Protein AF-A0A931L504-F1 (afdb_monomer)

Solvent-accessible surface area (backbone atoms only — not comparable to full-atom values): 54925 Å² total; per-residue (Å²): 140,86,89,79,88,79,78,81,53,76,65,60,54,53,54,53,50,55,52,50,53,54,54,55,61,63,67,74,76,75,83,90,84,85,86,86,88,84,85,86,86,87,84,88,88,87,84,88,85,89,87,88,85,85,87,89,85,89,82,91,80,94,78,81,94,75,82,94,68,83,82,71,75,71,80,66,96,73,72,80,75,70,35,74,76,47,7,54,60,45,47,54,55,41,43,51,51,30,17,62,73,72,74,46,74,78,57,79,89,74,66,45,70,68,37,52,52,25,48,36,47,37,48,8,42,22,49,52,48,26,56,48,32,67,78,37,31,66,56,39,52,39,12,38,69,59,46,50,64,63,53,51,52,53,44,49,52,52,51,56,66,54,62,78,52,75,57,59,33,69,61,51,23,67,61,48,32,62,51,50,54,51,50,54,44,27,44,51,37,16,38,68,49,65,74,37,51,54,65,57,41,15,36,53,49,28,55,51,49,34,54,53,52,28,46,50,53,54,27,46,42,49,37,38,39,75,71,67,56,42,78,65,32,98,87,65,40,73,41,59,47,27,23,29,41,21,18,65,42,52,33,31,37,63,30,52,81,91,56,63,38,32,40,34,40,34,31,52,52,86,82,35,65,73,76,50,32,62,47,38,52,55,45,42,29,46,49,24,26,41,51,42,41,23,27,38,29,57,96,93,48,64,66,62,40,45,71,40,31,92,67,47,89,38,65,83,4,43,36,23,38,46,37,47,69,58,51,50,55,46,29,62,35,82,90,33,35,71,52,22,54,41,54,55,36,34,34,74,56,27,60,23,56,67,52,44,49,54,49,52,64,70,37,43,71,45,33,56,70,39,44,70,84,72,57,79,72,84,69,69,89,66,94,81,69,80,44,53,74,48,38,35,53,44,42,46,46,42,31,50,48,47,20,66,63,39,21,82,88,37,69,80,36,28,64,45,32,52,56,51,34,33,49,51,32,26,79,69,67,74,43,58,60,65,58,26,50,52,52,35,53,38,38,53,50,28,44,36,38,27,48,40,37,54,33,30,39,84,60,54,81,41,69,73,44,33,44,28,38,19,45,76,71,73,32,95,43,44,67,63,39,50,51,52,50,52,52,40,33,51,52,33,50,52,50,39,45,42,58,64,37,38,87,56,44,85,39,49,76,56,44,57,63,48,48,60,48,50,60,55,47,63,66,44,66,77,54,68,84,71,63,93,79,68,95,72,80,91,77,81,80,101,62,71,58,30,71,57,39,36,74,46,52,27,88,52,17,58,66,50,34,57,51,53,53,49,56,54,62,74,32,64,87,40,86,74,52,38,66,53,47,66,71,40,47,67,60,50,51,48,47,17,19,42,20,70,33,20,59,53,16,52,51,45,48,52,47,37,66,66,40,89,82,67,54,72,64,58,55,53,56,28,58,69,33,67,68,38,44,51,26,48,24,43,24,31,8,35,23,35,81,32,30,54,64,24,36,75,35,70,75,43,40,46,64,65,52,61,85,71,88,70,84,66,50,50,40,40,69,50,38,47,77,75,64,55,82,68,93,70,85,48,46,65,53,46,20,50,51,51,37,47,52,51,11,49,49,41,46,33,42,40,67,61,61,21,50,40,67,31,45,19,52,32,50,38,49,52,50,47,51,51,53,22,51,40,41,55,48,22,16,63,76,63,74,44,87,53,61,36,36,38,36,49,73,54,49,32,50,39,37,51,40,40,72,42,46,33,37,41,32,21,83,55,74,79,81,41,63,62,29,53,53,44,28,55,49,39,44,61,61,30,36,63,68,53,58,19,55,46,74,35,54,85,78,28,76,81,40,91,86,36,76,77,60,40,32,64,64,60,50,50,50,37,61,73,76,65,56,48,49,64,52,49,40,46,52,37,46,39,42,82,38,50,77,90,48,69,69,56,52,48,50,42,49,51,54,25,42,56,58,94,46,53,72,55,40,38,54,48,44,51,53,50,50,55,52,45,62,74,66,66,60,89,62,86,42,93,61,52,42,87,71,30,16,40,66,48,50,40,48,50,53,37,49,51,40,44,68,39,22,61,86,40,62,65,45,39,79,41,55,76,56,58,28,33,50,52,35,27,78,65,69,76,41,54,66,65,58,31,51,51,53,38,51,46,44,48,39,38,18,8,43,22,25,55,32,16,42,37,65,57,86,51,57,86,88,51,64,76,32,69,52,41,24,44,54,51,7,58,32,59,74,45,92,37,48,80,53,49,50,60,51,40,50,53,44,14,54,53,42,43,53,49,42,41,37,74,61,67,66,43,78,81,78,73,83,72,90,75,134

Nearest PDB structures (foldseek):
  3k7d-assembly3_B  TM=6.331E-01  e=6.465E-12  Escherichia coli
  1v4a-assembly1_A  TM=6.844E-01  e=4.085E-11  Escherichia coli
  3k7d-assembly3_A  TM=6.386E-01  e=8.074E-11  Escherichia coli

pLDDT: mean 77.95, std 19.57, range [22.45, 96.81]

Secondary structure (DSSP, 8-state):
-----PPPPHHHHHHHHHHHHHHHHHHSS-----------------------------------------------TTPPPPSHHHHHHHHHHHHHHHHHHHTS---GGG--HHHHHHHHHHHHH-SHHHHHHHH-HHHHHHHHTT-HHHHHHHHHHHHHHHTT----HHHHHHHHHHHHHHHHHHHHHHHHHTSS-HHHHHHHHHHHHHHHHHHHHHHHHHHHHHTTSSPPPTTS-SSTTEEEEEEHHHHHT---TTSPEEEEEEE-GGGS-THHHHHHHHHHHHHHHHHHHHHH--TTSPPS--EE-TTS--GGGTTTEEEHHHHHHHHTSGGGHHHHHHHHT-EEEEE-HHHHHHHHHHHHHHHHHHSPPPPSGGG--S-S---TTTHHHHHHHHHHHHHHHHTTT-GGGTT--HHHHHHHHHHTTSS-HHHHHHHHHHHHHHHHHHHHHHHH-S-TTSHHHHHHHHHHTT-SSHHHHHHHHHHHHHHHHHHHHHHHTGGGTTTHHHHHHHHHHHHHHHTTTTTTTS-SSS----PPPSPPPHHHHHHTT-S-HHHHHHHHHHHHHHTTT-TTTHHHHHHHHHHHHHHHHTSS-HHHHHHHHHHHHT-TTS-HHHHHHHHTSHHHHHHHHIIIIISHHHHGGGTTSHHHHHHHH--S------SHHHHHHHHPPP---SHHHHHHHHHHHHHHHHHHHHHTSS-HHHHHHHHHHHHHHHHHHHHHHHHHHHT---EEEEEPP-TT---TT--EEEEEEES--TT-HHHHHHHHHHHHHS-STTS---EE-TTSTTGGGS-SEE-HHHHHHIIIII--HHHHHHHHT-EEESS--HHHHHHHHHHHH--TTHHHHHHHHHHHHHHHHHT-PPPSSTT--TTTSHHHHHHHHHHHHHHHTTT-GGGGTS-HHHHHHHHHHTTSS-HHHHHHHHHHHHHHHHHHHHHHHTT---TTTSPPPHHHHHHHHHHHTSSSGGGHHHHHHHHHHHHHHHHHHHTT-----------

Mean predicted aligned error: 19.55 Å

Radius of gyration: 38.87 Å; Cα contacts (8 Å, |Δi|>4): 1400; chains: 1; bounding box: 92×106×124 Å

Foldseek 3Di:
DDDDDDDDDPVVVVVVVVVVVVVVVVVVPDDDDDDDDDDDDDDDDDDDDDDDDDDDDDDDDDDDDDDDDDDPDDDPPCQDFADQVQLVVLLVVLLVLVCVVVVHDSDPPLPDVLLSQLSSLLCRQFRQLSVLCSVPVVLLSCLSVLVLVVLLVVLVVLLVVLLVDADFLQVLLVSQVVSLSSNLSSLLSNCLSVSDFLLRSLLSNLLVVLSSLQSLLQRLLVHCVVVVLDDADPVRHSLVQKFKKWFDCSLASLDQPADATEIAIEGALVVADDPSSVSNVVSQLQSLQRSQCNQCPDVVGDHNHHYDYPQDDSPSSHRNYDYLVVLLVLLLDLVNQVVLLRNLQIDTRHGDRVSVVVSCVVSVVSSLVSHDQDALVVLDPDPPDQDLQCLLSLLVSQLSNCSNHCCNPDVQSRHHHSLSSLCVCCVVVLDPPVLSVLLSVLNSLSSLSNNQLVRRDDDCPPPSSLCSSCVSSVHPDSVVVVCSSVVSSVSSSVSSQCSNCPVNSVCPVVVVVVVVVVVVVVVVVVVVVPPPPDDDDDDDDDWDDLVVLVVLQAPGSPLLRVLVVVVLVVCVVPPVLNVLCVVQVVVLSSLLSLFLASVQLSVLVSLLVVAPPDDSVLVSVQSNDVLLSQLSSCLRRQLVVLQNLLSRPPVSSCLSRPPDPDQDDQALVSLCVVLPQDLDQALQSLLSSLSVQSNSLSSCLSSVVYALLRSLVNLLVNLLSSLQSLLVNLCVVQVHNFKWKKWWADLLGDFQQDETAIAIEGQDPPSCVSSLVSSQVSQVSSDDQRSHHHYDPCLPQPGPVDDRYYHLVNLLCRLVPPDALVSLLRLLQIDIRYDDDVSSLVSSLVSLQDPVPLLVSLVRLVVVLVVCLVVPHDALAPLADSFLGSVLLSSLLSSLSSVCCNVVVCLNVDDSLVSLVVCCVVVVDPPVLSVLSNLRSQLSSLLSSSCRSSSNHDCVVRPGRASSQCSNCSSNVHRGNVVSNVVNVVSSVVSNQVCCCRSVVDPRPDPPPDD

Structure (mmCIF, N/CA/C/O backbone):
data_AF-A0A931L504-F1
#
_entry.id   AF-A0A931L504-F1
#
loop_
_atom_site.group_PDB
_atom_site.id
_atom_site.type_symbol
_atom_site.label_atom_id
_atom_site.label_alt_id
_atom_site.label_comp_id
_atom_site.label_asym_id
_atom_site.label_entity_id
_atom_site.label_seq_id
_atom_site.pdbx_PDB_ins_code
_atom_site.Cartn_x
_atom_site.Cartn_y
_atom_site.Cartn_z
_atom_site.occupancy
_atom_site.B_iso_or_equiv
_atom_site.auth_seq_id
_atom_site.auth_comp_id
_atom_site.auth_asym_id
_atom_site.auth_atom_id
_atom_site.pdbx_PDB_model_num
ATOM 1 N N . MET A 1 1 ? -30.938 6.162 -13.458 1.00 35.00 1 MET A N 1
ATOM 2 C CA . MET A 1 1 ? -31.612 5.215 -14.381 1.00 35.00 1 MET A CA 1
ATOM 3 C C . MET A 1 1 ? -30.585 4.214 -14.886 1.00 35.00 1 MET A C 1
ATOM 5 O O . MET A 1 1 ? -29.506 4.650 -15.255 1.00 35.00 1 MET A O 1
ATOM 9 N N . GLY A 1 2 ? -30.916 2.915 -14.873 1.00 27.56 2 GLY A N 1
ATOM 10 C CA . GLY A 1 2 ? -30.049 1.812 -15.324 1.00 27.56 2 GLY A CA 1
ATOM 11 C C . GLY A 1 2 ? -29.988 0.646 -14.328 1.00 27.56 2 GLY A C 1
ATOM 12 O O . GLY A 1 2 ? -28.968 0.440 -13.686 1.00 27.56 2 GLY A O 1
ATOM 13 N N . ILE A 1 3 ? -31.096 -0.084 -14.161 1.00 29.58 3 ILE A N 1
ATOM 14 C CA . ILE A 1 3 ? -31.207 -1.275 -13.301 1.00 29.58 3 ILE A CA 1
ATOM 15 C C . ILE A 1 3 ? -30.790 -2.506 -14.122 1.00 29.58 3 ILE A C 1
ATOM 17 O O . ILE A 1 3 ? -31.458 -2.831 -15.101 1.00 29.58 3 ILE A O 1
ATOM 21 N N . MET A 1 4 ? -29.738 -3.222 -13.711 1.00 28.88 4 MET A N 1
ATOM 22 C CA . MET A 1 4 ? -29.490 -4.608 -14.132 1.00 28.88 4 MET A CA 1
ATOM 23 C C . MET A 1 4 ? -29.534 -5.534 -12.915 1.00 28.88 4 MET A C 1
ATOM 25 O O . MET A 1 4 ? -28.678 -5.498 -12.038 1.00 28.88 4 MET A O 1
ATOM 29 N N . SER A 1 5 ? -30.564 -6.376 -12.885 1.00 33.50 5 SER A N 1
ATOM 30 C CA . SER A 1 5 ? -30.758 -7.477 -11.945 1.00 33.50 5 SER A CA 1
ATOM 31 C C . SER A 1 5 ? -29.755 -8.609 -12.217 1.00 33.50 5 SER A C 1
ATOM 33 O O . SER A 1 5 ? -29.875 -9.317 -13.221 1.00 33.50 5 SER A O 1
ATOM 35 N N . GLY A 1 6 ? -28.781 -8.804 -11.327 1.00 28.28 6 GLY A N 1
ATOM 36 C CA . GLY A 1 6 ? -27.858 -9.940 -11.369 1.00 28.28 6 GLY A CA 1
ATOM 37 C C . GLY A 1 6 ? -28.521 -11.228 -10.873 1.00 28.28 6 GLY A C 1
ATOM 38 O O . GLY A 1 6 ? -29.011 -11.291 -9.747 1.00 28.28 6 GLY A O 1
ATOM 39 N N . ARG A 1 7 ? -28.542 -12.271 -11.711 1.00 30.97 7 ARG A N 1
ATOM 40 C CA . ARG A 1 7 ? -28.860 -13.643 -11.279 1.00 30.97 7 ARG A CA 1
ATOM 41 C C . ARG A 1 7 ? -27.750 -14.156 -10.343 1.00 30.97 7 ARG A C 1
ATOM 43 O O . ARG A 1 7 ? -26.585 -13.869 -10.613 1.00 30.97 7 ARG A O 1
ATOM 50 N N . PRO A 1 8 ? -28.076 -14.941 -9.299 1.00 35.28 8 PRO A N 1
ATOM 51 C CA . PRO A 1 8 ? -27.077 -15.488 -8.384 1.00 35.28 8 PRO A CA 1
ATOM 52 C C . PRO A 1 8 ? -26.123 -16.448 -9.104 1.00 35.28 8 PRO A C 1
ATOM 54 O O . PRO A 1 8 ? -26.518 -17.179 -10.020 1.00 35.28 8 PRO A O 1
ATOM 57 N N . SER A 1 9 ? -24.859 -16.423 -8.685 1.00 50.28 9 SER A N 1
ATOM 58 C CA . SER A 1 9 ? -23.772 -17.187 -9.292 1.00 50.28 9 SER A CA 1
ATOM 59 C C . SER A 1 9 ? -23.967 -18.700 -9.090 1.00 50.28 9 SER A C 1
ATOM 61 O O . SER A 1 9 ? -24.641 -19.150 -8.160 1.00 50.28 9 SER A O 1
ATOM 63 N N . ARG A 1 10 ? -23.347 -19.527 -9.946 1.00 34.75 10 ARG A N 1
ATOM 64 C CA . ARG A 1 10 ? -23.329 -20.999 -9.789 1.00 34.75 10 ARG A CA 1
ATOM 65 C C . ARG A 1 10 ? -22.794 -21.443 -8.416 1.00 34.75 10 ARG A C 1
ATOM 67 O O . ARG A 1 10 ? -23.206 -22.495 -7.933 1.00 34.75 10 ARG A O 1
ATOM 74 N N . ALA A 1 11 ? -21.937 -20.637 -7.786 1.00 37.28 11 ALA A N 1
ATOM 75 C CA . ALA A 1 11 ? -21.396 -20.895 -6.455 1.00 37.28 11 ALA A CA 1
ATOM 76 C C . ALA A 1 11 ? -22.461 -20.746 -5.352 1.00 37.28 11 ALA A C 1
ATOM 78 O O . ALA A 1 11 ? -22.557 -21.605 -4.477 1.00 37.28 11 ALA A O 1
ATOM 79 N N . ASP A 1 12 ? -23.342 -19.744 -5.446 1.00 45.00 12 ASP A N 1
ATOM 80 C CA . ASP A 1 12 ? -24.413 -19.525 -4.459 1.00 45.00 12 ASP A CA 1
ATOM 81 C C . ASP A 1 12 ? -25.441 -20.659 -4.456 1.00 45.00 12 ASP A C 1
ATOM 83 O O . ASP A 1 12 ? -25.979 -21.039 -3.412 1.00 45.00 12 ASP A O 1
ATOM 87 N N . ARG A 1 13 ? -25.699 -21.246 -5.630 1.00 48.31 13 ARG A N 1
ATOM 88 C CA . ARG A 1 13 ? -26.606 -22.390 -5.765 1.00 48.31 13 ARG A CA 1
ATOM 89 C C . ARG A 1 13 ? -26.013 -23.658 -5.145 1.00 48.31 13 ARG A C 1
ATOM 91 O O . ARG A 1 13 ? -26.722 -24.351 -4.420 1.00 48.31 13 ARG A O 1
ATOM 98 N N . ALA A 1 14 ? -24.714 -23.895 -5.340 1.00 49.50 14 ALA A N 1
ATOM 99 C CA . ALA A 1 14 ? -24.001 -25.025 -4.745 1.00 49.50 14 ALA A CA 1
ATOM 100 C C . ALA A 1 14 ? -23.937 -24.932 -3.208 1.00 49.50 14 ALA A C 1
ATOM 102 O O . ALA A 1 14 ? -24.166 -25.922 -2.515 1.00 49.50 14 ALA A O 1
ATOM 103 N N . ILE A 1 15 ? -23.727 -23.730 -2.655 1.00 50.16 15 ILE A N 1
ATOM 104 C CA . ILE A 1 15 ? -23.719 -23.497 -1.199 1.00 50.16 15 ILE A CA 1
ATOM 105 C C . ILE A 1 15 ? -25.112 -23.735 -0.593 1.00 50.16 15 ILE A C 1
ATOM 107 O O . ILE A 1 15 ? -25.240 -24.314 0.490 1.00 50.16 15 ILE A O 1
ATOM 111 N N . LYS A 1 16 ? -26.177 -23.330 -1.294 1.00 55.34 16 LYS A N 1
ATOM 112 C CA . LYS A 1 16 ? -27.560 -23.521 -0.833 1.00 55.34 16 LYS A CA 1
ATOM 113 C C . LYS A 1 16 ? -27.996 -24.991 -0.892 1.00 55.34 16 LYS A C 1
ATOM 115 O O . LYS A 1 16 ? -28.718 -25.443 -0.002 1.00 55.34 16 LYS A O 1
ATOM 120 N N . GLU A 1 17 ? -27.532 -25.741 -1.891 1.00 54.84 17 GLU A N 1
ATOM 121 C CA . GLU A 1 17 ? -27.757 -27.189 -2.011 1.00 54.84 17 GLU A CA 1
ATOM 122 C C . GLU A 1 17 ? -26.975 -27.978 -0.945 1.00 54.84 17 GLU A C 1
ATOM 124 O O . GLU A 1 17 ? -27.555 -28.844 -0.290 1.00 54.84 17 GLU A O 1
ATOM 129 N N . ALA A 1 18 ? -25.727 -27.595 -0.646 1.00 51.12 18 ALA A N 1
ATOM 130 C CA . ALA A 1 18 ? -24.937 -28.193 0.436 1.00 51.12 18 ALA A CA 1
ATOM 131 C C . ALA A 1 18 ? -25.554 -27.955 1.830 1.00 51.12 18 ALA A C 1
ATOM 133 O O . ALA A 1 18 ? -25.590 -28.861 2.666 1.00 51.12 18 ALA A O 1
ATOM 134 N N . ARG A 1 19 ? -26.113 -26.760 2.080 1.00 58.75 19 ARG A N 1
ATOM 135 C CA . ARG A 1 19 ? -26.828 -26.453 3.335 1.00 58.75 19 ARG A CA 1
ATOM 136 C C . ARG A 1 19 ? -28.132 -27.243 3.479 1.00 58.75 19 ARG A C 1
ATOM 138 O O . ARG A 1 19 ? -28.449 -27.675 4.584 1.00 58.75 19 ARG A O 1
ATOM 145 N N . ARG A 1 20 ? -28.862 -27.484 2.382 1.00 53.62 20 ARG A N 1
ATOM 146 C CA . ARG A 1 20 ? -30.064 -28.341 2.390 1.00 53.62 20 ARG A CA 1
ATOM 147 C C . ARG A 1 20 ? -29.735 -29.808 2.657 1.00 53.62 20 ARG A C 1
ATOM 149 O O . ARG A 1 20 ? -30.456 -30.438 3.421 1.00 53.62 20 ARG A O 1
ATOM 156 N N . ALA A 1 21 ? -28.641 -30.323 2.097 1.00 52.94 21 ALA A N 1
ATOM 157 C CA . ALA A 1 21 ? -28.190 -31.690 2.359 1.00 52.94 21 ALA A CA 1
ATOM 158 C C . ALA A 1 21 ? -27.786 -31.892 3.832 1.00 52.94 21 ALA A C 1
ATOM 160 O O . ALA A 1 21 ? -28.144 -32.898 4.440 1.00 52.94 21 ALA A O 1
ATOM 161 N N . LYS A 1 22 ? -27.123 -30.897 4.441 1.00 50.72 22 LYS A N 1
ATOM 162 C CA . LYS A 1 22 ? -26.737 -30.934 5.862 1.00 50.72 22 LYS A CA 1
ATOM 163 C C . LYS A 1 22 ? -27.942 -30.842 6.811 1.00 50.72 22 LYS A C 1
ATOM 165 O O . LYS A 1 22 ? -27.947 -31.497 7.847 1.00 50.72 22 LYS A O 1
ATOM 170 N N . ALA A 1 23 ? -28.972 -30.076 6.445 1.00 47.06 23 ALA A N 1
ATOM 171 C CA . ALA A 1 23 ? -30.214 -29.981 7.216 1.00 47.06 23 ALA A CA 1
ATOM 172 C C . ALA A 1 23 ? -31.069 -31.260 7.130 1.00 47.06 23 ALA A C 1
ATOM 174 O O . ALA A 1 23 ? -31.691 -31.639 8.117 1.00 47.06 23 ALA A O 1
ATOM 175 N N . ALA A 1 24 ? -31.066 -31.949 5.983 1.00 44.41 24 ALA A N 1
ATOM 176 C CA . ALA A 1 24 ? -31.754 -33.232 5.826 1.00 44.41 24 ALA A CA 1
ATOM 177 C C . ALA A 1 24 ? -31.095 -34.345 6.663 1.00 44.41 24 ALA A C 1
ATOM 179 O O . ALA A 1 24 ? -31.796 -35.104 7.321 1.00 44.41 24 ALA A O 1
ATOM 180 N N . ALA A 1 25 ? -29.759 -34.374 6.725 1.00 41.31 25 ALA A N 1
ATOM 181 C CA . ALA A 1 25 ? -29.017 -35.348 7.530 1.00 41.31 25 ALA A CA 1
ATOM 182 C C . ALA A 1 25 ? -29.184 -35.149 9.052 1.00 41.31 25 ALA A C 1
ATOM 184 O O . ALA A 1 25 ? -29.077 -36.104 9.813 1.00 41.31 25 ALA A O 1
ATOM 185 N N . ALA A 1 26 ? -29.466 -33.923 9.507 1.00 40.84 26 ALA A N 1
ATOM 186 C CA . ALA A 1 26 ? -29.700 -33.629 10.924 1.00 40.84 26 ALA A CA 1
ATOM 187 C C . ALA A 1 26 ? -31.110 -34.026 11.404 1.00 40.84 26 ALA A C 1
ATOM 189 O O . ALA A 1 26 ? -31.307 -34.254 12.594 1.00 40.84 26 ALA A O 1
ATOM 190 N N . ALA A 1 27 ? -32.083 -34.130 10.492 1.00 39.59 27 ALA A N 1
ATOM 191 C CA . ALA A 1 27 ? -33.460 -34.498 10.822 1.00 39.59 27 ALA A CA 1
ATOM 192 C C . ALA A 1 27 ? -33.665 -36.018 10.981 1.00 39.59 27 ALA A C 1
ATOM 194 O O . ALA A 1 27 ? -34.637 -36.438 11.598 1.00 39.59 27 ALA A O 1
ATOM 195 N N . GLU A 1 28 ? -32.749 -36.839 10.459 1.00 38.53 28 GLU A N 1
ATOM 196 C CA . GLU A 1 28 ? -32.862 -38.307 10.455 1.00 38.53 28 GLU A CA 1
ATOM 197 C C . GLU A 1 28 ? -32.259 -38.974 11.712 1.00 38.53 28 GLU A C 1
ATOM 199 O O . GLU A 1 28 ? -32.370 -40.182 11.891 1.00 38.53 28 GLU A O 1
ATOM 204 N N . ALA A 1 29 ? -31.640 -38.195 12.611 1.00 37.88 29 ALA A N 1
ATOM 205 C CA . ALA A 1 29 ? -30.871 -38.703 13.754 1.00 37.88 29 ALA A CA 1
ATOM 206 C C . ALA A 1 29 ? -31.571 -38.589 15.127 1.00 37.88 29 ALA A C 1
ATOM 208 O O . ALA A 1 29 ? -30.924 -38.801 16.152 1.00 37.88 29 ALA A O 1
ATOM 209 N N . ALA A 1 30 ? -32.865 -38.254 15.185 1.00 33.41 30 ALA A N 1
ATOM 210 C CA . ALA A 1 30 ? -33.574 -38.039 16.450 1.00 33.41 30 ALA A CA 1
ATOM 211 C C . ALA A 1 30 ? -34.832 -38.917 16.589 1.00 33.41 30 ALA A C 1
ATOM 213 O O . ALA A 1 30 ? -35.920 -38.524 16.177 1.00 33.41 30 ALA A O 1
ATOM 214 N N . GLU A 1 31 ? -34.692 -40.069 17.254 1.00 30.12 31 GLU A N 1
ATOM 215 C CA . GLU A 1 31 ? -35.792 -40.777 17.932 1.00 30.12 31 GLU A CA 1
ATOM 216 C C . GLU A 1 31 ? -35.450 -40.982 19.427 1.00 30.12 31 GLU A C 1
ATOM 218 O O . GLU A 1 31 ? -34.269 -41.097 19.766 1.00 30.12 31 GLU A O 1
ATOM 223 N N . PRO A 1 32 ? -36.440 -40.988 20.348 1.00 38.59 32 PRO A N 1
ATOM 224 C CA . PRO A 1 32 ? -36.197 -40.766 21.773 1.00 38.59 32 PRO A CA 1
ATOM 225 C C . PRO A 1 32 ? -36.191 -42.063 22.602 1.00 38.59 32 PRO A C 1
ATOM 227 O O . PRO A 1 32 ? -37.009 -42.956 22.390 1.00 38.59 32 PRO A O 1
ATOM 230 N N . ALA A 1 33 ? -35.335 -42.127 23.628 1.00 28.94 33 ALA A N 1
ATOM 231 C CA . ALA A 1 33 ? -35.362 -43.173 24.654 1.00 28.94 33 ALA A CA 1
ATOM 232 C C . ALA A 1 33 ? -35.600 -42.581 26.056 1.00 28.94 33 ALA A C 1
ATOM 234 O O . ALA A 1 33 ? -35.122 -41.500 26.395 1.00 28.94 33 ALA A O 1
ATOM 235 N N . ALA A 1 34 ? -36.399 -43.313 26.830 1.00 28.19 34 ALA A N 1
ATOM 236 C CA . ALA A 1 34 ? -37.131 -42.904 28.021 1.00 28.19 34 ALA A CA 1
ATOM 237 C C . ALA A 1 34 ? -36.306 -42.794 29.322 1.00 28.19 34 ALA A C 1
ATOM 239 O O . ALA A 1 34 ? -35.262 -43.419 29.488 1.00 28.19 34 ALA A O 1
ATOM 240 N N . SER A 1 35 ? -36.855 -42.029 30.272 1.00 29.14 35 SER A N 1
ATOM 241 C CA . SER A 1 35 ? -36.396 -41.845 31.660 1.00 29.14 35 SER A CA 1
ATOM 242 C C . SER A 1 35 ? -36.553 -43.101 32.536 1.00 29.14 35 SER A C 1
ATOM 244 O O . SER A 1 35 ? -37.386 -43.960 32.239 1.00 29.14 35 SER A O 1
ATOM 246 N N . PRO A 1 36 ? -35.874 -43.145 33.700 1.00 32.09 36 PRO A N 1
ATOM 247 C CA . PRO A 1 36 ? -36.653 -43.172 34.946 1.00 32.09 36 PRO A CA 1
ATOM 248 C C . PRO A 1 36 ? -36.090 -42.329 36.113 1.00 32.09 36 PRO A C 1
ATOM 250 O O . PRO A 1 36 ? -34.917 -41.975 36.177 1.00 32.09 36 PRO A O 1
ATOM 253 N N . GLN A 1 37 ? -37.016 -42.020 37.025 1.00 26.77 37 GLN A N 1
ATOM 254 C CA . GLN A 1 37 ? -36.919 -41.269 38.283 1.00 26.77 37 GLN A CA 1
ATOM 255 C C . GLN A 1 37 ? -36.008 -41.929 39.341 1.00 26.77 37 GLN A C 1
ATOM 257 O O . GLN A 1 37 ? -35.968 -43.151 39.385 1.00 26.77 37 GLN A O 1
ATOM 262 N N . GLU A 1 38 ? -35.453 -41.151 40.292 1.00 25.72 38 GLU A N 1
ATOM 263 C CA . GLU A 1 38 ? -35.717 -41.348 41.738 1.00 25.72 38 GLU A CA 1
ATOM 264 C C . GLU A 1 38 ? -35.159 -40.248 42.686 1.00 25.72 38 GLU A C 1
ATOM 266 O O . GLU A 1 38 ? -33.983 -39.911 42.672 1.00 25.72 38 GLU A O 1
ATOM 271 N N . LYS A 1 39 ? -36.082 -39.736 43.521 1.00 25.28 39 LYS A N 1
ATOM 272 C CA . LYS A 1 39 ? -36.047 -39.333 44.952 1.00 25.28 39 LYS A CA 1
ATOM 273 C C . LYS A 1 39 ? -34.869 -38.550 45.584 1.00 25.28 39 LYS A C 1
ATOM 275 O O . LYS A 1 39 ? -33.748 -39.022 45.717 1.00 25.28 39 LYS A O 1
ATOM 280 N N . SER A 1 40 ? -35.247 -37.411 46.181 1.00 26.59 40 SER A N 1
ATOM 281 C CA . SER A 1 40 ? -34.573 -36.671 47.269 1.00 26.59 40 SER A CA 1
ATOM 282 C C . SER A 1 40 ? -34.545 -37.451 48.603 1.00 26.59 40 SER A C 1
ATOM 284 O O . SER A 1 40 ? -35.317 -38.400 48.761 1.00 26.59 40 SER A O 1
ATOM 286 N N . PRO A 1 41 ? -33.756 -37.008 49.609 1.00 33.72 41 PRO A N 1
ATOM 287 C CA . PRO A 1 41 ? -34.363 -36.148 50.637 1.00 33.72 41 PRO A CA 1
ATOM 288 C C . PRO A 1 41 ? -33.462 -35.044 51.238 1.00 33.72 41 PRO A C 1
ATOM 290 O O . PRO A 1 41 ? -32.247 -35.001 51.078 1.00 33.72 41 PRO A O 1
ATOM 293 N N . GLN A 1 42 ? -34.156 -34.143 51.935 1.00 27.22 42 GLN A N 1
ATOM 294 C CA . GLN A 1 42 ? -33.738 -32.947 52.669 1.00 27.22 42 GLN A CA 1
ATOM 295 C C . GLN A 1 42 ? -32.865 -33.230 53.908 1.00 27.22 42 GLN A C 1
ATOM 297 O O . GLN A 1 42 ? -33.059 -34.242 54.574 1.00 27.22 42 GLN A O 1
ATOM 302 N N . SER A 1 43 ? -32.080 -32.234 54.342 1.00 25.70 43 SER A N 1
ATOM 303 C CA . SER A 1 43 ? -31.940 -31.926 55.775 1.00 25.70 43 SER A CA 1
ATOM 304 C C . SER A 1 43 ? -31.551 -30.464 56.025 1.00 25.70 43 SER A C 1
ATOM 306 O O . SER A 1 43 ? -30.544 -29.964 55.532 1.00 25.70 43 SER A O 1
ATOM 308 N N . THR A 1 44 ? -32.386 -29.819 56.829 1.00 26.56 44 THR A N 1
ATOM 309 C CA . THR A 1 44 ? -32.247 -28.546 57.544 1.00 26.56 44 THR A CA 1
ATOM 310 C C . THR A 1 44 ? -31.078 -28.522 58.532 1.00 26.56 44 THR A C 1
ATOM 312 O O . THR A 1 44 ? -30.839 -29.545 59.165 1.00 26.56 44 THR A O 1
ATOM 315 N N . LEU A 1 45 ? -30.488 -27.346 58.798 1.00 26.08 45 LEU A N 1
ATOM 316 C CA . LEU A 1 45 ? -30.237 -26.860 60.169 1.00 26.08 45 LEU A CA 1
ATOM 317 C C . LEU A 1 45 ? -29.779 -25.389 60.195 1.00 26.08 45 LEU A C 1
ATOM 319 O O . LEU A 1 45 ? -28.926 -24.951 59.433 1.00 26.08 45 LEU A O 1
ATOM 323 N N . SER A 1 46 ? -30.417 -24.661 61.106 1.00 25.22 46 SER A N 1
ATOM 324 C CA . SER A 1 46 ? -30.225 -23.268 61.517 1.00 25.22 46 SER A CA 1
ATOM 325 C C . SER A 1 46 ? -29.228 -23.195 62.679 1.00 25.22 46 SER A C 1
ATOM 327 O O . SER A 1 46 ? -29.257 -24.101 63.508 1.00 25.22 46 SER A O 1
ATOM 329 N N . ALA A 1 47 ? -28.475 -22.095 62.821 1.00 27.38 47 ALA A N 1
ATOM 330 C CA . ALA A 1 47 ? -28.270 -21.415 64.113 1.00 27.38 47 ALA A CA 1
ATOM 331 C C . ALA A 1 47 ? -27.489 -20.091 63.977 1.00 27.38 47 ALA A C 1
ATOM 333 O O . ALA A 1 47 ? -26.451 -20.020 63.324 1.00 27.38 47 ALA A O 1
ATOM 334 N N . ASN A 1 48 ? -28.023 -19.075 64.659 1.00 26.47 48 ASN A N 1
ATOM 335 C CA . ASN A 1 48 ? -27.493 -17.735 64.923 1.00 26.47 48 ASN A CA 1
ATOM 336 C C . ASN A 1 48 ? -26.250 -17.742 65.834 1.00 26.47 48 ASN A C 1
ATOM 338 O O . ASN A 1 48 ? -26.116 -18.654 66.648 1.00 26.47 48 ASN A O 1
ATOM 342 N N . ALA A 1 49 ? -25.472 -16.649 65.831 1.00 27.73 49 ALA A N 1
ATOM 343 C CA . ALA A 1 49 ? -25.209 -15.860 67.048 1.00 27.73 49 ALA A CA 1
ATOM 344 C C . ALA A 1 49 ? -24.470 -14.536 66.762 1.00 27.73 49 ALA A C 1
ATOM 346 O O . ALA A 1 49 ? -23.590 -14.453 65.911 1.00 27.73 49 ALA A O 1
ATOM 347 N N . ASP A 1 50 ? -24.893 -13.538 67.536 1.00 26.97 50 ASP A N 1
ATOM 348 C CA . ASP A 1 50 ? -24.542 -12.120 67.618 1.00 26.97 50 ASP A CA 1
ATOM 349 C C . ASP A 1 50 ? -23.078 -11.758 67.934 1.00 26.97 50 ASP A C 1
ATOM 351 O O . ASP A 1 50 ? -22.314 -12.544 68.492 1.00 26.97 50 ASP A O 1
ATOM 355 N N . GLY A 1 51 ? -22.741 -10.481 67.702 1.00 26.64 51 GLY A N 1
ATOM 356 C CA . GLY A 1 51 ? -21.554 -9.833 68.269 1.00 26.64 51 GLY A CA 1
ATOM 357 C C . GLY A 1 51 ? -21.411 -8.354 67.890 1.00 26.64 51 GLY A C 1
ATOM 358 O O . GLY A 1 51 ? -20.723 -8.011 66.937 1.00 26.64 51 GLY A O 1
ATOM 359 N N . SER A 1 52 ? -22.071 -7.479 68.649 1.00 27.84 52 SER A N 1
ATOM 360 C CA . SER A 1 52 ? -22.046 -6.010 68.576 1.00 27.84 52 SER A CA 1
ATOM 361 C C . SER A 1 52 ? -20.706 -5.367 68.973 1.00 27.84 52 SER A C 1
ATOM 363 O O . SER A 1 52 ? -20.062 -5.837 69.908 1.00 27.84 52 SER A O 1
ATOM 365 N N . GLY A 1 53 ? -20.380 -4.198 68.401 1.00 26.52 53 GLY A N 1
ATOM 366 C CA . GLY A 1 53 ? -19.370 -3.289 68.964 1.00 26.52 53 GLY A CA 1
ATOM 367 C C . GLY A 1 53 ? -19.080 -2.037 68.125 1.00 26.52 53 GLY A C 1
ATOM 368 O O . GLY A 1 53 ? -18.206 -2.052 67.268 1.00 26.52 53 GLY A O 1
ATOM 369 N N . THR A 1 54 ? -19.786 -0.936 68.394 1.00 27.61 54 THR A N 1
ATOM 370 C CA . THR A 1 54 ? -19.395 0.442 68.019 1.00 27.61 54 THR A CA 1
ATOM 371 C C . THR A 1 54 ? -18.340 1.000 68.984 1.00 27.61 54 THR A C 1
ATOM 373 O O . THR A 1 54 ? -18.335 0.615 70.155 1.00 27.61 54 THR A O 1
ATOM 376 N N . PRO A 1 55 ? -17.529 1.989 68.558 1.00 31.86 55 PRO A N 1
ATOM 377 C CA . PRO A 1 55 ? -17.786 3.338 69.072 1.00 31.86 55 PRO A CA 1
ATOM 378 C C . PRO A 1 55 ? -17.602 4.478 68.052 1.00 31.86 55 PRO A C 1
ATOM 380 O O . PRO A 1 55 ? -16.923 4.376 67.036 1.00 31.86 55 PRO A O 1
ATOM 383 N N . SER A 1 56 ? -18.256 5.585 68.390 1.00 27.11 56 SER A N 1
ATOM 384 C CA . SER A 1 56 ? -18.321 6.894 67.742 1.00 27.11 56 SER A CA 1
ATOM 385 C C . SER A 1 56 ? -17.051 7.745 67.886 1.00 27.11 56 SER A C 1
ATOM 387 O O . SER A 1 56 ? -16.431 7.746 68.947 1.00 27.11 56 SER A O 1
ATOM 389 N N . GLY A 1 57 ? -16.779 8.598 66.892 1.00 26.02 57 GLY A N 1
ATOM 390 C CA . GLY A 1 57 ? -15.868 9.742 66.999 1.00 26.02 57 GLY A CA 1
ATOM 391 C C . GLY A 1 57 ? -16.104 10.756 65.874 1.00 26.02 57 GLY A C 1
ATOM 392 O O . GLY A 1 57 ? -15.844 10.472 64.711 1.00 26.02 57 GLY A O 1
ATOM 393 N N . THR A 1 58 ? -16.639 11.925 66.221 1.00 26.69 58 THR A N 1
ATOM 394 C CA . THR A 1 58 ? -16.917 13.071 65.341 1.00 26.69 58 THR A CA 1
ATOM 395 C C . THR A 1 58 ? -15.699 13.986 65.198 1.00 26.69 58 THR A C 1
ATOM 397 O O . THR A 1 58 ? -15.145 14.396 66.216 1.00 26.69 58 THR A O 1
ATOM 400 N N . ALA A 1 59 ? -15.365 14.416 63.977 1.00 25.92 59 ALA A N 1
ATOM 401 C CA . A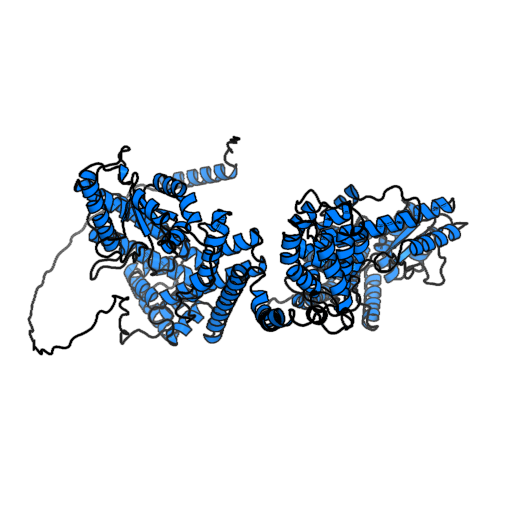LA A 1 59 ? -14.642 15.669 63.737 1.00 25.92 59 ALA A CA 1
ATOM 402 C C . ALA A 1 59 ? -14.958 16.227 62.338 1.00 25.92 59 ALA A C 1
ATOM 404 O O . ALA A 1 59 ? -14.861 15.538 61.326 1.00 25.92 59 ALA A O 1
ATOM 405 N N . SER A 1 60 ? -15.372 17.489 62.325 1.00 27.17 60 SER A N 1
ATOM 406 C CA . SER A 1 60 ? -15.718 18.339 61.188 1.00 27.17 60 SER A CA 1
ATOM 407 C C . SER A 1 60 ? -14.489 18.833 60.417 1.00 27.17 60 SER A C 1
ATOM 409 O O . SER A 1 60 ? -13.526 19.282 61.035 1.00 27.17 60 SER A O 1
ATOM 411 N N . GLY A 1 61 ? -14.573 18.879 59.085 1.00 24.05 61 GLY A N 1
ATOM 412 C CA . GLY A 1 61 ? -13.604 19.565 58.229 1.00 24.05 61 GLY A CA 1
ATOM 413 C C . GLY A 1 61 ? -14.126 19.711 56.800 1.00 24.05 61 GLY A C 1
ATOM 414 O O . GLY A 1 61 ? -14.370 18.728 56.115 1.00 24.05 61 GLY A O 1
ATOM 415 N N . THR A 1 62 ? -14.342 20.954 56.388 1.00 28.53 62 THR A N 1
ATOM 416 C CA . THR A 1 62 ? -14.766 21.441 55.065 1.00 28.53 62 THR A CA 1
ATOM 417 C C . THR A 1 62 ? -13.938 20.881 53.899 1.00 28.53 62 THR A C 1
ATOM 419 O O . THR A 1 62 ? -12.715 20.988 53.927 1.00 28.53 62 THR A O 1
ATOM 422 N N . GLY A 1 63 ? -14.594 20.375 52.845 1.00 23.08 63 GLY A N 1
ATOM 423 C CA . GLY A 1 63 ? -13.958 19.946 51.591 1.00 23.08 63 GLY A CA 1
ATOM 424 C C . GLY A 1 63 ? -14.579 20.628 50.358 1.00 23.08 63 GLY A C 1
ATOM 425 O O . GLY A 1 63 ? -15.800 20.800 50.329 1.00 23.08 63 GLY A O 1
ATOM 426 N N . PRO A 1 64 ? -13.780 21.038 49.351 1.00 25.83 64 PRO A N 1
ATOM 427 C CA . PRO A 1 64 ? -14.283 21.582 48.098 1.00 25.83 64 PRO A CA 1
ATOM 428 C C . PRO A 1 64 ? -14.693 20.463 47.125 1.00 25.83 64 PRO A C 1
ATOM 430 O O . PRO A 1 64 ? -14.192 19.344 47.173 1.00 25.83 64 PRO A O 1
ATOM 433 N N . SER A 1 65 ? -15.626 20.817 46.242 1.00 28.70 65 SER A N 1
ATOM 434 C CA . SER A 1 65 ? -16.107 20.089 45.062 1.00 28.70 65 SER A CA 1
ATOM 435 C C . SER A 1 65 ? -15.026 19.255 44.349 1.00 28.70 65 SER A C 1
ATOM 437 O O . SER A 1 65 ? -14.075 19.824 43.814 1.00 28.70 65 SER A O 1
ATOM 439 N N . VAL A 1 66 ? -15.230 17.934 44.252 1.00 24.44 66 VAL A N 1
ATOM 440 C CA . VAL A 1 66 ? -14.457 17.037 43.378 1.00 24.44 66 VAL A CA 1
ATOM 441 C C . VAL A 1 66 ? -15.405 16.221 42.499 1.00 24.44 66 VAL A C 1
ATOM 443 O O . VAL A 1 66 ? -16.327 15.552 42.963 1.00 24.44 66 VAL A O 1
ATOM 446 N N . THR A 1 67 ? -15.138 16.331 41.205 1.00 23.98 67 THR A N 1
ATOM 447 C CA . THR A 1 67 ? -15.664 15.592 40.064 1.00 23.98 67 THR A CA 1
ATOM 448 C C . THR A 1 67 ? -15.530 14.077 40.247 1.00 23.98 67 THR A C 1
ATOM 450 O O . THR A 1 67 ? -14.471 13.558 40.593 1.00 23.98 67 THR A O 1
ATOM 453 N N . ALA A 1 68 ? -16.619 13.349 39.991 1.00 23.50 68 ALA A N 1
ATOM 454 C CA . ALA A 1 68 ? -16.672 11.891 40.044 1.00 23.50 68 ALA A CA 1
ATOM 455 C C . ALA A 1 68 ? -15.906 11.269 38.860 1.00 23.50 68 ALA A C 1
ATOM 457 O O . ALA A 1 68 ? -16.482 10.917 37.832 1.00 23.50 68 ALA A O 1
ATOM 458 N N . GLY A 1 69 ? -14.586 11.162 39.011 1.00 22.45 69 GLY A N 1
ATOM 459 C CA . GLY A 1 69 ? -13.715 10.317 38.203 1.00 22.45 69 GLY A CA 1
ATOM 460 C C . GLY A 1 69 ? -13.717 8.880 38.723 1.00 22.45 69 GLY A C 1
ATOM 461 O O . GLY A 1 69 ? -13.844 8.639 39.922 1.00 22.45 69 GLY A O 1
ATOM 462 N N . ALA A 1 70 ? -13.606 7.938 37.789 1.00 25.62 70 ALA A N 1
ATOM 463 C CA . ALA A 1 70 ? -13.529 6.497 37.985 1.00 25.62 70 ALA A CA 1
ATOM 464 C C . ALA A 1 70 ? -12.856 6.078 39.303 1.00 25.62 70 ALA A C 1
ATOM 466 O O . ALA A 1 70 ? -11.706 6.423 39.572 1.00 25.62 70 ALA A O 1
ATOM 467 N N . THR A 1 71 ? -13.551 5.262 40.096 1.00 26.38 71 THR A N 1
ATOM 468 C CA . THR A 1 71 ? -12.940 4.545 41.211 1.00 26.38 71 THR A CA 1
ATOM 469 C C . THR A 1 71 ? -11.894 3.579 40.660 1.00 26.38 71 THR A C 1
ATOM 471 O O . THR A 1 71 ? -12.202 2.439 40.305 1.00 26.38 71 THR A O 1
ATOM 474 N N . GLY A 1 72 ? -10.642 4.029 40.615 1.00 24.48 72 GLY A N 1
ATOM 475 C CA . GLY A 1 72 ? -9.519 3.147 40.864 1.00 24.48 72 GLY A CA 1
ATOM 476 C C . GLY A 1 72 ? -9.759 2.508 42.226 1.00 24.48 72 GLY A C 1
ATOM 477 O O . GLY A 1 72 ? -9.820 3.201 43.242 1.00 24.48 72 GLY A O 1
ATOM 478 N N . ARG A 1 73 ? -9.952 1.187 42.254 1.00 26.66 73 ARG A N 1
ATOM 479 C CA . ARG A 1 73 ? -9.694 0.446 43.485 1.00 26.66 73 ARG A CA 1
ATOM 480 C C . ARG A 1 73 ? -8.254 0.771 43.869 1.00 26.66 73 ARG A C 1
ATOM 482 O O . ARG A 1 73 ? -7.344 0.539 43.073 1.00 26.66 73 ARG A O 1
ATOM 489 N N . ALA A 1 74 ? -8.078 1.331 45.062 1.00 25.77 74 ALA A N 1
ATOM 490 C CA . ALA A 1 74 ? -6.809 1.285 45.765 1.00 25.77 74 ALA A CA 1
ATOM 491 C C . ALA A 1 74 ? -6.247 -0.140 45.642 1.00 25.77 74 ALA A C 1
ATOM 493 O O . ALA A 1 74 ? -7.012 -1.103 45.723 1.00 25.77 74 ALA A O 1
ATOM 494 N N . SER A 1 75 ? -4.947 -0.244 45.373 1.00 29.39 75 SER A N 1
ATOM 495 C CA . SER A 1 75 ? -4.187 -1.492 45.292 1.00 29.39 75 SER A CA 1
ATOM 496 C C . SER A 1 75 ? -4.711 -2.537 46.281 1.00 29.39 75 SER A C 1
ATOM 498 O O . SER A 1 75 ? -4.582 -2.350 47.491 1.00 29.39 75 SER A O 1
ATOM 500 N N . ASP A 1 76 ? -5.301 -3.617 45.761 1.00 32.28 76 ASP A N 1
ATOM 501 C CA . ASP A 1 76 ? -5.595 -4.815 46.546 1.00 32.28 76 ASP A CA 1
ATOM 502 C C . ASP A 1 76 ? -4.259 -5.309 47.128 1.00 32.28 76 ASP A C 1
ATOM 504 O O . ASP A 1 76 ? -3.353 -5.627 46.349 1.00 32.28 76 ASP A O 1
ATOM 508 N N . PRO A 1 77 ? -4.078 -5.375 48.458 1.00 33.59 77 PRO A N 1
ATOM 509 C CA . PRO A 1 77 ? -2.779 -5.667 49.064 1.00 33.59 77 PRO A CA 1
ATOM 510 C C . PRO A 1 77 ? -2.345 -7.144 48.943 1.00 33.59 77 PRO A C 1
ATOM 512 O O . PRO A 1 77 ? -1.445 -7.580 49.653 1.00 33.59 77 PRO A O 1
ATOM 515 N N . ALA A 1 78 ? -2.946 -7.923 48.038 1.00 49.78 78 ALA A N 1
ATOM 516 C CA . ALA A 1 78 ? -2.584 -9.316 47.779 1.00 49.78 78 ALA A CA 1
ATOM 517 C C . ALA A 1 78 ? -2.860 -9.743 46.323 1.00 49.78 78 ALA A C 1
ATOM 519 O O . ALA A 1 78 ? -3.308 -10.864 46.074 1.00 49.78 78 ALA A O 1
ATOM 520 N N . ALA A 1 79 ? -2.639 -8.860 45.341 1.00 58.53 79 ALA A N 1
ATOM 521 C CA . ALA A 1 79 ? -2.725 -9.275 43.944 1.00 58.53 79 ALA A CA 1
ATOM 522 C C . ALA A 1 79 ? -1.639 -10.342 43.658 1.00 58.53 79 ALA A C 1
ATOM 524 O O . ALA A 1 79 ? -0.460 -10.094 43.907 1.00 58.53 79 ALA A O 1
ATOM 525 N N . PRO A 1 80 ? -2.008 -11.531 43.160 1.00 65.94 80 PRO A N 1
ATOM 526 C CA . PRO A 1 80 ? -1.066 -12.626 42.946 1.00 65.94 80 PRO A CA 1
ATOM 527 C C . PRO A 1 80 ? -0.007 -12.261 41.890 1.00 65.94 80 PRO A C 1
ATOM 529 O O . PRO A 1 80 ? -0.356 -11.604 40.897 1.00 65.94 80 PRO A O 1
ATOM 532 N N . PRO A 1 81 ? 1.258 -12.687 42.082 1.00 73.12 81 PRO A N 1
ATOM 533 C CA . PRO A 1 81 ? 2.352 -12.284 41.211 1.00 73.12 81 PRO A CA 1
ATOM 534 C C . PRO A 1 81 ? 2.236 -12.921 39.821 1.00 73.12 81 PRO A C 1
ATOM 536 O O . PRO A 1 81 ? 1.846 -14.084 39.667 1.00 73.12 81 PRO A O 1
ATOM 539 N N . LEU A 1 82 ? 2.584 -12.144 38.803 1.00 82.88 82 LEU A N 1
ATOM 540 C CA . LEU A 1 82 ? 2.672 -12.536 37.404 1.00 82.88 82 LEU A CA 1
ATOM 541 C C . LEU A 1 82 ? 4.040 -13.167 37.131 1.00 82.88 82 LEU A C 1
ATOM 543 O O . LEU A 1 82 ? 5.067 -12.741 37.655 1.00 82.88 82 LEU A O 1
ATOM 547 N N . GLY A 1 83 ? 4.063 -14.190 36.283 1.00 77.88 83 GLY A N 1
ATOM 548 C CA . GLY A 1 83 ? 5.296 -14.876 35.917 1.00 77.88 83 GLY A CA 1
ATOM 549 C C . GLY A 1 83 ? 5.112 -16.359 35.635 1.00 77.88 83 GLY A C 1
ATOM 550 O O . GLY A 1 83 ? 4.065 -16.960 35.873 1.00 77.88 83 GLY A O 1
ATOM 551 N N . THR A 1 84 ? 6.166 -16.974 35.107 1.00 74.12 84 THR A N 1
ATOM 552 C CA . THR A 1 84 ? 6.139 -18.367 34.644 1.00 74.12 84 THR A CA 1
ATOM 553 C C . THR A 1 84 ? 5.968 -19.363 35.793 1.00 74.12 84 THR A C 1
ATOM 555 O O . THR A 1 84 ? 5.295 -20.375 35.627 1.00 74.12 84 THR A O 1
ATOM 558 N N . ALA A 1 85 ? 6.535 -19.066 36.967 1.00 74.38 85 ALA A N 1
ATOM 559 C CA . ALA A 1 85 ? 6.445 -19.934 38.142 1.00 74.38 85 ALA A CA 1
ATOM 560 C C . ALA A 1 85 ? 5.017 -19.994 38.712 1.00 74.38 85 ALA A C 1
ATOM 562 O O . ALA A 1 85 ? 4.515 -21.076 39.009 1.00 74.38 85 ALA A O 1
ATOM 563 N N . THR A 1 86 ? 4.326 -18.853 38.798 1.00 78.81 86 THR A N 1
ATOM 564 C CA . THR A 1 86 ? 2.915 -18.799 39.208 1.00 78.81 86 THR A CA 1
ATOM 565 C C . THR A 1 86 ? 1.971 -19.346 38.142 1.00 78.81 86 THR A C 1
ATOM 567 O O . THR A 1 86 ? 0.928 -19.897 38.490 1.00 78.81 86 THR A O 1
ATOM 570 N N . ALA A 1 87 ? 2.327 -19.250 36.857 1.00 86.06 87 ALA A N 1
ATOM 571 C CA . ALA A 1 87 ? 1.515 -19.768 35.755 1.00 86.06 87 ALA A CA 1
ATOM 572 C C . ALA A 1 87 ? 1.246 -21.277 35.867 1.00 86.06 87 ALA A C 1
ATOM 574 O O . ALA A 1 87 ? 0.124 -21.710 35.619 1.00 86.06 87 ALA A O 1
ATOM 575 N N . ILE A 1 88 ? 2.257 -22.067 36.247 1.00 86.06 88 ILE A N 1
ATOM 576 C CA . ILE A 1 88 ? 2.156 -23.533 36.318 1.00 86.06 88 ILE A CA 1
ATOM 577 C C . ILE A 1 88 ? 1.212 -23.956 37.447 1.00 86.06 88 ILE A C 1
ATOM 579 O O . ILE A 1 88 ? 0.266 -24.697 37.195 1.00 86.06 88 ILE A O 1
ATOM 583 N N . ALA A 1 89 ? 1.408 -23.424 38.658 1.00 86.50 89 ALA A N 1
ATOM 584 C CA . ALA A 1 89 ? 0.545 -23.732 39.801 1.00 86.50 89 ALA A CA 1
ATOM 585 C C . ALA A 1 89 ? -0.922 -23.365 39.517 1.00 86.50 89 ALA A C 1
ATOM 587 O O . ALA A 1 89 ? -1.838 -24.153 39.735 1.00 86.50 89 ALA A O 1
ATOM 588 N N . ARG A 1 90 ? -1.146 -22.190 38.922 1.00 89.94 90 ARG A N 1
ATOM 589 C CA . ARG A 1 90 ? -2.486 -21.735 38.530 1.00 89.94 90 ARG A CA 1
ATOM 590 C C . ARG A 1 90 ? -3.108 -22.574 37.428 1.00 89.94 90 ARG A C 1
ATOM 592 O O . ARG A 1 90 ? -4.324 -22.737 37.410 1.00 89.94 90 ARG A O 1
ATOM 599 N N . LEU A 1 91 ? -2.303 -23.082 36.498 1.00 89.81 91 LEU A N 1
ATOM 600 C CA . LEU A 1 91 ? -2.784 -23.993 35.467 1.00 89.81 91 LEU A CA 1
ATOM 601 C C . LEU A 1 91 ? -3.309 -25.283 36.099 1.00 89.81 91 LEU A C 1
ATOM 603 O O . LEU A 1 91 ? -4.377 -25.745 35.711 1.00 89.81 91 LEU A O 1
ATOM 607 N N . GLU A 1 92 ? -2.608 -25.842 37.083 1.00 87.50 92 GLU A N 1
ATOM 608 C CA . GLU A 1 92 ? -3.062 -27.035 37.807 1.00 87.50 92 GLU A CA 1
ATOM 609 C C . GLU A 1 92 ? -4.364 -26.773 38.577 1.00 87.50 92 GLU A C 1
ATOM 611 O O . GLU A 1 92 ? -5.323 -27.536 38.441 1.00 87.50 92 GLU A O 1
ATOM 616 N N . GLU A 1 93 ? -4.450 -25.654 39.301 1.00 89.94 93 GLU A N 1
ATOM 617 C CA . GLU A 1 93 ? -5.677 -25.225 39.988 1.00 89.94 93 GLU A CA 1
ATOM 618 C C . GLU A 1 93 ? -6.853 -25.058 39.015 1.00 89.94 93 GLU A C 1
ATOM 620 O O . GLU A 1 93 ? -7.962 -25.540 39.262 1.00 89.94 93 GLU A O 1
ATOM 625 N N . TRP A 1 94 ? -6.613 -24.410 37.875 1.00 91.00 94 TRP A N 1
ATOM 626 C CA . TRP A 1 94 ? -7.631 -24.200 36.851 1.00 91.00 94 TRP A CA 1
ATOM 627 C C . TRP A 1 94 ? -8.086 -25.523 36.226 1.00 91.00 94 TRP A C 1
ATOM 629 O O . TRP A 1 94 ? -9.279 -25.721 36.000 1.00 91.00 94 TRP A O 1
ATOM 639 N N . ARG A 1 95 ? -7.168 -26.473 36.008 1.00 88.00 95 ARG A N 1
ATOM 640 C CA . ARG A 1 95 ? -7.498 -27.817 35.505 1.00 88.00 95 ARG A CA 1
ATOM 641 C C . ARG A 1 95 ? -8.373 -28.597 36.478 1.00 88.00 95 ARG A C 1
ATOM 643 O O . ARG A 1 95 ? -9.268 -29.311 36.032 1.00 88.00 95 ARG A O 1
ATOM 650 N N . LEU A 1 96 ? -8.153 -28.449 37.784 1.00 87.38 96 LEU A N 1
ATOM 651 C CA . LEU A 1 96 ? -9.022 -29.038 38.805 1.00 87.38 96 LEU A CA 1
ATOM 652 C C . LEU A 1 96 ? -10.419 -28.405 38.783 1.00 87.38 96 LEU A C 1
ATOM 654 O O . LEU A 1 96 ? -11.416 -29.124 38.855 1.00 87.38 96 LEU A O 1
ATOM 658 N N . ALA A 1 97 ? -10.505 -27.081 38.630 1.00 88.50 97 ALA A N 1
ATOM 659 C CA . ALA A 1 97 ? -11.782 -26.383 38.490 1.00 88.50 97 ALA A CA 1
ATOM 660 C C . ALA A 1 97 ? -12.544 -26.828 37.227 1.00 88.50 97 ALA A C 1
ATOM 662 O O . ALA A 1 97 ? -13.739 -27.111 37.301 1.00 88.50 97 ALA A O 1
ATOM 663 N N . LEU A 1 98 ? -11.844 -26.974 36.098 1.00 87.81 98 LEU A N 1
ATOM 664 C CA . LEU A 1 98 ? -12.403 -27.471 34.839 1.00 87.81 98 LEU A CA 1
ATOM 665 C C . LEU A 1 98 ? -12.898 -28.916 34.949 1.00 87.81 98 LEU A C 1
ATOM 667 O O . LEU A 1 98 ? -14.006 -29.223 34.518 1.00 87.81 98 LEU A O 1
ATOM 671 N N . ALA A 1 99 ? -12.092 -29.801 35.538 1.00 85.12 99 ALA A N 1
ATOM 672 C CA . ALA A 1 99 ? -12.462 -31.196 35.771 1.00 85.12 99 ALA A CA 1
ATOM 673 C C . ALA A 1 99 ? -13.738 -31.298 36.621 1.00 85.12 99 ALA A C 1
ATOM 675 O O . ALA A 1 99 ? -14.657 -32.050 36.295 1.00 85.12 99 ALA A O 1
ATOM 676 N N . LYS A 1 100 ? -13.830 -30.468 37.668 1.00 86.88 100 LYS A N 1
ATOM 677 C CA . LYS A 1 100 ? -15.010 -30.373 38.529 1.00 86.88 100 LYS A CA 1
ATOM 678 C C . LYS A 1 100 ? -16.252 -29.884 37.777 1.00 86.88 100 LYS A C 1
ATOM 680 O O . LYS A 1 100 ? -17.325 -30.427 38.010 1.00 86.88 100 LYS A O 1
ATOM 685 N N . GLU A 1 101 ? -16.123 -28.880 36.910 1.00 87.25 101 GLU A N 1
ATOM 686 C CA . GLU A 1 101 ? -17.246 -28.350 36.121 1.00 87.25 101 GLU A CA 1
ATOM 687 C C . GLU A 1 101 ? -17.762 -29.370 35.096 1.00 87.25 101 GLU A C 1
ATOM 689 O O . GLU A 1 101 ? -18.969 -29.526 34.938 1.00 87.25 101 GLU A O 1
ATOM 694 N N . LEU A 1 102 ? -16.858 -30.100 34.437 1.00 83.06 102 LEU A N 1
ATOM 695 C CA . LEU A 1 102 ? -17.211 -31.086 33.411 1.00 83.06 102 LEU A CA 1
ATOM 696 C C . LEU A 1 102 ? -17.619 -32.456 33.978 1.00 83.06 102 LEU A C 1
ATOM 698 O O . LEU A 1 102 ? -18.113 -33.295 33.231 1.00 83.06 102 LEU A O 1
ATOM 702 N N . GLY A 1 103 ? -17.420 -32.700 35.278 1.00 78.19 103 GLY A N 1
ATOM 703 C CA . GLY A 1 103 ? -17.721 -33.990 35.907 1.00 78.19 103 GLY A CA 1
ATOM 704 C C . GLY A 1 103 ? -16.792 -35.128 35.466 1.00 78.19 103 GLY A C 1
ATOM 705 O O . GLY A 1 103 ? -17.169 -36.295 35.536 1.00 78.19 103 GLY A O 1
ATOM 706 N N . GLU A 1 104 ? -15.580 -34.806 35.012 1.00 70.88 104 GLU A N 1
ATOM 707 C CA . GLU A 1 104 ? -14.599 -35.760 34.484 1.00 70.88 104 GLU A CA 1
ATOM 708 C C . GLU A 1 104 ? -13.290 -35.712 35.289 1.00 70.88 104 GLU A C 1
ATOM 710 O O . GLU A 1 104 ? -12.990 -34.727 35.962 1.00 70.88 104 GLU A O 1
ATOM 715 N N . ALA A 1 105 ? -12.465 -36.764 35.214 1.00 61.03 105 ALA A N 1
ATOM 716 C CA . ALA A 1 105 ? -11.111 -36.714 35.768 1.00 61.03 105 ALA A CA 1
ATOM 717 C C . ALA A 1 105 ? -10.262 -35.651 35.030 1.00 61.03 105 ALA A C 1
ATOM 719 O O . ALA A 1 105 ? -10.477 -35.447 33.832 1.00 61.03 105 ALA A O 1
ATOM 720 N N . PRO A 1 106 ? -9.279 -34.995 35.685 1.00 56.47 106 PRO A N 1
ATOM 721 C CA . PRO A 1 106 ? -8.364 -34.052 35.034 1.00 56.47 106 PRO A CA 1
ATOM 722 C C . PRO A 1 106 ? -7.506 -34.793 33.995 1.00 56.47 106 PRO A C 1
ATOM 724 O O . PRO A 1 106 ? -6.426 -35.296 34.288 1.00 56.47 106 PRO A O 1
ATOM 727 N N . ALA A 1 107 ? -8.028 -34.949 32.779 1.00 50.31 107 ALA A N 1
ATOM 728 C CA . ALA A 1 107 ? -7.494 -35.891 31.807 1.00 50.31 107 ALA A CA 1
ATOM 729 C C . ALA A 1 107 ? -6.455 -35.243 30.884 1.00 50.31 107 ALA A C 1
ATOM 731 O O . ALA A 1 107 ? -6.729 -34.263 30.189 1.00 50.31 107 ALA A O 1
ATOM 732 N N . ALA A 1 108 ? -5.288 -35.884 30.804 1.00 48.81 108 ALA A N 1
ATOM 733 C CA . ALA A 1 108 ? -4.184 -35.608 29.884 1.00 48.81 108 ALA A CA 1
ATOM 734 C C . ALA A 1 108 ? -4.562 -35.637 28.380 1.00 48.81 108 ALA A C 1
ATOM 736 O O . ALA A 1 108 ? -3.763 -35.249 27.538 1.00 48.81 108 ALA A O 1
ATOM 737 N N . GLY A 1 109 ? -5.779 -36.063 28.011 1.00 50.50 109 GLY A N 1
ATOM 738 C CA . GLY A 1 109 ? -6.251 -36.106 26.618 1.00 50.50 109 GLY A CA 1
ATOM 739 C C . GLY A 1 109 ? -6.661 -34.753 26.018 1.00 50.50 109 GLY A C 1
ATOM 740 O O . GLY A 1 109 ? -6.919 -34.675 24.820 1.00 50.50 109 GLY A O 1
ATOM 741 N N . ARG A 1 110 ? -6.737 -33.685 26.827 1.00 56.94 110 ARG A N 1
ATOM 742 C CA . ARG A 1 110 ? -7.066 -32.312 26.383 1.00 56.94 110 ARG A CA 1
ATOM 743 C C . ARG A 1 110 ? -5.853 -31.370 26.358 1.00 56.94 110 ARG A C 1
ATOM 745 O O . ARG A 1 110 ? -5.995 -30.197 26.007 1.00 56.94 110 ARG A O 1
ATOM 752 N N . ASP A 1 111 ? -4.678 -31.902 26.681 1.00 66.19 111 ASP A N 1
ATOM 753 C CA . ASP A 1 111 ? -3.398 -31.200 26.763 1.00 66.19 111 ASP A CA 1
ATOM 754 C C . ASP A 1 111 ? -2.742 -31.071 25.390 1.00 66.19 111 ASP A C 1
ATOM 756 O O . ASP A 1 111 ? -1.684 -31.626 25.099 1.00 66.19 111 ASP A O 1
ATOM 760 N N . GLU A 1 112 ? -3.392 -30.329 24.502 1.00 79.12 112 GLU A N 1
ATOM 761 C CA . GLU A 1 112 ? -2.734 -29.912 23.274 1.00 79.12 112 GLU A CA 1
ATOM 762 C C . GLU A 1 112 ? -1.726 -28.794 23.612 1.00 79.12 112 GLU A C 1
ATOM 764 O O . GLU A 1 112 ? -2.122 -27.804 24.244 1.00 79.12 112 GLU A O 1
ATOM 769 N N . PRO A 1 113 ? -0.447 -28.886 23.189 1.00 83.31 113 PRO A N 1
ATOM 770 C CA . PRO A 1 113 ? 0.598 -27.940 23.589 1.00 83.31 113 PRO A CA 1
ATOM 771 C C . PRO A 1 113 ? 0.236 -26.471 23.351 1.00 83.31 113 PRO A C 1
ATOM 773 O O . PRO A 1 113 ? 0.522 -25.614 24.184 1.00 83.31 113 PRO A O 1
ATOM 776 N N . ARG A 1 114 ? -0.464 -26.181 22.245 1.00 82.50 114 ARG A N 1
ATOM 777 C CA . ARG A 1 114 ? -0.951 -24.831 21.922 1.00 82.50 114 ARG A CA 1
ATOM 778 C C . ARG A 1 114 ? -1.957 -24.301 22.947 1.00 82.50 114 ARG A C 1
ATOM 780 O O . ARG A 1 114 ? -1.845 -23.152 23.363 1.00 82.50 114 ARG A O 1
ATOM 787 N N . ARG A 1 115 ? -2.900 -25.137 23.396 1.00 86.19 115 ARG A N 1
ATOM 788 C CA . ARG A 1 115 ? -3.922 -24.760 24.390 1.00 86.19 115 ARG A CA 1
ATOM 789 C C . ARG A 1 115 ? -3.295 -24.522 25.754 1.00 86.19 115 ARG A C 1
ATOM 791 O O . ARG A 1 115 ? -3.607 -23.534 26.410 1.00 86.19 115 ARG A O 1
ATOM 798 N N . MET A 1 116 ? -2.378 -25.400 26.159 1.00 86.69 116 MET A N 1
ATOM 799 C CA . MET A 1 116 ? -1.642 -25.247 27.413 1.00 86.69 116 MET A CA 1
ATOM 800 C C . MET A 1 116 ? -0.806 -23.970 27.411 1.00 86.69 116 MET A C 1
ATOM 802 O O . MET A 1 116 ? -0.837 -23.228 28.386 1.00 86.69 116 MET A O 1
ATOM 806 N N . LEU A 1 117 ? -0.108 -23.675 26.311 1.00 88.88 117 LEU A N 1
ATOM 807 C CA . LEU A 1 117 ? 0.677 -22.451 26.179 1.00 88.88 117 LEU A CA 1
ATOM 808 C C . LEU A 1 117 ? -0.206 -21.198 26.259 1.00 88.88 117 LEU A C 1
ATOM 810 O O . LEU A 1 117 ? 0.131 -20.254 26.974 1.00 88.88 117 LEU A O 1
ATOM 814 N N . ALA A 1 118 ? -1.360 -21.207 25.586 1.00 90.19 118 ALA A N 1
ATOM 815 C CA . ALA A 1 118 ? -2.334 -20.123 25.673 1.00 90.19 118 ALA A CA 1
ATOM 816 C C . ALA A 1 118 ? -2.826 -19.922 27.114 1.00 90.19 118 ALA A C 1
ATOM 818 O O . ALA A 1 118 ? -2.804 -18.802 27.622 1.00 90.19 118 ALA A O 1
ATOM 819 N N . MET A 1 119 ? -3.196 -20.999 27.811 1.00 93.00 119 MET A N 1
ATOM 820 C CA . MET A 1 119 ? -3.656 -20.910 29.198 1.00 93.00 119 MET A CA 1
ATOM 821 C C . MET A 1 119 ? -2.541 -20.519 30.173 1.00 93.00 119 MET A C 1
ATOM 823 O O . MET A 1 119 ? -2.806 -19.766 31.104 1.00 93.00 119 MET A O 1
ATOM 827 N N . LEU A 1 120 ? -1.290 -20.926 29.947 1.00 92.44 120 LEU A N 1
ATOM 828 C CA . LEU A 1 120 ? -0.138 -20.433 30.712 1.00 92.44 120 LEU A CA 1
ATOM 829 C C . LEU A 1 120 ? 0.047 -18.921 30.532 1.00 92.44 120 LEU A C 1
ATOM 831 O O . LEU A 1 120 ? 0.316 -18.215 31.503 1.00 92.44 120 LEU A O 1
ATOM 835 N N . ASN A 1 121 ? -0.138 -18.406 29.313 1.00 93.00 121 ASN A N 1
ATOM 836 C CA . ASN A 1 121 ? -0.123 -16.968 29.054 1.00 93.00 121 ASN A CA 1
ATOM 837 C C . ASN A 1 121 ? -1.279 -16.256 29.766 1.00 93.00 121 ASN A C 1
ATOM 839 O O . ASN A 1 121 ? -1.047 -15.258 30.443 1.00 93.00 121 ASN A O 1
ATOM 843 N N . VAL A 1 122 ? -2.503 -16.783 29.679 1.00 94.00 122 VAL A N 1
ATOM 844 C CA . VAL A 1 122 ? -3.673 -16.214 30.366 1.00 94.00 122 VAL A CA 1
ATOM 845 C C . VAL A 1 122 ? -3.449 -16.203 31.882 1.00 94.00 122 VAL A C 1
ATOM 847 O O . VAL A 1 122 ? -3.466 -15.144 32.500 1.00 94.00 122 VAL A O 1
ATOM 850 N N . LEU A 1 123 ? -3.191 -17.355 32.496 1.00 93.31 123 LEU A N 1
ATOM 851 C CA . LEU A 1 123 ? -3.146 -17.517 33.953 1.00 93.31 123 LEU A CA 1
ATOM 852 C C . LEU A 1 123 ? -1.890 -16.907 34.593 1.00 93.31 123 LEU A C 1
ATOM 854 O O . LEU A 1 123 ? -1.930 -16.461 35.743 1.00 93.31 123 LEU A O 1
ATOM 858 N N . GLY A 1 124 ? -0.778 -16.893 33.855 1.00 90.44 124 GLY A N 1
ATOM 859 C CA . GLY A 1 124 ? 0.514 -16.400 34.323 1.00 90.44 124 GLY A CA 1
ATOM 860 C C . GLY A 1 124 ? 0.764 -14.918 34.078 1.00 90.44 124 GLY A C 1
ATOM 861 O O . GLY A 1 124 ? 1.541 -14.313 34.812 1.00 90.44 124 GLY A O 1
ATOM 862 N N . ARG A 1 125 ? 0.145 -14.330 33.045 1.00 91.81 125 ARG A N 1
ATOM 863 C CA . ARG A 1 125 ? 0.444 -12.956 32.598 1.00 91.81 125 ARG A CA 1
ATOM 864 C C . ARG A 1 125 ? -0.766 -12.027 32.626 1.00 91.81 125 ARG A C 1
ATOM 866 O O . ARG A 1 125 ? -0.594 -10.830 32.436 1.00 91.81 125 ARG A O 1
ATOM 873 N N . THR A 1 126 ? -1.973 -12.531 32.892 1.00 92.94 126 THR A N 1
ATOM 874 C CA . THR A 1 126 ? -3.176 -11.698 33.043 1.00 92.94 126 THR A CA 1
ATOM 875 C C . THR A 1 126 ? -3.775 -11.848 34.439 1.00 92.94 126 THR A C 1
ATOM 877 O O . THR A 1 126 ? -3.749 -12.941 35.003 1.00 92.94 126 THR A O 1
ATOM 880 N N . ARG A 1 127 ? -4.326 -10.773 35.025 1.00 90.06 127 ARG A N 1
ATOM 881 C CA . ARG A 1 127 ? -5.101 -10.886 36.278 1.00 90.06 127 ARG A CA 1
ATOM 882 C C . ARG A 1 127 ? -6.592 -10.974 35.996 1.00 90.06 127 ARG A C 1
ATOM 884 O O . ARG A 1 127 ? -7.246 -11.909 36.445 1.00 90.06 127 ARG A O 1
ATOM 891 N N . ARG A 1 128 ? -7.116 -10.034 35.206 1.00 88.81 128 ARG A N 1
ATOM 892 C CA . ARG A 1 128 ? -8.557 -9.905 34.952 1.00 88.81 128 ARG A CA 1
ATOM 893 C C . ARG A 1 128 ? -9.110 -11.080 34.147 1.00 88.81 128 ARG A C 1
ATOM 895 O O . ARG A 1 128 ? -10.157 -11.634 34.486 1.00 88.81 128 ARG A O 1
ATOM 902 N N . THR A 1 129 ? -8.408 -11.465 33.083 1.00 93.81 129 THR A N 1
ATOM 903 C CA . THR A 1 129 ? -8.829 -12.590 32.238 1.00 93.81 129 THR A CA 1
ATOM 904 C C . THR A 1 129 ? -8.616 -13.921 32.958 1.00 93.81 129 THR A C 1
ATOM 906 O O . THR A 1 129 ? -9.492 -14.776 32.891 1.00 93.81 129 THR A O 1
ATOM 909 N N . ALA A 1 130 ? -7.532 -14.075 33.728 1.00 93.44 130 ALA A N 1
ATOM 910 C CA . ALA A 1 130 ? -7.324 -15.249 34.575 1.00 93.44 130 ALA A CA 1
ATOM 911 C C . ALA A 1 130 ? -8.449 -15.439 35.605 1.00 93.44 130 ALA A C 1
ATOM 913 O O . ALA A 1 130 ? -9.005 -16.528 35.700 1.00 93.44 130 ALA A O 1
ATOM 914 N N . GLU A 1 131 ? -8.842 -14.385 36.326 1.00 92.38 131 GLU A N 1
ATOM 915 C CA . GLU A 1 131 ? -9.969 -14.440 37.269 1.00 92.38 131 GLU A CA 1
ATOM 916 C C . GLU A 1 131 ? -11.267 -14.871 36.566 1.00 92.38 131 GLU A C 1
ATOM 918 O O . GLU A 1 131 ? -11.986 -15.749 37.042 1.00 92.38 131 GLU A O 1
ATOM 923 N N . SER A 1 132 ? -11.525 -14.324 35.376 1.00 91.69 132 SER A N 1
ATOM 924 C CA . SER A 1 132 ? -12.683 -14.707 34.560 1.00 91.69 132 SER A CA 1
ATOM 925 C C . SER A 1 132 ? -12.613 -16.172 34.101 1.00 91.69 132 SER A C 1
ATOM 927 O O . SER A 1 132 ? -13.637 -16.856 34.093 1.00 91.69 132 SER A O 1
ATOM 929 N N . ALA A 1 133 ? -11.418 -16.672 33.772 1.00 94.06 133 ALA A N 1
ATOM 930 C CA . ALA A 1 133 ? -11.183 -18.061 33.388 1.00 94.06 133 ALA A CA 1
ATOM 931 C C . ALA A 1 133 ? -11.396 -19.038 34.555 1.00 94.06 133 ALA A C 1
ATOM 933 O O . ALA A 1 133 ? -11.888 -20.140 34.330 1.00 94.06 133 ALA A O 1
ATOM 934 N N . PHE A 1 134 ? -11.087 -18.638 35.792 1.00 93.25 134 PHE A N 1
ATOM 935 C CA . PHE A 1 134 ? -11.411 -19.422 36.991 1.00 93.25 134 PHE A CA 1
ATOM 936 C C . PHE A 1 134 ? -12.908 -19.443 37.296 1.00 93.25 134 PHE A C 1
ATOM 938 O O . PHE A 1 134 ? -13.421 -20.456 37.763 1.00 93.25 134 PHE A O 1
ATOM 945 N N . GLN A 1 135 ? -13.622 -18.349 37.021 1.00 92.31 135 GLN A N 1
ATOM 946 C CA . GLN A 1 135 ? -15.076 -18.300 37.191 1.00 92.31 135 GLN A CA 1
ATOM 947 C C . GLN A 1 135 ? -15.827 -19.137 36.145 1.00 92.31 135 GLN A C 1
ATOM 949 O O . GLN A 1 135 ? -16.953 -19.553 36.406 1.00 92.31 135 GLN A O 1
ATOM 954 N N . ARG A 1 136 ? -15.249 -19.327 34.949 1.00 92.75 136 ARG A N 1
ATOM 955 C CA . ARG A 1 136 ? -15.868 -20.034 33.809 1.00 92.75 136 ARG A CA 1
ATOM 956 C C . ARG A 1 136 ? -14.848 -20.937 33.089 1.00 92.75 136 ARG A C 1
ATOM 958 O O . ARG A 1 136 ? -14.481 -20.643 31.943 1.00 92.75 136 ARG A O 1
ATOM 965 N N . PRO A 1 137 ? -14.360 -22.007 33.741 1.00 92.31 137 PRO A N 1
ATOM 966 C CA . PRO A 1 137 ? -13.286 -22.823 33.190 1.00 92.31 137 PRO A CA 1
ATOM 967 C C . PRO A 1 137 ? -13.643 -23.480 31.853 1.00 92.31 137 PRO A C 1
ATOM 969 O O . PRO A 1 137 ? -12.818 -23.451 30.938 1.00 92.31 137 PRO A O 1
ATOM 972 N N . ALA A 1 138 ? -14.860 -24.005 31.685 1.00 89.44 138 ALA A N 1
ATOM 973 C CA . ALA A 1 138 ? -15.283 -24.637 30.431 1.00 89.44 138 ALA A CA 1
ATOM 974 C C . ALA A 1 138 ? -15.256 -23.669 29.234 1.00 89.44 138 ALA A C 1
ATOM 976 O O . ALA A 1 138 ? -14.789 -24.030 28.152 1.00 89.44 138 ALA A O 1
ATOM 977 N N . VAL A 1 139 ? -15.678 -22.415 29.438 1.00 91.31 139 VAL A N 1
ATOM 978 C CA . VAL A 1 139 ? -15.645 -21.363 28.406 1.00 91.31 139 VAL A CA 1
ATOM 979 C C . VAL A 1 139 ? -14.205 -21.037 28.016 1.00 91.31 139 VAL A C 1
ATOM 981 O O . VAL A 1 139 ? -13.878 -21.003 26.832 1.00 91.31 139 VAL A O 1
ATOM 984 N N . ALA A 1 140 ? -13.322 -20.839 29.001 1.00 92.50 140 ALA A N 1
ATOM 985 C CA . ALA A 1 140 ? -11.908 -20.579 28.737 1.00 92.50 140 ALA A CA 1
ATOM 986 C C . ALA A 1 140 ? -11.246 -21.746 27.981 1.00 92.50 140 ALA A C 1
ATOM 988 O O . ALA A 1 140 ? -10.485 -21.522 27.041 1.00 92.50 140 ALA A O 1
ATOM 989 N N . ALA A 1 141 ? -11.579 -22.991 28.335 1.00 89.81 141 ALA A N 1
ATOM 990 C CA . ALA A 1 141 ? -11.069 -24.180 27.658 1.00 89.81 141 ALA A CA 1
ATOM 991 C C . ALA A 1 141 ? -11.550 -24.276 26.199 1.00 89.81 141 ALA A C 1
ATOM 993 O O . ALA A 1 141 ? -10.755 -24.583 25.307 1.00 89.81 141 ALA A O 1
ATOM 994 N N . ALA A 1 142 ? -12.830 -23.989 25.939 1.00 89.25 142 ALA A N 1
ATOM 995 C CA . ALA A 1 142 ? -13.393 -23.967 24.590 1.00 89.25 142 ALA A CA 1
ATOM 996 C C . ALA A 1 142 ? -12.755 -22.867 23.725 1.00 89.25 142 ALA A C 1
ATOM 998 O O . ALA A 1 142 ? -12.354 -23.127 22.588 1.00 89.25 142 ALA A O 1
ATOM 999 N N . ALA A 1 143 ? -12.574 -21.669 24.286 1.00 91.88 143 ALA A N 1
ATOM 1000 C CA . ALA A 1 143 ? -11.911 -20.554 23.617 1.00 91.88 143 ALA A CA 1
ATOM 1001 C C . ALA A 1 143 ? -10.443 -20.867 23.279 1.00 91.88 143 ALA A C 1
ATOM 1003 O O . ALA A 1 143 ? -10.002 -20.634 22.154 1.00 91.88 143 ALA A O 1
ATOM 1004 N N . ALA A 1 144 ? -9.700 -21.478 24.211 1.00 91.38 144 ALA A N 1
ATOM 1005 C CA . ALA A 1 144 ? -8.326 -21.922 23.970 1.00 91.38 144 ALA A CA 1
ATOM 1006 C C . ALA A 1 144 ? -8.245 -22.989 22.863 1.00 91.38 144 ALA A C 1
ATOM 1008 O O . ALA A 1 144 ? -7.249 -23.057 22.144 1.00 91.38 144 ALA A O 1
ATOM 1009 N N . ALA A 1 145 ? -9.301 -23.791 22.691 1.00 88.81 145 ALA A N 1
ATOM 1010 C CA . ALA A 1 145 ? -9.439 -24.781 21.625 1.00 88.81 145 ALA A CA 1
ATOM 1011 C C . ALA A 1 145 ? -9.920 -24.202 20.276 1.00 88.81 145 ALA A C 1
ATOM 1013 O O . ALA A 1 145 ? -10.139 -24.971 19.344 1.00 88.81 145 ALA A O 1
ATOM 1014 N N . GLY A 1 146 ? -10.102 -22.882 20.163 1.00 88.56 146 GLY A N 1
ATOM 1015 C CA . GLY A 1 146 ? -10.514 -22.222 18.921 1.00 88.56 146 GLY A CA 1
ATOM 1016 C C . GLY A 1 146 ? -12.020 -22.251 18.646 1.00 88.56 146 GLY A C 1
ATOM 1017 O O . GLY A 1 146 ? -12.442 -21.873 17.557 1.00 88.56 146 GLY A O 1
ATOM 1018 N N . LYS A 1 147 ? -12.858 -22.642 19.616 1.00 89.88 147 LYS A N 1
ATOM 1019 C CA . LYS A 1 147 ? -14.332 -22.696 19.485 1.00 89.88 147 LYS A CA 1
ATOM 1020 C C . LYS A 1 147 ? -14.999 -21.327 19.685 1.00 89.88 147 LYS A C 1
ATOM 1022 O O . LYS A 1 147 ? -15.979 -21.185 20.417 1.00 89.88 147 LYS A O 1
ATOM 1027 N N . VAL A 1 148 ? -14.425 -20.296 19.069 1.00 90.81 148 VAL A N 1
ATOM 1028 C CA . VAL A 1 148 ? -14.869 -18.903 19.232 1.00 90.81 148 VAL A CA 1
ATOM 1029 C C . VAL A 1 148 ? -16.251 -18.702 18.622 1.00 90.81 148 VAL A C 1
ATOM 1031 O O . VAL A 1 148 ? -17.133 -18.163 19.283 1.00 90.81 148 VAL A O 1
ATOM 1034 N N . ASP A 1 149 ? -16.446 -19.183 17.394 1.00 91.62 149 ASP A N 1
ATOM 1035 C CA . ASP A 1 149 ? -17.687 -18.975 16.641 1.00 91.62 149 ASP A CA 1
ATOM 1036 C C . ASP A 1 149 ? -18.876 -19.687 17.297 1.00 91.62 149 ASP A C 1
ATOM 1038 O O . ASP A 1 149 ? -19.925 -19.076 17.455 1.00 91.62 149 ASP A O 1
ATOM 1042 N N . GLU A 1 150 ? -18.677 -20.912 17.804 1.00 91.81 150 GLU A N 1
ATOM 1043 C CA . GLU A 1 150 ? -19.691 -21.641 18.588 1.00 91.81 150 GLU A CA 1
ATOM 1044 C C . GLU A 1 150 ? -20.175 -20.803 19.786 1.00 91.81 150 GLU A C 1
ATOM 1046 O O . GLU A 1 150 ? -21.370 -20.665 20.025 1.00 91.81 150 GLU A O 1
ATOM 1051 N N . THR A 1 151 ? -19.247 -20.162 20.504 1.00 89.00 151 THR A N 1
ATOM 1052 C CA . THR A 1 151 ? -19.593 -19.350 21.680 1.00 89.00 151 THR A CA 1
ATOM 1053 C C . THR A 1 151 ? -20.311 -18.047 21.304 1.00 89.00 151 THR A C 1
ATOM 1055 O O . THR A 1 151 ? -21.141 -17.551 22.073 1.00 89.00 151 THR A O 1
ATOM 1058 N N . LEU A 1 152 ? -19.982 -17.463 20.145 1.00 89.12 152 LEU A N 1
ATOM 1059 C CA . LEU A 1 152 ? -20.666 -16.281 19.615 1.00 89.12 152 LEU A CA 1
ATOM 1060 C C . LEU A 1 152 ? -22.089 -16.628 19.160 1.00 89.12 152 LEU A C 1
ATOM 1062 O O . LEU A 1 152 ? -23.010 -15.867 19.460 1.00 89.12 152 LEU A O 1
ATOM 1066 N N . ASP A 1 153 ? -22.275 -17.782 18.517 1.00 91.44 153 ASP A N 1
ATOM 1067 C CA . ASP A 1 153 ? -23.585 -18.299 18.112 1.00 91.44 153 ASP A CA 1
ATOM 1068 C C . ASP A 1 153 ? -24.470 -18.585 19.337 1.00 91.44 153 ASP A C 1
ATOM 1070 O O . ASP A 1 153 ? -25.615 -18.129 19.394 1.00 91.44 153 ASP A O 1
ATOM 1074 N N . ASP A 1 154 ? -23.924 -19.230 20.372 1.00 91.19 154 ASP A N 1
ATOM 1075 C CA . ASP A 1 154 ? -24.631 -19.467 21.638 1.00 91.19 154 ASP A CA 1
ATOM 1076 C C . ASP A 1 154 ? -25.032 -18.152 22.322 1.00 91.19 154 ASP A C 1
ATOM 1078 O O . ASP A 1 154 ? -26.116 -18.017 22.887 1.00 91.19 154 ASP A O 1
ATOM 1082 N N . ALA A 1 155 ? -24.162 -17.140 22.282 1.00 88.81 155 ALA A N 1
ATOM 1083 C CA . ALA A 1 155 ? -24.490 -15.827 22.822 1.00 88.81 155 ALA A CA 1
ATOM 1084 C C . ALA A 1 155 ? -25.577 -15.101 22.028 1.00 88.81 155 ALA A C 1
ATOM 1086 O O . ALA A 1 155 ? -26.379 -14.384 22.627 1.00 88.81 155 ALA A O 1
ATOM 1087 N N . LEU A 1 156 ? -25.632 -15.291 20.710 1.00 90.06 156 LEU A N 1
ATOM 1088 C CA . LEU A 1 156 ? -26.722 -14.773 19.894 1.00 90.06 156 LEU A CA 1
ATOM 1089 C C . LEU A 1 156 ? -28.046 -15.450 20.262 1.00 90.06 156 LEU A C 1
ATOM 1091 O O . LEU A 1 156 ? -29.033 -14.751 20.482 1.00 90.06 156 LEU A O 1
ATOM 1095 N N . ALA A 1 157 ? -28.048 -16.777 20.409 1.00 93.06 157 ALA A N 1
ATOM 1096 C CA . ALA A 1 157 ? -29.223 -17.529 20.843 1.00 93.06 157 ALA A CA 1
ATOM 1097 C C . ALA A 1 157 ? -29.716 -17.077 22.232 1.00 93.06 157 ALA A C 1
ATOM 1099 O O . ALA A 1 157 ? -30.915 -16.867 22.436 1.00 93.06 157 ALA A O 1
ATOM 1100 N N . ASP A 1 158 ? -28.799 -16.834 23.174 1.00 92.56 158 ASP A N 1
ATOM 1101 C CA . ASP A 1 158 ? -29.144 -16.308 24.497 1.00 92.56 158 ASP A CA 1
ATOM 1102 C C . ASP A 1 158 ? -29.748 -14.893 24.409 1.00 92.56 158 ASP A C 1
ATOM 1104 O O . ASP A 1 158 ? -30.754 -14.613 25.066 1.00 92.56 158 ASP A O 1
ATOM 1108 N N . LEU A 1 159 ? -29.203 -14.005 23.567 1.00 93.06 159 LEU A N 1
ATOM 1109 C CA . LEU A 1 159 ? -29.790 -12.679 23.326 1.00 93.06 159 LEU A CA 1
ATOM 1110 C C . LEU A 1 159 ? -31.190 -12.772 22.701 1.00 93.06 159 LEU A C 1
ATOM 1112 O O . LEU A 1 159 ? -32.082 -12.017 23.090 1.00 93.06 159 LEU A O 1
ATOM 1116 N N . GLU A 1 160 ? -31.405 -13.691 21.759 1.00 91.38 160 GLU A N 1
ATOM 1117 C CA . GLU A 1 160 ? -32.715 -13.940 21.145 1.00 91.38 160 GLU A CA 1
ATOM 1118 C C . GLU A 1 160 ? -33.731 -14.464 22.166 1.00 91.38 160 GLU A C 1
ATOM 1120 O O . GLU A 1 160 ? -34.890 -14.043 22.156 1.00 91.38 160 GLU A O 1
ATOM 1125 N N . SER A 1 161 ? -33.301 -15.304 23.111 1.00 91.19 161 SER A N 1
ATOM 1126 C CA . SER A 1 161 ? -34.161 -15.773 24.204 1.00 91.19 161 SER A CA 1
ATOM 1127 C C . SER A 1 161 ? -34.615 -14.623 25.117 1.00 91.19 161 SER A C 1
ATOM 1129 O O . SER A 1 161 ? -35.775 -14.563 25.535 1.00 91.19 161 SER A O 1
ATOM 1131 N N . LEU A 1 162 ? -33.734 -13.644 25.353 1.00 91.62 162 LEU A N 1
ATOM 1132 C CA . LEU A 1 162 ? -34.051 -12.415 26.082 1.00 91.62 162 LEU A CA 1
ATOM 1133 C C . LEU A 1 162 ? -34.899 -11.449 25.244 1.00 91.62 162 LEU A C 1
ATOM 1135 O O . LEU A 1 162 ? -35.588 -10.588 25.798 1.00 91.62 162 LEU A O 1
ATOM 1139 N N . ALA A 1 163 ? -34.909 -11.590 23.916 1.00 86.31 163 ALA A N 1
ATOM 1140 C CA . ALA A 1 163 ? -35.577 -10.665 23.011 1.00 86.31 163 ALA A CA 1
ATOM 1141 C C . ALA A 1 163 ? -37.091 -10.618 23.166 1.00 86.31 163 ALA A C 1
ATOM 1143 O O . ALA A 1 163 ? -37.671 -9.641 22.708 1.00 86.31 163 ALA A O 1
ATOM 1144 N N . ALA A 1 164 ? -37.745 -11.570 23.834 1.00 83.75 164 ALA A N 1
ATOM 1145 C CA . ALA A 1 164 ? -39.173 -11.499 24.168 1.00 83.75 164 ALA A CA 1
ATOM 1146 C C . ALA A 1 164 ? -39.460 -10.900 25.561 1.00 83.75 164 ALA A C 1
ATOM 1148 O O . ALA A 1 164 ? -40.608 -10.568 25.857 1.00 83.75 164 ALA A O 1
ATOM 1149 N N . GLY A 1 165 ? -38.441 -10.740 26.409 1.00 83.25 165 GLY A N 1
ATOM 1150 C CA . GLY A 1 165 ? -38.609 -10.316 27.796 1.00 83.25 165 GLY A CA 1
ATOM 1151 C C . GLY A 1 165 ? -39.006 -8.845 27.972 1.00 83.25 165 GLY A C 1
ATOM 1152 O O . GLY A 1 165 ? -38.818 -7.994 27.097 1.00 83.25 165 GLY A O 1
ATOM 1153 N N . SER A 1 166 ? -39.574 -8.537 29.136 1.00 79.88 166 SER A N 1
ATOM 1154 C CA . SER A 1 166 ? -39.933 -7.180 29.557 1.00 79.88 166 SER A CA 1
ATOM 1155 C C . SER A 1 166 ? -39.725 -7.029 31.060 1.00 79.88 166 SER A C 1
ATOM 1157 O O . SER A 1 166 ? -39.986 -7.966 31.812 1.00 79.88 166 SER A O 1
ATOM 1159 N N . GLY A 1 167 ? -39.290 -5.856 31.512 1.00 86.12 167 GLY A N 1
ATOM 1160 C CA . GLY A 1 167 ? -38.997 -5.593 32.920 1.00 86.12 167 GLY A CA 1
ATOM 1161 C C . GLY A 1 167 ? -38.275 -4.262 33.118 1.00 86.12 167 GLY A C 1
ATOM 1162 O O . GLY A 1 167 ? -38.185 -3.464 32.182 1.00 86.12 167 GLY A O 1
ATOM 1163 N N . GLY A 1 168 ? -37.780 -4.029 34.334 1.00 89.06 168 GLY A N 1
ATOM 1164 C CA . GLY A 1 168 ? -36.921 -2.887 34.666 1.00 89.06 168 GLY A CA 1
ATOM 1165 C C . GLY A 1 168 ? -35.447 -3.099 34.280 1.00 89.06 168 GLY A C 1
ATOM 1166 O O . GLY A 1 168 ? -35.093 -4.182 33.799 1.00 89.06 168 GLY A O 1
ATOM 1167 N N . PRO A 1 169 ? -34.589 -2.088 34.508 1.00 91.12 169 PRO A N 1
ATOM 1168 C CA . PRO A 1 169 ? -33.172 -2.119 34.138 1.00 91.12 169 PRO A CA 1
ATOM 1169 C C . PRO A 1 169 ? -32.381 -3.253 34.811 1.00 91.12 169 PRO A C 1
ATOM 1171 O O . PRO A 1 169 ? -31.633 -3.947 34.128 1.00 91.12 169 PRO A O 1
ATOM 1174 N N . ASP A 1 170 ? -32.622 -3.532 36.094 1.00 90.88 170 ASP A N 1
ATOM 1175 C CA . ASP A 1 170 ? -31.922 -4.583 36.855 1.00 90.88 170 ASP A CA 1
ATOM 1176 C C . ASP A 1 170 ? -32.149 -5.988 36.269 1.00 90.88 170 ASP A C 1
ATOM 1178 O O . ASP A 1 170 ? -31.253 -6.833 36.229 1.00 90.88 170 ASP A O 1
ATOM 1182 N N . ALA A 1 171 ? -33.370 -6.263 35.793 1.00 91.25 171 ALA A N 1
ATOM 1183 C CA . ALA A 1 171 ? -33.709 -7.548 35.182 1.00 91.25 171 ALA A CA 1
ATOM 1184 C C . ALA A 1 171 ? -32.969 -7.740 33.852 1.00 91.25 171 ALA A C 1
ATOM 1186 O O . ALA A 1 171 ? -32.484 -8.834 33.559 1.00 91.25 171 ALA A O 1
ATOM 1187 N N . LEU A 1 172 ? -32.850 -6.662 33.075 1.00 93.31 172 LEU A N 1
ATOM 1188 C CA . LEU A 1 172 ? -32.096 -6.653 31.829 1.00 93.31 172 LEU A CA 1
ATOM 1189 C C . LEU A 1 172 ? -30.588 -6.797 32.088 1.00 93.31 172 LEU A C 1
ATOM 1191 O O . LEU A 1 172 ? -29.941 -7.601 31.418 1.00 93.31 172 LEU A O 1
ATOM 1195 N N . ASN A 1 173 ? -30.036 -6.096 33.086 1.00 93.88 173 ASN A N 1
ATOM 1196 C CA . ASN A 1 173 ? -28.628 -6.222 33.479 1.00 93.88 173 ASN A CA 1
ATOM 1197 C C . ASN A 1 173 ? -28.285 -7.670 33.869 1.00 93.88 173 ASN A C 1
ATOM 1199 O O . ASN A 1 173 ? -27.335 -8.245 33.334 1.00 93.88 173 ASN A O 1
ATOM 1203 N N . LYS A 1 174 ? -29.117 -8.301 34.710 1.00 91.69 174 LYS A N 1
ATOM 1204 C CA . LYS A 1 174 ? -28.959 -9.708 35.122 1.00 91.69 174 LYS A CA 1
ATOM 1205 C C . LYS A 1 174 ? -28.966 -10.688 33.948 1.00 91.69 174 LYS A C 1
ATOM 1207 O O . LYS A 1 174 ? -28.280 -11.704 34.023 1.00 91.69 174 LYS A O 1
ATOM 1212 N N . GLY A 1 175 ? -29.712 -10.392 32.882 1.00 92.06 175 GLY A N 1
ATOM 1213 C CA . GLY A 1 175 ? -29.714 -11.191 31.653 1.00 92.06 175 GLY A CA 1
ATOM 1214 C C . GLY A 1 175 ? -28.486 -10.947 30.770 1.00 92.06 175 GLY A C 1
ATOM 1215 O O . GLY A 1 175 ? -27.879 -11.895 30.278 1.00 92.06 175 GLY A O 1
ATOM 1216 N N . LEU A 1 176 ? -28.085 -9.686 30.586 1.00 94.19 176 LEU A N 1
ATOM 1217 C CA . LEU A 1 176 ? -26.991 -9.308 29.682 1.00 94.19 176 LEU A CA 1
ATOM 1218 C C . LEU A 1 176 ? -25.597 -9.603 30.246 1.00 94.19 176 LEU A C 1
ATOM 1220 O O . LEU A 1 176 ? -24.695 -9.988 29.497 1.00 94.19 176 LEU A O 1
ATOM 1224 N N . ALA A 1 177 ? -25.390 -9.409 31.548 1.00 93.12 177 ALA A N 1
ATOM 1225 C CA . ALA A 1 177 ? -24.062 -9.468 32.147 1.00 93.12 177 ALA A CA 1
ATOM 1226 C C . ALA A 1 177 ? -23.374 -10.844 32.043 1.00 93.12 177 ALA A C 1
ATOM 1228 O O . ALA A 1 177 ? -22.186 -10.873 31.702 1.00 93.12 177 ALA A O 1
ATOM 1229 N N . PRO A 1 178 ? -24.057 -11.990 32.256 1.00 92.75 178 PRO A N 1
ATOM 1230 C CA . PRO A 1 178 ? -23.446 -13.305 32.060 1.00 92.75 178 PRO A CA 1
ATOM 1231 C C . PRO A 1 178 ? -23.006 -13.545 30.611 1.00 92.75 178 PRO A C 1
ATOM 1233 O O . PRO A 1 178 ? -21.910 -14.062 30.388 1.00 92.75 178 PRO A O 1
ATOM 1236 N N . ILE A 1 179 ? -23.823 -13.118 29.640 1.00 94.44 179 ILE A N 1
ATOM 1237 C CA . ILE A 1 179 ? -23.537 -13.250 28.203 1.00 94.44 179 ILE A CA 1
ATOM 1238 C C . ILE A 1 179 ? -22.312 -12.404 27.843 1.00 94.44 179 ILE A C 1
ATOM 1240 O O . ILE A 1 179 ? -21.367 -12.899 27.226 1.00 94.44 179 ILE A O 1
ATOM 1244 N N . ARG A 1 180 ? -22.273 -11.145 28.302 1.00 92.81 180 ARG A N 1
ATOM 1245 C CA . ARG A 1 180 ? -21.126 -10.252 28.090 1.00 92.81 180 ARG A CA 1
ATOM 1246 C C . ARG A 1 180 ? -19.841 -10.827 28.680 1.00 92.81 180 ARG A C 1
ATOM 1248 O O . ARG A 1 180 ? -18.818 -10.829 28.001 1.00 92.81 180 ARG A O 1
ATOM 1255 N N . ALA A 1 181 ? -19.887 -11.327 29.915 1.00 91.62 181 ALA A N 1
ATOM 1256 C CA . ALA A 1 181 ? -18.723 -11.913 30.575 1.00 91.62 181 ALA A CA 1
ATOM 1257 C C . ALA A 1 181 ? -18.188 -13.143 29.822 1.00 91.62 181 ALA A C 1
ATOM 1259 O O . ALA A 1 181 ? -16.974 -13.310 29.701 1.00 91.62 181 ALA A O 1
ATOM 1260 N N . ARG A 1 182 ? -19.085 -13.981 29.280 1.00 93.38 182 ARG A N 1
ATOM 1261 C CA . ARG A 1 182 ? -18.723 -15.148 28.461 1.00 93.38 182 ARG A CA 1
ATOM 1262 C C . ARG A 1 182 ? -18.014 -14.737 27.169 1.00 93.38 182 ARG A C 1
ATOM 1264 O O . ARG A 1 182 ? -16.963 -15.293 26.855 1.00 93.38 182 ARG A O 1
ATOM 1271 N N . ILE A 1 183 ? -18.548 -13.748 26.452 1.00 93.69 183 ILE A N 1
ATOM 1272 C CA . ILE A 1 183 ? -17.941 -13.239 25.213 1.00 93.69 183 ILE A CA 1
ATOM 1273 C C . ILE A 1 183 ? -16.586 -12.598 25.488 1.00 93.69 183 ILE A C 1
ATOM 1275 O O . ILE A 1 183 ? -15.622 -12.907 24.794 1.00 93.69 183 ILE A O 1
ATOM 1279 N N . ASP A 1 184 ? -16.491 -11.738 26.504 1.00 92.62 184 ASP A N 1
ATOM 1280 C CA . ASP A 1 184 ? -15.235 -11.064 26.837 1.00 92.62 184 ASP A CA 1
ATOM 1281 C C . ASP A 1 184 ? -14.128 -12.074 27.142 1.00 92.62 184 ASP A C 1
ATOM 1283 O O . ASP A 1 184 ? -13.038 -11.954 26.591 1.00 92.62 184 ASP A O 1
ATOM 1287 N N . LEU A 1 185 ? -14.420 -13.097 27.950 1.00 94.69 185 LEU A N 1
ATOM 1288 C CA . LEU A 1 185 ? -13.469 -14.169 28.240 1.00 94.69 185 LEU A CA 1
ATOM 1289 C C . LEU A 1 185 ? -13.069 -14.940 26.976 1.00 94.69 185 LEU A C 1
ATOM 1291 O O . LEU A 1 185 ? -11.888 -15.209 26.770 1.00 94.69 185 LEU A O 1
ATOM 1295 N N . THR A 1 186 ? -14.042 -15.284 26.132 1.00 95.62 186 THR A N 1
ATOM 1296 C CA . THR A 1 186 ? -13.798 -16.058 24.906 1.00 95.62 186 THR A CA 1
ATOM 1297 C C . THR A 1 186 ? -12.876 -15.309 23.958 1.00 95.62 186 THR A C 1
ATOM 1299 O O . THR A 1 186 ? -11.888 -15.868 23.487 1.00 95.62 186 THR A O 1
ATOM 1302 N N . LEU A 1 187 ? -13.170 -14.033 23.711 1.00 95.38 187 LEU A N 1
ATOM 1303 C CA . LEU A 1 187 ? -12.377 -13.200 22.818 1.00 95.38 187 LEU A CA 1
ATOM 1304 C C . LEU A 1 187 ? -10.975 -12.937 23.381 1.00 95.38 187 LEU A C 1
ATOM 1306 O O . LEU A 1 187 ? -10.008 -12.952 22.626 1.00 95.38 187 LEU A O 1
ATOM 1310 N N . ASP A 1 188 ? -10.842 -12.767 24.699 1.00 95.31 188 ASP A N 1
ATOM 1311 C CA . ASP A 1 188 ? -9.540 -12.570 25.344 1.00 95.31 188 ASP A CA 1
ATOM 1312 C C . ASP A 1 188 ? -8.630 -13.785 25.201 1.00 95.31 188 ASP A C 1
ATOM 1314 O O . ASP A 1 188 ? -7.464 -13.666 24.821 1.00 95.31 188 ASP A O 1
ATOM 1318 N N . VAL A 1 189 ? -9.168 -14.967 25.503 1.00 95.25 189 VAL A N 1
ATOM 1319 C CA . VAL A 1 189 ? -8.417 -16.219 25.406 1.00 95.25 189 VAL A CA 1
ATOM 1320 C C . VAL A 1 189 ? -8.092 -16.529 23.945 1.00 95.25 189 VAL A C 1
ATOM 1322 O O . VAL A 1 189 ? -6.972 -16.942 23.657 1.00 95.25 189 VAL A O 1
ATOM 1325 N N . ALA A 1 190 ? -9.022 -16.288 23.018 1.00 94.94 190 ALA A N 1
ATOM 1326 C CA . ALA A 1 190 ? -8.797 -16.482 21.588 1.00 94.94 190 ALA A CA 1
ATOM 1327 C C . ALA A 1 190 ? -7.707 -15.561 21.023 1.00 94.94 190 ALA A C 1
ATOM 1329 O O . ALA A 1 190 ? -6.897 -16.011 20.210 1.00 94.94 190 ALA A O 1
ATOM 1330 N N . GLU A 1 191 ? -7.658 -14.302 21.471 1.00 95.00 191 GLU A N 1
ATOM 1331 C CA . GLU A 1 191 ? -6.619 -13.346 21.079 1.00 95.00 191 GLU A CA 1
ATOM 1332 C C . GLU A 1 191 ? -5.239 -13.778 21.598 1.00 95.00 191 GLU A C 1
ATOM 1334 O O . GLU A 1 191 ? -4.271 -13.807 20.838 1.00 95.00 191 GLU A O 1
ATOM 1339 N N . ILE A 1 192 ? -5.137 -14.189 22.870 1.00 94.25 192 ILE A N 1
ATOM 1340 C CA . ILE A 1 192 ? -3.876 -14.688 23.453 1.00 94.25 192 ILE A CA 1
ATOM 1341 C C . ILE A 1 192 ? -3.435 -16.008 22.803 1.00 94.25 192 ILE A C 1
ATOM 1343 O O . ILE A 1 192 ? -2.239 -16.240 22.623 1.00 94.25 192 ILE A O 1
ATOM 1347 N N . ALA A 1 193 ? -4.383 -16.876 22.450 1.00 91.94 193 ALA A N 1
ATOM 1348 C CA . ALA A 1 193 ? -4.118 -18.146 21.779 1.00 91.94 193 ALA A CA 1
ATOM 1349 C C . ALA A 1 193 ? -3.746 -17.990 20.292 1.00 91.94 193 ALA A C 1
ATOM 1351 O O . ALA A 1 193 ? -3.301 -18.961 19.680 1.00 91.94 193 ALA A O 1
ATOM 1352 N N . GLY A 1 194 ? -3.924 -16.799 19.709 1.00 92.50 194 GLY A N 1
ATOM 1353 C CA . GLY A 1 194 ? -3.654 -16.528 18.295 1.00 92.50 194 GLY A CA 1
ATOM 1354 C C . GLY A 1 194 ? -4.728 -17.040 17.328 1.00 92.50 194 GLY A C 1
ATOM 1355 O O . GLY A 1 194 ? -4.469 -17.118 16.131 1.00 92.50 194 GLY A O 1
ATOM 1356 N N . TRP A 1 195 ? -5.926 -17.385 17.818 1.00 93.69 195 TRP A N 1
ATOM 1357 C CA . TRP A 1 195 ? -7.068 -17.769 16.973 1.00 93.69 195 TRP A CA 1
ATOM 1358 C C . TRP A 1 195 ? -7.748 -16.568 16.313 1.00 93.69 195 TRP A C 1
ATOM 1360 O O . TRP A 1 195 ? -8.365 -16.710 15.261 1.00 93.69 195 TRP A O 1
ATOM 1370 N N . ARG A 1 196 ? -7.659 -15.397 16.950 1.00 93.94 196 ARG A N 1
ATOM 1371 C CA . ARG A 1 196 ? -8.179 -14.116 16.463 1.00 93.94 196 ARG A CA 1
ATOM 1372 C C . ARG A 1 196 ? -7.123 -13.038 16.663 1.00 93.94 196 ARG A C 1
ATOM 1374 O O . ARG A 1 196 ? -6.388 -13.048 17.648 1.00 93.94 196 ARG A O 1
ATOM 1381 N N . THR A 1 197 ? -7.061 -12.087 15.747 1.00 94.50 197 THR A N 1
ATOM 1382 C CA . THR A 1 197 ? -6.285 -10.855 15.914 1.00 94.50 197 THR A CA 1
ATOM 1383 C C . THR A 1 197 ? -7.007 -9.882 16.853 1.00 94.50 197 THR A C 1
ATOM 1385 O O . THR A 1 197 ? -8.226 -9.945 17.016 1.00 94.50 197 THR A O 1
ATOM 1388 N N . ALA A 1 198 ? -6.281 -8.919 17.431 1.00 93.00 198 ALA A N 1
ATOM 1389 C CA . ALA A 1 198 ? -6.892 -7.865 18.252 1.00 93.00 198 ALA A CA 1
ATOM 1390 C C . ALA A 1 198 ? -7.950 -7.050 17.480 1.00 93.00 198 ALA A C 1
ATOM 1392 O O . ALA A 1 198 ? -8.939 -6.598 18.057 1.00 93.00 198 ALA A O 1
ATOM 1393 N N . GLN A 1 199 ? -7.773 -6.905 16.163 1.00 92.00 199 GLN A N 1
ATOM 1394 C CA . GLN A 1 199 ? -8.728 -6.231 15.287 1.00 92.00 199 GLN A CA 1
ATOM 1395 C C . GLN A 1 199 ? -10.022 -7.038 15.117 1.00 92.00 199 GLN A C 1
ATOM 1397 O O . GLN A 1 199 ? -11.107 -6.481 15.273 1.00 92.00 199 GLN A O 1
ATOM 1402 N N . GLU A 1 200 ? -9.934 -8.346 14.857 1.00 93.44 200 GLU A N 1
ATOM 1403 C CA . GLU A 1 200 ? -11.118 -9.217 14.788 1.00 93.44 200 GLU A CA 1
ATOM 1404 C C . GLU A 1 200 ? -11.848 -9.286 16.136 1.00 93.44 200 GLU A C 1
ATOM 1406 O O . GLU A 1 200 ? -13.077 -9.252 16.185 1.00 93.44 200 GLU A O 1
ATOM 1411 N N . THR A 1 201 ? -11.101 -9.321 17.243 1.00 93.88 201 THR A N 1
ATOM 1412 C CA . THR A 1 201 ? -11.663 -9.251 18.598 1.00 93.88 201 THR A CA 1
ATOM 1413 C C . THR A 1 201 ? -12.400 -7.932 18.834 1.00 93.88 201 THR A C 1
ATOM 1415 O O . THR A 1 201 ? -13.510 -7.939 19.368 1.00 93.88 201 THR A O 1
ATOM 1418 N N . SER A 1 202 ? -11.823 -6.797 18.428 1.00 93.12 202 SER A N 1
ATOM 1419 C CA . SER A 1 202 ? -12.476 -5.482 18.494 1.00 93.12 202 SER A CA 1
ATOM 1420 C C . SER A 1 202 ? -13.782 -5.458 17.693 1.00 93.12 202 SER A C 1
ATOM 1422 O O . SER A 1 202 ? -14.816 -5.014 18.192 1.00 93.12 202 SER A O 1
ATOM 1424 N N . GLU A 1 203 ? -13.776 -6.015 16.482 1.00 91.94 203 GLU A N 1
ATOM 1425 C CA . GLU A 1 203 ? -14.970 -6.099 15.639 1.00 91.94 203 GLU A CA 1
ATOM 1426 C C . GLU A 1 203 ? -16.066 -6.965 16.269 1.00 91.94 203 GLU A C 1
ATOM 1428 O O . GLU A 1 203 ? -17.219 -6.535 16.343 1.00 91.94 203 GLU A O 1
ATOM 1433 N N . ALA A 1 204 ? -15.717 -8.141 16.797 1.00 93.00 204 ALA A N 1
ATOM 1434 C CA . ALA A 1 204 ? -16.661 -9.011 17.497 1.00 93.00 204 ALA A CA 1
ATOM 1435 C C . ALA A 1 204 ? -17.241 -8.338 18.757 1.00 93.00 204 ALA A C 1
ATOM 1437 O O . ALA A 1 204 ? -18.438 -8.458 19.039 1.00 93.00 204 ALA A O 1
ATOM 1438 N N . ARG A 1 205 ? -16.423 -7.567 19.491 1.00 92.62 205 ARG A N 1
ATOM 1439 C CA . ARG A 1 205 ? -16.865 -6.765 20.647 1.00 92.62 205 ARG A CA 1
ATOM 1440 C C . ARG A 1 205 ? -17.875 -5.702 20.234 1.00 92.62 205 ARG A C 1
ATOM 1442 O O . ARG A 1 205 ? -18.897 -5.566 20.907 1.00 92.62 205 ARG A O 1
ATOM 1449 N N . THR A 1 206 ? -17.607 -4.964 19.157 1.00 93.69 206 THR A N 1
ATOM 1450 C CA . THR A 1 206 ? -18.544 -3.964 18.631 1.00 93.69 206 THR A CA 1
ATOM 1451 C C . THR A 1 206 ? -19.827 -4.620 18.140 1.00 93.69 206 THR A C 1
ATOM 1453 O O . THR A 1 206 ? -20.906 -4.167 18.506 1.00 93.69 206 THR A O 1
ATOM 1456 N N . TRP A 1 207 ? -19.733 -5.713 17.382 1.00 92.50 207 TRP A N 1
ATOM 1457 C CA . TRP A 1 207 ? -20.898 -6.455 16.901 1.00 92.50 207 TRP A CA 1
ATOM 1458 C C . TRP A 1 207 ? -21.815 -6.886 18.051 1.00 92.50 207 TRP A C 1
ATOM 1460 O O . TRP A 1 207 ? -23.025 -6.659 17.996 1.00 92.50 207 TRP A O 1
ATOM 1470 N N . PHE A 1 208 ? -21.250 -7.439 19.129 1.00 93.38 208 PHE A N 1
ATOM 1471 C CA . PHE A 1 208 ? -22.040 -7.816 20.300 1.00 93.38 208 PHE A CA 1
ATOM 1472 C C . PHE A 1 208 ? -22.626 -6.594 21.018 1.00 93.38 208 PHE A C 1
ATOM 1474 O O . PHE A 1 208 ? -23.783 -6.626 21.435 1.00 93.38 208 PHE A O 1
ATOM 1481 N N . ALA A 1 209 ? -21.863 -5.503 21.146 1.00 94.25 209 ALA A N 1
ATOM 1482 C CA . ALA A 1 209 ? -22.354 -4.256 21.732 1.00 94.25 209 ALA A CA 1
ATOM 1483 C C . ALA A 1 209 ? -23.574 -3.709 20.977 1.00 94.25 209 ALA A C 1
ATOM 1485 O O . ALA A 1 209 ? -24.548 -3.322 21.615 1.00 94.25 209 ALA A O 1
ATOM 1486 N N . GLU A 1 210 ? -23.577 -3.751 19.643 1.00 94.62 210 GLU A N 1
ATOM 1487 C CA . GLU A 1 210 ? -24.738 -3.351 18.839 1.00 94.62 210 GLU A CA 1
ATOM 1488 C C . GLU A 1 210 ? -25.976 -4.196 19.148 1.00 94.62 210 GLU A C 1
ATOM 1490 O O . GLU A 1 210 ? -27.053 -3.647 19.368 1.00 94.62 210 GLU A O 1
ATOM 1495 N N . ARG A 1 211 ? -25.838 -5.529 19.189 1.00 94.88 211 ARG A N 1
ATOM 1496 C CA . ARG A 1 211 ? -26.966 -6.429 19.481 1.00 94.88 211 ARG A CA 1
ATOM 1497 C C . ARG A 1 211 ? -27.486 -6.243 20.906 1.00 94.88 211 ARG A C 1
ATOM 1499 O O . ARG A 1 211 ? -28.696 -6.197 21.108 1.00 94.88 211 ARG A O 1
ATOM 1506 N N . ALA A 1 212 ? -26.589 -6.093 21.881 1.00 94.12 212 ALA A N 1
ATOM 1507 C CA . ALA A 1 212 ? -26.954 -5.866 23.277 1.00 94.12 212 ALA A CA 1
ATOM 1508 C C . ALA A 1 212 ? -27.677 -4.523 23.472 1.00 94.12 212 ALA A C 1
ATOM 1510 O O . ALA A 1 212 ? -28.684 -4.466 24.174 1.00 94.12 212 ALA A O 1
ATOM 1511 N N . VAL A 1 213 ? -27.201 -3.454 22.825 1.00 95.25 213 VAL A N 1
ATOM 1512 C CA . VAL A 1 213 ? -27.821 -2.122 22.882 1.00 95.25 213 VAL A CA 1
ATOM 1513 C C . VAL A 1 213 ? -29.172 -2.100 22.157 1.00 95.25 213 VAL A C 1
ATOM 1515 O O . VAL A 1 213 ? -30.121 -1.506 22.666 1.00 95.25 213 VAL A O 1
ATOM 1518 N N . ASP A 1 214 ? -29.303 -2.787 21.020 1.00 95.50 214 ASP A N 1
ATOM 1519 C CA . ASP A 1 214 ? -30.582 -2.929 20.309 1.00 95.50 214 ASP A CA 1
ATOM 1520 C C . ASP A 1 214 ? -31.622 -3.706 21.122 1.00 95.50 214 ASP A C 1
ATOM 1522 O O . ASP A 1 214 ? -32.771 -3.271 21.254 1.00 95.50 214 ASP A O 1
ATOM 1526 N N . LEU A 1 215 ? -31.205 -4.812 21.743 1.00 95.31 215 LEU A N 1
ATOM 1527 C CA . LEU A 1 215 ? -32.038 -5.562 22.677 1.00 95.31 215 LEU A CA 1
ATOM 1528 C C . LEU A 1 215 ? -32.466 -4.684 23.858 1.00 95.31 215 LEU A C 1
ATOM 1530 O O . LEU A 1 215 ? -33.650 -4.655 24.197 1.00 95.31 215 LEU A O 1
ATOM 1534 N N . ALA A 1 216 ? -31.528 -3.950 24.461 1.00 95.19 216 ALA A N 1
ATOM 1535 C CA . ALA A 1 216 ? -31.799 -3.081 25.600 1.00 95.19 216 ALA A CA 1
ATOM 1536 C C . ALA A 1 216 ? -32.811 -1.979 25.258 1.00 95.19 216 ALA A C 1
ATOM 1538 O O . ALA A 1 216 ? -33.780 -1.778 25.993 1.00 95.19 216 ALA A O 1
ATOM 1539 N N . LEU A 1 217 ? -32.644 -1.320 24.107 1.00 95.25 217 LEU A N 1
ATOM 1540 C CA . LEU A 1 217 ? -33.583 -0.318 23.610 1.00 95.25 217 LEU A CA 1
ATOM 1541 C C . LEU A 1 217 ? -34.992 -0.907 23.469 1.00 95.25 217 LEU A C 1
ATOM 1543 O O . LEU A 1 217 ? -35.952 -0.368 24.019 1.00 95.25 217 LEU A O 1
ATOM 1547 N N . LYS A 1 218 ? -35.125 -2.034 22.762 1.00 94.00 218 LYS A N 1
ATOM 1548 C CA . LYS A 1 218 ? -36.424 -2.679 22.509 1.00 94.00 218 LYS A CA 1
ATOM 1549 C C . LYS A 1 218 ? -37.075 -3.184 23.795 1.00 94.00 218 LYS A C 1
ATOM 1551 O O . LYS A 1 218 ? -38.288 -3.049 23.958 1.00 94.00 218 LYS A O 1
ATOM 1556 N N . TRP A 1 219 ? -36.289 -3.719 24.726 1.00 94.75 219 TRP A N 1
ATOM 1557 C CA . TRP A 1 219 ? -36.758 -4.154 26.040 1.00 94.75 219 TRP A CA 1
ATOM 1558 C C . TRP A 1 219 ? -37.378 -2.996 26.829 1.00 94.75 219 TRP A C 1
ATOM 1560 O O . TRP A 1 219 ? -38.506 -3.107 27.320 1.00 94.75 219 TRP A O 1
ATOM 1570 N N . LEU A 1 220 ? -36.670 -1.869 26.920 1.00 93.44 220 LEU A N 1
ATOM 1571 C CA . LEU A 1 220 ? -37.121 -0.699 27.674 1.00 93.44 220 LEU A CA 1
ATOM 1572 C C . LEU A 1 220 ? -38.285 0.020 26.983 1.00 93.44 220 LEU A C 1
ATOM 1574 O O . LEU A 1 220 ? -39.233 0.423 27.657 1.00 93.44 220 LEU A O 1
ATOM 1578 N N . LEU A 1 221 ? -38.297 0.081 25.646 1.00 91.88 221 LEU A N 1
ATOM 1579 C CA . LEU A 1 221 ? -39.442 0.583 24.881 1.00 91.88 221 LEU A CA 1
ATOM 1580 C C . LEU A 1 221 ? -40.705 -0.247 25.135 1.00 91.88 221 LEU A C 1
ATOM 1582 O O . LEU A 1 221 ? -41.769 0.326 25.358 1.00 91.88 221 LEU A O 1
ATOM 1586 N N . ARG A 1 222 ? -40.615 -1.586 25.175 1.00 91.19 222 ARG A N 1
ATOM 1587 C CA . ARG A 1 222 ? -41.767 -2.427 25.559 1.00 91.19 222 ARG A CA 1
ATOM 1588 C C . ARG A 1 222 ? -42.270 -2.103 26.955 1.00 91.19 222 ARG A C 1
ATOM 1590 O O . ARG A 1 222 ? -43.478 -2.030 27.158 1.00 91.19 222 ARG A O 1
ATOM 1597 N N . SER A 1 223 ? -41.350 -1.911 27.896 1.00 90.06 223 SER A N 1
ATOM 1598 C CA . SER A 1 223 ? -41.669 -1.559 29.279 1.00 90.06 223 SER A CA 1
ATOM 1599 C C . SER A 1 223 ? -42.404 -0.211 29.351 1.00 90.06 223 SER A C 1
ATOM 1601 O O . SER A 1 223 ? -43.443 -0.106 30.000 1.00 90.06 223 SER A O 1
ATOM 1603 N N . ALA A 1 224 ? -41.941 0.797 28.605 1.00 89.00 224 ALA A N 1
ATOM 1604 C CA . ALA A 1 224 ? -42.584 2.109 28.509 1.00 89.00 224 ALA A CA 1
ATOM 1605 C C . ALA A 1 224 ? -43.966 2.057 27.827 1.00 89.00 224 ALA A C 1
ATOM 1607 O O . ALA A 1 224 ? -44.912 2.695 28.295 1.00 89.00 224 ALA A O 1
ATOM 1608 N N . VAL A 1 225 ? -44.114 1.253 26.767 1.00 88.25 225 VAL A N 1
ATOM 1609 C CA . VAL A 1 225 ? -45.403 1.026 26.088 1.00 88.25 225 VAL A CA 1
ATOM 1610 C C . VAL A 1 225 ? -46.395 0.316 27.013 1.00 88.25 225 VAL A C 1
ATOM 1612 O O . VAL A 1 225 ? -47.556 0.709 27.079 1.00 88.25 225 VAL A O 1
ATOM 1615 N N . ALA A 1 226 ? -45.952 -0.692 27.769 1.00 87.00 226 ALA A N 1
ATOM 1616 C CA . ALA A 1 226 ? -46.795 -1.399 28.735 1.00 87.00 226 ALA A CA 1
ATOM 1617 C C . ALA A 1 226 ? -47.268 -0.490 29.882 1.00 87.00 226 ALA A C 1
ATOM 1619 O O . ALA A 1 226 ? -48.381 -0.656 30.375 1.00 87.00 226 ALA A O 1
ATOM 1620 N N . ARG A 1 227 ? -46.454 0.501 30.270 1.00 86.62 227 ARG A N 1
ATOM 1621 C CA . ARG A 1 227 ? -46.823 1.552 31.237 1.00 86.62 227 ARG A CA 1
ATOM 1622 C C . ARG A 1 227 ? -47.748 2.630 30.657 1.00 86.62 227 ARG A C 1
ATOM 1624 O O . ARG A 1 227 ? -48.240 3.460 31.413 1.00 86.62 227 ARG A O 1
ATOM 1631 N N . GLY A 1 228 ? -47.992 2.627 29.345 1.00 84.06 228 GLY A N 1
ATOM 1632 C CA . GLY A 1 228 ? -48.854 3.602 28.669 1.00 84.06 228 GLY A CA 1
ATOM 1633 C C . GLY A 1 228 ? -48.223 4.985 28.485 1.00 84.06 228 GLY A C 1
ATOM 1634 O O . GLY A 1 228 ? -48.934 5.954 28.245 1.00 84.06 228 GLY A O 1
ATOM 1635 N N . GLU A 1 229 ? -46.902 5.099 28.603 1.00 83.50 229 GLU A N 1
ATOM 1636 C CA . GLU A 1 229 ? -46.195 6.384 28.503 1.00 83.50 229 GLU A CA 1
ATOM 1637 C C . GLU A 1 229 ? -45.828 6.758 27.070 1.00 83.50 229 GLU A C 1
ATOM 1639 O O . GLU A 1 229 ? -45.689 7.936 26.746 1.00 83.50 229 GLU A O 1
ATOM 1644 N N . ILE A 1 230 ? -45.659 5.745 26.219 1.00 83.62 230 ILE A N 1
ATOM 1645 C CA . ILE A 1 230 ? -45.328 5.877 24.804 1.00 83.62 230 ILE A CA 1
ATOM 1646 C C . ILE 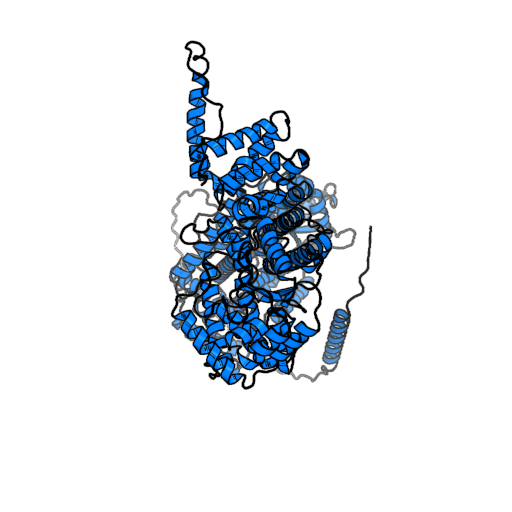A 1 230 ? -46.283 4.969 24.019 1.00 83.62 230 ILE A C 1
ATOM 1648 O O . ILE A 1 230 ? -46.522 3.824 24.401 1.00 83.62 230 ILE A O 1
ATOM 1652 N N . GLY A 1 231 ? -46.849 5.468 22.919 1.00 76.81 231 GLY A N 1
ATOM 1653 C CA . GLY A 1 231 ? -47.684 4.664 22.020 1.00 76.81 231 GLY A CA 1
ATOM 1654 C C . GLY A 1 231 ? -46.865 3.720 21.127 1.00 76.81 231 GLY A C 1
ATOM 1655 O O . GLY A 1 231 ? -45.656 3.885 20.969 1.00 76.81 231 GLY A O 1
ATOM 1656 N N . LYS A 1 232 ? -47.522 2.751 20.477 1.00 76.56 232 LYS A N 1
ATOM 1657 C CA . LYS A 1 232 ? -46.926 2.003 19.349 1.00 76.56 232 LYS A CA 1
ATOM 1658 C C . LYS A 1 232 ? -46.904 2.863 18.083 1.00 76.56 232 LYS A C 1
ATOM 1660 O O . LYS A 1 232 ? -47.628 3.856 18.003 1.00 76.56 232 LYS A O 1
ATOM 1665 N N . GLY A 1 233 ? -45.997 2.563 17.155 1.00 71.06 233 GLY A N 1
ATOM 1666 C CA . GLY A 1 233 ? -45.877 3.291 15.892 1.00 71.06 233 GLY A CA 1
ATOM 1667 C C . GLY A 1 233 ? -47.062 3.017 14.969 1.00 71.06 233 GLY A C 1
ATOM 1668 O O . GLY A 1 233 ? -47.870 2.130 15.256 1.00 71.06 233 GLY A O 1
ATOM 1669 N N . ALA A 1 234 ? -47.182 3.763 13.869 1.00 73.94 234 ALA A N 1
ATOM 1670 C CA . ALA A 1 234 ? -48.278 3.573 12.917 1.00 73.94 234 ALA A CA 1
ATOM 1671 C C . ALA A 1 234 ? -48.246 2.167 12.290 1.00 73.94 234 ALA A C 1
ATOM 1673 O O . ALA A 1 234 ? -49.293 1.577 12.030 1.00 73.94 234 ALA A O 1
ATOM 1674 N N . SER A 1 235 ? -47.050 1.592 12.130 1.00 77.75 235 SER A N 1
ATOM 1675 C CA . SER A 1 235 ? -46.841 0.210 11.678 1.00 77.75 235 SER A CA 1
ATOM 1676 C C . SER A 1 235 ? -47.062 -0.847 12.773 1.00 77.75 235 SER A C 1
ATOM 1678 O O . SER A 1 235 ? -46.954 -2.045 12.515 1.00 77.75 235 SER A O 1
ATOM 1680 N N . GLY A 1 236 ? -47.329 -0.432 14.016 1.00 79.12 236 GLY A N 1
ATOM 1681 C CA . GLY A 1 236 ? -47.430 -1.312 15.182 1.00 79.12 236 GLY A CA 1
ATOM 1682 C C . GLY A 1 236 ? -46.085 -1.694 15.815 1.00 79.12 236 GLY A C 1
ATOM 1683 O O . GLY A 1 236 ? -46.077 -2.321 16.879 1.00 79.12 236 GLY A O 1
ATOM 1684 N N . ARG A 1 237 ? -44.955 -1.290 15.217 1.00 85.44 237 ARG A N 1
ATOM 1685 C CA . ARG A 1 237 ? -43.608 -1.444 15.789 1.00 85.44 237 ARG A CA 1
ATOM 1686 C C . ARG A 1 237 ? -43.406 -0.537 17.007 1.00 85.44 237 ARG A C 1
ATOM 1688 O O . ARG A 1 237 ? -43.944 0.566 17.083 1.00 85.44 237 ARG A O 1
ATOM 1695 N N . ILE A 1 238 ? -42.623 -1.005 17.979 1.00 86.50 238 ILE A N 1
ATOM 1696 C CA . ILE A 1 238 ? -42.317 -0.254 19.214 1.00 86.50 238 ILE A CA 1
ATOM 1697 C C . ILE A 1 238 ? -41.165 0.740 19.033 1.00 86.50 238 ILE A C 1
ATOM 1699 O O . ILE A 1 238 ? -41.115 1.749 19.725 1.00 86.50 238 ILE A O 1
ATOM 1703 N N . ASP A 1 239 ? -40.262 0.445 18.102 1.00 88.25 239 ASP A N 1
ATOM 1704 C CA . ASP A 1 239 ? -39.028 1.172 17.810 1.00 88.25 239 ASP A CA 1
ATOM 1705 C C . ASP A 1 239 ? -39.179 2.164 16.650 1.00 88.25 239 ASP A C 1
ATOM 1707 O O . ASP A 1 239 ? -38.241 2.886 16.355 1.00 88.25 239 ASP A O 1
ATOM 1711 N N . GLU A 1 240 ? -40.349 2.233 16.008 1.00 88.75 240 GLU A N 1
ATOM 1712 C CA . GLU A 1 240 ? -40.611 3.114 14.861 1.00 88.75 240 GLU A CA 1
ATOM 1713 C C . GLU A 1 240 ? -40.280 4.582 15.174 1.00 88.75 240 GLU A C 1
ATOM 1715 O O . GLU A 1 240 ? -40.846 5.178 16.097 1.00 88.75 240 GLU A O 1
ATOM 1720 N N . GLY A 1 241 ? -39.360 5.170 14.407 1.00 87.75 241 GLY A N 1
ATOM 1721 C CA . GLY A 1 241 ? -38.877 6.535 14.632 1.00 87.75 241 GLY A CA 1
ATOM 1722 C C . GLY A 1 241 ? -38.003 6.724 15.882 1.00 87.75 241 GLY A C 1
ATOM 1723 O O . GLY A 1 241 ? -37.793 7.866 16.289 1.00 87.75 241 GLY A O 1
ATOM 1724 N N . VAL A 1 242 ? -37.514 5.643 16.502 1.00 93.38 242 VAL A N 1
ATOM 1725 C CA . VAL A 1 242 ? -36.553 5.662 17.617 1.00 93.38 242 VAL A CA 1
ATOM 1726 C C . VAL A 1 242 ? -35.316 4.863 17.226 1.00 93.38 242 VAL A C 1
ATOM 1728 O O . VAL A 1 242 ? -35.401 3.677 16.913 1.00 93.38 242 VAL A O 1
ATOM 1731 N N . PHE A 1 243 ? -34.147 5.487 17.278 1.00 95.94 243 PHE A N 1
ATOM 1732 C CA . PHE A 1 243 ? -32.883 4.860 16.898 1.00 95.94 243 PHE A CA 1
ATOM 1733 C C . PHE A 1 243 ? -31.746 5.308 17.810 1.00 95.94 243 PHE A C 1
ATOM 1735 O O . PHE A 1 243 ? -31.861 6.294 18.532 1.00 95.94 243 PHE A O 1
ATOM 1742 N N . ILE A 1 244 ? -30.635 4.576 17.794 1.00 96.81 244 ILE A N 1
ATOM 1743 C CA . ILE A 1 244 ? -29.431 4.938 18.544 1.00 96.81 244 ILE A CA 1
ATOM 1744 C C . ILE A 1 244 ? -28.329 5.319 17.570 1.00 96.81 244 ILE A C 1
ATOM 1746 O O . ILE A 1 244 ? -27.911 4.512 16.734 1.00 96.81 244 ILE A O 1
ATOM 1750 N N . LEU A 1 245 ? -27.848 6.549 17.727 1.00 96.06 245 LEU A N 1
ATOM 1751 C CA . LEU A 1 245 ? -26.663 7.067 17.064 1.00 96.06 245 LEU A CA 1
ATOM 1752 C C . LEU A 1 245 ? -25.460 6.811 17.974 1.00 96.06 245 LEU A C 1
ATOM 1754 O O . LEU A 1 245 ? -25.401 7.344 19.081 1.00 96.06 245 LEU A O 1
ATOM 1758 N N . ALA A 1 246 ? -24.527 5.976 17.527 1.00 94.75 246 ALA A N 1
ATOM 1759 C CA . ALA A 1 246 ? -23.252 5.759 18.201 1.00 94.75 246 ALA A CA 1
ATOM 1760 C C . ALA A 1 246 ? -22.195 6.731 17.681 1.00 94.75 246 ALA A C 1
ATOM 1762 O O . ALA A 1 246 ? -22.243 7.104 16.509 1.00 94.75 246 ALA A O 1
ATOM 1763 N N . GLY A 1 247 ? -21.209 7.049 18.519 1.00 91.44 247 GLY A N 1
ATOM 1764 C CA . GLY A 1 247 ? -19.996 7.780 18.148 1.00 91.44 247 GLY A CA 1
ATOM 1765 C C . GLY A 1 247 ? -18.732 7.114 18.690 1.00 91.44 247 GLY A C 1
ATOM 1766 O O . GLY A 1 247 ? -18.777 5.999 19.225 1.00 91.44 247 GLY A O 1
ATOM 1767 N N . GLY A 1 248 ? -17.595 7.787 18.514 1.00 88.12 248 GLY A N 1
ATOM 1768 C CA . GLY A 1 248 ? -16.288 7.310 18.976 1.00 88.12 248 GLY A CA 1
ATOM 1769 C C . GLY A 1 248 ? -15.949 5.890 18.500 1.00 88.12 248 GLY A C 1
ATOM 1770 O O . GLY A 1 248 ? -16.344 5.465 17.411 1.00 88.12 248 GLY A O 1
ATOM 1771 N N . ASP A 1 249 ? -15.260 5.130 19.353 1.00 88.50 249 ASP A N 1
ATOM 1772 C CA . ASP A 1 249 ? -14.818 3.749 19.085 1.00 88.50 249 ASP A CA 1
ATOM 1773 C C . ASP A 1 249 ? -15.967 2.787 18.759 1.00 88.50 249 ASP A C 1
ATOM 1775 O O . ASP A 1 249 ? -15.793 1.796 18.042 1.00 88.50 249 ASP A O 1
ATOM 1779 N N . PHE A 1 250 ? -17.158 3.067 19.294 1.00 91.94 250 PHE A N 1
ATOM 1780 C CA . PHE A 1 250 ? -18.328 2.234 19.061 1.00 91.94 250 PHE A CA 1
ATOM 1781 C C . PHE A 1 250 ? -18.848 2.398 17.626 1.00 91.94 250 PHE A C 1
ATOM 1783 O O . PHE A 1 250 ? -19.180 1.408 16.966 1.00 91.94 250 PHE A O 1
ATOM 1790 N N . ALA A 1 251 ? -18.840 3.626 17.100 1.00 91.12 251 ALA A N 1
ATOM 1791 C CA . ALA A 1 251 ? -19.203 3.884 15.712 1.00 91.12 251 ALA A CA 1
ATOM 1792 C C . ALA A 1 251 ? -18.170 3.319 14.731 1.00 91.12 251 ALA A C 1
ATOM 1794 O O . ALA A 1 251 ? -18.568 2.669 13.756 1.00 91.12 251 ALA A O 1
ATOM 1795 N N . THR A 1 252 ? -16.872 3.507 15.017 1.00 88.88 252 THR A N 1
ATOM 1796 C CA . THR A 1 252 ? -15.774 3.110 14.118 1.00 88.88 252 THR A CA 1
ATOM 1797 C C . THR A 1 252 ? -15.424 1.630 14.163 1.00 88.88 252 THR A C 1
ATOM 1799 O O . THR A 1 252 ? -14.674 1.193 13.308 1.00 88.88 252 THR A O 1
ATOM 1802 N N . ARG A 1 253 ? -15.986 0.842 15.092 1.00 89.69 253 ARG A N 1
ATOM 1803 C CA . ARG A 1 253 ? -15.682 -0.596 15.283 1.00 89.69 253 ARG A CA 1
ATOM 1804 C C . ARG A 1 253 ? -14.271 -0.887 15.816 1.00 89.69 253 ARG A C 1
ATOM 1806 O O . ARG A 1 253 ? -13.778 -2.009 15.698 1.00 89.69 253 ARG A O 1
ATOM 1813 N N . ASP A 1 254 ? -13.665 0.096 16.477 1.00 89.12 254 ASP A N 1
ATOM 1814 C CA . ASP A 1 254 ? -12.349 -0.001 17.124 1.00 89.12 254 ASP A CA 1
ATOM 1815 C C . ASP A 1 254 ? -12.474 -0.084 18.666 1.00 89.12 254 ASP A C 1
ATOM 1817 O O . ASP A 1 254 ? -11.685 0.507 19.416 1.00 89.12 254 ASP A O 1
ATOM 1821 N N . LEU A 1 255 ? -13.517 -0.773 19.155 1.00 89.69 255 LEU A N 1
ATOM 1822 C CA . LEU A 1 255 ? -13.852 -0.883 20.573 1.00 89.69 255 LEU A CA 1
ATOM 1823 C C . LEU A 1 255 ? -12.905 -1.830 21.327 1.00 89.69 255 LEU A C 1
ATOM 1825 O O . LEU A 1 255 ? -13.044 -3.056 21.309 1.00 89.69 255 LEU A O 1
ATOM 1829 N N . VAL A 1 256 ? -12.016 -1.240 22.125 1.00 84.19 256 VAL A N 1
ATOM 1830 C CA . VAL A 1 256 ? -11.252 -1.967 23.147 1.00 84.19 256 VAL A CA 1
ATOM 1831 C C . VAL A 1 256 ? -12.170 -2.277 24.334 1.00 84.19 256 VAL A C 1
ATOM 1833 O O . VAL A 1 256 ? -12.892 -1.407 24.823 1.00 84.19 256 VAL A O 1
ATOM 1836 N N . GLY A 1 257 ? -12.150 -3.519 24.827 1.00 72.94 257 GLY A N 1
ATOM 1837 C CA . GLY A 1 257 ? -12.980 -3.934 25.961 1.00 72.94 257 GLY A CA 1
ATOM 1838 C C . GLY A 1 257 ? -12.889 -2.981 27.163 1.00 72.94 257 GLY A C 1
ATOM 1839 O O . GLY A 1 257 ? -11.827 -2.464 27.492 1.00 72.94 257 GLY A O 1
ATOM 1840 N N . GLY A 1 258 ? -14.002 -2.735 27.852 1.00 73.94 258 GLY A N 1
ATOM 1841 C CA . GLY A 1 258 ? -14.012 -1.900 29.058 1.00 73.94 258 GLY A CA 1
ATOM 1842 C C . GLY A 1 258 ? -13.828 -0.390 28.839 1.00 73.94 258 GLY A C 1
ATOM 1843 O O . GLY A 1 258 ? -13.989 0.346 29.811 1.00 73.94 258 GLY A O 1
ATOM 1844 N N . LYS A 1 259 ? -13.553 0.090 27.613 1.00 82.38 259 LYS A N 1
ATOM 1845 C CA . LYS A 1 259 ? -13.774 1.503 27.267 1.00 82.38 259 LYS A CA 1
ATOM 1846 C C . LYS A 1 259 ? -15.288 1.797 27.231 1.00 82.38 259 LYS A C 1
ATOM 1848 O O . LYS A 1 259 ? -16.077 0.893 26.938 1.00 82.38 259 LYS A O 1
ATOM 1853 N N . PRO A 1 260 ? -15.709 3.028 27.571 1.00 89.50 260 PRO A N 1
ATOM 1854 C CA . PRO A 1 260 ? -17.109 3.420 27.481 1.00 89.50 260 PRO A CA 1
ATOM 1855 C C . PRO A 1 260 ? -17.593 3.396 26.029 1.00 89.50 260 PRO A C 1
ATOM 1857 O O . PRO A 1 260 ? -16.833 3.709 25.115 1.00 89.50 260 PRO A O 1
ATOM 1860 N N . ILE A 1 261 ? -18.863 3.049 25.830 1.00 93.12 261 ILE A N 1
ATOM 1861 C CA . ILE A 1 261 ? -19.552 3.240 24.555 1.00 93.12 261 ILE A CA 1
ATOM 1862 C C . ILE A 1 261 ? -20.174 4.633 24.536 1.00 93.12 261 ILE A C 1
ATOM 1864 O O . ILE A 1 261 ? -20.737 5.090 25.534 1.00 93.12 261 ILE A O 1
ATOM 1868 N N . GLU A 1 262 ? -20.078 5.308 23.399 1.00 92.81 262 GLU A N 1
ATOM 1869 C CA . GLU A 1 262 ? -20.672 6.626 23.198 1.00 92.81 262 GLU A CA 1
ATOM 1870 C C . GLU A 1 262 ? -21.914 6.490 22.332 1.00 92.81 262 GLU A C 1
ATOM 1872 O O . GLU A 1 262 ? -21.831 6.001 21.202 1.00 92.81 262 GLU A O 1
ATOM 1877 N N . ALA A 1 263 ? -23.067 6.897 22.859 1.00 94.69 263 ALA A N 1
ATOM 1878 C CA . ALA A 1 263 ? -24.322 6.793 22.134 1.00 94.69 263 ALA A CA 1
ATOM 1879 C C . ALA A 1 263 ? -25.377 7.791 22.624 1.00 94.69 263 ALA A C 1
ATOM 1881 O O . ALA A 1 263 ? -25.409 8.165 23.797 1.00 94.69 263 ALA A O 1
ATOM 1882 N N . VAL A 1 264 ? -26.275 8.168 21.714 1.00 95.50 264 VAL A N 1
ATOM 1883 C CA . VAL A 1 264 ? -27.471 8.973 21.984 1.00 95.50 264 VAL A CA 1
ATOM 1884 C C . VAL A 1 264 ? -28.686 8.248 21.415 1.00 95.50 264 VAL A C 1
ATOM 1886 O O . VAL A 1 264 ? -28.678 7.818 20.260 1.00 95.50 264 VAL A O 1
ATOM 1889 N N . VAL A 1 265 ? -29.743 8.122 22.217 1.00 95.88 265 VAL A N 1
ATOM 1890 C CA . VAL A 1 265 ? -31.055 7.659 21.752 1.00 95.88 265 VAL A CA 1
ATOM 1891 C C . VAL A 1 265 ? -31.779 8.841 21.117 1.00 95.88 265 VAL A C 1
ATOM 1893 O O . VAL A 1 265 ? -32.057 9.837 21.783 1.00 95.88 265 VAL A O 1
ATOM 1896 N N . VAL A 1 266 ? -32.110 8.735 19.839 1.00 94.88 266 VAL A N 1
ATOM 1897 C CA . VAL A 1 266 ? -32.805 9.778 19.087 1.00 94.88 266 VAL A CA 1
ATOM 1898 C C . VAL A 1 266 ? -34.229 9.330 18.792 1.00 94.88 266 VAL A C 1
ATOM 1900 O O . VAL A 1 266 ? -34.451 8.194 18.370 1.00 94.88 266 VAL A O 1
ATOM 1903 N N . TYR A 1 267 ? -35.200 10.215 19.016 1.00 92.06 267 TYR A N 1
ATOM 1904 C CA . TYR A 1 267 ? -36.611 9.938 18.738 1.00 92.06 267 TYR A CA 1
ATOM 1905 C C . TYR A 1 267 ? -37.281 11.040 17.908 1.00 92.06 267 TYR A C 1
ATOM 1907 O O . TYR A 1 267 ? -37.007 12.233 18.066 1.00 92.06 267 TYR A O 1
ATOM 1915 N N . GLY A 1 268 ? -38.196 10.643 17.022 1.00 87.00 268 GLY A N 1
ATOM 1916 C CA . GLY A 1 268 ? -39.011 11.558 16.223 1.00 87.00 268 GLY A CA 1
ATOM 1917 C C . GLY A 1 268 ? -40.064 12.272 17.072 1.00 87.00 268 GLY A C 1
ATOM 1918 O O . GLY A 1 268 ? -41.125 11.716 17.349 1.00 87.00 268 GLY A O 1
ATOM 1919 N N . GLY A 1 269 ? -39.786 13.514 17.478 1.00 71.19 269 GLY A N 1
ATOM 1920 C CA . GLY A 1 269 ? -40.689 14.316 18.314 1.00 71.19 269 GLY A CA 1
ATOM 1921 C C . GLY A 1 269 ? -42.049 14.605 17.668 1.00 71.19 269 GLY A C 1
ATOM 1922 O O . GLY A 1 269 ? -43.046 14.677 18.376 1.00 71.19 269 GLY A O 1
ATOM 1923 N N . GLU A 1 270 ? -42.117 14.677 16.333 1.00 67.25 270 GLU A N 1
ATOM 1924 C CA . GLU A 1 270 ? -43.359 14.940 15.579 1.00 67.25 270 GLU A CA 1
ATOM 1925 C C . GLU A 1 270 ? -44.431 13.857 15.757 1.00 67.25 270 GLU A C 1
ATOM 1927 O O . GLU A 1 270 ? -45.615 14.086 15.517 1.00 67.25 270 GLU A O 1
ATOM 1932 N N . ARG A 1 271 ? -44.029 12.683 16.252 1.00 67.94 271 ARG A N 1
ATOM 1933 C CA . ARG A 1 271 ? -44.931 11.594 16.627 1.00 67.94 271 ARG A CA 1
ATOM 1934 C C . ARG A 1 271 ? -45.809 11.933 17.840 1.00 67.94 271 ARG A C 1
ATOM 1936 O O . ARG A 1 271 ? -46.796 11.243 18.090 1.00 67.94 271 ARG A O 1
ATOM 1943 N N . PHE A 1 272 ? -45.469 12.983 18.588 1.00 66.69 272 PHE A N 1
ATOM 1944 C CA . PHE A 1 272 ? -46.162 13.399 19.801 1.00 66.69 272 PHE A CA 1
ATOM 1945 C C . PHE A 1 272 ? -46.535 14.888 19.694 1.00 66.69 272 PHE A C 1
ATOM 1947 O O . PHE A 1 272 ? -45.664 15.750 19.658 1.00 66.69 272 PHE A O 1
ATOM 1954 N N . ALA A 1 273 ? -47.833 15.207 19.651 1.00 54.97 273 ALA A N 1
ATOM 1955 C CA . ALA A 1 273 ? -48.341 16.583 19.559 1.00 54.97 273 ALA A CA 1
ATOM 1956 C C . ALA A 1 273 ? -49.077 17.013 20.844 1.00 54.97 273 ALA A C 1
ATOM 1958 O O . ALA A 1 273 ? -49.645 16.182 21.553 1.00 54.97 273 ALA A O 1
ATOM 1959 N N . GLY A 1 274 ? -49.092 18.317 21.145 1.00 62.00 274 GLY A N 1
ATOM 1960 C CA . GLY A 1 274 ? -49.786 18.871 22.320 1.00 62.00 274 GLY A CA 1
ATOM 1961 C C . GLY A 1 274 ? -49.203 18.390 23.659 1.00 62.00 274 GLY A C 1
ATOM 1962 O O . GLY A 1 274 ? -47.992 18.218 23.785 1.00 62.00 274 GLY A O 1
ATOM 1963 N N . ASP A 1 275 ? -50.052 18.141 24.662 1.00 60.03 275 ASP A N 1
ATOM 1964 C CA . ASP A 1 275 ? -49.627 17.676 25.998 1.00 60.03 275 ASP A CA 1
ATOM 1965 C C . ASP A 1 275 ? -48.872 16.331 25.964 1.00 60.03 275 ASP A C 1
ATOM 1967 O O . ASP A 1 275 ? -48.000 16.075 26.803 1.00 60.03 275 ASP A O 1
ATOM 1971 N N . ALA A 1 276 ? -49.130 15.502 24.945 1.00 65.31 276 ALA A N 1
ATOM 1972 C CA . ALA A 1 276 ? -48.438 14.233 24.733 1.00 65.31 276 ALA A CA 1
ATOM 1973 C C . ALA A 1 276 ? -46.946 14.416 24.396 1.00 65.31 276 ALA A C 1
ATOM 1975 O O . ALA A 1 276 ? -46.145 13.544 24.727 1.00 65.31 276 ALA A O 1
ATOM 1976 N N . ALA A 1 277 ? -46.542 15.554 23.814 1.00 67.00 277 ALA A N 1
ATOM 1977 C CA . ALA A 1 277 ? -45.137 15.853 23.519 1.00 67.00 277 ALA A CA 1
ATOM 1978 C C . ALA A 1 277 ? -44.301 15.997 24.802 1.00 67.00 277 ALA A C 1
ATOM 1980 O O . ALA A 1 277 ? -43.207 15.446 24.919 1.00 67.00 277 ALA A O 1
ATOM 1981 N N . ARG A 1 278 ? -44.851 16.686 25.812 1.00 69.81 278 ARG A N 1
ATOM 1982 C CA . ARG A 1 278 ? -44.184 16.891 27.107 1.00 69.81 278 ARG A CA 1
ATOM 1983 C C . ARG A 1 278 ? -44.122 15.605 27.932 1.00 69.81 278 ARG A C 1
ATOM 1985 O O . ARG A 1 278 ? -43.169 15.391 28.682 1.00 69.81 278 ARG A O 1
ATOM 1992 N N . MET A 1 279 ? -45.140 14.754 27.809 1.00 75.25 279 MET A N 1
ATOM 1993 C CA . MET A 1 279 ? -45.143 13.422 28.417 1.00 75.25 279 MET A CA 1
ATOM 1994 C C . MET A 1 279 ? -44.123 12.496 27.745 1.00 75.25 279 MET A C 1
ATOM 1996 O O . MET A 1 279 ? -43.394 11.804 28.454 1.00 75.25 279 MET A O 1
ATOM 2000 N N . ALA A 1 280 ? -44.004 12.546 26.415 1.00 76.38 280 ALA A N 1
ATOM 2001 C CA . ALA A 1 280 ? -43.019 11.775 25.662 1.00 76.38 280 ALA A CA 1
ATOM 2002 C C . ALA A 1 280 ? -41.580 12.167 26.025 1.00 76.38 280 ALA A C 1
ATOM 2004 O O . ALA A 1 280 ? -40.765 11.289 26.288 1.00 76.38 280 ALA A O 1
ATOM 2005 N N . GLU A 1 281 ? -41.269 13.462 26.139 1.00 83.12 281 GLU A N 1
ATOM 2006 C CA . GLU A 1 281 ? -39.932 13.916 26.547 1.00 83.12 281 GLU A CA 1
ATOM 2007 C C . GLU A 1 281 ? -39.534 13.361 27.924 1.00 83.12 281 GLU A C 1
ATOM 2009 O O . GLU A 1 281 ? -38.441 12.823 28.090 1.00 83.12 281 GLU A O 1
ATOM 2014 N N . ARG A 1 282 ? -40.446 13.405 28.905 1.00 86.75 282 ARG A N 1
ATOM 2015 C CA . ARG A 1 282 ? -40.214 12.801 30.229 1.00 86.75 282 ARG A CA 1
ATOM 2016 C C . ARG A 1 282 ? -40.026 11.287 30.152 1.00 86.75 282 ARG A C 1
ATOM 2018 O O . ARG A 1 282 ? -39.176 10.751 30.861 1.00 86.75 282 ARG A O 1
ATOM 2025 N N . ALA A 1 283 ? -40.805 10.609 29.311 1.00 88.50 283 ALA A N 1
ATOM 2026 C CA . ALA A 1 283 ? -40.697 9.168 29.113 1.00 88.50 283 ALA A CA 1
ATOM 2027 C C . ALA A 1 283 ? -39.342 8.783 28.498 1.00 88.50 283 ALA A C 1
ATOM 2029 O O . ALA A 1 283 ? -38.710 7.844 28.978 1.00 88.50 283 ALA A O 1
ATOM 2030 N N . PHE A 1 284 ? -38.854 9.533 27.504 1.00 90.94 284 PHE A N 1
ATOM 2031 C CA . PHE A 1 284 ? -37.551 9.290 26.883 1.00 90.94 284 PHE A CA 1
ATOM 2032 C C . PHE A 1 284 ? -36.381 9.620 27.809 1.00 90.94 284 PHE A C 1
ATOM 2034 O O . PHE A 1 284 ? -35.467 8.810 27.900 1.00 90.94 284 PHE A O 1
ATOM 2041 N N . VAL A 1 285 ? -36.434 10.710 28.584 1.00 90.69 285 VAL A N 1
ATOM 2042 C CA . VAL A 1 285 ? -35.407 10.986 29.609 1.00 90.69 285 VAL A CA 1
ATOM 2043 C C . VAL A 1 285 ? -35.323 9.832 30.611 1.00 90.69 285 VAL A C 1
ATOM 2045 O O . VAL A 1 285 ? -34.228 9.374 30.943 1.00 90.69 285 VAL A O 1
ATOM 2048 N N . ARG A 1 286 ? -36.471 9.299 31.049 1.00 91.56 286 ARG A N 1
ATOM 2049 C CA . ARG A 1 286 ? -36.486 8.135 31.939 1.00 91.56 286 ARG A CA 1
ATOM 2050 C C . ARG A 1 286 ? -35.978 6.869 31.254 1.00 91.56 286 ARG A C 1
ATOM 2052 O O . ARG A 1 286 ? -35.223 6.129 31.869 1.00 91.56 286 ARG A O 1
ATOM 2059 N N . LEU A 1 287 ? -36.326 6.642 29.988 1.00 93.00 287 LEU A N 1
ATOM 2060 C CA . LEU A 1 287 ? -35.774 5.543 29.194 1.00 93.00 287 LEU A CA 1
ATOM 2061 C C . LEU A 1 287 ? -34.249 5.646 29.081 1.00 93.00 287 LEU A C 1
ATOM 2063 O O . LEU A 1 287 ? -33.571 4.631 29.181 1.00 93.00 287 LEU A O 1
ATOM 2067 N N . GLY A 1 288 ? -33.700 6.853 28.925 1.00 93.00 288 GLY A N 1
ATOM 2068 C CA . GLY A 1 288 ? -32.257 7.095 28.942 1.00 93.00 288 GLY A CA 1
ATOM 2069 C C . GLY A 1 288 ? -31.611 6.747 30.281 1.00 93.00 288 GLY A C 1
ATOM 2070 O O . GLY A 1 288 ? -30.543 6.137 30.300 1.00 93.00 288 GLY A O 1
ATOM 2071 N N . ALA A 1 289 ? -32.268 7.086 31.395 1.00 92.06 289 ALA A N 1
ATOM 2072 C CA . ALA A 1 289 ? -31.826 6.692 32.733 1.00 92.06 289 ALA A CA 1
ATOM 2073 C C . ALA A 1 289 ? -31.859 5.164 32.902 1.00 92.06 289 ALA A C 1
ATOM 2075 O O . ALA A 1 289 ? -30.845 4.572 33.251 1.00 92.06 289 ALA A O 1
ATOM 2076 N N . GLU A 1 290 ? -32.977 4.520 32.549 1.00 93.62 290 GLU A N 1
ATOM 2077 C CA . GLU A 1 290 ? -33.136 3.060 32.602 1.00 93.62 290 GLU A CA 1
ATOM 2078 C C . GLU A 1 290 ? -32.111 2.348 31.698 1.00 93.62 290 GLU A C 1
ATOM 2080 O O . GLU A 1 290 ? -31.540 1.333 32.087 1.00 93.62 290 GLU A O 1
ATOM 2085 N N . LEU A 1 291 ? -31.821 2.882 30.507 1.00 93.94 291 LEU A N 1
ATOM 2086 C CA . LEU A 1 291 ? -30.813 2.326 29.600 1.00 93.94 291 LEU A CA 1
ATOM 2087 C C . LEU A 1 291 ? -29.414 2.424 30.202 1.00 93.94 291 LEU A C 1
ATOM 2089 O O . LEU A 1 291 ? -28.660 1.450 30.184 1.00 93.94 291 LEU A O 1
ATOM 2093 N N . ARG A 1 292 ? -29.068 3.589 30.754 1.00 91.25 292 ARG A N 1
ATOM 2094 C CA . ARG A 1 292 ? -27.796 3.792 31.443 1.00 91.25 292 ARG A CA 1
ATOM 2095 C C . ARG A 1 292 ? -27.667 2.851 32.636 1.00 91.25 292 ARG A C 1
ATOM 2097 O O . ARG A 1 292 ? -26.610 2.252 32.783 1.00 91.25 292 ARG A O 1
ATOM 2104 N N . ASP A 1 293 ? -28.707 2.699 33.447 1.00 91.00 293 ASP A N 1
ATOM 2105 C CA . ASP A 1 293 ? -28.691 1.831 34.627 1.00 91.00 293 ASP A CA 1
ATOM 2106 C C . ASP A 1 293 ? -28.557 0.354 34.230 1.00 91.00 293 ASP A C 1
ATOM 2108 O O . ASP A 1 293 ? -27.722 -0.360 34.783 1.00 91.00 293 ASP A O 1
ATOM 2112 N N . ALA A 1 294 ? -29.281 -0.088 33.195 1.00 92.25 294 ALA A N 1
ATOM 2113 C CA . ALA A 1 294 ? -29.188 -1.454 32.683 1.00 92.25 294 ALA A CA 1
ATOM 2114 C C . ALA A 1 294 ? -27.779 -1.800 32.168 1.00 92.25 294 ALA A C 1
ATOM 2116 O O . ALA A 1 294 ? -27.313 -2.927 32.347 1.00 92.25 294 ALA A O 1
ATOM 2117 N N . LEU A 1 295 ? -27.092 -0.847 31.528 1.00 91.88 295 LEU A N 1
ATOM 2118 C CA . LEU A 1 295 ? -25.758 -1.063 30.961 1.00 91.88 295 LEU A CA 1
ATOM 2119 C C . LEU A 1 295 ? -24.630 -0.841 31.980 1.00 91.88 295 LEU A C 1
ATOM 2121 O O . LEU A 1 295 ? -23.710 -1.659 32.049 1.00 91.88 295 LEU A O 1
ATOM 2125 N N . ASN A 1 296 ? -24.698 0.225 32.782 1.00 88.56 296 ASN A N 1
ATOM 2126 C CA . ASN A 1 296 ? -23.685 0.541 33.791 1.00 88.56 296 ASN A CA 1
ATOM 2127 C C . ASN A 1 296 ? -23.728 -0.433 34.979 1.00 88.56 296 ASN A C 1
ATOM 2129 O O . ASN A 1 296 ? -22.688 -0.677 35.592 1.00 88.56 296 ASN A O 1
ATOM 2133 N N . GLY A 1 297 ? -24.909 -0.977 35.286 1.00 82.56 297 GLY A N 1
ATOM 2134 C CA . GLY A 1 297 ? -25.183 -1.733 36.505 1.00 82.56 297 GLY A CA 1
ATOM 2135 C C . GLY A 1 297 ? -25.388 -0.819 37.718 1.00 82.56 297 GLY A C 1
ATOM 2136 O O . GLY A 1 297 ? -24.724 0.212 37.869 1.00 82.56 297 GLY A O 1
ATOM 2137 N N . GLY A 1 298 ? -26.316 -1.196 38.602 1.00 76.50 298 GLY A N 1
ATOM 2138 C CA . GLY A 1 298 ? -26.499 -0.558 39.906 1.00 76.50 298 GLY A CA 1
ATOM 2139 C C . GLY A 1 298 ? -25.356 -0.835 40.900 1.00 76.50 298 GLY A C 1
ATOM 2140 O O . GLY A 1 298 ? -24.345 -1.470 40.594 1.00 76.50 298 GLY A O 1
ATOM 2141 N N . ARG A 1 299 ? -25.505 -0.381 42.156 1.00 71.31 299 ARG A N 1
ATOM 2142 C CA . ARG A 1 299 ? -24.524 -0.688 43.219 1.00 71.31 299 ARG A CA 1
ATOM 2143 C C . ARG A 1 299 ? -24.440 -2.198 43.454 1.00 71.31 299 ARG A C 1
ATOM 2145 O O . ARG A 1 299 ? -25.387 -2.796 43.948 1.00 71.31 299 ARG A O 1
ATOM 2152 N N . GLY A 1 300 ? -23.270 -2.774 43.186 1.00 71.12 300 GLY A N 1
ATOM 2153 C CA . GLY A 1 300 ? -23.010 -4.205 43.372 1.00 71.12 300 GLY A CA 1
ATOM 2154 C C . GLY A 1 300 ? -23.431 -5.079 42.188 1.00 71.12 300 GLY A C 1
ATOM 2155 O O . GLY A 1 300 ? -23.189 -6.283 42.224 1.00 71.12 300 GLY A O 1
ATOM 2156 N N . GLU A 1 301 ? -24.009 -4.493 41.139 1.00 77.94 301 GLU A N 1
ATOM 2157 C CA . GLU A 1 301 ? -24.313 -5.193 39.895 1.00 77.94 301 GLU A CA 1
ATOM 2158 C C . GLU A 1 301 ? -23.129 -5.134 38.915 1.00 77.94 301 GLU A C 1
ATOM 2160 O O . GLU A 1 301 ? -22.294 -4.226 38.985 1.00 77.94 301 GLU A O 1
ATOM 2165 N N . PRO A 1 302 ? -23.013 -6.117 38.008 1.00 81.25 302 PRO A N 1
ATOM 2166 C CA . PRO A 1 302 ? -21.947 -6.143 37.018 1.00 81.25 302 PRO A CA 1
ATOM 2167 C C . PRO A 1 302 ? -22.122 -5.057 35.943 1.00 81.25 302 PRO A C 1
ATOM 2169 O O . PRO A 1 302 ? -23.194 -4.868 35.368 1.00 81.25 302 PRO A O 1
ATOM 2172 N N . LEU A 1 303 ? -21.011 -4.397 35.612 1.00 88.94 303 LEU A N 1
ATOM 2173 C CA . LEU A 1 303 ? -20.913 -3.466 34.489 1.00 88.94 303 LEU A CA 1
ATOM 2174 C C . LEU A 1 303 ? -20.979 -4.228 33.157 1.00 88.94 303 LEU A C 1
ATOM 2176 O O . LEU A 1 303 ? -20.081 -5.022 32.865 1.00 88.94 303 LEU A O 1
ATOM 2180 N N . VAL A 1 304 ? -21.990 -3.947 32.328 1.00 91.56 304 VAL A N 1
ATOM 2181 C CA . VAL A 1 304 ? -22.083 -4.462 30.950 1.00 91.56 304 VAL A CA 1
ATOM 2182 C C . VAL A 1 304 ? -21.321 -3.530 30.005 1.00 91.56 304 VAL A C 1
ATOM 2184 O O . VAL A 1 304 ? -20.346 -3.947 29.380 1.00 91.56 304 VAL A O 1
ATOM 2187 N N . TYR A 1 305 ? -21.713 -2.254 29.956 1.00 92.25 305 TYR A N 1
ATOM 2188 C CA . TYR A 1 305 ? -21.001 -1.183 29.255 1.00 92.25 305 TYR A CA 1
ATOM 2189 C C . TYR A 1 305 ? -21.147 0.132 30.006 1.00 92.25 305 TYR A C 1
ATOM 2191 O O . TYR A 1 305 ? -22.233 0.465 30.465 1.00 92.25 305 TYR A O 1
ATOM 2199 N N . SER A 1 306 ? -20.071 0.919 30.060 1.00 90.44 306 SER A N 1
ATOM 2200 C CA . SER A 1 306 ? -20.179 2.303 30.515 1.00 90.44 306 SER A CA 1
ATOM 2201 C C . SER A 1 306 ? -20.746 3.159 29.383 1.00 90.44 306 SER A C 1
ATOM 2203 O O . SER A 1 306 ? -20.133 3.219 28.321 1.00 90.44 306 SER A O 1
ATOM 2205 N N . LEU A 1 307 ? -21.898 3.799 29.586 1.00 90.94 307 LEU A N 1
ATOM 2206 C CA . LEU A 1 307 ? -22.523 4.668 28.582 1.00 90.94 307 LEU A CA 1
ATOM 2207 C C . LEU A 1 307 ? -22.107 6.136 28.772 1.00 90.94 307 LEU A C 1
ATOM 2209 O O . LEU A 1 307 ? -22.345 6.722 29.832 1.00 90.94 307 LEU A O 1
ATOM 2213 N N . LYS A 1 308 ? -21.529 6.736 27.726 1.00 91.50 308 LYS A N 1
ATOM 2214 C CA . LYS A 1 308 ? -21.221 8.170 27.612 1.00 91.50 308 LYS A CA 1
ATOM 2215 C C . LYS A 1 308 ? -22.065 8.828 26.518 1.00 91.50 308 LYS A C 1
ATOM 2217 O O . LYS A 1 308 ? -22.474 8.176 25.561 1.00 91.50 308 LYS A O 1
ATOM 2222 N N . THR A 1 309 ? -22.289 10.132 26.652 1.00 90.62 309 THR A N 1
ATOM 2223 C CA . THR A 1 309 ? -23.016 10.956 25.675 1.00 90.62 309 THR A CA 1
ATOM 2224 C C . THR A 1 309 ? -22.274 12.276 25.432 1.00 90.62 309 THR A C 1
ATOM 2226 O O . THR A 1 309 ? -21.701 12.819 26.377 1.00 90.62 309 THR A O 1
ATOM 2229 N N . PRO A 1 310 ? -22.285 12.821 24.199 1.00 89.06 310 PRO A N 1
ATOM 2230 C CA . PRO A 1 310 ? -21.741 14.146 23.899 1.00 89.06 310 PRO A CA 1
ATOM 2231 C C . PRO A 1 310 ? -22.646 15.306 24.361 1.00 89.06 310 PRO A C 1
ATOM 2233 O O . PRO A 1 310 ? -22.237 16.461 24.279 1.00 89.06 310 PRO A O 1
ATOM 2236 N N . LEU A 1 311 ? -23.878 15.033 24.813 1.00 87.56 311 LEU A N 1
ATOM 2237 C CA . LEU A 1 311 ? -24.879 16.056 25.160 1.00 87.56 311 LEU A CA 1
ATOM 2238 C C . LEU A 1 311 ? -24.910 16.420 26.658 1.00 87.56 311 LEU A C 1
ATOM 2240 O O . LEU A 1 311 ? -25.724 17.249 27.061 1.00 87.56 311 LEU A O 1
ATOM 2244 N N . GLY A 1 312 ? -24.070 15.803 27.498 1.00 83.81 312 GLY A N 1
ATOM 2245 C CA . GLY A 1 312 ? -24.047 16.058 28.943 1.00 83.81 312 GLY A CA 1
ATOM 2246 C C . GLY A 1 312 ? -23.333 14.974 29.755 1.00 83.81 312 GLY A C 1
ATOM 2247 O O . GLY A 1 312 ? -22.550 14.193 29.223 1.00 83.81 312 GLY A O 1
ATOM 2248 N N . ASP A 1 313 ? -23.615 14.911 31.058 1.00 76.56 313 ASP A N 1
ATOM 2249 C CA . ASP A 1 313 ? -23.017 13.940 31.992 1.00 76.56 313 ASP A CA 1
ATOM 2250 C C . ASP A 1 313 ? -23.749 12.578 32.034 1.00 76.56 313 ASP A C 1
ATOM 2252 O O . ASP A 1 313 ? -23.271 11.603 32.634 1.00 76.56 313 ASP A O 1
ATOM 2256 N N . GLY A 1 314 ? -24.918 12.488 31.391 1.00 77.31 314 GLY A N 1
ATOM 2257 C CA . GLY A 1 314 ? -25.754 11.292 31.384 1.00 77.31 314 GLY A CA 1
ATOM 2258 C C . GLY A 1 314 ? -26.457 11.012 32.715 1.00 77.31 314 GLY A C 1
ATOM 2259 O O . GLY A 1 314 ? -27.078 9.956 32.851 1.00 77.31 314 GLY A O 1
ATOM 2260 N N . VAL A 1 315 ? -26.329 11.878 33.727 1.00 77.12 315 VAL A N 1
ATOM 2261 C CA . VAL A 1 315 ? -26.877 11.642 35.069 1.00 77.12 315 VAL A CA 1
ATOM 2262 C C . VAL A 1 315 ? -28.399 11.775 35.021 1.00 77.12 315 VAL A C 1
ATOM 2264 O O . VAL A 1 315 ? -28.947 12.686 34.403 1.00 77.12 315 VAL A O 1
ATOM 2267 N N . ASN A 1 316 ? -29.109 10.829 35.645 1.00 77.31 316 ASN A N 1
ATOM 2268 C CA . ASN A 1 316 ? -30.576 10.731 35.595 1.00 77.31 316 ASN A CA 1
ATOM 2269 C C . ASN A 1 316 ? -31.157 10.706 34.161 1.00 77.31 316 ASN A C 1
ATOM 2271 O O . ASN A 1 316 ? -32.291 11.131 33.948 1.00 77.31 316 ASN A O 1
ATOM 2275 N N . GLY A 1 317 ? -30.380 10.241 33.174 1.00 76.38 317 GLY A N 1
ATOM 2276 C CA . GLY A 1 317 ? -30.798 10.154 31.771 1.00 76.38 317 GLY A CA 1
ATOM 2277 C C . GLY A 1 317 ? -30.676 11.453 30.968 1.00 76.38 317 GLY A C 1
ATOM 2278 O O . GLY A 1 317 ? -30.950 11.442 29.766 1.00 76.38 317 GLY A O 1
ATOM 2279 N N . GLN A 1 318 ? -30.234 12.563 31.573 1.00 78.12 318 GLN A N 1
ATOM 2280 C CA . GLN A 1 318 ? -30.036 13.823 30.846 1.00 78.12 318 GLN A CA 1
ATOM 2281 C C . GLN A 1 318 ? -28.942 13.684 29.781 1.00 78.12 318 GLN A C 1
ATOM 2283 O O . GLN A 1 318 ? -27.862 13.166 30.047 1.00 78.12 318 GLN A O 1
ATOM 2288 N N . GLY A 1 319 ? -29.230 14.118 28.553 1.00 83.38 319 GLY A N 1
ATOM 2289 C CA . GLY A 1 319 ? -28.311 14.009 27.417 1.00 83.38 319 GLY A CA 1
ATOM 2290 C C . GLY A 1 319 ? -28.172 12.597 26.832 1.00 83.38 319 GLY A C 1
ATOM 2291 O O . GLY A 1 319 ? -27.564 12.445 25.778 1.00 83.38 319 GLY A O 1
ATOM 2292 N N . VAL A 1 320 ? -28.737 11.552 27.450 1.00 90.38 320 VAL A N 1
ATOM 2293 C CA . VAL A 1 320 ? -28.742 10.192 26.869 1.00 90.38 320 VAL A CA 1
ATOM 2294 C C . VAL A 1 320 ? -29.751 10.092 25.727 1.00 90.38 320 VAL A C 1
ATOM 2296 O O . VAL A 1 320 ? -29.533 9.355 24.768 1.00 90.38 320 VAL A O 1
ATOM 2299 N N . THR A 1 321 ? -30.848 10.843 25.823 1.00 92.81 321 THR A N 1
ATOM 2300 C CA . THR A 1 321 ? -31.904 10.876 24.810 1.00 92.81 321 THR A CA 1
ATOM 2301 C C . THR A 1 321 ? -32.120 12.283 24.284 1.00 92.81 321 THR A C 1
ATOM 2303 O O . THR A 1 321 ? -32.129 13.222 25.078 1.00 92.81 321 THR A O 1
ATOM 2306 N N . GLU A 1 322 ? -32.394 12.423 22.991 1.00 92.50 322 GLU A N 1
ATOM 2307 C CA . GLU A 1 322 ? -32.715 13.711 22.380 1.00 92.50 322 GLU A CA 1
ATOM 2308 C C . GLU A 1 322 ? -33.737 13.565 21.243 1.00 92.50 322 GLU A C 1
ATOM 2310 O O . GLU A 1 322 ? -33.825 12.522 20.596 1.00 92.50 322 GLU A O 1
ATOM 2315 N N . SER A 1 323 ? -34.537 14.603 20.989 1.00 91.69 323 SER A N 1
ATOM 2316 C CA . SER A 1 323 ? -35.438 14.589 19.824 1.00 91.69 323 SER A CA 1
ATOM 2317 C C . SER A 1 323 ? -34.668 14.876 18.531 1.00 91.69 323 SER A C 1
ATOM 2319 O O . SER A 1 323 ? -33.778 15.729 18.525 1.00 91.69 323 SER A O 1
ATOM 2321 N N . ALA A 1 324 ? -35.042 14.233 17.420 1.00 91.62 324 ALA A N 1
ATOM 2322 C CA . ALA A 1 324 ? -34.406 14.444 16.114 1.00 91.62 324 ALA A CA 1
ATOM 2323 C C . ALA A 1 324 ? -34.387 15.933 15.712 1.00 91.62 324 ALA A C 1
ATOM 2325 O O . ALA A 1 324 ? -33.340 16.472 15.362 1.00 91.62 324 ALA A O 1
ATOM 2326 N N . ALA A 1 325 ? -35.512 16.634 15.887 1.00 88.56 325 ALA A N 1
ATOM 2327 C CA . ALA A 1 325 ? -35.627 18.061 15.583 1.00 88.56 325 ALA A CA 1
ATOM 2328 C C . ALA A 1 325 ? -34.697 18.940 16.443 1.00 88.56 325 ALA A C 1
ATOM 2330 O O . ALA A 1 325 ? -34.070 19.875 15.938 1.00 88.56 325 ALA A O 1
ATOM 2331 N N . ARG A 1 326 ? -34.573 18.654 17.750 1.00 90.06 326 ARG A N 1
ATOM 2332 C CA . ARG A 1 326 ? -33.667 19.411 18.631 1.00 90.06 326 ARG A CA 1
ATOM 2333 C C . ARG A 1 326 ? -32.209 19.120 18.295 1.00 90.06 326 ARG A C 1
ATOM 2335 O O . ARG A 1 326 ? -31.415 20.055 18.253 1.00 90.06 326 ARG A O 1
ATOM 2342 N N . LEU A 1 327 ? -31.875 17.864 18.005 1.00 91.12 327 LEU A N 1
ATOM 2343 C CA . LEU A 1 327 ? -30.524 17.468 17.626 1.00 91.12 327 LEU A CA 1
ATOM 2344 C C . LEU A 1 327 ? -30.095 18.115 16.299 1.00 91.12 327 LEU A C 1
ATOM 2346 O O . LEU A 1 327 ? -29.004 18.675 16.234 1.00 91.12 327 LEU A O 1
ATOM 2350 N N . ALA A 1 328 ? -30.969 18.149 15.287 1.00 90.31 328 ALA A N 1
ATOM 2351 C CA . ALA A 1 328 ? -30.724 18.860 14.026 1.00 90.31 328 ALA A CA 1
ATOM 2352 C C . ALA A 1 328 ? -30.459 20.361 14.249 1.00 90.31 328 ALA A C 1
ATOM 2354 O O . ALA A 1 328 ? -29.516 20.930 13.696 1.00 90.31 328 ALA A O 1
ATOM 2355 N N . LYS A 1 329 ? -31.238 21.003 15.131 1.00 89.75 329 LYS A N 1
ATOM 2356 C CA . LYS A 1 329 ? -31.032 22.411 15.503 1.00 89.75 329 LYS A CA 1
ATOM 2357 C C . LYS A 1 329 ? -29.705 22.638 16.235 1.00 89.75 329 LYS A C 1
ATOM 2359 O O . LYS A 1 329 ? -29.046 23.652 16.005 1.00 89.75 329 LYS A O 1
ATOM 2364 N N . LEU A 1 330 ? -29.312 21.712 17.112 1.00 89.81 330 LEU A N 1
ATOM 2365 C CA . LEU A 1 330 ? -28.020 21.769 17.796 1.00 89.81 330 LEU A CA 1
ATOM 2366 C C . LEU A 1 330 ? -26.868 21.640 16.799 1.00 89.81 330 LEU A C 1
ATOM 2368 O O . LEU A 1 330 ? -25.924 22.409 16.901 1.00 89.81 330 LEU A O 1
ATOM 2372 N N . VAL A 1 331 ? -26.947 20.750 15.808 1.00 86.69 331 VAL A N 1
ATOM 2373 C CA . VAL A 1 331 ? -25.907 20.607 14.769 1.00 86.69 331 VAL A CA 1
ATOM 2374 C C . VAL A 1 331 ? -25.712 21.898 13.973 1.00 86.69 331 VAL A C 1
ATOM 2376 O O . VAL A 1 331 ? -24.582 22.272 13.685 1.00 86.69 331 VAL A O 1
ATOM 2379 N N . ALA A 1 332 ? -26.795 22.618 13.676 1.00 79.69 332 ALA A N 1
ATOM 2380 C CA . ALA A 1 332 ? -26.736 23.880 12.940 1.00 79.69 332 ALA A CA 1
ATOM 2381 C C . ALA A 1 332 ? -26.190 25.074 13.758 1.00 79.69 332 ALA A C 1
ATOM 2383 O O . ALA A 1 332 ? -26.039 26.172 13.220 1.00 79.69 332 ALA A O 1
ATOM 2384 N N . THR A 1 333 ? -25.928 24.905 15.060 1.00 84.88 333 THR A N 1
ATOM 2385 C CA . THR A 1 333 ? -25.460 25.988 15.938 1.00 84.88 333 THR A CA 1
ATOM 2386 C C . THR A 1 333 ? -23.920 26.076 15.916 1.00 84.88 333 THR A C 1
ATOM 2388 O O . THR A 1 333 ? -23.252 25.080 16.163 1.00 84.88 333 THR A O 1
ATOM 2391 N N . PRO A 1 334 ? -23.296 27.250 15.695 1.00 67.75 334 PRO A N 1
ATOM 2392 C CA . PRO A 1 334 ? -21.828 27.352 15.617 1.00 67.75 334 PRO A CA 1
ATOM 2393 C C . PRO A 1 334 ? -21.063 26.965 16.897 1.00 67.75 334 PRO A C 1
ATOM 2395 O O . PRO A 1 334 ? -19.886 26.640 16.839 1.00 67.75 334 PRO A O 1
ATOM 2398 N N . GLN A 1 335 ? -21.707 27.016 18.068 1.00 73.19 335 GLN A N 1
ATOM 2399 C CA . GLN A 1 335 ? -21.085 26.732 19.374 1.00 73.19 335 GLN A CA 1
ATOM 2400 C C . GLN A 1 335 ? -20.960 25.227 19.681 1.00 73.19 335 GLN A C 1
ATOM 2402 O O . GLN A 1 335 ? -20.337 24.845 20.669 1.00 73.19 335 GLN A O 1
ATOM 2407 N N . THR A 1 336 ? -21.547 24.362 18.855 1.00 79.44 336 THR A N 1
ATOM 2408 C CA . THR A 1 336 ? -21.649 22.905 19.058 1.00 79.44 336 THR A CA 1
ATOM 2409 C C . THR A 1 336 ? -20.798 22.130 18.050 1.00 79.44 336 THR A C 1
ATOM 2411 O O . THR A 1 336 ? -21.107 20.996 17.692 1.00 79.44 336 THR A O 1
ATOM 2414 N N . THR A 1 337 ? -19.665 22.701 17.633 1.00 80.38 337 THR A N 1
ATOM 2415 C CA . THR A 1 337 ? -18.722 22.079 16.690 1.00 80.38 337 THR A CA 1
ATOM 2416 C C . THR A 1 337 ? -18.251 20.690 17.130 1.00 80.38 337 THR A C 1
ATOM 2418 O O . THR A 1 337 ? -18.211 19.778 16.308 1.00 80.38 337 THR A O 1
ATOM 2421 N N . LYS A 1 338 ? -17.963 20.481 18.426 1.00 83.38 338 LYS A N 1
ATOM 2422 C CA . LYS A 1 338 ? -17.571 19.157 18.955 1.00 83.38 338 LYS A CA 1
ATOM 2423 C C . LYS A 1 338 ? -18.684 18.110 18.781 1.00 83.38 338 LYS A C 1
ATOM 2425 O O . LYS A 1 338 ? -18.401 16.957 18.470 1.00 83.38 338 LYS A O 1
ATOM 2430 N N . LEU A 1 339 ? -19.951 18.511 18.930 1.00 88.12 339 LEU A N 1
ATOM 2431 C CA . LEU A 1 339 ? -21.102 17.635 18.690 1.00 88.12 339 LEU A CA 1
ATOM 2432 C C . LEU A 1 339 ? -21.247 17.315 17.196 1.00 88.12 339 LEU A C 1
ATOM 2434 O O . LEU A 1 339 ? -21.477 16.162 16.848 1.00 88.12 339 LEU A O 1
ATOM 2438 N N . ALA A 1 340 ? -21.072 18.303 16.314 1.00 87.88 340 ALA A N 1
ATOM 2439 C CA . ALA A 1 340 ? -21.092 18.083 14.868 1.00 87.88 340 ALA A CA 1
ATOM 2440 C C . ALA A 1 340 ? -19.979 17.113 14.426 1.00 87.88 340 ALA A C 1
ATOM 2442 O O . ALA A 1 340 ? -20.252 16.149 13.719 1.00 87.88 340 ALA A O 1
ATOM 2443 N N . GLN A 1 341 ? -18.747 17.290 14.914 1.00 86.56 341 GLN A N 1
ATOM 2444 C CA . GLN A 1 341 ? -17.633 16.361 14.673 1.00 86.56 341 GLN A CA 1
ATOM 2445 C C . GLN A 1 341 ? -17.943 14.938 15.164 1.00 86.56 341 GLN A C 1
ATOM 2447 O O . GLN A 1 341 ? -17.690 13.959 14.459 1.00 86.56 341 GLN A O 1
ATOM 2452 N N . TRP A 1 342 ? -18.553 14.816 16.346 1.00 89.25 342 TRP A N 1
ATOM 2453 C CA . TRP A 1 342 ? -18.982 13.528 16.887 1.00 89.25 342 TRP A CA 1
ATOM 2454 C C . TRP A 1 342 ? -20.037 12.847 15.999 1.00 89.25 342 TRP A C 1
ATOM 2456 O O . TRP A 1 342 ? -19.890 11.670 15.670 1.00 89.25 342 TRP A O 1
ATOM 2466 N N . ILE A 1 343 ? -21.060 13.588 15.551 1.00 90.50 343 ILE A N 1
ATOM 2467 C CA . ILE A 1 343 ? -22.127 13.077 14.670 1.00 90.50 343 ILE A CA 1
ATOM 2468 C C . ILE A 1 343 ? -21.583 12.720 13.280 1.00 90.50 343 ILE A C 1
ATOM 2470 O O . ILE A 1 343 ? -22.015 11.727 12.700 1.00 90.50 343 ILE A O 1
ATOM 2474 N N . ALA A 1 344 ? -20.605 13.464 12.761 1.00 87.50 344 ALA A N 1
ATOM 2475 C CA . ALA A 1 344 ? -19.981 13.197 11.464 1.00 87.50 344 ALA A CA 1
ATOM 2476 C C . ALA A 1 344 ? -19.231 11.861 11.399 1.00 87.50 344 ALA A C 1
ATOM 2478 O O . ALA A 1 344 ? -19.137 11.268 10.327 1.00 87.50 344 ALA A O 1
ATOM 2479 N N . GLY A 1 345 ? -18.721 11.374 12.535 1.00 86.25 345 GLY A N 1
ATOM 2480 C CA . GLY A 1 345 ? -18.205 10.009 12.681 1.00 86.25 345 GLY A CA 1
ATOM 2481 C C . GLY A 1 345 ? -19.226 8.995 13.176 1.00 86.25 345 GLY A C 1
ATOM 2482 O O . GLY A 1 345 ? -18.851 7.857 13.461 1.00 86.25 345 GLY A O 1
ATOM 2483 N N . GLY A 1 346 ? -20.481 9.407 13.324 1.00 90.12 346 GLY A N 1
ATOM 2484 C CA . GLY A 1 346 ? -21.523 8.617 13.943 1.00 90.12 346 GLY A CA 1
ATOM 2485 C C . GLY A 1 346 ? -22.125 7.567 13.016 1.00 90.12 346 GLY A C 1
ATOM 2486 O O . GLY A 1 346 ? -22.098 7.674 11.790 1.00 90.12 346 GLY A O 1
ATOM 2487 N N . ARG A 1 347 ? -22.699 6.524 13.620 1.00 92.38 347 ARG A N 1
ATOM 2488 C CA . ARG A 1 347 ? -23.381 5.441 12.901 1.00 92.38 347 ARG A CA 1
ATOM 2489 C C . ARG A 1 347 ? -24.634 4.997 13.637 1.00 92.38 347 ARG A C 1
ATOM 2491 O O . ARG A 1 347 ? -24.640 4.899 14.862 1.00 92.38 347 ARG A O 1
ATOM 2498 N N . ILE A 1 348 ? -25.681 4.674 12.883 1.00 95.06 348 ILE A N 1
ATOM 2499 C CA . ILE A 1 348 ? -26.891 4.071 13.445 1.00 95.06 348 ILE A CA 1
ATOM 2500 C C . ILE A 1 348 ? -26.600 2.609 13.794 1.00 95.06 348 ILE A C 1
ATOM 2502 O O . ILE A 1 348 ? -26.211 1.826 12.924 1.00 95.06 348 ILE A O 1
ATOM 2506 N N . VAL A 1 349 ? -26.750 2.252 15.070 1.00 94.31 349 VAL A N 1
ATOM 2507 C CA . VAL A 1 349 ? -26.368 0.924 15.597 1.00 94.31 349 VAL A CA 1
ATOM 2508 C C . VAL A 1 349 ? -27.544 0.090 16.103 1.00 94.31 349 VAL A C 1
ATOM 2510 O O . VAL A 1 349 ? -27.422 -1.131 16.187 1.00 94.31 349 VAL A O 1
ATOM 2513 N N . ALA A 1 350 ? -28.670 0.726 16.435 1.00 95.25 350 ALA A N 1
ATOM 2514 C CA . ALA A 1 350 ? -29.839 0.072 17.020 1.00 95.25 350 ALA A CA 1
ATOM 2515 C C . ALA A 1 350 ? -31.138 0.848 16.743 1.00 95.25 350 ALA A C 1
ATOM 2517 O O . ALA A 1 350 ? -31.101 2.050 16.464 1.00 95.25 350 ALA A O 1
ATOM 2518 N N . GLY A 1 351 ? -32.280 0.164 16.869 1.00 94.19 351 GLY A N 1
ATOM 2519 C CA . GLY A 1 351 ? -33.620 0.716 16.646 1.00 94.19 351 GLY A CA 1
ATOM 2520 C C . GLY A 1 351 ? -34.014 0.817 15.170 1.00 94.19 351 GLY A C 1
ATOM 2521 O O . GLY A 1 351 ? -33.659 -0.034 14.351 1.00 94.19 351 GLY A O 1
ATOM 2522 N N . ASP A 1 352 ? -34.779 1.851 14.822 1.00 94.19 352 ASP A N 1
ATOM 2523 C CA . ASP A 1 352 ? -35.269 2.083 13.465 1.00 94.19 352 ASP A CA 1
ATOM 2524 C C . ASP A 1 352 ? -34.193 2.685 12.553 1.00 94.19 352 ASP A C 1
ATOM 2526 O O . ASP A 1 352 ? -34.068 3.900 12.385 1.00 94.19 352 ASP A O 1
ATOM 2530 N N . VAL A 1 353 ? -33.405 1.794 11.949 1.00 92.69 353 VAL A N 1
ATOM 2531 C CA . VAL A 1 353 ? -32.290 2.145 11.059 1.00 92.69 353 VAL A CA 1
ATOM 2532 C C . VAL A 1 353 ? -32.737 3.006 9.875 1.00 92.69 353 VAL A C 1
ATOM 2534 O O . VAL A 1 353 ? -31.982 3.877 9.451 1.00 92.69 353 VAL A O 1
ATOM 2537 N N . ALA A 1 354 ? -33.956 2.804 9.362 1.00 91.81 354 ALA A N 1
ATOM 2538 C CA . ALA A 1 354 ? -34.477 3.587 8.243 1.00 91.81 354 ALA A CA 1
ATOM 2539 C C . ALA A 1 354 ? -34.699 5.052 8.648 1.00 91.81 354 ALA A C 1
ATOM 2541 O O . ALA A 1 354 ? -34.203 5.952 7.974 1.00 91.81 354 ALA A O 1
ATOM 2542 N N . ALA A 1 355 ? -35.359 5.284 9.787 1.00 91.19 355 ALA A N 1
ATOM 2543 C CA . ALA A 1 355 ? -35.555 6.629 10.327 1.00 91.19 355 ALA A CA 1
ATOM 2544 C C . ALA A 1 355 ? -34.220 7.317 10.662 1.00 91.19 355 ALA A C 1
ATOM 2546 O O . ALA A 1 355 ? -34.045 8.499 10.374 1.00 91.19 355 ALA A O 1
ATOM 2547 N N . GLY A 1 356 ? -33.260 6.570 11.218 1.00 93.38 356 GLY A N 1
ATOM 2548 C CA . GLY A 1 356 ? -31.918 7.086 11.493 1.00 93.38 356 GLY A CA 1
ATOM 2549 C C . GLY A 1 356 ? -31.141 7.469 10.231 1.00 93.38 356 GLY A C 1
ATOM 2550 O O . GLY A 1 356 ? -30.466 8.495 10.220 1.00 93.38 356 GLY A O 1
ATOM 2551 N N . GLY A 1 357 ? -31.259 6.680 9.159 1.00 92.31 357 GLY A N 1
ATOM 2552 C CA . GLY A 1 357 ? -30.665 6.992 7.857 1.00 92.31 357 GLY A CA 1
ATOM 2553 C C . GLY A 1 357 ? -31.232 8.280 7.262 1.00 92.31 357 GLY A C 1
ATOM 2554 O O . GLY A 1 357 ? -30.465 9.175 6.918 1.00 92.31 357 GLY A O 1
ATOM 2555 N N . SER A 1 358 ? -32.562 8.416 7.237 1.00 92.62 358 SER A N 1
ATOM 2556 C CA . SER A 1 358 ? -33.221 9.641 6.764 1.00 92.62 358 SER A CA 1
ATOM 2557 C C . SER A 1 358 ? -32.838 10.871 7.590 1.00 92.62 358 SER A C 1
ATOM 2559 O O . SER A 1 358 ? -32.620 11.935 7.021 1.00 92.62 358 SER A O 1
ATOM 2561 N N . PHE A 1 359 ? -32.691 10.731 8.911 1.00 94.00 359 PHE A N 1
ATOM 2562 C CA . PHE A 1 359 ? -32.214 11.817 9.769 1.00 94.00 359 PHE A CA 1
ATOM 2563 C C . PHE A 1 359 ? -30.790 12.268 9.408 1.00 94.00 359 PHE A C 1
ATOM 2565 O O . PHE A 1 359 ? -30.539 13.466 9.317 1.00 94.00 359 PHE A O 1
ATOM 2572 N N . LEU A 1 360 ? -29.856 11.334 9.185 1.00 91.62 360 LEU A N 1
ATOM 2573 C CA . LEU A 1 360 ? -28.482 11.678 8.795 1.00 91.62 360 LEU A CA 1
ATOM 2574 C C . LEU A 1 360 ? -28.426 12.358 7.420 1.00 91.62 360 LEU A C 1
ATOM 2576 O O . LEU A 1 360 ? -27.655 13.299 7.249 1.00 91.62 360 LEU A O 1
ATOM 2580 N N . GLU A 1 361 ? -29.255 11.922 6.468 1.00 91.06 361 GLU A N 1
ATOM 2581 C CA . GLU A 1 361 ? -29.396 12.570 5.156 1.00 91.06 361 GLU A CA 1
ATOM 2582 C C . GLU A 1 361 ? -29.956 13.996 5.274 1.00 91.06 361 GLU A C 1
ATOM 2584 O O . GLU A 1 361 ? -29.465 14.904 4.605 1.00 91.06 361 GLU A O 1
ATOM 2589 N N . GLU A 1 362 ? -30.943 14.211 6.150 1.00 91.50 362 GLU A N 1
ATOM 2590 C CA . GLU A 1 362 ? -31.547 15.525 6.404 1.00 91.50 362 GLU A CA 1
ATOM 2591 C C . GLU A 1 362 ? -30.523 16.532 6.947 1.00 91.50 362 GLU A C 1
ATOM 2593 O O . GLU A 1 362 ? -30.484 17.683 6.506 1.00 91.50 362 GLU A O 1
ATOM 2598 N N . ILE A 1 363 ? -29.670 16.106 7.884 1.00 91.19 363 ILE A N 1
ATOM 2599 C CA . ILE A 1 363 ? -28.698 16.999 8.525 1.00 91.19 363 ILE A CA 1
ATOM 2600 C C . ILE A 1 363 ? -27.364 17.106 7.776 1.00 91.19 363 ILE A C 1
ATOM 2602 O O . ILE A 1 363 ? -26.575 17.969 8.149 1.00 91.19 363 ILE A O 1
ATOM 2606 N N . ASP A 1 364 ? -27.092 16.295 6.742 1.00 88.75 364 ASP A N 1
ATOM 2607 C CA . ASP A 1 364 ? -25.766 16.169 6.097 1.00 88.75 364 ASP A CA 1
ATOM 2608 C C . ASP A 1 364 ? -25.176 17.531 5.695 1.00 88.75 364 ASP A C 1
ATOM 2610 O O . ASP A 1 364 ? -24.061 17.880 6.084 1.00 88.75 364 ASP A O 1
ATOM 2614 N N . GLY A 1 365 ? -25.955 18.360 4.994 1.00 85.44 365 GLY A N 1
ATOM 2615 C CA . GLY A 1 365 ? -25.497 19.681 4.558 1.00 85.44 365 GLY A CA 1
ATOM 2616 C C . GLY A 1 365 ? -25.168 20.622 5.723 1.00 85.44 365 GLY A C 1
ATOM 2617 O O . GLY A 1 365 ? -24.140 21.295 5.707 1.00 85.44 365 GLY A O 1
ATOM 2618 N N . ALA A 1 366 ? -26.012 20.665 6.758 1.00 86.19 366 ALA A N 1
ATOM 2619 C CA . ALA A 1 366 ? -25.769 21.493 7.942 1.00 86.19 366 ALA A CA 1
ATOM 2620 C C . ALA A 1 366 ? -24.596 20.962 8.783 1.00 86.19 366 ALA A C 1
ATOM 2622 O O . ALA A 1 366 ? -23.803 21.747 9.298 1.00 86.19 366 ALA A O 1
ATOM 2623 N N . LEU A 1 367 ? -24.467 19.638 8.874 1.00 88.00 367 LEU A N 1
ATOM 2624 C CA . LEU A 1 367 ? -23.438 18.922 9.617 1.00 88.00 367 LEU A CA 1
ATOM 2625 C C . LEU A 1 367 ? -22.040 19.245 9.093 1.00 88.00 367 LEU A C 1
ATOM 2627 O O . LEU A 1 367 ? -21.191 19.685 9.864 1.00 88.00 367 LEU A O 1
ATOM 2631 N N . TRP A 1 368 ? -21.805 19.079 7.790 1.00 86.00 368 TRP A N 1
ATOM 2632 C CA . TRP A 1 368 ? -20.483 19.328 7.209 1.00 86.00 368 TRP A CA 1
ATOM 2633 C C . TRP A 1 368 ? -20.135 20.817 7.143 1.00 86.00 368 TRP A C 1
ATOM 2635 O O . TRP A 1 368 ? -18.965 21.164 7.261 1.00 86.00 368 TRP A O 1
ATOM 2645 N N . ASN A 1 369 ? -21.129 21.705 7.037 1.00 83.50 369 ASN A N 1
ATOM 2646 C CA . ASN A 1 369 ? -20.907 23.154 7.109 1.00 83.50 369 ASN A CA 1
ATOM 2647 C C . ASN A 1 369 ? -20.555 23.640 8.527 1.00 83.50 369 ASN A C 1
ATOM 2649 O O . ASN A 1 369 ? -19.905 24.674 8.673 1.00 83.50 369 ASN A O 1
ATOM 2653 N N . ALA A 1 370 ? -20.986 22.925 9.570 1.00 82.25 370 ALA A N 1
ATOM 2654 C CA . ALA A 1 370 ? -20.696 23.269 10.963 1.00 82.25 370 ALA A CA 1
ATOM 2655 C C . ALA A 1 370 ? -19.284 22.848 11.418 1.00 82.25 370 ALA A C 1
ATOM 2657 O O . ALA A 1 370 ? -18.826 23.286 12.478 1.00 82.25 370 ALA A O 1
ATOM 2658 N N . ILE A 1 371 ? -18.594 22.000 10.646 1.00 80.62 371 ILE A N 1
ATOM 2659 C CA . ILE A 1 371 ? -17.265 21.476 10.978 1.00 80.62 371 ILE A CA 1
ATOM 2660 C C . ILE A 1 371 ? -16.199 22.364 10.316 1.00 80.62 371 ILE A C 1
ATOM 2662 O O . ILE A 1 371 ? -16.106 22.392 9.088 1.00 80.62 371 ILE A O 1
ATOM 2666 N N . PRO A 1 372 ? -15.377 23.097 11.091 1.00 74.19 372 PRO A N 1
ATOM 2667 C CA . PRO A 1 372 ? -14.282 23.881 10.540 1.00 74.19 372 PRO A CA 1
ATOM 2668 C C . PRO A 1 372 ? -13.182 22.965 9.995 1.00 74.19 372 PRO A C 1
ATOM 2670 O O . PRO A 1 372 ? -13.087 21.789 10.357 1.00 74.19 372 PRO A O 1
ATOM 2673 N N . ALA A 1 373 ? -12.309 23.525 9.153 1.00 65.94 373 ALA A N 1
ATOM 2674 C CA . ALA A 1 373 ? -11.110 22.823 8.713 1.00 65.94 373 ALA A CA 1
ATOM 2675 C C . ALA A 1 373 ? -10.276 22.398 9.944 1.00 65.94 373 ALA A C 1
ATOM 2677 O O . ALA A 1 373 ? -9.989 23.250 10.789 1.00 65.94 373 ALA A O 1
ATOM 2678 N N . PRO A 1 374 ? -9.904 21.111 10.074 1.00 66.62 374 PRO A N 1
ATOM 2679 C CA . PRO A 1 374 ? -9.259 20.609 11.285 1.00 66.62 374 PRO A CA 1
ATOM 2680 C C . PRO A 1 374 ? -7.859 21.214 11.478 1.00 66.62 374 PRO A C 1
ATOM 2682 O O . PRO A 1 374 ? -7.050 21.191 10.548 1.00 66.62 374 PRO A O 1
ATOM 2685 N N . THR A 1 375 ? -7.550 21.708 12.684 1.00 58.09 375 THR A N 1
ATOM 2686 C CA . THR A 1 375 ? -6.183 22.095 13.084 1.00 58.09 375 THR A CA 1
ATOM 2687 C C . THR A 1 375 ? -5.511 20.991 13.913 1.00 58.09 375 THR A C 1
ATOM 2689 O O . THR A 1 375 ? -6.188 20.130 14.471 1.00 58.09 375 THR A O 1
ATOM 2692 N N . ILE A 1 376 ? -4.170 20.976 13.976 1.00 55.88 376 ILE A N 1
ATOM 2693 C CA . ILE A 1 376 ? -3.406 19.957 14.731 1.00 55.88 376 ILE A CA 1
ATOM 2694 C C . ILE A 1 376 ? -3.779 19.988 16.227 1.00 55.88 376 ILE A C 1
ATOM 2696 O O . ILE A 1 376 ? -3.915 18.933 16.848 1.00 55.88 376 ILE A O 1
ATOM 2700 N N . ASP A 1 377 ? -4.019 21.183 16.776 1.00 48.19 377 ASP A N 1
ATOM 2701 C CA . ASP A 1 377 ? -4.310 21.405 18.201 1.00 48.19 377 ASP A CA 1
ATOM 2702 C C . ASP A 1 377 ? -5.710 20.922 18.621 1.00 48.19 377 ASP A C 1
ATOM 2704 O O . ASP A 1 377 ? -5.899 20.476 19.752 1.00 48.19 377 ASP A O 1
ATOM 2708 N N . ASP A 1 378 ? -6.680 20.896 17.697 1.00 47.16 378 ASP A N 1
ATOM 2709 C CA . ASP A 1 378 ? -8.054 20.436 17.973 1.00 47.16 378 ASP A CA 1
ATOM 2710 C C . ASP A 1 378 ? -8.139 18.933 18.320 1.00 47.16 378 ASP A C 1
ATOM 2712 O O . ASP A 1 378 ? -9.204 18.428 18.680 1.00 47.16 378 ASP A O 1
ATOM 2716 N N . SER A 1 379 ? -7.023 18.199 18.212 1.00 47.94 379 SER A N 1
ATOM 2717 C CA . SER A 1 379 ? -6.930 16.755 18.459 1.00 47.94 379 SER A CA 1
ATOM 2718 C C . SER A 1 379 ? -6.192 16.368 19.754 1.00 47.94 379 SER A C 1
ATOM 2720 O O . SER A 1 379 ? -6.024 15.176 20.027 1.00 47.94 379 SER A O 1
ATOM 2722 N N . ALA A 1 380 ? -5.771 17.341 20.572 1.00 42.88 380 ALA A N 1
ATOM 2723 C CA . ALA A 1 380 ? -4.915 17.120 21.739 1.00 42.88 380 ALA A CA 1
ATOM 2724 C C . ALA A 1 380 ? -5.658 17.236 23.090 1.00 42.88 380 ALA A C 1
ATOM 2726 O O . ALA A 1 380 ? -5.542 18.223 23.805 1.00 42.88 380 ALA A O 1
ATOM 2727 N N . GLU A 1 381 ? -6.354 16.169 23.491 1.00 44.69 381 GLU A N 1
ATOM 2728 C CA . GLU A 1 381 ? -6.688 15.894 24.906 1.00 44.69 381 GLU A CA 1
ATOM 2729 C C . GLU A 1 381 ? -5.997 14.591 25.367 1.00 44.69 381 GLU A C 1
ATOM 2731 O O . GLU A 1 381 ? -6.602 13.723 25.991 1.00 44.69 381 GLU A O 1
ATOM 2736 N N . SER A 1 382 ? -4.716 14.403 25.022 1.00 49.53 382 SER A N 1
ATOM 2737 C CA . SER A 1 382 ? -3.899 13.328 25.604 1.00 49.53 382 SER A CA 1
ATOM 2738 C C . SER A 1 382 ? -2.908 13.925 26.596 1.00 49.53 382 SER A C 1
ATOM 2740 O O . SER A 1 382 ? -2.186 14.843 26.217 1.00 49.53 382 SER A O 1
ATOM 2742 N N . ASP A 1 383 ? -2.816 13.359 27.803 1.00 47.34 383 ASP A N 1
ATOM 2743 C CA . ASP A 1 383 ? -1.906 13.714 28.917 1.00 47.34 383 ASP A CA 1
ATOM 2744 C C . ASP A 1 383 ? -0.389 13.651 28.574 1.00 47.34 383 ASP A C 1
ATOM 2746 O O . ASP A 1 383 ? 0.467 13.578 29.453 1.00 47.34 383 ASP A O 1
ATOM 2750 N N . GLY A 1 384 ? -0.017 13.614 27.289 1.00 53.72 384 GLY A N 1
ATOM 2751 C CA . GLY A 1 384 ? 1.356 13.554 26.772 1.00 53.72 384 GLY A CA 1
ATOM 2752 C C . GLY A 1 384 ? 2.072 12.223 27.017 1.00 53.72 384 GLY A C 1
ATOM 2753 O O . GLY A 1 384 ? 3.093 11.943 26.394 1.00 53.72 384 GLY A O 1
ATOM 2754 N N . ARG A 1 385 ? 1.539 11.374 27.899 1.00 61.16 385 ARG A N 1
ATOM 2755 C CA . ARG A 1 385 ? 2.126 10.090 28.271 1.00 61.16 385 ARG A CA 1
ATOM 2756 C C . ARG A 1 385 ? 1.681 8.988 27.306 1.00 61.16 385 ARG A C 1
ATOM 2758 O O . ARG A 1 385 ? 0.521 8.568 27.303 1.00 61.16 385 ARG A O 1
ATOM 2765 N N . VAL A 1 386 ? 2.624 8.518 26.491 1.00 70.94 386 VAL A N 1
ATOM 2766 C CA . VAL A 1 386 ? 2.447 7.352 25.618 1.00 70.94 386 VAL A CA 1
ATOM 2767 C C . VAL A 1 386 ? 2.652 6.088 26.445 1.00 70.94 386 VAL A C 1
ATOM 2769 O O . VAL A 1 386 ? 3.744 5.852 26.950 1.00 70.94 386 VAL A O 1
ATOM 2772 N N . ASP A 1 387 ? 1.608 5.276 26.586 1.00 79.19 387 ASP A N 1
ATOM 2773 C CA . ASP A 1 387 ? 1.694 3.950 27.194 1.00 79.19 387 ASP A CA 1
ATOM 2774 C C . ASP A 1 387 ? 0.859 2.923 26.411 1.00 79.19 387 ASP A C 1
ATOM 2776 O O . ASP A 1 387 ? 0.216 3.235 25.403 1.00 79.19 387 ASP A O 1
ATOM 2780 N N . SER A 1 388 ? 0.854 1.668 26.867 1.00 78.25 388 SER A N 1
ATOM 2781 C CA . SER A 1 388 ? 0.132 0.582 26.195 1.00 78.25 388 SER A CA 1
ATOM 2782 C C . SER A 1 388 ? -1.381 0.808 26.079 1.00 78.25 388 SER A C 1
ATOM 2784 O O . SER A 1 388 ? -2.011 0.137 25.270 1.00 78.25 388 SER A O 1
ATOM 2786 N N . ARG A 1 389 ? -1.993 1.706 26.864 1.00 78.50 389 ARG A N 1
ATOM 2787 C CA . ARG A 1 389 ? -3.434 2.018 26.819 1.00 78.50 389 ARG A CA 1
ATOM 2788 C C . ARG A 1 389 ? -3.761 3.176 25.887 1.00 78.50 389 ARG A C 1
ATOM 2790 O O . ARG A 1 389 ? -4.852 3.175 25.314 1.00 78.50 389 ARG A O 1
ATOM 2797 N N . THR A 1 390 ? -2.858 4.146 25.770 1.00 82.62 390 THR A N 1
ATOM 2798 C CA . THR A 1 390 ? -3.083 5.403 25.039 1.00 82.62 390 THR A CA 1
ATOM 2799 C C . THR A 1 390 ? -2.452 5.414 23.649 1.00 82.62 390 THR A C 1
ATOM 2801 O O . THR A 1 390 ? -2.906 6.165 22.792 1.00 82.62 390 THR A O 1
ATOM 2804 N N . ALA A 1 391 ? -1.467 4.555 23.360 1.00 86.62 391 ALA A N 1
ATOM 2805 C CA . ALA A 1 391 ? -0.742 4.569 22.082 1.00 86.62 391 ALA A CA 1
ATOM 2806 C C . ALA A 1 391 ? -1.652 4.472 20.841 1.00 86.62 391 ALA A C 1
ATOM 2808 O O . ALA A 1 391 ? -1.394 5.108 19.820 1.00 86.62 391 ALA A O 1
ATOM 2809 N N . PHE A 1 392 ? -2.750 3.714 20.922 1.00 90.12 392 PHE A N 1
ATOM 2810 C CA . PHE A 1 392 ? -3.687 3.581 19.804 1.00 90.12 392 PHE A CA 1
ATOM 2811 C C . PHE A 1 392 ? -4.454 4.887 19.500 1.00 90.12 392 PHE A C 1
ATOM 2813 O O . PHE A 1 392 ? -4.901 5.092 18.371 1.00 90.12 392 PHE A O 1
ATOM 2820 N N . ASP A 1 393 ? -4.555 5.810 20.464 1.00 86.38 393 ASP A N 1
ATOM 2821 C CA . ASP A 1 393 ? -5.234 7.098 20.283 1.00 86.38 393 ASP A CA 1
ATOM 2822 C C . ASP A 1 393 ? -4.519 7.985 19.247 1.00 86.38 393 ASP A C 1
ATOM 2824 O O . ASP A 1 393 ? -5.186 8.702 18.502 1.00 86.38 393 ASP A O 1
ATOM 2828 N N . ALA A 1 394 ? -3.195 7.861 19.089 1.00 87.25 394 ALA A N 1
ATOM 2829 C CA . ALA A 1 394 ? -2.446 8.581 18.054 1.00 87.25 394 ALA A CA 1
ATOM 2830 C C . ALA A 1 394 ? -2.938 8.251 16.633 1.00 87.25 394 ALA A C 1
ATOM 2832 O O . ALA A 1 394 ? -3.110 9.135 15.794 1.00 87.25 394 ALA A O 1
ATOM 2833 N N . PHE A 1 395 ? -3.262 6.984 16.377 1.00 91.88 395 PHE A N 1
ATOM 2834 C CA . PHE A 1 395 ? -3.789 6.544 15.085 1.00 91.88 395 PHE A CA 1
ATOM 2835 C C . PHE A 1 395 ? -5.263 6.926 14.899 1.00 91.88 395 PHE A C 1
ATOM 2837 O O . PHE A 1 395 ? -5.683 7.245 13.783 1.00 91.88 395 PHE A O 1
ATOM 2844 N N . ARG A 1 396 ? -6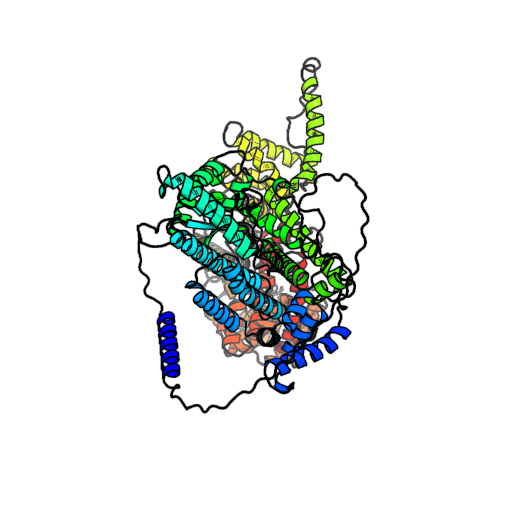.045 6.973 15.989 1.00 88.00 396 ARG A N 1
ATOM 2845 C CA . ARG A 1 396 ? -7.416 7.513 15.969 1.00 88.00 396 ARG A CA 1
ATOM 2846 C C . ARG A 1 396 ? -7.438 8.977 15.543 1.00 88.00 396 ARG A C 1
ATOM 2848 O O . ARG A 1 396 ? -8.307 9.349 14.756 1.00 88.00 396 ARG A O 1
ATOM 2855 N N . ARG A 1 397 ? -6.466 9.784 15.992 1.00 87.00 397 ARG A N 1
ATOM 2856 C CA . ARG A 1 397 ? -6.338 11.194 15.582 1.00 87.00 397 ARG A CA 1
ATOM 2857 C C . ARG A 1 397 ? -6.192 11.341 14.070 1.00 87.00 397 ARG A C 1
ATOM 2859 O O . ARG A 1 397 ? -6.875 12.175 13.487 1.00 87.00 397 ARG A O 1
ATOM 2866 N N . ILE A 1 398 ? -5.390 10.495 13.418 1.00 88.94 398 ILE A N 1
ATOM 2867 C CA . ILE A 1 398 ? -5.259 10.495 11.950 1.00 88.94 398 ILE A CA 1
ATOM 2868 C C . ILE A 1 398 ? -6.595 10.178 11.276 1.00 88.94 398 ILE A C 1
ATOM 2870 O O . ILE A 1 398 ? -7.018 10.901 10.375 1.00 88.94 398 ILE A O 1
ATOM 2874 N N . ALA A 1 399 ? -7.281 9.121 11.717 1.00 90.25 399 ALA A N 1
ATOM 2875 C CA . ALA A 1 399 ? -8.566 8.733 11.138 1.00 90.25 399 ALA A CA 1
ATOM 2876 C C . ALA A 1 399 ? -9.634 9.827 11.321 1.00 90.25 399 ALA A C 1
ATOM 2878 O O . ALA A 1 399 ? -10.368 10.133 10.382 1.00 90.25 399 ALA A O 1
ATOM 2879 N N . MET A 1 400 ? -9.687 10.460 12.498 1.00 86.50 400 MET A N 1
ATOM 2880 C CA . MET A 1 400 ? -10.552 11.615 12.763 1.00 86.50 400 MET A CA 1
ATOM 2881 C C . MET A 1 400 ? -10.199 12.818 11.889 1.00 86.50 400 MET A C 1
ATOM 2883 O O . MET A 1 400 ? -11.091 13.444 11.321 1.00 86.50 400 MET A O 1
ATOM 2887 N N . PHE A 1 401 ? -8.911 13.130 11.749 1.00 87.38 401 PHE A N 1
ATOM 2888 C CA . PHE A 1 401 ? -8.445 14.226 10.908 1.00 87.38 401 PHE A CA 1
ATOM 2889 C C . PHE A 1 401 ? -8.877 14.025 9.451 1.00 87.38 401 PHE A C 1
ATOM 2891 O O . PHE A 1 401 ? -9.495 14.910 8.857 1.00 87.38 401 PHE A O 1
ATOM 2898 N N . LEU A 1 402 ? -8.624 12.836 8.893 1.00 88.25 402 LEU A N 1
ATOM 2899 C CA . LEU A 1 402 ? -9.047 12.467 7.541 1.00 88.25 402 LEU A CA 1
ATOM 2900 C C . LEU A 1 402 ? -10.570 12.528 7.394 1.00 88.25 402 LEU A C 1
ATOM 2902 O O . LEU A 1 402 ? -11.068 13.039 6.396 1.00 88.25 402 LEU A O 1
ATOM 2906 N N . ARG A 1 403 ? -11.321 12.074 8.399 1.00 88.44 403 ARG A N 1
ATOM 2907 C CA . ARG A 1 403 ? -12.785 12.140 8.406 1.00 88.44 403 ARG A CA 1
ATOM 2908 C C . ARG A 1 403 ? -13.307 13.567 8.329 1.00 88.44 403 ARG A C 1
ATOM 2910 O O . ARG A 1 403 ? -14.181 13.838 7.515 1.00 88.44 403 ARG A O 1
ATOM 2917 N N . HIS A 1 404 ? -12.796 14.468 9.159 1.00 85.75 404 HIS A N 1
ATOM 2918 C CA . HIS A 1 404 ? -13.271 15.851 9.177 1.00 85.75 404 HIS A CA 1
ATOM 2919 C C . HIS A 1 404 ? -12.843 16.614 7.921 1.00 85.75 404 HIS A C 1
ATOM 2921 O O . HIS A 1 404 ? -13.619 17.403 7.393 1.00 85.75 404 HIS A O 1
ATOM 2927 N N . ARG A 1 405 ? -11.630 16.355 7.419 1.00 84.62 405 ARG A N 1
ATOM 2928 C CA . ARG A 1 405 ? -11.091 17.033 6.237 1.00 84.62 405 ARG A CA 1
ATOM 2929 C C . ARG A 1 405 ? -11.695 16.529 4.927 1.00 84.62 405 ARG A C 1
ATOM 2931 O O . ARG A 1 405 ? -12.084 17.327 4.083 1.00 84.62 405 ARG A O 1
ATOM 2938 N N . GLU A 1 406 ? -11.730 15.214 4.739 1.00 85.94 406 GLU A N 1
ATOM 2939 C CA . GLU A 1 406 ? -12.069 14.578 3.462 1.00 85.94 406 GLU A CA 1
ATOM 2940 C C . GLU A 1 406 ? -13.512 14.062 3.438 1.00 85.94 406 GLU A C 1
ATOM 2942 O O . GLU A 1 406 ? -14.075 13.876 2.365 1.00 85.94 406 GLU A O 1
ATOM 2947 N N . GLY A 1 407 ? -14.152 13.868 4.596 1.00 84.56 407 GLY A N 1
ATOM 2948 C CA . GLY A 1 407 ? -15.533 13.390 4.709 1.00 84.56 407 GLY A CA 1
ATOM 2949 C C . GLY A 1 407 ? -16.570 14.166 3.883 1.00 84.56 407 GLY A C 1
ATOM 2950 O O . GLY A 1 407 ? -17.411 13.508 3.260 1.00 84.56 407 GLY A O 1
ATOM 2951 N N . PRO A 1 408 ? -16.522 15.513 3.789 1.00 84.19 408 PRO A N 1
ATOM 2952 C CA . PRO A 1 408 ? -17.463 16.271 2.963 1.00 84.19 408 PRO A CA 1
ATOM 2953 C C . PRO A 1 408 ? -17.423 15.870 1.483 1.00 84.19 408 PRO A C 1
ATOM 2955 O O . PRO A 1 408 ? -18.471 15.661 0.875 1.00 84.19 408 PRO A O 1
ATOM 2958 N N . THR A 1 409 ? -16.225 15.711 0.911 1.00 80.56 409 THR A N 1
ATOM 2959 C CA . THR A 1 409 ? -16.013 15.450 -0.525 1.00 80.56 409 THR A CA 1
ATOM 2960 C C . THR A 1 409 ? -15.918 13.963 -0.858 1.00 80.56 409 THR A C 1
ATOM 2962 O O . THR A 1 409 ? -16.205 13.560 -1.985 1.00 80.56 409 THR A O 1
ATOM 2965 N N . ARG A 1 410 ? -15.515 13.134 0.109 1.00 84.25 410 ARG A N 1
ATOM 2966 C CA . ARG A 1 410 ? -15.202 11.714 -0.062 1.00 84.25 410 ARG A CA 1
ATOM 2967 C C . ARG A 1 410 ? -15.912 10.887 1.017 1.00 84.25 410 ARG A C 1
ATOM 2969 O O . ARG A 1 410 ? -15.379 10.692 2.113 1.00 84.25 410 ARG A O 1
ATOM 2976 N N . PRO A 1 411 ? -17.097 10.327 0.703 1.00 84.25 411 PRO A N 1
ATOM 2977 C CA . PRO A 1 411 ? -17.898 9.557 1.655 1.00 84.25 411 PRO A CA 1
ATOM 2978 C C . PRO A 1 411 ? -17.174 8.369 2.303 1.00 84.25 411 PRO A C 1
ATOM 2980 O O . PRO A 1 411 ? -17.523 7.979 3.416 1.00 84.25 411 PRO A O 1
ATOM 2983 N N . CYS A 1 412 ? -16.138 7.826 1.655 1.00 83.56 412 CYS A N 1
ATOM 2984 C CA . CYS A 1 412 ? -15.328 6.732 2.188 1.00 83.56 412 CYS A CA 1
ATOM 2985 C C . CYS A 1 412 ? -14.623 7.060 3.514 1.00 83.56 412 CYS A C 1
ATOM 2987 O O . CYS A 1 412 ? -14.262 6.132 4.221 1.00 83.56 412 CYS A O 1
ATOM 2989 N N . PHE A 1 413 ? -14.453 8.331 3.899 1.00 87.88 413 PHE A N 1
ATOM 2990 C CA . PHE A 1 413 ? -13.837 8.695 5.185 1.00 87.88 413 PHE A CA 1
ATOM 2991 C C . PHE A 1 413 ? -14.842 8.891 6.335 1.00 87.88 413 PHE A C 1
ATOM 2993 O O . PHE A 1 413 ? -14.437 8.979 7.496 1.00 87.88 413 PHE A O 1
ATOM 3000 N N . ARG A 1 414 ? -16.154 8.934 6.049 1.00 84.25 414 ARG A N 1
ATOM 3001 C CA . ARG A 1 414 ? -17.192 9.334 7.021 1.00 84.25 414 ARG A CA 1
ATOM 3002 C C . ARG A 1 414 ? -17.344 8.351 8.192 1.00 84.25 414 ARG A C 1
ATOM 3004 O O . ARG A 1 414 ? -17.530 8.785 9.319 1.00 84.25 414 ARG A O 1
ATOM 3011 N N . SER A 1 415 ? -17.202 7.040 7.973 1.00 69.06 415 SER A N 1
ATOM 3012 C CA . SER A 1 415 ? -17.390 6.025 9.034 1.00 69.06 415 SER A CA 1
ATOM 3013 C C . SER A 1 415 ? -16.505 4.780 8.876 1.00 69.06 415 SER A C 1
ATOM 3015 O O . SER A 1 415 ? -16.965 3.646 8.985 1.00 69.06 415 SER A O 1
ATOM 3017 N N . VAL A 1 416 ? -15.212 4.995 8.631 1.00 79.00 416 VAL A N 1
ATOM 3018 C CA . VAL A 1 416 ? -14.209 3.921 8.511 1.00 79.00 416 VAL A CA 1
ATOM 3019 C C . VAL A 1 416 ? -13.412 3.699 9.791 1.00 79.00 416 VAL A C 1
ATOM 3021 O O . VAL A 1 416 ? -13.210 4.630 10.583 1.00 79.00 416 VAL A O 1
ATOM 3024 N N . ARG A 1 417 ? -12.941 2.457 9.956 1.00 89.75 417 ARG A N 1
ATOM 3025 C CA . ARG A 1 417 ? -11.967 2.057 10.987 1.00 89.75 417 ARG A CA 1
ATOM 3026 C C . ARG A 1 417 ? -10.651 2.801 10.807 1.00 89.75 417 ARG A C 1
ATOM 3028 O O . ARG A 1 417 ? -10.342 3.260 9.708 1.00 89.75 417 ARG A O 1
ATOM 3035 N N . VAL A 1 418 ? -9.809 2.809 11.838 1.00 90.31 418 VAL A N 1
ATOM 3036 C CA . VAL A 1 418 ? -8.449 3.373 11.738 1.00 90.31 418 VAL A CA 1
ATOM 3037 C C . VAL A 1 418 ? -7.652 2.760 10.575 1.00 90.31 418 VAL A C 1
ATOM 3039 O O . VAL A 1 418 ? -7.135 3.495 9.738 1.00 90.31 418 VAL A O 1
ATOM 3042 N N . ALA A 1 419 ? -7.590 1.429 10.465 1.00 87.06 419 ALA A N 1
ATOM 3043 C CA . ALA A 1 419 ? -6.839 0.759 9.393 1.00 87.06 419 ALA A CA 1
ATOM 3044 C C . ALA A 1 419 ? -7.427 1.020 7.989 1.00 87.06 419 ALA A C 1
ATOM 3046 O O . ALA A 1 419 ? -6.700 1.222 7.012 1.00 87.06 419 ALA A O 1
ATOM 3047 N N . GLU A 1 420 ? -8.758 1.059 7.890 1.00 90.81 420 GLU A N 1
ATOM 3048 C CA . GLU A 1 420 ? -9.467 1.371 6.645 1.00 90.81 420 GLU A CA 1
ATOM 3049 C C . GLU A 1 420 ? -9.237 2.830 6.228 1.00 90.81 420 GLU A C 1
ATOM 3051 O O . GLU A 1 420 ? -9.050 3.094 5.046 1.00 90.81 420 GLU A O 1
ATOM 3056 N N . ALA A 1 421 ? -9.164 3.766 7.181 1.00 91.50 421 ALA A N 1
ATOM 3057 C CA . ALA A 1 421 ? -8.861 5.170 6.914 1.00 91.50 421 ALA A CA 1
ATOM 3058 C C . ALA A 1 421 ? -7.456 5.354 6.320 1.00 91.50 421 ALA A C 1
ATOM 3060 O O . ALA A 1 421 ? -7.298 6.113 5.366 1.00 91.50 421 ALA A O 1
ATOM 3061 N N . MET A 1 422 ? -6.448 4.632 6.829 1.00 93.31 422 MET A N 1
ATOM 3062 C CA . MET A 1 422 ? -5.089 4.658 6.262 1.00 93.31 422 MET A CA 1
ATOM 3063 C C . MET A 1 422 ? -5.066 4.102 4.837 1.00 93.31 422 MET A C 1
ATOM 3065 O O . MET A 1 422 ? -4.458 4.687 3.942 1.00 93.31 422 MET A O 1
ATOM 3069 N N . THR A 1 423 ? -5.759 2.983 4.618 1.00 90.31 423 THR A N 1
ATOM 3070 C CA . THR A 1 423 ? -5.849 2.342 3.299 1.00 90.31 423 THR A CA 1
ATOM 3071 C C . THR A 1 423 ? -6.560 3.257 2.301 1.00 90.31 423 THR A C 1
ATOM 3073 O O . THR A 1 423 ? -6.024 3.530 1.231 1.00 90.31 423 THR A O 1
ATOM 3076 N N . ALA A 1 424 ? -7.703 3.831 2.688 1.00 89.06 424 ALA A N 1
ATOM 3077 C CA . ALA A 1 424 ? -8.444 4.792 1.877 1.00 89.06 424 ALA A CA 1
ATOM 3078 C C . ALA A 1 424 ? -7.620 6.054 1.579 1.00 89.06 424 ALA A C 1
ATOM 3080 O O . ALA A 1 424 ? -7.689 6.582 0.471 1.00 89.06 424 ALA A O 1
ATOM 3081 N N . ALA A 1 425 ? -6.807 6.528 2.530 1.00 88.88 425 ALA A N 1
ATOM 3082 C CA . ALA A 1 425 ? -5.905 7.654 2.310 1.00 88.88 425 ALA A CA 1
ATOM 3083 C C . ALA A 1 425 ? -4.824 7.338 1.269 1.00 88.88 425 ALA A C 1
ATOM 3085 O O . ALA A 1 425 ? -4.530 8.193 0.434 1.00 88.88 425 ALA A O 1
ATOM 3086 N N . ALA A 1 426 ? -4.275 6.121 1.263 1.00 89.06 426 ALA A N 1
ATOM 3087 C CA . ALA A 1 426 ? -3.356 5.684 0.215 1.00 89.06 426 ALA A CA 1
ATOM 3088 C C . ALA A 1 426 ? -4.041 5.547 -1.149 1.00 89.06 426 ALA A C 1
ATOM 3090 O O . ALA A 1 426 ? -3.528 6.060 -2.143 1.00 89.06 426 ALA A O 1
ATOM 3091 N N . ASP A 1 427 ? -5.214 4.913 -1.198 1.00 85.00 427 ASP A N 1
ATOM 3092 C CA . ASP A 1 427 ? -5.976 4.723 -2.438 1.00 85.00 427 ASP A CA 1
ATOM 3093 C C . ASP A 1 427 ? -6.423 6.063 -3.050 1.00 85.00 427 ASP A C 1
ATOM 3095 O O . ASP A 1 427 ? -6.486 6.208 -4.269 1.00 85.00 427 ASP A O 1
ATOM 3099 N N . CYS A 1 428 ? -6.675 7.071 -2.209 1.00 78.00 428 CYS A N 1
ATOM 3100 C CA . CYS A 1 428 ? -7.015 8.435 -2.621 1.00 78.00 428 CYS A CA 1
ATOM 3101 C C . CYS A 1 428 ? -5.795 9.343 -2.871 1.00 78.00 428 CYS A C 1
ATOM 3103 O O . CYS A 1 428 ? -5.980 10.539 -3.120 1.00 78.00 428 CYS A O 1
ATOM 3105 N N . GLY A 1 429 ? -4.567 8.817 -2.766 1.00 77.44 429 GLY A N 1
ATOM 3106 C CA . GLY A 1 429 ? -3.324 9.562 -2.991 1.00 77.44 429 GLY A CA 1
ATOM 3107 C C . GLY A 1 429 ? -3.000 10.629 -1.936 1.00 77.44 429 GLY A C 1
ATOM 3108 O O . GLY A 1 429 ? -2.198 11.519 -2.201 1.00 77.44 429 GLY A O 1
ATOM 3109 N N . LEU A 1 430 ? -3.617 10.573 -0.751 1.00 76.25 430 LEU A N 1
ATOM 3110 C CA . LEU A 1 430 ? -3.375 11.512 0.357 1.00 76.25 430 LEU A CA 1
ATOM 3111 C C . LEU A 1 430 ? -2.100 11.192 1.145 1.00 76.25 430 LEU A C 1
ATOM 3113 O O . LEU A 1 430 ? -1.547 12.066 1.807 1.00 76.25 430 LEU A O 1
ATOM 3117 N N . MET A 1 431 ? -1.645 9.939 1.099 1.00 85.75 431 MET A N 1
ATOM 3118 C CA . MET A 1 431 ? -0.384 9.494 1.688 1.00 85.75 431 MET A CA 1
ATOM 3119 C C . MET A 1 431 ? 0.218 8.343 0.871 1.00 85.75 431 MET A C 1
ATOM 3121 O O . MET A 1 431 ? -0.525 7.614 0.212 1.00 85.75 431 MET A O 1
ATOM 3125 N N . PRO A 1 432 ? 1.543 8.121 0.915 1.00 84.06 432 PRO A N 1
ATOM 3126 C CA . PRO A 1 432 ? 2.157 6.976 0.250 1.00 84.06 432 PRO A CA 1
ATOM 3127 C C . PRO A 1 432 ? 1.614 5.642 0.778 1.00 84.06 432 PRO A C 1
ATOM 3129 O O . PRO A 1 432 ? 1.413 5.467 1.982 1.00 84.06 432 PRO A O 1
ATOM 3132 N N . ARG A 1 433 ? 1.443 4.660 -0.117 1.00 87.44 433 ARG A N 1
ATOM 3133 C CA . ARG A 1 433 ? 0.927 3.324 0.236 1.00 87.44 433 ARG A CA 1
ATOM 3134 C C . ARG A 1 433 ? 1.809 2.590 1.247 1.00 87.44 433 ARG A C 1
ATOM 3136 O O . ARG A 1 433 ? 1.300 1.871 2.104 1.00 87.44 433 ARG A O 1
ATOM 3143 N N . GLU A 1 434 ? 3.119 2.804 1.188 1.00 86.25 434 GLU A N 1
ATOM 3144 C CA . GLU A 1 434 ? 4.061 2.275 2.177 1.00 86.25 434 GLU A CA 1
ATOM 3145 C C . GLU A 1 434 ? 3.834 2.885 3.565 1.00 86.25 434 GLU A C 1
ATOM 3147 O O . GLU A 1 434 ? 3.724 2.148 4.546 1.00 86.25 434 GLU A O 1
ATOM 3152 N N . THR A 1 435 ? 3.686 4.212 3.648 1.00 84.94 435 THR A N 1
ATOM 3153 C CA . THR A 1 435 ? 3.372 4.917 4.898 1.00 84.94 435 THR A CA 1
ATOM 3154 C C . THR A 1 435 ? 2.066 4.401 5.492 1.00 84.94 435 THR A C 1
ATOM 3156 O O . THR A 1 435 ? 2.036 4.034 6.663 1.00 84.94 435 THR A O 1
ATOM 3159 N N . ALA A 1 436 ? 1.011 4.272 4.682 1.00 91.62 436 ALA A N 1
ATOM 3160 C CA . ALA A 1 436 ? -0.261 3.703 5.123 1.00 91.62 436 ALA A CA 1
ATOM 3161 C C . ALA A 1 436 ? -0.120 2.260 5.633 1.00 91.62 436 ALA A C 1
ATOM 3163 O O . ALA A 1 436 ? -0.710 1.908 6.655 1.00 91.62 436 ALA A O 1
ATOM 3164 N N . THR A 1 437 ? 0.684 1.429 4.962 1.00 92.06 437 THR A N 1
ATOM 3165 C CA . THR A 1 437 ? 0.932 0.033 5.367 1.00 92.06 437 THR A CA 1
ATOM 3166 C C . THR A 1 437 ? 1.654 -0.028 6.713 1.00 92.06 437 THR A C 1
ATOM 3168 O O . THR A 1 437 ? 1.230 -0.756 7.612 1.00 92.06 437 THR A O 1
ATOM 3171 N N . ARG A 1 438 ? 2.703 0.785 6.894 1.00 91.00 438 ARG A N 1
ATOM 3172 C CA . ARG A 1 438 ? 3.443 0.895 8.159 1.00 91.00 438 ARG A CA 1
ATOM 3173 C C . ARG A 1 438 ? 2.568 1.407 9.299 1.00 91.00 438 ARG A C 1
ATOM 3175 O O . ARG A 1 438 ? 2.565 0.808 10.371 1.00 91.00 438 ARG A O 1
ATOM 3182 N N . LEU A 1 439 ? 1.802 2.473 9.064 1.00 94.44 439 LEU A N 1
ATOM 3183 C CA . LEU A 1 439 ? 0.870 3.024 10.050 1.00 94.44 439 LEU A CA 1
ATOM 3184 C C . LEU A 1 439 ? -0.215 2.015 10.418 1.00 94.44 439 LEU A C 1
ATOM 3186 O O . LEU A 1 439 ? -0.557 1.903 11.588 1.00 94.44 439 LEU A O 1
ATOM 3190 N N . SER A 1 440 ? -0.720 1.243 9.454 1.00 94.12 440 SER A N 1
ATOM 3191 C CA . SER A 1 440 ? -1.712 0.194 9.715 1.00 94.12 440 SER A CA 1
ATOM 3192 C C . SER A 1 440 ? -1.139 -0.924 10.587 1.00 94.12 440 SER A C 1
ATOM 3194 O O . SER A 1 440 ? -1.791 -1.354 11.536 1.00 94.12 440 SER A O 1
ATOM 3196 N N . ALA A 1 441 ? 0.098 -1.359 10.323 1.00 93.25 441 ALA A N 1
ATOM 3197 C CA . ALA A 1 441 ? 0.780 -2.352 11.152 1.00 93.25 441 ALA A CA 1
ATOM 3198 C C . ALA A 1 441 ? 1.043 -1.827 12.576 1.00 93.25 441 ALA A C 1
ATOM 3200 O O . ALA A 1 441 ? 0.776 -2.526 13.555 1.00 93.25 441 ALA A O 1
ATOM 3201 N N . ALA A 1 442 ? 1.501 -0.578 12.703 1.00 93.94 442 ALA A N 1
ATOM 3202 C CA . ALA A 1 442 ? 1.735 0.060 13.996 1.00 93.94 442 ALA A CA 1
ATOM 3203 C C . ALA A 1 442 ? 0.426 0.283 14.780 1.00 93.94 442 ALA A C 1
ATOM 3205 O O . ALA A 1 442 ? 0.384 0.045 15.986 1.00 93.94 442 ALA A O 1
ATOM 3206 N N . ALA A 1 443 ? -0.665 0.644 14.097 1.00 94.00 443 ALA A N 1
ATOM 3207 C CA . ALA A 1 443 ? -1.997 0.759 14.683 1.00 94.00 443 ALA A CA 1
ATOM 3208 C C . ALA A 1 443 ? -2.509 -0.598 15.189 1.00 94.00 443 ALA A C 1
ATOM 3210 O O . ALA A 1 443 ? -2.999 -0.687 16.313 1.00 94.00 443 ALA A O 1
ATOM 3211 N N . ALA A 1 444 ? -2.356 -1.668 14.401 1.00 93.62 444 ALA A N 1
ATOM 3212 C CA . ALA A 1 444 ? -2.736 -3.021 14.808 1.00 93.62 444 ALA A CA 1
ATOM 3213 C C . ALA A 1 444 ? -1.942 -3.490 16.039 1.00 93.62 444 ALA A C 1
ATOM 3215 O O . ALA A 1 444 ? -2.506 -4.077 16.965 1.00 93.62 444 ALA A O 1
ATOM 3216 N N . PHE A 1 445 ? -0.645 -3.178 16.084 1.00 94.88 445 PHE A N 1
ATOM 3217 C CA . PHE A 1 445 ? 0.203 -3.450 17.239 1.00 94.88 445 PHE A CA 1
ATOM 3218 C C . PHE A 1 445 ? -0.235 -2.664 18.486 1.00 94.88 445 PHE A C 1
ATOM 3220 O O . PHE A 1 445 ? -0.415 -3.258 19.551 1.00 94.88 445 PHE A O 1
ATOM 3227 N N . ALA A 1 446 ? -0.481 -1.357 18.354 1.00 93.69 446 ALA A N 1
ATOM 3228 C CA . ALA A 1 446 ? -0.952 -0.509 19.449 1.00 93.69 446 ALA A CA 1
ATOM 3229 C C . ALA A 1 446 ? -2.336 -0.941 19.972 1.00 93.69 446 ALA A C 1
ATOM 3231 O O . ALA A 1 446 ? -2.567 -0.942 21.182 1.00 93.69 446 ALA A O 1
ATOM 3232 N N . LEU A 1 447 ? -3.239 -1.381 19.087 1.00 93.62 447 LEU A N 1
ATOM 3233 C CA . LEU A 1 447 ? -4.535 -1.947 19.469 1.00 93.62 447 LEU A CA 1
ATOM 3234 C C . LEU A 1 447 ? -4.366 -3.230 20.294 1.00 93.62 447 LEU A C 1
ATOM 3236 O O . LEU A 1 447 ? -5.021 -3.401 21.324 1.00 93.62 447 LEU A O 1
ATOM 3240 N N . ALA A 1 448 ? -3.462 -4.115 19.875 1.00 94.00 448 ALA A N 1
ATOM 3241 C CA . ALA A 1 448 ? -3.177 -5.349 20.596 1.00 94.00 448 ALA A CA 1
ATOM 3242 C C . ALA A 1 448 ? -2.527 -5.078 21.967 1.00 94.00 448 ALA A C 1
ATOM 3244 O O . ALA A 1 448 ? -2.879 -5.718 22.960 1.00 94.00 448 ALA A O 1
ATOM 3245 N N . ALA A 1 449 ? -1.636 -4.085 22.061 1.00 93.81 449 ALA A N 1
ATOM 3246 C CA . ALA A 1 449 ? -1.078 -3.626 23.333 1.00 93.81 449 ALA A CA 1
ATOM 3247 C C . ALA A 1 449 ? -2.171 -3.104 24.284 1.00 93.81 449 ALA A C 1
ATOM 3249 O O . ALA A 1 449 ? -2.196 -3.492 25.455 1.00 93.81 449 ALA A O 1
ATOM 3250 N N . ALA A 1 450 ? -3.126 -2.316 23.778 1.00 92.06 450 ALA A N 1
ATOM 3251 C CA . ALA A 1 450 ? -4.253 -1.810 24.564 1.00 92.06 450 ALA A CA 1
ATOM 3252 C C . ALA A 1 450 ? -5.188 -2.933 25.036 1.00 92.06 450 ALA A C 1
ATOM 3254 O O . ALA A 1 450 ? -5.605 -2.952 26.200 1.00 92.06 450 ALA A O 1
ATOM 3255 N N . SER A 1 451 ? -5.472 -3.904 24.161 1.00 92.69 451 SER A N 1
ATOM 3256 C CA . SER A 1 451 ? -6.269 -5.091 24.493 1.00 92.69 451 SER A CA 1
ATOM 3257 C C . SER A 1 451 ? -5.619 -5.897 25.626 1.00 92.69 451 SER A C 1
ATOM 3259 O O . SER A 1 451 ? -6.268 -6.195 26.634 1.00 92.69 451 SER A O 1
ATOM 3261 N N . ARG A 1 452 ? -4.308 -6.155 25.533 1.00 93.12 452 ARG A N 1
ATOM 3262 C CA . ARG A 1 452 ? -3.533 -6.900 26.541 1.00 93.12 452 ARG A CA 1
ATOM 3263 C C . ARG A 1 452 ? -3.378 -6.137 27.848 1.00 93.12 452 ARG A C 1
ATOM 3265 O O . ARG A 1 452 ? -3.581 -6.724 28.906 1.00 93.12 452 ARG A O 1
ATOM 3272 N N . ALA A 1 453 ? -3.127 -4.830 27.813 1.00 91.62 453 ALA A N 1
ATOM 3273 C CA . ALA A 1 453 ? -3.059 -3.997 29.017 1.00 91.62 453 ALA A CA 1
ATOM 3274 C C . ALA A 1 453 ? -4.359 -4.050 29.840 1.00 91.62 453 ALA A C 1
ATOM 3276 O O . ALA A 1 453 ? -4.336 -3.996 31.075 1.00 91.62 453 ALA A O 1
ATOM 3277 N N . ARG A 1 454 ? -5.509 -4.199 29.172 1.00 90.38 454 ARG A N 1
ATOM 3278 C CA . ARG A 1 454 ? -6.800 -4.437 29.830 1.00 90.38 454 ARG A CA 1
ATOM 3279 C C . ARG A 1 454 ? -6.904 -5.848 30.423 1.00 90.38 454 ARG A C 1
ATOM 3281 O O . ARG A 1 454 ? -7.425 -5.976 31.531 1.00 90.38 454 ARG A O 1
ATOM 3288 N N . MET A 1 455 ? -6.434 -6.881 29.720 1.00 93.12 455 MET A N 1
ATOM 3289 C CA . MET A 1 455 ? -6.415 -8.268 30.223 1.00 93.12 455 MET A CA 1
ATOM 3290 C C . MET A 1 455 ? -5.544 -8.397 31.479 1.00 93.12 455 MET A C 1
ATOM 3292 O O . MET A 1 455 ? -5.947 -9.032 32.458 1.00 93.12 455 MET A O 1
ATOM 3296 N N . VAL A 1 456 ? -4.371 -7.753 31.478 1.00 92.75 456 VAL A N 1
ATOM 3297 C CA . VAL A 1 456 ? -3.465 -7.709 32.634 1.00 92.75 456 VAL A CA 1
ATOM 3298 C C . VAL A 1 456 ? -4.145 -7.057 33.835 1.00 92.75 456 VAL A C 1
ATOM 3300 O O . VAL A 1 456 ? -4.146 -7.644 34.916 1.00 92.75 456 VAL A O 1
ATOM 3303 N N . GLY A 1 457 ? -4.812 -5.917 33.634 1.00 86.69 457 GLY A N 1
ATOM 3304 C CA . GLY A 1 457 ? -5.470 -5.171 34.710 1.00 86.69 457 GLY A CA 1
ATOM 3305 C C . GLY A 1 457 ? -4.476 -4.466 35.647 1.00 86.69 457 GLY A C 1
ATOM 3306 O O . GLY A 1 457 ? -3.267 -4.649 35.548 1.00 86.69 457 GLY A O 1
ATOM 3307 N N . GLY A 1 458 ? -4.981 -3.633 36.562 1.00 84.19 458 GLY A N 1
ATOM 3308 C CA . GLY A 1 458 ? -4.136 -2.811 37.446 1.00 84.19 458 GLY A CA 1
ATOM 3309 C C . GLY A 1 458 ? -3.510 -1.606 36.733 1.00 84.19 458 GLY A C 1
ATOM 3310 O O . GLY A 1 458 ? -4.048 -1.142 35.731 1.00 84.19 458 GLY A O 1
ATOM 3311 N N . ASP A 1 459 ? -2.405 -1.068 37.246 1.00 80.69 459 ASP A N 1
ATOM 3312 C CA . ASP A 1 459 ? -1.641 -0.015 36.563 1.00 80.69 459 ASP A CA 1
ATOM 3313 C C . ASP A 1 459 ? -0.744 -0.634 35.480 1.00 80.69 459 ASP A C 1
ATOM 3315 O O . ASP A 1 459 ? 0.122 -1.448 35.790 1.00 80.69 459 ASP A O 1
ATOM 3319 N N . ALA A 1 460 ? -0.947 -0.265 34.212 1.00 79.56 460 ALA A N 1
ATOM 3320 C CA . ALA A 1 460 ? -0.160 -0.794 33.094 1.00 79.56 460 ALA A CA 1
ATOM 3321 C C . ALA A 1 460 ? 1.327 -0.412 33.181 1.00 79.56 460 ALA A C 1
ATOM 3323 O O . ALA A 1 460 ? 2.164 -1.114 32.623 1.00 79.56 460 ALA A O 1
ATOM 3324 N N . SER A 1 461 ? 1.639 0.666 33.904 1.00 78.62 461 SER A N 1
ATOM 3325 C CA . SER A 1 461 ? 2.995 1.196 34.062 1.00 78.62 461 SER A CA 1
ATOM 3326 C C . SER A 1 461 ? 3.787 0.516 35.179 1.00 78.62 461 SER A C 1
ATOM 3328 O O . SER A 1 461 ? 4.995 0.710 35.279 1.00 78.62 461 SER A O 1
ATOM 3330 N N . ALA A 1 462 ? 3.123 -0.263 36.039 1.00 85.25 462 ALA A N 1
ATOM 3331 C CA . ALA A 1 462 ? 3.811 -1.036 37.062 1.00 85.25 462 ALA A CA 1
ATOM 3332 C C . ALA A 1 462 ? 4.732 -2.064 36.390 1.00 85.25 462 ALA A C 1
ATOM 3334 O O . ALA A 1 462 ? 4.283 -2.798 35.512 1.00 85.25 462 ALA A O 1
ATOM 3335 N N . GLU A 1 463 ? 5.992 -2.141 36.823 1.00 85.44 463 GLU A N 1
ATOM 3336 C CA . GLU A 1 463 ? 7.059 -2.916 36.166 1.00 85.44 463 GLU A CA 1
ATOM 3337 C C . GLU A 1 463 ? 6.644 -4.357 35.816 1.00 85.44 463 GLU A C 1
ATOM 3339 O O . GLU A 1 463 ? 6.838 -4.826 34.695 1.00 85.44 463 GLU A O 1
ATOM 3344 N N . GLU A 1 464 ? 6.011 -5.048 36.764 1.00 87.25 464 GLU A N 1
ATOM 3345 C CA . GLU A 1 464 ? 5.507 -6.412 36.591 1.00 87.25 464 GLU A CA 1
ATOM 3346 C C . GLU A 1 464 ? 4.443 -6.514 35.479 1.00 87.25 464 GLU A C 1
ATOM 3348 O O . GLU A 1 464 ? 4.470 -7.435 34.660 1.00 87.25 464 GLU A O 1
ATOM 3353 N N . ASN A 1 465 ? 3.527 -5.544 35.413 1.00 88.94 465 ASN A N 1
ATOM 3354 C CA . ASN A 1 465 ? 2.462 -5.498 34.412 1.00 88.94 465 ASN A CA 1
ATOM 3355 C C . ASN A 1 465 ? 3.015 -5.131 33.038 1.00 88.94 465 ASN A C 1
ATOM 3357 O O . ASN A 1 465 ? 2.630 -5.744 32.045 1.00 88.94 465 ASN A O 1
ATOM 3361 N N . ALA A 1 466 ? 3.944 -4.179 32.988 1.00 87.88 466 ALA A N 1
ATOM 3362 C CA . ALA A 1 466 ? 4.611 -3.744 31.770 1.00 87.88 466 ALA A CA 1
ATOM 3363 C C . ALA A 1 466 ? 5.354 -4.918 31.103 1.00 87.88 466 ALA A C 1
ATOM 3365 O O . ALA A 1 466 ? 5.152 -5.199 29.919 1.00 87.88 466 ALA A O 1
ATOM 3366 N N . LYS A 1 467 ? 6.115 -5.694 31.890 1.00 90.19 467 LYS A N 1
ATOM 3367 C CA . LYS A 1 467 ? 6.787 -6.927 31.438 1.00 90.19 467 LYS A CA 1
ATOM 3368 C C . LYS A 1 467 ? 5.799 -7.988 30.946 1.00 90.19 467 LYS A C 1
ATOM 3370 O O . LYS A 1 467 ? 6.035 -8.630 29.921 1.00 90.19 467 LYS A O 1
ATOM 3375 N N . ALA A 1 468 ? 4.674 -8.165 31.640 1.00 91.12 468 ALA A N 1
ATOM 3376 C CA . ALA A 1 468 ? 3.633 -9.100 31.220 1.00 91.12 468 ALA A CA 1
ATOM 3377 C C . ALA A 1 468 ? 2.995 -8.696 29.878 1.00 91.12 468 ALA A C 1
ATOM 3379 O O . ALA A 1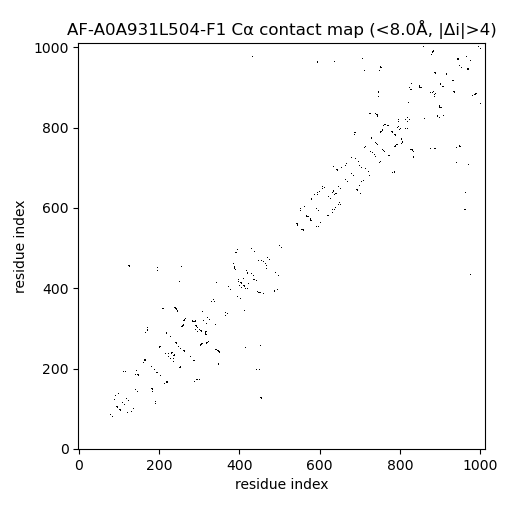 468 ? 2.827 -9.549 29.005 1.00 91.12 468 ALA A O 1
ATOM 3380 N N . ILE A 1 469 ? 2.695 -7.406 29.683 1.00 92.94 469 ILE A N 1
ATOM 3381 C CA . ILE A 1 469 ? 2.146 -6.867 28.429 1.00 92.94 469 ILE A CA 1
ATOM 3382 C C . ILE A 1 469 ? 3.146 -7.051 27.282 1.00 92.94 469 ILE A C 1
ATOM 3384 O O . ILE A 1 469 ? 2.764 -7.575 26.236 1.00 92.94 469 ILE A O 1
ATOM 3388 N N . ALA A 1 470 ? 4.418 -6.691 27.485 1.00 93.19 470 ALA A N 1
ATOM 3389 C CA . ALA A 1 470 ? 5.476 -6.872 26.489 1.00 93.19 470 ALA A CA 1
ATOM 3390 C C . ALA A 1 470 ? 5.587 -8.342 26.048 1.00 93.19 470 ALA A C 1
ATOM 3392 O O . ALA A 1 470 ? 5.556 -8.644 24.853 1.00 93.19 470 ALA A O 1
ATOM 3393 N N . SER A 1 471 ? 5.593 -9.269 27.011 1.00 91.81 471 SER A N 1
ATOM 3394 C CA . SER A 1 471 ? 5.647 -10.707 26.738 1.00 91.81 471 SER A CA 1
ATOM 3395 C C . SER A 1 471 ? 4.412 -11.215 25.984 1.00 91.81 471 SER A C 1
ATOM 3397 O O . SER A 1 471 ? 4.555 -11.987 25.037 1.00 91.81 471 SER A O 1
ATOM 3399 N N . LEU A 1 472 ? 3.203 -10.760 26.341 1.00 93.06 472 LEU A N 1
ATOM 3400 C CA . LEU A 1 472 ? 1.970 -11.092 25.609 1.00 93.06 472 LEU A CA 1
ATOM 3401 C C . LEU A 1 472 ? 1.965 -10.530 24.177 1.00 93.06 472 LEU A C 1
ATOM 3403 O O . LEU A 1 472 ? 1.299 -11.081 23.303 1.00 93.06 472 LEU A O 1
ATOM 3407 N N . CYS A 1 473 ? 2.709 -9.451 23.933 1.00 93.38 473 CYS A N 1
ATOM 3408 C CA . CYS A 1 473 ? 2.934 -8.864 22.616 1.00 93.38 473 CYS A CA 1
ATOM 3409 C C . CYS A 1 473 ? 4.068 -9.531 21.818 1.00 93.38 473 CYS A C 1
ATOM 3411 O O . CYS A 1 473 ? 4.330 -9.101 20.698 1.00 93.38 473 CYS A O 1
ATOM 3413 N N . GLY A 1 474 ? 4.724 -10.562 22.360 1.00 92.25 474 GLY A N 1
ATOM 3414 C CA . GLY A 1 474 ? 5.809 -11.285 21.689 1.00 92.25 474 GLY A CA 1
ATOM 3415 C C . GLY A 1 474 ? 7.198 -10.665 21.859 1.00 92.25 474 GLY A C 1
ATOM 3416 O O . GLY A 1 474 ? 8.125 -11.069 21.164 1.00 92.25 474 GLY A O 1
ATOM 3417 N N . PHE A 1 475 ? 7.367 -9.709 22.775 1.00 91.94 475 PHE A N 1
ATOM 3418 C CA . PHE A 1 475 ? 8.662 -9.095 23.060 1.00 91.94 475 PHE A CA 1
ATOM 3419 C C . PHE A 1 475 ? 9.359 -9.813 24.215 1.00 91.94 475 PHE A C 1
ATOM 3421 O O . PHE A 1 475 ? 8.737 -10.162 25.221 1.00 91.94 475 PHE A O 1
ATOM 3428 N N . ALA A 1 476 ? 10.667 -10.026 24.067 1.00 84.88 476 ALA A N 1
ATOM 3429 C CA . ALA A 1 476 ? 11.501 -10.610 25.115 1.00 84.88 476 ALA A CA 1
ATOM 3430 C C . ALA A 1 476 ? 11.776 -9.623 26.261 1.00 84.88 476 ALA A C 1
ATOM 3432 O O . ALA A 1 476 ? 11.974 -10.048 27.396 1.00 84.88 476 ALA A O 1
ATOM 3433 N N . ASP A 1 477 ? 11.767 -8.324 25.956 1.00 84.62 477 ASP A N 1
ATOM 3434 C CA . ASP A 1 477 ? 12.108 -7.251 26.881 1.00 84.62 477 ASP A CA 1
ATOM 3435 C C . ASP A 1 477 ? 11.135 -6.063 26.760 1.00 84.62 477 ASP A C 1
ATOM 3437 O O . ASP A 1 477 ? 10.581 -5.802 25.686 1.00 84.62 477 ASP A O 1
ATOM 3441 N N . TYR A 1 478 ? 10.908 -5.369 27.881 1.00 87.94 478 TYR A N 1
ATOM 3442 C CA . TYR A 1 478 ? 9.990 -4.232 27.950 1.00 87.94 478 TYR A CA 1
ATOM 3443 C C . TYR A 1 478 ? 10.519 -3.000 27.205 1.00 87.94 478 TYR A C 1
ATOM 3445 O O . TYR A 1 478 ? 9.725 -2.325 26.559 1.00 87.94 478 TYR A O 1
ATOM 3453 N N . GLU A 1 479 ? 11.825 -2.728 27.220 1.00 88.00 479 GLU A N 1
ATOM 3454 C CA . GLU A 1 479 ? 12.410 -1.555 26.557 1.00 88.00 479 GLU A CA 1
ATOM 3455 C C . GLU A 1 479 ? 12.226 -1.638 25.037 1.00 88.00 479 GLU A C 1
ATOM 3457 O O . GLU A 1 479 ? 11.860 -0.655 24.397 1.00 88.00 479 GLU A O 1
ATOM 3462 N N . LEU A 1 480 ? 12.391 -2.831 24.447 1.00 88.25 480 LEU A N 1
ATOM 3463 C CA . LEU A 1 480 ? 12.120 -3.055 23.019 1.00 88.25 480 LEU A CA 1
ATOM 3464 C C . LEU A 1 480 ? 10.639 -2.854 22.674 1.00 88.25 480 LEU A C 1
ATOM 3466 O O . LEU A 1 480 ? 10.312 -2.288 21.629 1.00 88.25 480 LEU A O 1
ATOM 3470 N N . PHE A 1 481 ? 9.745 -3.321 23.546 1.00 93.19 481 PHE A N 1
ATOM 3471 C CA . PHE A 1 481 ? 8.303 -3.137 23.397 1.00 93.19 481 PHE A CA 1
ATOM 3472 C C . PHE A 1 481 ? 7.909 -1.655 23.490 1.00 93.19 481 PHE A C 1
ATOM 3474 O O . PHE A 1 481 ? 7.153 -1.158 22.651 1.00 93.19 481 PHE A O 1
ATOM 3481 N N . GLU A 1 482 ? 8.445 -0.944 24.479 1.00 88.75 482 GLU A N 1
ATOM 3482 C CA . GLU A 1 482 ? 8.213 0.480 24.702 1.00 88.75 482 GLU A CA 1
ATOM 3483 C C . GLU A 1 482 ? 8.761 1.317 23.540 1.00 88.75 482 GLU A C 1
ATOM 3485 O O . GLU A 1 482 ? 8.038 2.147 22.989 1.00 88.75 482 GLU A O 1
ATOM 3490 N N . ALA A 1 483 ? 9.979 1.031 23.073 1.00 84.69 483 ALA A N 1
ATOM 3491 C CA . ALA A 1 483 ? 10.568 1.684 21.907 1.00 84.69 483 ALA A CA 1
ATOM 3492 C C . ALA A 1 483 ? 9.736 1.462 20.632 1.00 84.69 483 ALA A C 1
ATOM 3494 O O . ALA A 1 483 ? 9.539 2.400 19.855 1.00 84.69 483 ALA A O 1
ATOM 3495 N N . ALA A 1 484 ? 9.203 0.253 20.420 1.00 88.44 484 ALA A N 1
ATOM 3496 C CA . ALA A 1 484 ? 8.329 -0.042 19.285 1.00 88.44 484 ALA A CA 1
ATOM 3497 C C . ALA A 1 484 ? 7.002 0.737 19.355 1.00 88.44 484 ALA A C 1
ATOM 3499 O O . ALA A 1 484 ? 6.553 1.275 18.340 1.00 88.44 484 ALA A O 1
ATOM 3500 N N . LEU A 1 485 ? 6.388 0.841 20.542 1.00 88.75 485 LEU A N 1
ATOM 3501 C CA . LEU A 1 485 ? 5.172 1.635 20.751 1.00 88.75 485 LEU A CA 1
ATOM 3502 C C . LEU A 1 485 ? 5.419 3.129 20.522 1.00 88.75 485 LEU A C 1
ATOM 3504 O O . LEU A 1 485 ? 4.689 3.755 19.754 1.00 88.75 485 LEU A O 1
ATOM 3508 N N . ILE A 1 486 ? 6.457 3.689 21.149 1.00 86.12 486 ILE A N 1
ATOM 3509 C CA . ILE A 1 486 ? 6.823 5.105 21.013 1.00 86.12 486 ILE A CA 1
ATOM 3510 C C . ILE A 1 486 ? 7.166 5.423 19.557 1.00 86.12 486 ILE A C 1
ATOM 3512 O O . ILE A 1 486 ? 6.684 6.416 19.019 1.00 86.12 486 ILE A O 1
ATOM 3516 N N . GLY A 1 487 ? 7.937 4.562 18.888 1.00 81.75 487 GLY A N 1
ATOM 3517 C CA . GLY A 1 487 ? 8.274 4.721 17.476 1.00 81.75 487 GLY A CA 1
ATOM 3518 C C . GLY A 1 487 ? 7.043 4.697 16.566 1.00 81.75 487 GLY A C 1
ATOM 3519 O O . GLY A 1 487 ? 6.956 5.497 15.637 1.00 81.75 487 GLY A O 1
ATOM 3520 N N . GLY A 1 488 ? 6.069 3.826 16.844 1.00 87.62 488 GLY A N 1
ATOM 3521 C CA . GLY A 1 488 ? 4.796 3.790 16.121 1.00 87.62 488 GLY A CA 1
ATOM 3522 C C . GLY A 1 488 ? 3.964 5.061 16.314 1.00 87.62 488 GLY A C 1
ATOM 3523 O O . GLY A 1 488 ? 3.453 5.608 15.338 1.00 87.62 488 GLY A O 1
ATOM 3524 N N . VAL A 1 489 ? 3.870 5.562 17.548 1.00 87.12 489 VAL A N 1
ATOM 3525 C CA . VAL A 1 489 ? 3.164 6.817 17.861 1.00 87.12 489 VAL A CA 1
ATOM 3526 C C . VAL A 1 489 ? 3.852 8.018 17.220 1.00 87.12 489 VAL A C 1
ATOM 3528 O O . VAL A 1 489 ? 3.182 8.823 16.584 1.00 87.12 489 VAL A O 1
ATOM 3531 N N . ALA A 1 490 ? 5.181 8.099 17.286 1.00 81.81 490 ALA A N 1
ATOM 3532 C CA . ALA A 1 490 ? 5.940 9.163 16.636 1.00 81.81 490 ALA A CA 1
ATOM 3533 C C . ALA A 1 490 ? 5.717 9.179 15.113 1.00 81.81 490 ALA A C 1
ATOM 3535 O O . ALA A 1 490 ? 5.557 10.244 14.526 1.00 81.81 490 ALA A O 1
ATOM 3536 N N . GLN A 1 491 ? 5.641 8.006 14.472 1.00 86.56 491 GLN A N 1
ATOM 3537 C CA . GLN A 1 491 ? 5.293 7.903 13.048 1.00 86.56 491 GLN A CA 1
ATOM 3538 C C . GLN A 1 491 ? 3.864 8.368 12.762 1.00 86.56 491 GLN A C 1
ATOM 3540 O O . GLN A 1 491 ? 3.618 8.978 11.723 1.00 86.56 491 GLN A O 1
ATOM 3545 N N . ALA A 1 492 ? 2.920 8.072 13.656 1.00 89.50 492 ALA A N 1
ATOM 3546 C CA . ALA A 1 492 ? 1.550 8.545 13.527 1.00 89.50 492 ALA A CA 1
ATOM 3547 C C . ALA A 1 492 ? 1.475 10.074 13.656 1.00 89.50 492 ALA A C 1
ATOM 3549 O O . ALA A 1 492 ? 0.843 10.730 12.832 1.00 89.50 492 ALA A O 1
ATOM 3550 N N . ASP A 1 493 ? 2.162 10.650 14.637 1.00 83.25 493 ASP A N 1
ATOM 3551 C CA . ASP A 1 493 ? 2.179 12.096 14.847 1.00 83.25 493 ASP A CA 1
ATOM 3552 C C . ASP A 1 493 ? 2.874 12.833 13.689 1.00 83.25 493 ASP A C 1
ATOM 3554 O O . ASP A 1 493 ? 2.364 13.850 13.222 1.00 83.25 493 ASP A O 1
ATOM 3558 N N . ASP A 1 494 ? 3.963 12.283 13.141 1.00 80.56 494 ASP A N 1
ATOM 3559 C CA . ASP A 1 494 ? 4.628 12.807 11.938 1.00 80.56 494 ASP A CA 1
ATOM 3560 C C . ASP A 1 494 ? 3.721 12.737 10.697 1.00 80.56 494 ASP A C 1
ATOM 3562 O O . ASP A 1 494 ? 3.586 13.706 9.941 1.00 80.56 494 ASP A O 1
ATOM 3566 N N . ALA A 1 495 ? 3.018 11.617 10.511 1.00 84.81 495 ALA A N 1
ATOM 3567 C CA . ALA A 1 495 ? 2.049 11.471 9.431 1.00 84.81 495 ALA A CA 1
ATOM 3568 C C . ALA A 1 495 ? 0.873 12.443 9.588 1.00 84.81 495 ALA A C 1
ATOM 3570 O O . ALA A 1 495 ? 0.448 13.052 8.607 1.00 84.81 495 ALA A O 1
ATOM 3571 N N . LEU A 1 496 ? 0.364 12.631 10.809 1.00 84.75 496 LEU A N 1
ATOM 3572 C CA . LEU A 1 496 ? -0.688 13.599 11.107 1.00 84.75 496 LEU A CA 1
ATOM 3573 C C . LEU A 1 496 ? -0.214 15.028 10.840 1.00 84.75 496 LEU A C 1
ATOM 3575 O O . LEU A 1 496 ? -0.942 15.788 10.210 1.00 84.75 496 LEU A O 1
ATOM 3579 N N . ALA A 1 497 ? 1.002 15.386 11.253 1.00 77.19 497 ALA A N 1
ATOM 3580 C CA . ALA A 1 497 ? 1.593 16.692 10.977 1.00 77.19 497 ALA A CA 1
ATOM 3581 C C . ALA A 1 497 ? 1.770 16.925 9.468 1.00 77.19 497 ALA A C 1
ATOM 3583 O O . ALA A 1 497 ? 1.446 18.003 8.967 1.00 77.19 497 ALA A O 1
ATOM 3584 N N . THR A 1 498 ? 2.203 15.901 8.730 1.00 77.06 498 THR A N 1
ATOM 3585 C CA . THR A 1 498 ? 2.328 15.932 7.264 1.00 77.06 498 THR A CA 1
ATOM 3586 C C . THR A 1 498 ? 0.967 16.108 6.588 1.00 77.06 498 THR A C 1
ATOM 3588 O O . THR A 1 498 ? 0.816 16.931 5.685 1.00 77.06 498 THR A O 1
ATOM 3591 N N . LEU A 1 499 ? -0.054 15.373 7.036 1.00 78.31 499 LEU A N 1
ATOM 3592 C CA . LEU A 1 499 ? -1.419 15.519 6.538 1.00 78.31 499 LEU A CA 1
ATOM 3593 C C . LEU A 1 499 ? -1.962 16.917 6.859 1.00 78.31 499 LEU A C 1
ATOM 3595 O O . LEU A 1 499 ? -2.447 17.602 5.961 1.00 78.31 499 LEU A O 1
ATOM 3599 N N . ALA A 1 500 ? -1.861 17.362 8.110 1.00 72.12 500 ALA A N 1
ATOM 3600 C CA . ALA A 1 500 ? -2.444 18.608 8.599 1.00 72.12 500 ALA A CA 1
ATOM 3601 C C . ALA A 1 500 ? -1.760 19.863 8.063 1.00 72.12 500 ALA A C 1
ATOM 3603 O O . ALA A 1 500 ? -2.433 20.838 7.739 1.00 72.12 500 ALA A O 1
ATOM 3604 N N . GLY A 1 501 ? -0.444 19.831 7.886 1.00 58.41 501 GLY A N 1
ATOM 3605 C CA . GLY A 1 501 ? 0.264 20.898 7.196 1.00 58.41 501 GLY A CA 1
ATOM 3606 C C . GLY A 1 501 ? 0.029 20.925 5.693 1.00 58.41 501 GLY A C 1
ATOM 3607 O O . GLY A 1 501 ? 0.434 21.880 5.035 1.00 58.41 501 GLY A O 1
ATOM 3608 N N . GLY A 1 502 ? -0.519 19.853 5.111 1.00 54.88 502 GLY A N 1
ATOM 3609 C CA . GLY A 1 502 ? -0.230 19.531 3.717 1.00 54.88 502 GLY A CA 1
ATOM 3610 C C . GLY A 1 502 ? 1.284 19.561 3.466 1.00 54.88 502 GLY A C 1
ATOM 3611 O O . GLY A 1 502 ? 2.093 19.510 4.395 1.00 54.88 502 GLY A O 1
ATOM 3612 N N . ALA A 1 503 ? 1.695 19.774 2.217 1.00 40.81 503 ALA A N 1
ATOM 3613 C CA . ALA A 1 503 ? 3.102 20.017 1.905 1.00 40.81 503 ALA A CA 1
ATOM 3614 C C . ALA A 1 503 ? 3.738 21.143 2.763 1.00 40.81 503 ALA A C 1
ATOM 3616 O O . ALA A 1 503 ? 4.951 21.174 2.862 1.00 40.81 503 ALA A O 1
ATOM 3617 N N . GLN A 1 504 ? 2.962 22.020 3.429 1.00 38.66 504 GLN A N 1
ATOM 3618 C CA . GLN A 1 504 ? 3.411 23.230 4.135 1.00 38.66 504 GLN A CA 1
ATOM 3619 C C . GLN A 1 504 ? 3.995 23.028 5.556 1.00 38.66 504 GLN A C 1
ATOM 3621 O O . GLN A 1 504 ? 4.703 23.927 6.020 1.00 38.66 504 GLN A O 1
ATOM 3626 N N . ALA A 1 505 ? 3.757 21.911 6.269 1.00 36.97 505 ALA A N 1
ATOM 3627 C CA . ALA A 1 505 ? 4.366 21.682 7.603 1.00 36.97 505 ALA A CA 1
ATOM 3628 C C . ALA A 1 505 ? 5.832 21.235 7.527 1.00 36.97 505 ALA A C 1
ATOM 3630 O O . ALA A 1 505 ? 6.636 21.654 8.360 1.00 36.97 505 ALA A O 1
ATOM 3631 N N . ALA A 1 506 ? 6.212 20.514 6.467 1.00 38.00 506 ALA A N 1
ATOM 3632 C CA . ALA A 1 506 ? 7.615 20.242 6.145 1.00 38.00 506 ALA A CA 1
ATOM 3633 C C . ALA A 1 506 ? 8.434 21.538 5.927 1.00 38.00 506 ALA A C 1
ATOM 3635 O O . ALA A 1 506 ? 9.661 21.514 5.981 1.00 38.00 506 ALA A O 1
ATOM 3636 N N . PHE A 1 507 ? 7.758 22.686 5.748 1.00 35.44 507 PHE A N 1
ATOM 3637 C CA . PHE A 1 507 ? 8.364 24.007 5.573 1.00 35.44 507 PHE A CA 1
ATOM 3638 C C . PHE A 1 507 ? 8.363 24.900 6.830 1.00 35.44 507 PHE A C 1
ATOM 3640 O O . PHE A 1 507 ? 8.847 26.030 6.770 1.00 35.44 507 PHE A O 1
ATOM 3647 N N . ALA A 1 508 ? 7.841 24.454 7.981 1.00 33.44 508 ALA A N 1
ATOM 3648 C CA . ALA A 1 508 ? 7.826 25.250 9.219 1.00 33.44 508 ALA A CA 1
ATOM 3649 C C . ALA A 1 508 ? 9.221 25.731 9.696 1.00 33.44 508 ALA A C 1
ATOM 3651 O O . ALA A 1 508 ? 9.351 26.928 9.976 1.00 33.44 508 ALA A O 1
ATOM 3652 N N . PRO A 1 509 ? 10.283 24.895 9.712 1.00 35.56 509 PRO A N 1
ATOM 3653 C CA . PRO A 1 509 ? 11.632 25.376 10.035 1.00 35.56 509 PRO A CA 1
ATOM 3654 C C . PRO A 1 509 ? 12.166 26.397 9.012 1.00 35.56 509 PRO A C 1
ATOM 3656 O O . PRO A 1 509 ? 12.898 27.316 9.371 1.00 35.56 509 PRO A O 1
ATOM 3659 N N . PHE A 1 510 ? 11.726 26.317 7.754 1.00 36.88 510 PHE A N 1
ATOM 3660 C CA . PHE A 1 510 ? 12.122 27.242 6.685 1.00 36.88 510 PHE A CA 1
ATOM 3661 C C . PHE A 1 510 ? 11.332 28.560 6.704 1.00 36.88 510 PHE A C 1
ATOM 3663 O O . PHE A 1 510 ? 11.800 29.580 6.204 1.00 36.88 510 PHE A O 1
ATOM 3670 N N . ARG A 1 511 ? 10.163 28.588 7.356 1.00 36.31 511 ARG A N 1
ATOM 3671 C CA . ARG A 1 511 ? 9.408 29.822 7.601 1.00 36.31 511 ARG A CA 1
ATOM 3672 C C . ARG A 1 511 ? 10.033 30.677 8.690 1.00 36.31 511 ARG A C 1
ATOM 3674 O O . ARG A 1 511 ? 9.984 31.888 8.553 1.00 36.31 511 ARG A O 1
ATOM 3681 N N . GLN A 1 512 ? 10.655 30.090 9.715 1.00 33.06 512 GLN A N 1
ATOM 3682 C CA . GLN A 1 512 ? 11.434 30.869 10.686 1.00 33.06 512 GLN A CA 1
ATOM 3683 C C . GLN A 1 512 ? 12.620 31.578 10.011 1.00 33.06 512 GLN A C 1
ATOM 3685 O O . GLN A 1 512 ? 12.876 32.742 10.319 1.00 33.06 512 GLN A O 1
ATOM 3690 N N . ALA A 1 513 ? 13.237 30.933 9.012 1.00 32.38 513 ALA A N 1
ATOM 3691 C CA . ALA A 1 513 ? 14.249 31.534 8.142 1.00 32.38 513 ALA A CA 1
ATOM 3692 C C . ALA A 1 513 ? 13.681 32.586 7.160 1.00 32.38 513 ALA A C 1
ATOM 3694 O O . ALA A 1 513 ? 14.374 33.537 6.825 1.00 32.38 513 ALA A O 1
ATOM 3695 N N . ALA A 1 514 ? 12.417 32.473 6.735 1.00 29.52 514 ALA A N 1
ATOM 3696 C CA . ALA A 1 514 ? 11.748 33.484 5.904 1.00 29.52 514 ALA A CA 1
ATOM 3697 C C . ALA A 1 514 ? 11.143 34.651 6.720 1.00 29.52 514 ALA A C 1
ATOM 3699 O O . ALA A 1 514 ? 11.051 35.778 6.239 1.00 29.52 514 ALA A O 1
ATOM 3700 N N . SER A 1 515 ? 10.749 34.423 7.975 1.00 29.16 515 SER A N 1
ATOM 3701 C CA . SER A 1 515 ? 10.193 35.448 8.867 1.00 29.16 515 SER A CA 1
ATOM 3702 C C . SER A 1 515 ? 11.270 36.332 9.497 1.00 29.16 515 SER A C 1
ATOM 3704 O O . SER A 1 515 ? 11.005 37.496 9.797 1.00 29.16 515 SER A O 1
ATOM 3706 N N . SER A 1 516 ? 12.505 35.831 9.631 1.00 30.05 516 SER A N 1
ATOM 3707 C CA . SER A 1 516 ? 13.670 36.681 9.909 1.00 30.05 516 SER A CA 1
ATOM 3708 C C . SER A 1 516 ? 13.978 37.624 8.734 1.00 30.05 516 SER A C 1
ATOM 3710 O O . SER A 1 516 ? 14.451 38.736 8.958 1.00 30.05 516 SER A O 1
ATOM 3712 N N . VAL A 1 517 ? 13.608 37.244 7.503 1.00 37.12 517 VAL A N 1
ATOM 3713 C CA . VAL A 1 517 ? 13.675 38.097 6.303 1.00 37.12 517 VAL A CA 1
ATOM 3714 C C . VAL A 1 517 ? 12.492 39.077 6.234 1.00 37.12 517 VAL A C 1
ATOM 3716 O O . VAL A 1 517 ? 12.690 40.248 5.916 1.00 37.12 517 VAL A O 1
ATOM 3719 N N . SER A 1 518 ? 11.270 38.692 6.628 1.00 34.06 518 SER A N 1
ATOM 3720 C CA . SER A 1 518 ? 10.124 39.625 6.646 1.00 34.06 518 SER A CA 1
ATOM 3721 C C . SER A 1 518 ? 10.181 40.655 7.784 1.00 34.06 518 SER A C 1
ATOM 3723 O O . SER A 1 518 ? 9.688 41.771 7.621 1.00 34.06 518 SER A O 1
ATOM 3725 N N . ALA A 1 519 ? 10.811 40.330 8.920 1.00 30.83 519 ALA A N 1
ATOM 3726 C CA . ALA A 1 519 ? 11.107 41.306 9.974 1.00 30.83 519 ALA A CA 1
ATOM 3727 C C . ALA A 1 519 ? 12.186 42.320 9.535 1.00 30.83 519 ALA A C 1
ATOM 3729 O O . ALA A 1 519 ? 12.120 43.491 9.908 1.00 30.83 519 ALA A O 1
ATOM 3730 N N . SER A 1 520 ? 13.123 41.900 8.674 1.00 32.38 520 SER A N 1
ATOM 3731 C CA . SER A 1 520 ? 14.078 42.785 7.993 1.00 32.38 520 SER A CA 1
ATOM 3732 C C . SER A 1 520 ? 13.417 43.631 6.888 1.00 32.38 520 SER A C 1
ATOM 3734 O O . SER A 1 520 ? 13.798 44.787 6.703 1.00 32.38 520 SER A O 1
ATOM 3736 N N . GLY A 1 521 ? 12.388 43.109 6.210 1.00 32.94 521 GLY A N 1
ATOM 3737 C CA . GLY A 1 521 ? 11.610 43.828 5.192 1.00 32.94 521 GLY A CA 1
ATOM 3738 C C . GLY A 1 521 ? 10.633 44.869 5.757 1.00 32.94 521 GLY A C 1
ATOM 3739 O O . GLY A 1 521 ? 10.486 45.951 5.189 1.00 32.94 521 GLY A O 1
ATOM 3740 N N . ALA A 1 522 ? 10.013 44.612 6.914 1.00 30.75 522 ALA A N 1
ATOM 3741 C CA . ALA A 1 522 ? 9.093 45.564 7.550 1.00 30.75 522 ALA A CA 1
ATOM 3742 C C . ALA A 1 522 ? 9.806 46.807 8.122 1.00 30.75 522 ALA A C 1
ATOM 3744 O O . ALA A 1 522 ? 9.210 47.880 8.180 1.00 30.75 522 ALA A O 1
ATOM 3745 N N . ALA A 1 523 ? 11.091 46.696 8.481 1.00 30.78 523 ALA A N 1
ATOM 3746 C CA . ALA A 1 523 ? 11.923 47.840 8.868 1.00 30.78 523 ALA A CA 1
ATOM 3747 C C . ALA A 1 523 ? 12.433 48.662 7.659 1.00 30.78 523 ALA A C 1
ATOM 3749 O O . ALA A 1 523 ? 12.831 49.814 7.825 1.00 30.78 523 ALA A O 1
ATOM 3750 N N . SER A 1 524 ? 12.393 48.099 6.444 1.00 35.22 524 SER A N 1
ATOM 3751 C CA . SER A 1 524 ? 12.840 48.746 5.197 1.00 35.22 524 SER A CA 1
ATOM 3752 C C . SER A 1 524 ? 11.715 49.503 4.462 1.00 35.22 524 SER A C 1
ATOM 3754 O O . SER A 1 524 ? 11.966 50.489 3.759 1.00 35.22 524 SER A O 1
ATOM 3756 N N . ALA A 1 525 ? 10.449 49.134 4.695 1.00 30.06 525 ALA A N 1
ATOM 3757 C CA . ALA A 1 525 ? 9.293 49.802 4.088 1.00 30.06 525 ALA A CA 1
ATOM 3758 C C . ALA A 1 525 ? 9.096 51.259 4.563 1.00 30.06 525 ALA A C 1
ATOM 3760 O O . ALA A 1 525 ? 8.558 52.079 3.822 1.00 30.06 525 ALA A O 1
ATOM 3761 N N . THR A 1 526 ? 9.585 51.627 5.752 1.00 30.75 526 THR A N 1
ATOM 3762 C CA . THR A 1 526 ? 9.552 53.014 6.261 1.00 30.75 526 THR A CA 1
ATOM 3763 C C . THR A 1 526 ? 10.791 53.839 5.892 1.00 30.75 526 THR A C 1
ATOM 3765 O O . THR A 1 526 ? 10.795 55.051 6.109 1.00 30.75 526 THR A O 1
ATOM 3768 N N . ALA A 1 527 ? 11.828 53.224 5.310 1.00 31.22 527 ALA A N 1
ATOM 3769 C CA . ALA A 1 527 ? 13.050 53.912 4.877 1.00 31.22 527 ALA A CA 1
ATOM 3770 C C . ALA A 1 527 ? 13.029 54.305 3.385 1.00 31.22 527 ALA A C 1
ATOM 3772 O O . ALA A 1 527 ? 13.702 55.255 2.986 1.00 31.22 527 ALA A O 1
ATOM 3773 N N . SER A 1 528 ? 12.199 53.644 2.572 1.00 31.12 528 SER A N 1
ATOM 3774 C CA . SER A 1 528 ? 12.152 53.853 1.115 1.00 31.12 528 SER A CA 1
ATOM 3775 C C . SER A 1 528 ? 11.371 55.101 0.667 1.00 31.12 528 SER A C 1
ATOM 3777 O O . SER A 1 528 ? 11.389 55.442 -0.507 1.00 31.12 528 SER A O 1
ATOM 3779 N N . ALA A 1 529 ? 10.750 55.847 1.590 1.00 30.73 529 ALA A N 1
ATOM 3780 C CA . ALA A 1 529 ? 10.126 57.145 1.295 1.00 30.73 529 ALA A CA 1
ATOM 3781 C C . ALA A 1 529 ? 11.090 58.346 1.439 1.00 30.73 529 ALA A C 1
ATOM 3783 O O . ALA A 1 529 ? 10.667 59.494 1.317 1.00 30.73 529 ALA A O 1
ATOM 3784 N N . LYS A 1 530 ? 12.380 58.111 1.735 1.00 32.38 530 LYS A N 1
ATOM 3785 C CA . LYS A 1 530 ? 13.368 59.180 1.990 1.00 32.38 530 LYS A CA 1
ATOM 3786 C C . LYS A 1 530 ? 14.608 59.143 1.085 1.00 32.38 530 LYS A C 1
ATOM 3788 O O . LYS A 1 530 ? 15.517 59.940 1.291 1.00 32.38 530 LYS A O 1
ATOM 3793 N N . ALA A 1 531 ? 14.637 58.258 0.088 1.00 32.44 531 ALA A N 1
ATOM 3794 C CA . ALA A 1 531 ? 15.797 58.014 -0.775 1.00 32.44 531 ALA A CA 1
ATOM 3795 C C . ALA A 1 531 ? 15.598 58.455 -2.244 1.00 32.44 531 ALA A C 1
ATOM 3797 O O . ALA A 1 531 ? 16.255 57.937 -3.135 1.00 32.44 531 ALA A O 1
ATOM 3798 N N . GLU A 1 532 ? 14.737 59.443 -2.512 1.00 33.53 532 GLU A N 1
ATOM 3799 C CA . GLU A 1 532 ? 14.631 60.100 -3.835 1.00 33.53 532 GLU A CA 1
ATOM 3800 C C . GLU A 1 532 ? 15.609 61.283 -4.012 1.00 33.53 532 GLU A C 1
ATOM 3802 O O . GLU A 1 532 ? 15.470 62.096 -4.922 1.00 33.53 532 GLU A O 1
ATOM 3807 N N . MET A 1 533 ? 16.626 61.414 -3.154 1.00 36.62 533 MET A N 1
ATOM 3808 C CA . MET A 1 533 ? 17.528 62.569 -3.175 1.00 36.62 533 MET A CA 1
ATOM 3809 C C . MET A 1 533 ? 18.993 62.185 -2.958 1.00 36.62 533 MET A C 1
ATOM 3811 O O . MET A 1 533 ? 19.658 62.766 -2.112 1.00 36.62 533 MET A O 1
ATOM 3815 N N . GLN A 1 534 ? 19.508 61.210 -3.706 1.00 30.14 534 GLN A N 1
ATOM 3816 C CA . GLN A 1 534 ? 20.936 61.084 -4.034 1.00 30.14 534 GLN A CA 1
ATOM 3817 C C . GLN A 1 534 ? 21.105 59.963 -5.062 1.00 30.14 534 GLN A C 1
ATOM 3819 O O . GLN A 1 534 ? 20.657 58.844 -4.849 1.00 30.14 534 GLN A O 1
ATOM 3824 N N . GLY A 1 535 ? 21.676 60.305 -6.218 1.00 39.28 535 GLY A N 1
ATOM 3825 C CA . GLY A 1 535 ? 21.823 59.389 -7.340 1.00 39.28 535 GLY A CA 1
ATOM 3826 C C . GLY A 1 535 ? 22.827 58.281 -7.044 1.00 39.28 535 GLY A C 1
ATOM 3827 O O . GLY A 1 535 ? 24.008 58.557 -6.861 1.00 39.28 535 GLY A O 1
ATOM 3828 N N . GLU A 1 536 ? 22.356 57.041 -7.084 1.00 28.55 536 GLU A N 1
ATOM 3829 C CA . GLU A 1 536 ? 23.175 55.843 -7.230 1.00 28.55 536 GLU A CA 1
ATOM 3830 C C . GLU A 1 536 ? 22.445 54.833 -8.132 1.00 28.55 536 GLU A C 1
ATOM 3832 O O . GLU A 1 536 ? 21.220 54.846 -8.250 1.00 28.55 536 GLU A O 1
ATOM 3837 N N . ALA A 1 537 ? 23.237 54.049 -8.864 1.00 29.55 537 ALA A N 1
ATOM 3838 C CA . ALA A 1 537 ? 22.860 53.215 -10.007 1.00 29.55 537 ALA A CA 1
ATOM 3839 C C . ALA A 1 537 ? 21.767 52.160 -9.693 1.00 29.55 537 ALA A C 1
ATOM 3841 O O . ALA A 1 537 ? 21.613 51.764 -8.539 1.00 29.55 537 ALA A O 1
ATOM 3842 N N . PRO A 1 538 ? 21.010 51.674 -10.704 1.00 30.23 538 PRO A N 1
ATOM 3843 C CA . PRO A 1 538 ? 19.825 50.852 -10.476 1.00 30.23 538 PRO A CA 1
ATOM 3844 C C . PRO A 1 538 ? 20.220 49.469 -9.947 1.00 30.23 538 PRO A C 1
ATOM 3846 O O . PRO A 1 538 ? 20.753 48.645 -10.690 1.00 30.23 538 PRO A O 1
ATOM 3849 N N . ASN A 1 539 ? 19.950 49.213 -8.667 1.00 31.42 539 ASN A N 1
ATOM 3850 C CA . ASN A 1 539 ? 20.042 47.876 -8.092 1.00 31.42 539 ASN A CA 1
ATOM 3851 C C . ASN A 1 539 ? 18.723 47.115 -8.327 1.00 31.42 539 ASN A C 1
ATOM 3853 O O . ASN A 1 539 ? 17.639 47.696 -8.307 1.00 31.42 539 ASN A O 1
ATOM 3857 N N . GLN A 1 540 ? 18.870 45.831 -8.639 1.00 32.81 540 GLN A N 1
ATOM 3858 C CA . GLN A 1 540 ? 17.916 44.914 -9.277 1.00 32.81 540 GLN A CA 1
ATOM 3859 C C . GLN A 1 540 ? 16.620 44.635 -8.473 1.00 32.81 540 GLN A C 1
ATOM 3861 O O . GLN A 1 540 ? 16.582 44.885 -7.268 1.00 32.81 540 GLN A O 1
ATOM 3866 N N . PRO A 1 541 ? 15.542 44.144 -9.130 1.00 32.22 541 PRO A N 1
ATOM 3867 C CA . PRO A 1 541 ? 14.220 44.006 -8.526 1.00 32.22 541 PRO A CA 1
ATOM 3868 C C . PRO A 1 541 ? 14.138 42.84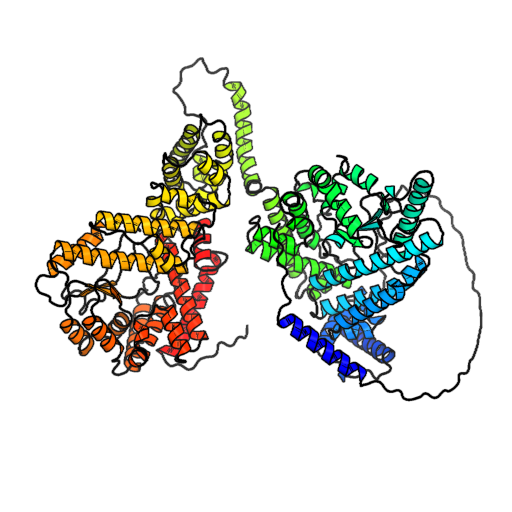6 -7.521 1.00 32.22 541 PRO A C 1
ATOM 3870 O O . PRO A 1 541 ? 14.904 41.891 -7.579 1.00 32.22 541 PRO A O 1
ATOM 3873 N N . ASN A 1 542 ? 13.176 42.959 -6.602 1.00 40.59 542 ASN A N 1
ATOM 3874 C CA . ASN A 1 542 ? 12.853 42.040 -5.503 1.00 40.59 542 ASN A CA 1
ATOM 3875 C C . ASN A 1 542 ? 12.503 40.598 -5.964 1.00 40.59 542 ASN A C 1
ATOM 3877 O O . ASN A 1 542 ? 11.328 40.225 -5.952 1.00 40.59 542 ASN A O 1
ATOM 3881 N N . GLY A 1 543 ? 13.501 39.800 -6.355 1.00 44.28 543 GLY A N 1
ATOM 3882 C CA . GLY A 1 543 ? 13.397 38.372 -6.700 1.00 44.28 543 GLY A CA 1
ATOM 3883 C C . GLY A 1 543 ? 13.928 37.436 -5.602 1.00 44.28 543 GLY A C 1
ATOM 3884 O O . GLY A 1 543 ? 14.534 37.876 -4.624 1.00 44.28 543 GLY A O 1
ATOM 3885 N N . VAL A 1 544 ? 13.677 36.128 -5.744 1.00 52.78 544 VAL A N 1
ATOM 3886 C CA . VAL A 1 544 ? 14.169 35.072 -4.833 1.00 52.78 544 VAL A CA 1
ATOM 3887 C C . VAL A 1 544 ? 15.702 35.140 -4.749 1.00 52.78 544 VAL A C 1
ATOM 3889 O O . VAL A 1 544 ? 16.373 35.072 -5.777 1.00 52.78 544 VAL A O 1
ATOM 3892 N N . ASP A 1 545 ? 16.263 35.269 -3.541 1.00 62.69 545 ASP A N 1
ATOM 3893 C CA . ASP A 1 545 ? 17.713 35.418 -3.328 1.00 62.69 545 ASP A CA 1
ATOM 3894 C C . ASP A 1 545 ? 18.483 34.220 -3.921 1.00 62.69 545 ASP A C 1
ATOM 3896 O O . ASP A 1 545 ? 18.197 33.064 -3.592 1.00 62.69 545 ASP A O 1
ATOM 3900 N N . ALA A 1 546 ? 19.467 34.493 -4.786 1.00 66.38 546 ALA A N 1
ATOM 3901 C CA . ALA A 1 546 ? 20.333 33.500 -5.428 1.00 66.38 546 ALA A CA 1
ATOM 3902 C C . ALA A 1 546 ? 20.955 32.527 -4.411 1.00 66.38 546 ALA A C 1
ATOM 3904 O O . ALA A 1 546 ? 21.014 31.319 -4.648 1.00 66.38 546 ALA A O 1
ATOM 3905 N N . THR A 1 547 ? 21.303 33.035 -3.227 1.00 66.69 547 THR A N 1
ATOM 3906 C CA . THR A 1 547 ? 21.857 32.249 -2.117 1.00 66.69 547 THR A CA 1
ATOM 3907 C C . THR A 1 547 ? 20.874 31.181 -1.615 1.00 66.69 547 THR A C 1
ATOM 3909 O O . THR A 1 547 ? 21.271 30.097 -1.192 1.00 66.69 547 THR A O 1
ATOM 3912 N N . THR A 1 548 ? 19.569 31.459 -1.681 1.00 67.62 548 THR A N 1
ATOM 3913 C CA . THR A 1 548 ? 18.508 30.526 -1.265 1.00 67.62 548 THR A CA 1
ATOM 3914 C C . THR A 1 548 ? 18.360 29.376 -2.262 1.00 67.62 548 THR A C 1
ATOM 3916 O O . THR A 1 548 ? 18.157 28.231 -1.866 1.00 67.62 548 THR A O 1
ATOM 3919 N N . LEU A 1 549 ? 18.496 29.650 -3.561 1.00 72.38 549 LEU A N 1
ATOM 3920 C CA . LEU A 1 549 ? 18.432 28.619 -4.602 1.00 72.38 549 LEU A CA 1
ATOM 3921 C C . LEU A 1 549 ? 19.648 27.687 -4.538 1.00 72.38 549 LEU A C 1
ATOM 3923 O O . LEU A 1 549 ? 19.501 26.472 -4.669 1.00 72.38 549 LEU A O 1
ATOM 3927 N N . GLU A 1 550 ? 20.830 28.220 -4.235 1.00 78.31 550 GLU A N 1
ATOM 3928 C CA . GLU A 1 550 ? 22.026 27.403 -3.997 1.00 78.31 550 GLU A CA 1
ATOM 3929 C C . GLU A 1 550 ? 21.855 26.471 -2.789 1.00 78.31 550 GLU A C 1
ATOM 3931 O O . GLU A 1 550 ? 22.186 25.286 -2.860 1.00 78.31 550 GLU A O 1
ATOM 3936 N N . GLN A 1 551 ? 21.241 26.956 -1.705 1.00 75.00 551 GLN A N 1
ATOM 3937 C CA . GLN A 1 551 ? 20.900 26.127 -0.540 1.00 75.00 551 GLN A CA 1
ATOM 3938 C C . GLN A 1 551 ? 19.865 25.036 -0.857 1.00 75.00 551 GLN A C 1
ATOM 3940 O O . GLN A 1 551 ? 19.914 23.959 -0.264 1.00 75.00 551 GLN A O 1
ATOM 3945 N N . LEU A 1 552 ? 18.955 25.283 -1.805 1.00 70.69 552 LEU A N 1
ATOM 3946 C CA . LEU A 1 552 ? 18.006 24.281 -2.310 1.00 70.69 552 LEU A CA 1
ATOM 3947 C C . LEU A 1 552 ? 18.668 23.233 -3.219 1.00 70.69 552 LEU A C 1
ATOM 3949 O O . LEU A 1 552 ? 18.047 22.222 -3.537 1.00 70.69 552 LEU A O 1
ATOM 3953 N N . GLY A 1 553 ? 19.927 23.437 -3.610 1.00 79.12 553 GLY A N 1
ATOM 3954 C CA . GLY A 1 553 ? 20.730 22.464 -4.342 1.00 79.12 553 GLY A CA 1
ATOM 3955 C C . GLY A 1 553 ? 21.013 22.819 -5.799 1.00 79.12 553 GLY A C 1
ATOM 3956 O O . GLY A 1 553 ? 21.619 21.977 -6.476 1.00 79.12 553 GLY A O 1
ATOM 3957 N N . PHE A 1 554 ? 20.601 24.008 -6.264 1.00 83.69 554 PHE A N 1
ATOM 3958 C CA . PHE A 1 554 ? 21.008 24.586 -7.552 1.00 83.69 554 PHE A CA 1
ATOM 3959 C C . PHE A 1 554 ? 22.499 24.932 -7.536 1.00 83.69 554 PHE A C 1
ATOM 3961 O O . PHE A 1 554 ? 23.055 25.256 -6.488 1.00 83.69 554 PHE A O 1
ATOM 3968 N N . THR A 1 555 ? 23.160 24.841 -8.688 1.00 83.31 555 THR A N 1
ATOM 3969 C CA . THR A 1 555 ? 24.588 25.181 -8.800 1.00 83.31 555 THR A CA 1
ATOM 3970 C C . THR A 1 555 ? 24.826 26.636 -9.184 1.00 83.31 555 THR A C 1
ATOM 3972 O O . THR A 1 555 ? 25.849 27.184 -8.785 1.00 83.31 555 THR A O 1
ATOM 3975 N N . ASP A 1 556 ? 23.892 27.270 -9.900 1.00 79.19 556 ASP A N 1
ATOM 3976 C CA . ASP A 1 556 ? 23.949 28.692 -10.255 1.00 79.19 556 ASP A CA 1
ATOM 3977 C C . ASP A 1 556 ? 22.649 29.389 -9.829 1.00 79.19 556 ASP A C 1
ATOM 3979 O O . ASP A 1 556 ? 21.678 29.494 -10.589 1.00 79.19 556 ASP A O 1
ATOM 3983 N N . GLY A 1 557 ? 22.620 29.850 -8.575 1.00 75.19 557 GLY A N 1
ATOM 3984 C CA . GLY A 1 557 ? 21.440 30.488 -7.994 1.00 75.19 557 GLY A CA 1
ATOM 3985 C C . GLY A 1 557 ? 21.045 31.785 -8.699 1.00 75.19 557 GLY A C 1
ATOM 3986 O O . GLY A 1 557 ? 19.860 32.099 -8.782 1.00 75.19 557 GLY A O 1
ATOM 3987 N N . SER A 1 558 ? 22.014 32.514 -9.259 1.00 72.31 558 SER A N 1
ATOM 3988 C CA . SER A 1 558 ? 21.774 33.766 -9.983 1.00 72.31 558 SER A CA 1
ATOM 3989 C C . SER A 1 558 ? 21.072 33.510 -11.317 1.00 72.31 558 SER A C 1
ATOM 3991 O O . SER A 1 558 ? 20.024 34.096 -11.600 1.00 72.31 558 SER A O 1
ATOM 3993 N N . ALA A 1 559 ? 21.582 32.563 -12.112 1.00 74.56 559 ALA A N 1
ATOM 3994 C CA . ALA A 1 559 ? 20.944 32.176 -13.367 1.00 74.56 559 ALA A CA 1
ATOM 3995 C C . ALA A 1 559 ? 19.572 31.519 -13.145 1.00 74.56 559 ALA A C 1
ATOM 3997 O O . ALA A 1 559 ? 18.656 31.723 -13.946 1.00 74.56 559 ALA A O 1
ATOM 3998 N N . ALA A 1 560 ? 19.412 30.740 -12.070 1.00 74.75 560 ALA A N 1
ATOM 3999 C CA . ALA A 1 560 ? 18.127 30.163 -11.691 1.00 74.75 560 ALA A CA 1
ATOM 4000 C C . ALA A 1 560 ? 17.115 31.250 -11.289 1.00 74.75 560 ALA A C 1
ATOM 4002 O O . ALA A 1 560 ? 15.993 31.239 -11.795 1.00 74.75 560 ALA A O 1
ATOM 4003 N N . SER A 1 561 ? 17.523 32.217 -10.459 1.00 72.88 561 SER A N 1
ATOM 4004 C CA . SER A 1 561 ? 16.687 33.348 -10.033 1.00 72.88 561 SER A CA 1
ATOM 4005 C C . SER A 1 561 ? 16.200 34.169 -11.231 1.00 72.88 561 SER A C 1
ATOM 4007 O O . SER A 1 561 ? 14.996 34.351 -11.407 1.00 72.88 561 SER A O 1
ATOM 4009 N N . ALA A 1 562 ? 17.102 34.513 -12.158 1.00 71.62 562 ALA A N 1
ATOM 4010 C CA . ALA A 1 562 ? 16.752 35.248 -13.373 1.00 71.62 562 ALA A CA 1
ATOM 4011 C C . ALA A 1 562 ? 15.711 34.523 -14.256 1.00 71.62 562 ALA A C 1
ATOM 4013 O O . ALA A 1 562 ? 14.857 35.169 -14.866 1.00 71.62 562 ALA A O 1
ATOM 4014 N N . ARG A 1 563 ? 15.747 33.182 -14.327 1.00 78.56 563 ARG A N 1
ATOM 4015 C CA . ARG A 1 563 ? 14.718 32.399 -15.043 1.00 78.56 563 ARG A CA 1
ATOM 4016 C C . ARG A 1 563 ? 13.378 32.420 -14.316 1.00 78.56 563 ARG A C 1
ATOM 4018 O O . ARG A 1 563 ? 12.348 32.587 -14.961 1.00 78.56 563 ARG A O 1
ATOM 4025 N N . ILE A 1 564 ? 13.390 32.276 -12.992 1.00 75.06 564 ILE A N 1
ATOM 4026 C CA . ILE A 1 564 ? 12.180 32.286 -12.158 1.00 75.06 564 ILE A CA 1
ATOM 4027 C C . ILE A 1 564 ? 11.465 33.637 -12.256 1.00 75.06 564 ILE A C 1
ATOM 4029 O O . ILE A 1 564 ? 10.245 33.676 -12.435 1.00 75.06 564 ILE A O 1
ATOM 4033 N N . ASP A 1 565 ? 12.221 34.733 -12.220 1.00 69.50 565 ASP A N 1
ATOM 4034 C CA . ASP A 1 565 ? 11.691 36.083 -12.426 1.00 69.50 565 ASP A CA 1
ATOM 4035 C C . ASP A 1 565 ? 11.058 36.222 -13.821 1.00 69.50 565 ASP A C 1
ATOM 4037 O O . ASP A 1 565 ? 9.981 36.807 -13.977 1.00 69.50 565 ASP A O 1
ATOM 4041 N N . GLY A 1 566 ? 11.671 35.597 -14.832 1.00 68.31 566 GLY A N 1
ATOM 4042 C CA . GLY A 1 566 ? 11.118 35.479 -16.181 1.00 68.31 566 GLY A CA 1
ATOM 4043 C C . GLY A 1 566 ? 9.772 34.749 -16.234 1.00 68.31 566 GLY A C 1
ATOM 4044 O O . GLY A 1 566 ? 8.888 35.162 -16.988 1.00 68.31 566 GLY A O 1
ATOM 4045 N N . TRP A 1 567 ? 9.563 33.712 -15.414 1.00 76.44 567 TRP A N 1
ATOM 4046 C CA . TRP A 1 567 ? 8.282 32.996 -15.332 1.00 76.44 567 TRP A CA 1
ATOM 4047 C C . TRP A 1 567 ? 7.173 33.884 -14.772 1.00 76.44 567 TRP A C 1
ATOM 4049 O O . TRP A 1 567 ? 6.079 33.934 -15.332 1.00 76.44 567 TRP A O 1
ATOM 4059 N N . ALA A 1 568 ? 7.461 34.622 -13.697 1.00 63.84 568 ALA A N 1
ATOM 4060 C CA . ALA A 1 568 ? 6.507 35.546 -13.086 1.00 63.84 568 ALA A CA 1
ATOM 4061 C C . ALA A 1 568 ? 6.142 36.702 -14.034 1.00 63.84 568 ALA A C 1
ATOM 4063 O O . ALA A 1 568 ? 4.966 37.047 -14.162 1.00 63.84 568 ALA A O 1
ATOM 4064 N N . ALA A 1 569 ? 7.126 37.247 -14.759 1.00 65.50 569 ALA A N 1
ATOM 4065 C CA . ALA A 1 569 ? 6.909 38.287 -15.763 1.00 65.50 569 ALA A CA 1
ATOM 4066 C C . ALA A 1 569 ? 6.015 37.814 -16.924 1.00 65.50 569 ALA A C 1
ATOM 4068 O O . ALA A 1 569 ? 5.224 38.590 -17.458 1.00 65.50 569 ALA A O 1
ATOM 4069 N N . ARG A 1 570 ? 6.089 36.527 -17.285 1.00 69.31 570 ARG A N 1
ATOM 4070 C CA . ARG A 1 570 ? 5.341 35.927 -18.401 1.00 69.31 570 ARG A CA 1
ATOM 4071 C C . ARG A 1 570 ? 3.826 35.921 -18.209 1.00 69.31 570 ARG A C 1
ATOM 4073 O O . ARG A 1 570 ? 3.091 35.947 -19.19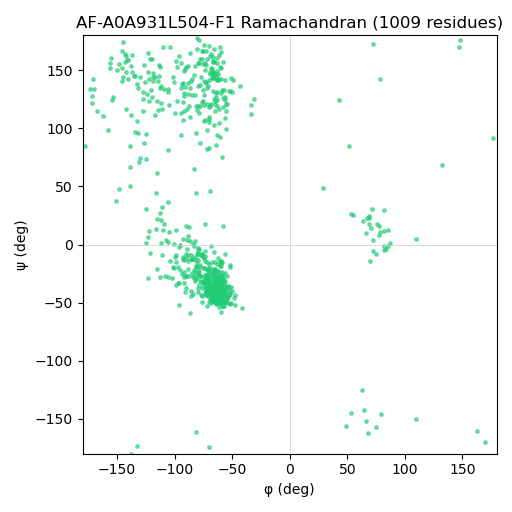1 1.00 69.31 570 ARG A O 1
ATOM 4080 N N . TRP A 1 571 ? 3.370 35.889 -16.959 1.00 65.31 571 TRP A N 1
ATOM 4081 C CA . TRP A 1 571 ? 1.950 35.893 -16.599 1.00 65.31 571 TRP A CA 1
ATOM 4082 C C . TRP A 1 571 ? 1.536 37.134 -15.810 1.00 65.31 571 TRP A C 1
ATOM 4084 O O . TRP A 1 571 ? 0.438 37.154 -15.261 1.00 65.31 571 TRP A O 1
ATOM 4094 N N . ALA A 1 572 ? 2.378 38.172 -15.764 1.00 60.31 572 ALA A N 1
ATOM 4095 C CA . ALA A 1 572 ? 2.123 39.384 -14.985 1.00 60.31 572 ALA A CA 1
ATOM 4096 C C . ALA A 1 572 ? 0.789 40.069 -15.349 1.00 60.31 572 ALA A C 1
ATOM 4098 O O . ALA A 1 572 ? 0.122 40.623 -14.474 1.00 60.31 572 ALA A O 1
ATOM 4099 N N . ASP A 1 573 ? 0.367 39.965 -16.614 1.00 57.19 573 ASP A N 1
ATOM 4100 C CA . ASP A 1 573 ? -0.889 40.535 -17.115 1.00 57.19 573 ASP A CA 1
ATOM 4101 C C . ASP A 1 573 ? -2.120 39.624 -16.892 1.00 57.19 573 ASP A C 1
ATOM 4103 O O . ASP A 1 573 ? -3.261 40.083 -17.002 1.00 57.19 573 ASP A O 1
ATOM 4107 N N . ASP A 1 574 ? -1.926 38.348 -16.526 1.00 62.47 574 ASP A N 1
ATOM 4108 C CA . ASP A 1 574 ? -2.999 37.382 -16.247 1.00 62.47 574 ASP A CA 1
ATOM 4109 C C . ASP A 1 574 ? -3.319 37.336 -14.742 1.00 62.47 574 ASP A C 1
ATOM 4111 O O . ASP A 1 574 ? -2.720 36.599 -13.947 1.00 62.47 574 ASP A O 1
ATOM 4115 N N . ARG A 1 575 ? -4.323 38.132 -14.349 1.00 55.94 575 ARG A N 1
ATOM 4116 C CA . ARG A 1 575 ? -4.757 38.319 -12.951 1.00 55.94 575 ARG A CA 1
ATOM 4117 C C . ARG A 1 575 ? -5.229 37.035 -12.251 1.00 55.94 575 ARG A C 1
ATOM 4119 O O . ARG A 1 575 ? -5.369 37.048 -11.029 1.00 55.94 575 ARG A O 1
ATOM 4126 N N . GLY A 1 576 ? -5.497 35.949 -12.983 1.00 57.91 576 GLY A N 1
ATOM 4127 C CA . GLY A 1 576 ? -5.901 34.657 -12.417 1.00 57.91 576 GLY A CA 1
ATOM 4128 C C . GLY A 1 576 ? -4.747 33.668 -12.232 1.00 57.91 576 GLY A C 1
ATOM 4129 O O . GLY A 1 576 ? -4.761 32.884 -11.279 1.00 57.91 576 GLY A O 1
ATOM 4130 N N . VAL A 1 577 ? -3.748 33.699 -13.119 1.00 59.00 577 VAL A N 1
ATOM 4131 C CA . VAL A 1 577 ? -2.653 32.713 -13.171 1.00 59.00 577 VAL A CA 1
ATOM 4132 C C . VAL A 1 577 ? -1.449 33.136 -12.331 1.00 59.00 577 VAL A C 1
ATOM 4134 O O . VAL A 1 577 ? -0.914 32.301 -11.600 1.00 59.00 577 VAL A O 1
ATOM 4137 N N . ALA A 1 578 ? -1.073 34.419 -12.346 1.00 61.38 578 ALA A N 1
ATOM 4138 C CA . ALA A 1 578 ? 0.057 34.941 -11.571 1.00 61.38 578 ALA A CA 1
ATOM 4139 C C . ALA A 1 578 ? 0.022 34.575 -10.066 1.00 61.38 578 ALA A C 1
ATOM 4141 O O . ALA A 1 578 ? 1.003 34.010 -9.574 1.00 61.38 578 ALA A O 1
ATOM 4142 N N . PRO A 1 579 ? -1.083 34.795 -9.317 1.00 61.09 579 PRO A N 1
ATOM 4143 C CA . PRO A 1 579 ? -1.129 34.437 -7.896 1.00 61.09 579 PRO A CA 1
ATOM 4144 C C . PRO A 1 579 ? -1.118 32.919 -7.650 1.00 61.09 579 PRO A C 1
ATOM 4146 O O . PRO A 1 579 ? -0.590 32.468 -6.635 1.00 61.09 579 PRO A O 1
ATOM 4149 N N . ARG A 1 580 ? -1.663 32.113 -8.573 1.00 61.75 580 ARG A N 1
ATOM 4150 C CA . ARG A 1 580 ? -1.646 30.642 -8.471 1.00 61.75 580 ARG A CA 1
ATOM 4151 C C . ARG A 1 580 ? -0.247 30.085 -8.698 1.00 61.75 580 ARG A C 1
ATOM 4153 O O . ARG A 1 580 ? 0.201 29.242 -7.930 1.00 61.75 580 ARG A O 1
ATOM 4160 N N . PHE A 1 581 ? 0.455 30.585 -9.713 1.00 67.19 581 PHE A N 1
ATOM 4161 C CA . PHE A 1 581 ? 1.831 30.185 -9.979 1.00 67.19 581 PHE A CA 1
ATOM 4162 C C . PHE A 1 581 ? 2.764 30.595 -8.836 1.00 67.19 581 PHE A C 1
ATOM 4164 O O . PHE A 1 581 ? 3.533 29.764 -8.363 1.00 67.19 581 PHE A O 1
ATOM 4171 N N . ALA A 1 582 ? 2.633 31.822 -8.318 1.00 65.31 582 ALA A N 1
ATOM 4172 C CA . ALA A 1 582 ? 3.397 32.279 -7.156 1.00 65.31 582 ALA A CA 1
ATOM 4173 C C . ALA A 1 582 ? 3.185 31.386 -5.915 1.00 65.31 582 ALA A C 1
ATOM 4175 O O . ALA A 1 582 ? 4.120 31.166 -5.149 1.00 65.31 582 ALA A O 1
ATOM 4176 N N . ALA A 1 583 ? 1.984 30.819 -5.741 1.00 65.12 583 ALA A N 1
ATOM 4177 C CA . ALA A 1 583 ? 1.693 29.874 -4.663 1.00 65.12 583 ALA A CA 1
ATOM 4178 C C . ALA A 1 583 ? 2.335 28.483 -4.861 1.00 65.12 583 ALA A C 1
ATOM 4180 O O . ALA A 1 583 ? 2.582 27.782 -3.881 1.00 65.12 583 ALA A O 1
ATOM 4181 N N . ILE A 1 584 ? 2.604 28.077 -6.107 1.00 67.31 584 ILE A N 1
ATOM 4182 C CA . ILE A 1 584 ? 3.129 26.747 -6.470 1.00 67.31 584 ILE A CA 1
ATOM 4183 C C . ILE A 1 584 ? 4.656 26.753 -6.646 1.00 67.31 584 ILE A C 1
ATOM 4185 O O . ILE A 1 584 ? 5.319 25.761 -6.331 1.00 67.31 584 ILE A O 1
ATOM 4189 N N . ALA A 1 585 ? 5.225 27.862 -7.124 1.00 71.69 585 ALA A N 1
ATOM 4190 C CA . ALA A 1 585 ? 6.634 27.975 -7.496 1.00 71.69 585 ALA A CA 1
ATOM 4191 C C . ALA A 1 585 ? 7.616 27.514 -6.399 1.00 71.69 585 ALA A C 1
ATOM 4193 O O . ALA A 1 585 ? 8.532 26.765 -6.735 1.00 71.69 585 ALA A O 1
ATOM 4194 N N . PRO A 1 586 ? 7.434 27.832 -5.098 1.00 71.12 586 PRO A N 1
ATOM 4195 C CA . PRO A 1 586 ? 8.350 27.353 -4.059 1.00 71.12 586 PRO A CA 1
ATOM 4196 C C . PRO A 1 586 ? 8.393 25.820 -3.937 1.00 71.12 586 PRO A C 1
ATOM 4198 O O . PRO A 1 586 ? 9.466 25.236 -3.770 1.00 71.12 586 PRO A O 1
ATOM 4201 N N . GLY A 1 587 ? 7.237 25.155 -4.055 1.00 72.00 587 GLY A N 1
ATOM 4202 C CA . GLY A 1 587 ? 7.141 23.693 -3.997 1.00 72.00 587 GLY A CA 1
ATOM 4203 C C . GLY A 1 587 ? 7.800 23.031 -5.205 1.00 72.00 587 GLY A C 1
ATOM 4204 O O . GLY A 1 587 ? 8.566 22.081 -5.050 1.00 72.00 587 GLY A O 1
ATOM 4205 N N . LEU A 1 588 ? 7.582 23.595 -6.395 1.00 78.50 588 LEU A N 1
ATOM 4206 C CA . LEU A 1 588 ? 8.211 23.134 -7.632 1.00 78.50 588 LEU A CA 1
ATOM 4207 C C . LEU A 1 588 ? 9.739 23.309 -7.603 1.00 78.50 588 LEU A C 1
ATOM 4209 O O . LEU A 1 588 ? 10.468 22.391 -7.969 1.00 78.50 588 LEU A O 1
ATOM 4213 N N . LEU A 1 589 ? 10.235 24.453 -7.122 1.00 82.06 589 LEU A N 1
ATOM 4214 C CA . LEU A 1 589 ? 11.671 24.725 -7.000 1.00 82.06 589 LEU A CA 1
ATOM 4215 C C . LEU A 1 589 ? 12.352 23.819 -5.975 1.00 82.06 589 LEU A C 1
ATOM 4217 O O . LEU A 1 589 ? 13.463 23.353 -6.216 1.00 82.06 589 LEU A O 1
ATOM 4221 N N . THR A 1 590 ? 11.671 23.517 -4.869 1.00 79.50 590 THR A N 1
ATOM 4222 C CA . THR A 1 590 ? 12.148 22.525 -3.898 1.00 79.50 590 THR A CA 1
ATOM 4223 C C . THR A 1 590 ? 12.236 21.146 -4.547 1.00 79.50 590 THR A C 1
ATOM 4225 O O . THR A 1 590 ? 13.260 20.474 -4.436 1.00 79.50 590 THR A O 1
ATOM 4228 N N . ALA A 1 591 ? 11.195 20.743 -5.284 1.00 82.50 591 ALA A N 1
ATOM 4229 C CA . ALA A 1 591 ? 11.186 19.471 -5.993 1.00 82.50 591 ALA A CA 1
ATOM 4230 C C . ALA A 1 591 ? 12.324 19.390 -7.020 1.00 82.50 591 ALA A C 1
ATOM 4232 O O . ALA A 1 591 ? 12.999 18.368 -7.068 1.00 82.50 591 ALA A O 1
ATOM 4233 N N . PHE A 1 592 ? 12.597 20.461 -7.776 1.00 88.19 592 PHE A N 1
ATOM 4234 C CA . PHE A 1 592 ? 13.752 20.543 -8.678 1.00 88.19 592 PHE A CA 1
ATOM 4235 C C . PHE A 1 592 ? 15.084 20.457 -7.929 1.00 88.19 592 PHE A C 1
ATOM 4237 O O . PHE A 1 592 ? 15.950 19.696 -8.357 1.00 88.19 592 PHE A O 1
ATOM 4244 N N . GLY A 1 593 ? 15.237 21.153 -6.800 1.00 84.94 593 GLY A N 1
ATOM 4245 C CA . GLY A 1 593 ? 16.435 21.114 -5.955 1.00 84.94 593 GLY A CA 1
ATOM 4246 C C . GLY A 1 593 ? 16.834 19.701 -5.506 1.00 84.94 593 GLY A C 1
ATOM 4247 O O . GLY A 1 593 ? 18.014 19.342 -5.507 1.00 84.94 593 GLY A O 1
ATOM 4248 N N . GLU A 1 594 ? 15.846 18.850 -5.217 1.00 86.25 594 GLU A N 1
ATOM 4249 C CA . GLU A 1 594 ? 16.047 17.448 -4.818 1.00 86.25 594 GLU A CA 1
ATOM 4250 C C . GLU A 1 594 ? 16.438 16.498 -5.973 1.00 86.25 594 GLU A C 1
ATOM 4252 O O . GLU A 1 594 ? 16.814 15.345 -5.720 1.00 86.25 594 GLU A O 1
ATOM 4257 N N . THR A 1 595 ? 16.342 16.944 -7.229 1.00 89.44 595 THR A N 1
ATOM 4258 C CA . THR A 1 595 ? 16.688 16.141 -8.419 1.00 89.44 595 THR A CA 1
ATOM 4259 C C . THR A 1 595 ? 18.188 16.115 -8.680 1.00 89.44 595 THR A C 1
ATOM 4261 O O . THR A 1 595 ? 18.958 16.893 -8.111 1.00 89.44 595 THR A O 1
ATOM 4264 N N . MET A 1 596 ? 18.625 15.226 -9.576 1.00 87.25 596 MET A N 1
ATOM 4265 C CA . MET A 1 596 ? 20.030 15.131 -9.989 1.00 87.25 596 MET A CA 1
ATOM 4266 C C . MET A 1 596 ? 20.549 16.372 -10.718 1.00 87.25 596 MET A C 1
ATOM 4268 O O . MET A 1 596 ? 21.741 16.678 -10.595 1.00 87.25 596 MET A O 1
ATOM 4272 N N . GLN A 1 597 ? 19.699 17.042 -11.500 1.00 88.31 597 GLN A N 1
ATOM 4273 C CA . GLN A 1 597 ? 20.044 18.171 -12.372 1.00 88.31 597 GLN A CA 1
ATOM 4274 C C . GLN A 1 597 ? 19.066 19.348 -12.165 1.00 88.31 597 GLN A C 1
ATOM 4276 O O . GLN A 1 597 ? 18.260 19.637 -13.049 1.00 88.31 597 GLN A O 1
ATOM 4281 N N . PRO A 1 598 ? 19.129 20.051 -11.018 1.00 90.00 598 PRO A N 1
ATOM 4282 C CA . PRO A 1 598 ? 18.188 21.126 -10.682 1.00 90.00 598 PRO A CA 1
ATOM 4283 C C . PRO A 1 598 ? 18.235 22.299 -11.669 1.00 90.00 598 PRO A C 1
ATOM 4285 O O . PRO A 1 598 ? 17.192 22.780 -12.114 1.00 90.00 598 PRO A O 1
ATOM 4288 N N . ASP A 1 599 ? 19.434 22.732 -12.069 1.00 88.94 599 ASP A N 1
ATOM 4289 C CA . ASP A 1 599 ? 19.609 23.853 -13.000 1.00 88.94 599 ASP A CA 1
ATOM 4290 C C . ASP A 1 599 ? 19.043 23.542 -14.392 1.00 88.94 599 ASP A C 1
ATOM 4292 O O . ASP A 1 599 ? 18.429 24.408 -15.027 1.00 88.94 599 ASP A O 1
ATOM 4296 N N . ASP A 1 600 ? 19.203 22.299 -14.858 1.00 88.75 600 ASP A N 1
ATOM 4297 C CA . ASP A 1 600 ? 18.607 21.852 -16.113 1.00 88.75 600 ASP A CA 1
ATOM 4298 C C . ASP A 1 600 ? 17.105 21.602 -15.992 1.00 88.75 600 ASP A C 1
ATOM 4300 O O . ASP A 1 600 ? 16.384 21.874 -16.950 1.00 88.75 600 ASP A O 1
ATOM 4304 N N . ALA A 1 601 ? 16.608 21.160 -14.832 1.00 91.31 601 ALA A N 1
ATOM 4305 C CA . ALA A 1 601 ? 15.175 21.042 -14.582 1.00 91.31 601 ALA A CA 1
ATOM 4306 C C . ALA A 1 601 ? 14.488 22.401 -14.759 1.00 91.31 601 ALA A C 1
ATOM 4308 O O . ALA A 1 601 ? 13.520 22.514 -15.510 1.00 91.31 601 ALA A O 1
ATOM 4309 N N . ALA A 1 602 ? 15.053 23.457 -14.161 1.00 88.94 602 ALA A N 1
ATOM 4310 C CA . ALA A 1 602 ? 14.570 24.821 -14.348 1.00 88.94 602 ALA A CA 1
ATOM 4311 C C . ALA A 1 602 ? 14.722 25.297 -15.802 1.00 88.94 602 ALA A C 1
ATOM 4313 O O . ALA A 1 602 ? 13.807 25.915 -16.336 1.00 88.94 602 ALA A O 1
ATOM 4314 N N . ARG A 1 603 ? 15.835 24.988 -16.482 1.00 90.31 603 ARG A N 1
ATOM 4315 C CA . ARG A 1 603 ? 16.031 25.337 -17.904 1.00 90.31 603 ARG A CA 1
ATOM 4316 C C . ARG A 1 603 ? 14.995 24.673 -18.817 1.00 90.31 603 ARG A C 1
ATOM 4318 O O . ARG A 1 603 ? 14.475 25.313 -19.728 1.00 90.31 603 ARG A O 1
ATOM 4325 N N . LEU A 1 604 ? 14.725 23.385 -18.619 1.00 89.69 604 LEU A N 1
ATOM 4326 C CA . LEU A 1 604 ? 13.757 22.642 -19.421 1.00 89.69 604 LEU A CA 1
ATOM 4327 C C . LEU A 1 604 ? 12.324 23.042 -19.081 1.00 89.69 604 LEU A C 1
ATOM 4329 O O . LEU A 1 604 ? 11.495 23.097 -19.985 1.00 89.69 604 LEU A O 1
ATOM 4333 N N . PHE A 1 605 ? 12.042 23.372 -17.819 1.00 89.19 605 PHE A N 1
ATOM 4334 C CA . PHE A 1 605 ? 10.758 23.936 -17.423 1.00 89.19 605 PHE A CA 1
ATOM 4335 C C . PHE A 1 605 ? 10.531 25.306 -18.065 1.00 89.19 605 PHE A C 1
ATOM 4337 O O . PHE A 1 605 ? 9.484 25.526 -18.660 1.00 89.19 605 PHE A O 1
ATOM 4344 N N . ASP A 1 606 ? 11.531 26.189 -18.054 1.00 85.81 606 ASP A N 1
ATOM 4345 C CA . ASP A 1 606 ? 11.480 27.476 -18.754 1.00 85.81 606 ASP A CA 1
ATOM 4346 C C . ASP A 1 606 ? 11.191 27.299 -20.252 1.00 85.81 606 ASP A C 1
ATOM 4348 O O . ASP A 1 606 ? 10.300 27.937 -20.811 1.00 85.81 606 ASP A O 1
ATOM 4352 N N . ARG A 1 607 ? 11.869 26.343 -20.897 1.00 85.56 607 ARG A N 1
ATOM 4353 C CA . ARG A 1 607 ? 11.632 26.002 -22.305 1.00 85.56 607 ARG A CA 1
ATOM 4354 C C . ARG A 1 607 ? 10.232 25.427 -22.555 1.00 85.56 607 ARG A C 1
ATOM 4356 O O . ARG A 1 607 ? 9.629 25.737 -23.578 1.00 85.56 607 ARG A O 1
ATOM 4363 N N . LEU A 1 608 ? 9.721 24.610 -21.636 1.00 84.69 608 LEU A N 1
ATOM 4364 C CA . LEU A 1 608 ? 8.369 24.049 -21.684 1.00 84.69 608 LEU A CA 1
ATOM 4365 C C . LEU A 1 608 ? 7.320 25.159 -21.575 1.00 84.69 608 LEU A C 1
ATOM 4367 O O . LEU A 1 608 ? 6.377 25.191 -22.362 1.00 84.69 608 LEU A O 1
ATOM 4371 N N . LEU A 1 609 ? 7.517 26.099 -20.644 1.00 78.25 609 LEU A N 1
ATOM 4372 C CA . LEU A 1 609 ? 6.681 27.288 -20.526 1.00 78.25 609 LEU A CA 1
ATOM 4373 C C . LEU A 1 609 ? 6.763 28.120 -21.800 1.00 78.25 609 LEU A C 1
ATOM 4375 O O . LEU A 1 609 ? 5.733 28.599 -22.261 1.00 78.25 609 LEU A O 1
ATOM 4379 N N . ALA A 1 610 ? 7.954 28.246 -22.397 1.00 76.69 610 ALA A N 1
ATOM 4380 C CA . ALA A 1 610 ? 8.185 29.010 -23.616 1.00 76.69 610 ALA A CA 1
ATOM 4381 C C . ALA A 1 610 ? 7.392 28.531 -24.844 1.00 76.69 610 ALA A C 1
ATOM 4383 O O . ALA A 1 610 ? 7.286 29.268 -25.825 1.00 76.69 610 ALA A O 1
ATOM 4384 N N . ASN A 1 611 ? 6.806 27.337 -24.781 1.00 71.19 611 ASN A N 1
ATOM 4385 C CA . ASN A 1 611 ? 6.015 26.749 -25.847 1.00 71.19 611 ASN A CA 1
ATOM 4386 C C . ASN A 1 611 ? 4.633 27.431 -25.961 1.00 71.19 611 ASN A C 1
ATOM 4388 O O . ASN A 1 611 ? 3.757 27.248 -25.119 1.00 71.19 611 ASN A O 1
ATOM 4392 N N . ASN A 1 612 ? 4.442 28.236 -27.013 1.00 50.62 612 ASN A N 1
ATOM 4393 C CA . ASN A 1 612 ? 3.318 29.177 -27.169 1.00 50.62 612 ASN A CA 1
ATOM 4394 C C . ASN A 1 612 ? 1.926 28.540 -27.375 1.00 50.62 612 ASN A C 1
ATOM 4396 O O . ASN A 1 612 ? 0.950 29.277 -27.498 1.00 50.62 612 ASN A O 1
ATOM 4400 N N . ASN A 1 613 ? 1.822 27.209 -27.427 1.00 54.50 613 ASN A N 1
ATOM 4401 C CA . ASN A 1 613 ? 0.584 26.508 -27.785 1.00 54.50 613 ASN A CA 1
ATOM 4402 C C . ASN A 1 613 ? -0.063 25.720 -26.627 1.00 54.50 613 ASN A C 1
ATOM 4404 O O . ASN A 1 613 ? -1.108 25.114 -26.838 1.00 54.50 613 ASN A O 1
ATOM 4408 N N . LEU A 1 614 ? 0.502 25.736 -25.410 1.00 58.72 614 LEU A N 1
ATOM 4409 C CA . LEU A 1 614 ? -0.193 25.247 -24.208 1.00 58.72 614 LEU A CA 1
ATOM 4410 C C . LEU A 1 614 ? -1.119 26.346 -23.678 1.00 58.72 614 LEU A C 1
ATOM 4412 O O . LEU A 1 614 ? -0.669 27.474 -23.457 1.00 58.72 614 LEU A O 1
ATOM 4416 N N . SER A 1 615 ? -2.400 26.049 -23.441 1.00 61.09 615 SER A N 1
ATOM 4417 C CA . SER A 1 615 ? -3.293 27.068 -22.883 1.00 61.09 615 SER A CA 1
ATOM 4418 C C . SER A 1 615 ? -2.889 27.411 -21.441 1.00 61.09 615 SER A C 1
ATOM 4420 O O . SER A 1 615 ? -2.503 26.547 -20.648 1.00 61.09 615 SER A O 1
ATOM 4422 N N . THR A 1 616 ? -3.010 28.684 -21.053 1.00 63.22 616 THR A N 1
ATOM 4423 C CA . THR A 1 616 ? -2.742 29.141 -19.674 1.00 63.22 616 THR A CA 1
ATOM 4424 C C . THR A 1 616 ? -3.620 28.419 -18.639 1.00 63.22 616 THR A C 1
ATOM 4426 O O . THR A 1 616 ? -3.222 28.232 -17.485 1.00 63.22 616 THR A O 1
ATOM 4429 N N . CYS A 1 617 ? -4.796 27.940 -19.055 1.00 59.28 617 CYS A N 1
ATOM 4430 C CA . CYS A 1 617 ? -5.693 27.122 -18.242 1.00 59.28 617 CYS A CA 1
ATOM 4431 C C . CYS A 1 617 ? -5.159 25.697 -18.014 1.00 59.28 617 CYS A C 1
ATOM 4433 O O . CYS A 1 617 ? -5.195 25.230 -16.879 1.00 59.28 617 CYS A O 1
ATOM 4435 N N . GLU A 1 618 ? -4.624 25.021 -19.035 1.00 63.38 618 GLU A N 1
ATOM 4436 C CA . GLU A 1 618 ? -4.033 23.677 -18.894 1.00 63.38 618 GLU A CA 1
ATOM 4437 C C . GLU A 1 618 ? -2.768 23.699 -18.032 1.00 63.38 618 GLU A C 1
ATOM 4439 O O . GLU A 1 618 ? -2.608 22.860 -17.146 1.00 63.38 618 GLU A O 1
ATOM 4444 N N . LEU A 1 619 ? -1.909 24.703 -18.232 1.00 66.81 619 LEU A N 1
ATOM 4445 C CA . LEU A 1 619 ? -0.705 24.905 -17.424 1.00 66.81 619 LEU A CA 1
ATOM 4446 C C . LEU A 1 619 ? -1.051 25.171 -15.956 1.00 66.81 619 LEU A C 1
ATOM 4448 O O . LEU A 1 619 ? -0.486 24.542 -15.066 1.00 66.81 619 LEU A O 1
ATOM 4452 N N . SER A 1 620 ? -2.001 26.070 -15.681 1.00 65.00 620 SER A N 1
ATOM 4453 C CA . SER A 1 620 ? -2.385 26.385 -14.298 1.00 65.00 620 SER A CA 1
ATOM 4454 C C . SER A 1 620 ? -3.127 25.236 -13.606 1.00 65.00 620 SER A C 1
ATOM 4456 O O . SER A 1 620 ? -2.874 24.978 -12.427 1.00 65.00 620 SER A O 1
ATOM 4458 N N . ALA A 1 621 ? -3.999 24.513 -14.315 1.00 66.88 621 ALA A N 1
ATOM 4459 C CA . ALA A 1 621 ? -4.691 23.340 -13.785 1.00 66.88 621 ALA A CA 1
ATOM 4460 C C . ALA A 1 621 ? -3.717 22.184 -13.510 1.00 66.88 621 ALA A C 1
ATOM 4462 O O . ALA A 1 621 ? -3.750 21.604 -12.425 1.00 66.88 621 ALA A O 1
ATOM 4463 N N . GLY A 1 622 ? -2.809 21.901 -14.449 1.00 68.44 622 GLY A N 1
ATOM 4464 C CA . GLY A 1 622 ? -1.782 20.872 -14.303 1.00 68.44 622 GLY A CA 1
ATOM 4465 C C . GLY A 1 622 ? -0.810 21.185 -13.169 1.00 68.44 622 GLY A C 1
ATOM 4466 O O . GLY A 1 622 ? -0.585 20.345 -12.306 1.00 68.44 622 GLY A O 1
ATOM 4467 N N . LEU A 1 623 ? -0.292 22.414 -13.091 1.00 69.75 623 LEU A N 1
ATOM 4468 C CA . LEU A 1 623 ? 0.621 22.813 -12.014 1.00 69.75 623 LEU A CA 1
ATOM 4469 C C . LEU A 1 623 ? -0.050 22.847 -10.640 1.00 69.75 623 LEU A C 1
ATOM 4471 O O . LEU A 1 623 ? 0.639 22.707 -9.637 1.00 69.75 623 LEU A O 1
ATOM 4475 N N . SER A 1 624 ? -1.374 22.995 -10.561 1.00 71.88 624 SER A N 1
ATOM 4476 C CA . SER A 1 624 ? -2.099 22.913 -9.285 1.00 71.88 624 SER A CA 1
ATOM 4477 C C . SER A 1 624 ? -2.209 21.476 -8.752 1.00 71.88 624 SER A C 1
ATOM 4479 O O . SER A 1 624 ? -2.545 21.291 -7.583 1.00 71.88 624 SER A O 1
ATOM 4481 N N . ASN A 1 625 ? -1.921 20.462 -9.576 1.00 76.69 625 ASN A N 1
ATOM 4482 C CA . ASN A 1 625 ? -1.917 19.057 -9.182 1.00 76.69 625 ASN A CA 1
ATOM 4483 C C . ASN A 1 625 ? -0.525 18.640 -8.656 1.00 76.69 625 ASN A C 1
ATOM 4485 O O . ASN A 1 625 ? 0.434 18.611 -9.434 1.00 76.69 625 ASN A O 1
ATOM 4489 N N . PRO A 1 626 ? -0.389 18.241 -7.375 1.00 79.62 626 PRO A N 1
ATOM 4490 C CA . PRO A 1 626 ? 0.885 17.781 -6.819 1.00 79.62 626 PRO A CA 1
ATOM 4491 C C . PRO A 1 626 ? 1.490 16.587 -7.566 1.00 79.62 626 PRO A C 1
ATOM 4493 O O . PRO A 1 626 ? 2.708 16.506 -7.696 1.00 79.62 626 PRO A O 1
ATOM 4496 N N . ALA A 1 627 ? 0.662 15.685 -8.108 1.00 80.00 627 ALA A N 1
ATOM 4497 C CA . ALA A 1 627 ? 1.149 14.549 -8.889 1.00 80.00 627 ALA A CA 1
ATOM 4498 C C . ALA A 1 627 ? 1.845 15.013 -10.178 1.00 80.00 627 ALA A C 1
ATOM 4500 O O . ALA A 1 627 ? 2.899 14.501 -10.536 1.00 80.00 627 ALA A O 1
ATOM 4501 N N . THR A 1 628 ? 1.302 16.029 -10.851 1.00 81.81 628 THR A N 1
ATOM 4502 C CA . THR A 1 628 ? 1.921 16.611 -12.048 1.00 81.81 628 THR A CA 1
ATOM 4503 C C . THR A 1 628 ? 3.224 17.336 -11.709 1.00 81.81 628 THR A C 1
ATOM 4505 O O . THR A 1 628 ? 4.186 17.218 -12.460 1.00 81.81 628 THR A O 1
ATOM 4508 N N . GLN A 1 629 ? 3.303 18.033 -10.570 1.00 82.69 629 GLN A N 1
ATOM 4509 C CA . GLN A 1 629 ? 4.562 18.635 -10.103 1.00 82.69 629 GLN A CA 1
ATOM 4510 C C . GLN A 1 629 ? 5.646 17.573 -9.867 1.00 82.69 629 GLN A C 1
ATOM 4512 O O . GLN A 1 629 ? 6.796 17.770 -10.256 1.00 82.69 629 GLN A O 1
ATOM 4517 N N . ASP A 1 630 ? 5.272 16.436 -9.275 1.00 84.56 630 ASP A N 1
ATOM 4518 C CA . ASP A 1 630 ? 6.177 15.312 -9.029 1.00 84.56 630 ASP A CA 1
ATOM 4519 C C . ASP A 1 630 ? 6.685 14.694 -10.341 1.00 84.56 630 ASP A C 1
ATOM 4521 O O . ASP A 1 630 ? 7.890 14.518 -10.531 1.00 84.56 630 ASP A O 1
ATOM 4525 N N . ILE A 1 631 ? 5.771 14.480 -11.295 1.00 88.00 631 ILE A N 1
ATOM 4526 C CA . ILE A 1 631 ? 6.085 14.010 -12.651 1.00 88.00 631 ILE A CA 1
ATOM 4527 C C . ILE A 1 631 ? 7.053 14.969 -13.345 1.00 88.00 631 ILE A C 1
ATOM 4529 O O . ILE A 1 631 ? 8.039 14.520 -13.928 1.00 88.00 631 ILE A O 1
ATOM 4533 N N . LEU A 1 632 ? 6.799 16.280 -13.281 1.00 88.81 632 LEU A N 1
ATOM 4534 C CA . LEU A 1 632 ? 7.664 17.296 -13.881 1.00 88.81 632 LEU A CA 1
ATOM 4535 C C . LEU A 1 632 ? 9.047 17.314 -13.227 1.00 88.81 632 LEU A C 1
ATOM 4537 O O . LEU A 1 632 ? 10.043 17.397 -13.940 1.00 88.81 632 LEU A O 1
ATOM 4541 N N . ALA A 1 633 ? 9.137 17.185 -11.902 1.00 90.62 633 ALA A N 1
ATOM 4542 C CA . ALA A 1 633 ? 10.421 17.120 -11.211 1.00 90.62 633 ALA A CA 1
ATOM 4543 C C . ALA A 1 633 ? 11.239 15.897 -11.653 1.00 90.62 633 ALA A C 1
ATOM 4545 O O . ALA A 1 633 ? 12.388 16.046 -12.071 1.00 90.62 633 ALA A O 1
ATOM 4546 N N . THR A 1 634 ? 10.644 14.701 -11.659 1.00 92.00 634 THR A N 1
ATOM 4547 C CA . THR A 1 634 ? 11.330 13.485 -12.124 1.00 92.00 634 THR A CA 1
ATOM 4548 C C . THR A 1 634 ? 11.692 13.565 -13.608 1.00 92.00 634 THR A C 1
ATOM 4550 O O . THR A 1 634 ? 12.824 13.260 -13.986 1.00 92.00 634 THR A O 1
ATOM 4553 N N . ALA A 1 635 ? 10.766 13.996 -14.466 1.00 92.38 635 ALA A N 1
ATOM 4554 C CA . ALA A 1 635 ? 10.997 14.068 -15.905 1.00 92.38 635 ALA A CA 1
ATOM 4555 C C . ALA A 1 635 ? 12.098 15.080 -16.255 1.00 92.38 635 ALA A C 1
ATOM 4557 O O . ALA A 1 635 ? 13.038 14.741 -16.970 1.00 92.38 635 ALA A O 1
ATOM 4558 N N . LEU A 1 636 ? 12.003 16.308 -15.737 1.00 93.00 636 LEU A N 1
ATOM 4559 C CA . LEU A 1 636 ? 12.888 17.413 -16.111 1.00 93.00 636 LEU A CA 1
ATOM 4560 C C . LEU A 1 636 ? 14.229 17.389 -15.369 1.00 93.00 636 LEU A C 1
ATOM 4562 O O . LEU A 1 636 ? 15.223 17.838 -15.937 1.00 93.00 636 LEU A O 1
ATOM 4566 N N . GLY A 1 637 ? 14.281 16.869 -14.138 1.00 90.62 637 GLY A N 1
ATOM 4567 C CA . GLY A 1 637 ? 15.486 16.909 -13.300 1.00 90.62 637 GLY A CA 1
ATOM 4568 C C . GLY A 1 637 ? 16.221 15.584 -13.100 1.00 90.62 637 GLY A C 1
ATOM 4569 O O . GLY A 1 637 ? 17.434 15.597 -12.886 1.00 90.62 637 GLY A O 1
ATOM 4570 N N . ASP A 1 638 ? 15.537 14.438 -13.186 1.00 92.56 638 ASP A N 1
ATOM 4571 C CA . ASP A 1 638 ? 16.189 13.121 -13.082 1.00 92.56 638 ASP A CA 1
ATOM 4572 C C . ASP A 1 638 ? 16.367 12.449 -14.453 1.00 92.56 638 ASP A C 1
ATOM 4574 O O . ASP A 1 638 ? 17.329 11.708 -14.655 1.00 92.56 638 ASP A O 1
ATOM 4578 N N . LEU A 1 639 ? 15.483 12.738 -15.418 1.00 93.69 639 LEU A N 1
ATOM 4579 C CA . LEU A 1 639 ? 15.514 12.213 -16.793 1.00 93.69 639 LEU A CA 1
ATOM 4580 C C . LEU A 1 639 ? 15.839 13.285 -17.850 1.00 93.69 639 LEU A C 1
ATOM 4582 O O . LEU A 1 639 ? 15.562 13.103 -19.039 1.00 93.69 639 LEU A O 1
ATOM 4586 N N . THR A 1 640 ? 16.467 14.381 -17.421 1.00 90.25 640 THR A N 1
ATOM 4587 C CA . THR A 1 640 ? 16.757 15.603 -18.187 1.00 90.25 640 THR A CA 1
ATOM 4588 C C . THR A 1 640 ? 17.225 15.350 -19.620 1.00 90.25 640 THR A C 1
ATOM 4590 O O . THR A 1 640 ? 16.633 15.856 -20.572 1.00 90.25 640 THR A O 1
ATOM 4593 N N . ALA A 1 641 ? 18.277 14.543 -19.788 1.00 85.12 641 ALA A N 1
ATOM 4594 C CA . ALA A 1 641 ? 18.887 14.317 -21.094 1.00 85.12 641 ALA A CA 1
ATOM 4595 C C . ALA A 1 641 ? 17.928 13.613 -22.064 1.00 85.12 641 ALA A C 1
ATOM 4597 O O . ALA A 1 641 ? 17.945 13.901 -23.255 1.00 85.12 641 ALA A O 1
ATOM 4598 N N . SER A 1 642 ? 17.081 12.711 -21.561 1.00 92.44 642 SER A N 1
ATOM 4599 C CA . SER A 1 642 ? 16.138 11.957 -22.389 1.00 92.44 642 SER A CA 1
ATOM 4600 C C . SER A 1 642 ? 14.867 12.744 -22.696 1.00 92.44 642 SER A C 1
ATOM 4602 O O . SER A 1 642 ? 14.294 12.548 -23.761 1.00 92.44 642 SER A O 1
ATOM 4604 N N . ILE A 1 643 ? 14.416 13.626 -21.796 1.00 92.12 643 ILE A N 1
ATOM 4605 C CA . ILE A 1 643 ? 13.133 14.336 -21.926 1.00 92.12 643 ILE A CA 1
ATOM 4606 C C . ILE A 1 643 ? 13.205 15.579 -22.822 1.00 92.12 643 ILE A C 1
ATOM 4608 O O . ILE A 1 643 ? 12.185 16.029 -23.342 1.00 92.12 643 ILE A O 1
ATOM 4612 N N . GLU A 1 644 ? 14.396 16.150 -23.012 1.00 89.62 644 GLU A N 1
ATOM 4613 C CA . GLU A 1 644 ? 14.581 17.424 -23.715 1.00 89.62 644 GLU A CA 1
ATOM 4614 C C . GLU A 1 644 ? 13.829 17.527 -25.064 1.00 89.62 644 GLU A C 1
ATOM 4616 O O . GLU A 1 644 ? 13.164 18.549 -25.266 1.00 89.62 644 GLU A O 1
ATOM 4621 N N . PRO A 1 645 ? 13.817 16.504 -25.950 1.00 88.56 645 PRO A N 1
ATOM 4622 C CA . PRO A 1 645 ? 13.144 16.585 -27.249 1.00 88.56 645 PRO A CA 1
ATOM 4623 C C . PRO A 1 645 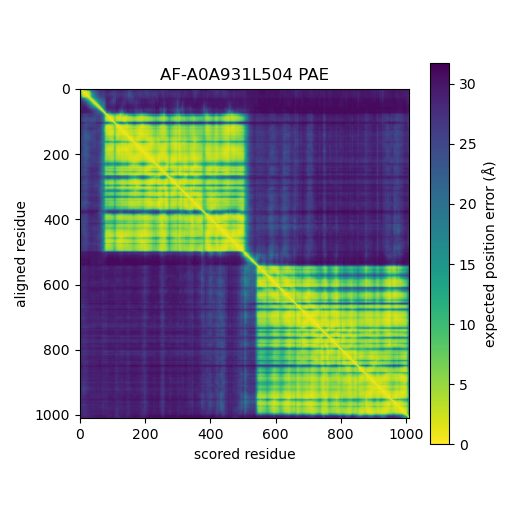? 11.634 16.831 -27.188 1.00 88.56 645 PRO A C 1
ATOM 4625 O O . PRO A 1 645 ? 11.090 17.411 -28.121 1.00 88.56 645 PRO A O 1
ATOM 4628 N N . ILE A 1 646 ? 10.942 16.393 -26.129 1.00 86.06 646 ILE A N 1
ATOM 4629 C CA . ILE A 1 646 ? 9.481 16.549 -26.039 1.00 86.06 646 ILE A CA 1
ATOM 4630 C C . ILE A 1 646 ? 9.055 17.873 -25.406 1.00 86.06 646 ILE A C 1
ATOM 4632 O O . ILE A 1 646 ? 7.904 18.267 -25.565 1.00 86.06 646 ILE A O 1
ATOM 4636 N N . THR A 1 647 ? 9.976 18.591 -24.751 1.00 84.38 647 THR A N 1
ATOM 4637 C CA . THR A 1 647 ? 9.697 19.913 -24.151 1.00 84.38 647 THR A CA 1
ATOM 4638 C C . THR A 1 647 ? 9.376 20.984 -25.198 1.00 84.38 647 THR A C 1
ATOM 4640 O O . THR A 1 647 ? 8.727 21.981 -24.891 1.00 84.38 647 THR A O 1
ATOM 4643 N N . THR A 1 648 ? 9.786 20.768 -26.451 1.00 80.31 648 THR A N 1
ATOM 4644 C CA . THR A 1 648 ? 9.576 21.693 -27.576 1.00 80.31 648 THR A CA 1
ATOM 4645 C C . THR A 1 648 ? 8.385 21.322 -28.460 1.00 80.31 648 THR A C 1
ATOM 4647 O O . THR A 1 648 ? 7.928 22.147 -29.245 1.00 80.31 648 THR A O 1
ATOM 4650 N N . THR A 1 649 ? 7.860 20.101 -28.345 1.00 78.06 649 THR A N 1
ATOM 4651 C CA . THR A 1 649 ? 6.748 19.607 -29.172 1.00 78.06 649 THR A CA 1
ATOM 4652 C C . THR A 1 649 ? 5.427 19.686 -28.417 1.00 78.06 649 THR A C 1
ATOM 4654 O O . THR A 1 649 ? 5.386 19.326 -27.247 1.00 78.06 649 THR A O 1
ATOM 4657 N N . GLU A 1 650 ? 4.340 20.077 -29.081 1.00 73.69 650 GLU A N 1
ATOM 4658 C CA . GLU A 1 650 ? 3.004 20.184 -28.468 1.00 73.69 650 GLU A CA 1
ATOM 4659 C C . GLU A 1 650 ? 2.512 18.848 -27.890 1.00 73.69 650 GLU A C 1
ATOM 4661 O O . GLU A 1 650 ? 2.214 18.754 -26.702 1.00 73.69 650 GLU A O 1
ATOM 4666 N N . GLU A 1 651 ? 2.522 17.785 -28.701 1.00 72.38 651 GLU A N 1
ATOM 4667 C CA . GLU A 1 651 ? 2.104 16.440 -28.280 1.00 72.38 651 GLU A CA 1
ATOM 4668 C C . GLU A 1 651 ? 2.959 15.913 -27.112 1.00 72.38 651 GLU A C 1
ATOM 4670 O O . GLU A 1 651 ? 2.465 15.256 -26.195 1.00 72.38 651 GLU A O 1
ATOM 4675 N N . GLY A 1 652 ? 4.253 16.236 -27.130 1.00 74.50 652 GLY A N 1
ATOM 4676 C CA . GLY A 1 652 ? 5.198 15.851 -26.091 1.00 74.50 652 GLY A CA 1
ATOM 4677 C C . GLY A 1 652 ? 5.019 16.626 -24.784 1.00 74.50 652 GLY A C 1
ATOM 4678 O O . GLY A 1 652 ? 5.082 16.035 -23.708 1.00 74.50 652 GLY A O 1
ATOM 4679 N N . ALA A 1 653 ? 4.736 17.924 -24.857 1.00 74.62 653 ALA A N 1
ATOM 4680 C CA . ALA A 1 653 ? 4.449 18.739 -23.686 1.00 74.62 653 ALA A CA 1
ATOM 4681 C C . ALA A 1 653 ? 3.101 18.348 -23.061 1.00 74.62 653 ALA A C 1
ATOM 4683 O O . ALA A 1 653 ? 3.015 18.182 -21.845 1.00 74.62 653 ALA A O 1
ATOM 4684 N N . ALA A 1 654 ? 2.079 18.090 -23.883 1.00 77.62 654 ALA A N 1
ATOM 4685 C CA . ALA A 1 654 ? 0.792 17.568 -23.428 1.00 77.62 654 ALA A CA 1
ATOM 4686 C C . ALA A 1 654 ? 0.945 16.235 -22.676 1.00 77.62 654 ALA A C 1
ATOM 4688 O O . ALA A 1 654 ? 0.269 16.012 -21.672 1.00 77.62 654 ALA A O 1
ATOM 4689 N N . LEU A 1 655 ? 1.888 15.376 -23.088 1.00 79.94 655 LEU A N 1
ATOM 4690 C CA . LEU A 1 655 ? 2.196 14.141 -22.369 1.00 79.94 655 LEU A CA 1
ATOM 4691 C C . LEU A 1 655 ? 2.692 14.403 -20.939 1.00 79.94 655 LEU A C 1
ATOM 4693 O O . LEU A 1 655 ? 2.433 13.580 -20.077 1.00 79.94 655 LEU A O 1
ATOM 4697 N N . LEU A 1 656 ? 3.347 15.522 -20.629 1.00 82.50 656 LEU A N 1
ATOM 4698 C CA . LEU A 1 656 ? 3.782 15.824 -19.255 1.00 82.50 656 LEU A CA 1
ATOM 4699 C C . LEU A 1 656 ? 2.645 16.353 -18.363 1.00 82.50 656 LEU A C 1
ATOM 4701 O O . LEU A 1 656 ? 2.689 16.162 -17.149 1.00 82.50 656 LEU A O 1
ATOM 4705 N N . PHE A 1 657 ? 1.616 16.971 -18.954 1.00 77.62 657 PHE A N 1
ATOM 4706 C CA . PHE A 1 657 ? 0.504 17.599 -18.225 1.00 77.62 657 PHE A CA 1
ATOM 4707 C C . PHE A 1 657 ? -0.808 16.802 -18.238 1.00 77.62 657 PHE A C 1
ATOM 4709 O O . PHE A 1 657 ? -1.700 17.104 -17.449 1.00 77.62 657 PHE A O 1
ATOM 4716 N N . ALA A 1 658 ? -0.957 15.790 -19.098 1.00 68.62 658 ALA A N 1
ATOM 4717 C CA . ALA A 1 658 ? -2.199 15.025 -19.200 1.00 68.62 658 ALA A CA 1
ATOM 4718 C C . ALA A 1 658 ? -2.491 14.235 -17.909 1.00 68.62 658 ALA A C 1
ATOM 4720 O O . ALA A 1 658 ? -1.761 13.302 -17.573 1.00 68.62 658 ALA A O 1
ATOM 4721 N N . VAL A 1 659 ? -3.574 14.594 -17.214 1.00 55.12 659 VAL A N 1
ATOM 4722 C CA . VAL A 1 659 ? -4.005 13.973 -15.945 1.00 55.12 659 VAL A CA 1
ATOM 4723 C C . VAL A 1 659 ? -4.806 12.681 -16.179 1.00 55.12 659 VAL A C 1
ATOM 4725 O O . VAL A 1 659 ? -4.808 11.798 -15.326 1.00 55.12 659 VAL A O 1
ATOM 4728 N N . ASP A 1 660 ? -5.420 12.521 -17.356 1.00 50.62 660 ASP A N 1
ATOM 4729 C CA . ASP A 1 660 ? -6.292 11.382 -17.649 1.00 50.62 660 ASP A CA 1
ATOM 4730 C C . ASP A 1 660 ? -5.549 10.203 -18.298 1.00 50.62 660 ASP A C 1
ATOM 4732 O O . ASP A 1 660 ? -4.850 10.343 -19.307 1.00 50.62 660 ASP A O 1
ATOM 4736 N N . GLY A 1 661 ? -5.761 9.009 -17.732 1.00 48.38 661 GLY A N 1
ATOM 4737 C CA . GLY A 1 661 ? -5.238 7.709 -18.170 1.00 48.38 661 GLY A CA 1
ATOM 4738 C C . GLY A 1 661 ? -5.816 7.185 -19.491 1.00 48.38 661 GLY A C 1
ATOM 4739 O O . GLY A 1 661 ? -6.174 6.011 -19.590 1.00 48.38 661 GLY A O 1
ATOM 4740 N N . ASN A 1 662 ? -5.911 8.027 -20.520 1.00 47.84 662 ASN A N 1
ATOM 4741 C CA . ASN A 1 662 ? -6.252 7.589 -21.870 1.00 47.84 662 ASN A CA 1
ATOM 4742 C C . ASN A 1 662 ? -5.138 6.698 -22.436 1.00 47.84 662 ASN A C 1
ATOM 4744 O O . ASN A 1 662 ? -4.117 7.225 -22.872 1.00 47.84 662 ASN A O 1
ATOM 4748 N N . LEU A 1 663 ? -5.361 5.372 -22.445 1.00 56.88 663 LEU A N 1
ATOM 4749 C CA . LEU A 1 663 ? -4.674 4.327 -23.238 1.00 56.88 663 LEU A CA 1
ATOM 4750 C C . LEU A 1 663 ? -3.206 4.646 -23.590 1.00 56.88 663 LEU A C 1
ATOM 4752 O O . LEU A 1 663 ? -2.801 4.585 -24.756 1.00 56.88 663 LEU A O 1
ATOM 4756 N N . GLN A 1 664 ? -2.413 5.057 -22.598 1.00 75.56 664 GLN A N 1
ATOM 4757 C CA . GLN A 1 664 ? -0.980 5.222 -22.793 1.00 75.56 664 GLN A CA 1
ATOM 4758 C C . GLN A 1 664 ? -0.360 3.829 -22.881 1.00 75.56 664 GLN A C 1
ATOM 4760 O O . GLN A 1 664 ? -0.783 2.940 -22.134 1.00 75.56 664 GLN A O 1
ATOM 4765 N N . PRO A 1 665 ? 0.596 3.610 -23.796 1.00 81.62 665 PRO A N 1
ATOM 4766 C CA . PRO A 1 665 ? 1.143 2.284 -24.008 1.00 81.62 665 PRO A CA 1
ATOM 4767 C C . PRO A 1 665 ? 1.878 1.809 -22.756 1.00 81.62 665 PRO A C 1
ATOM 4769 O O . PRO A 1 665 ? 2.802 2.464 -22.273 1.00 81.62 665 PRO A O 1
ATOM 4772 N N . ARG A 1 666 ? 1.460 0.653 -22.244 1.00 85.81 666 ARG A N 1
ATOM 4773 C CA . ARG A 1 666 ? 2.041 -0.009 -21.069 1.00 85.81 666 ARG A CA 1
ATOM 4774 C C . ARG A 1 666 ? 3.035 -1.089 -21.447 1.00 85.81 666 ARG A C 1
ATOM 4776 O O . ARG A 1 666 ? 3.843 -1.487 -20.616 1.00 85.81 666 ARG A O 1
ATOM 4783 N N . THR A 1 667 ? 2.965 -1.577 -22.681 1.00 89.06 667 THR A N 1
ATOM 4784 C CA . THR A 1 667 ? 3.871 -2.589 -23.228 1.00 89.06 667 THR A CA 1
ATOM 4785 C C . THR A 1 667 ? 4.612 -2.046 -24.442 1.00 89.06 667 THR A C 1
ATOM 4787 O O . THR A 1 667 ? 4.162 -1.103 -25.097 1.00 89.06 667 THR A O 1
ATOM 4790 N N . ALA A 1 668 ? 5.737 -2.673 -24.783 1.00 88.25 668 ALA A N 1
ATOM 4791 C CA . ALA A 1 668 ? 6.481 -2.311 -25.983 1.00 88.25 668 ALA A CA 1
ATOM 4792 C C . ALA A 1 668 ? 5.636 -2.503 -27.260 1.00 88.25 668 ALA A C 1
ATOM 4794 O O . ALA A 1 668 ? 5.672 -1.670 -28.159 1.00 88.25 668 ALA A O 1
ATOM 4795 N N . ALA A 1 669 ? 4.797 -3.545 -27.313 1.00 88.44 669 ALA A N 1
ATOM 4796 C CA . ALA A 1 669 ? 3.897 -3.781 -28.441 1.00 88.44 669 ALA A CA 1
ATOM 4797 C C . ALA A 1 669 ? 2.879 -2.640 -28.624 1.00 88.44 669 ALA A C 1
ATOM 4799 O O . ALA A 1 669 ? 2.725 -2.126 -29.729 1.00 88.44 669 ALA A O 1
ATOM 4800 N N . GLU A 1 670 ? 2.229 -2.199 -27.543 1.00 90.25 670 GLU A N 1
ATOM 4801 C CA . GLU A 1 670 ? 1.313 -1.049 -27.577 1.00 90.25 670 GLU A CA 1
ATOM 4802 C C . GLU A 1 670 ? 2.038 0.243 -27.976 1.00 90.25 670 GLU A C 1
ATOM 4804 O O . GLU A 1 670 ? 1.483 1.070 -28.703 1.00 90.25 670 GLU A O 1
ATOM 4809 N N . PHE A 1 671 ? 3.289 0.417 -27.532 1.00 91.88 671 PHE A N 1
ATOM 4810 C CA . PHE A 1 671 ? 4.094 1.586 -27.877 1.00 91.88 671 PHE A CA 1
ATOM 4811 C C . PHE A 1 671 ? 4.310 1.674 -29.386 1.00 91.88 671 PHE A C 1
ATOM 4813 O O . PHE A 1 671 ? 4.027 2.711 -29.982 1.00 91.88 671 PHE A O 1
ATOM 4820 N N . PHE A 1 672 ? 4.743 0.585 -30.022 1.00 89.88 672 PHE A N 1
ATOM 4821 C CA . PHE A 1 672 ? 4.989 0.568 -31.465 1.00 89.88 672 PHE A CA 1
ATOM 4822 C C . PHE A 1 672 ? 3.708 0.560 -32.302 1.00 89.88 672 PHE A C 1
ATOM 4824 O O . PHE A 1 672 ? 3.717 1.101 -33.402 1.00 89.88 672 PHE A O 1
ATOM 4831 N N . GLN A 1 673 ? 2.581 0.060 -31.784 1.00 87.94 673 GLN A N 1
ATOM 4832 C CA . GLN A 1 673 ? 1.279 0.238 -32.446 1.00 87.94 673 GLN A CA 1
ATOM 4833 C C . GLN A 1 673 ? 0.893 1.717 -32.583 1.00 87.94 673 GLN A C 1
ATOM 4835 O O . GLN A 1 673 ? 0.221 2.090 -33.542 1.00 87.94 673 GLN A O 1
ATOM 4840 N N . ARG A 1 674 ? 1.309 2.555 -31.628 1.00 85.50 674 ARG A N 1
ATOM 4841 C CA . ARG A 1 674 ? 0.939 3.973 -31.572 1.00 85.50 674 ARG A CA 1
ATOM 4842 C C . ARG A 1 674 ? 2.011 4.912 -32.124 1.00 85.50 674 ARG A C 1
ATOM 4844 O O . ARG A 1 674 ? 1.672 5.942 -32.696 1.00 85.50 674 ARG A O 1
ATOM 4851 N N . PHE A 1 675 ? 3.283 4.576 -31.933 1.00 85.12 675 PHE A N 1
ATOM 4852 C CA . PHE A 1 675 ? 4.435 5.442 -32.208 1.00 85.12 675 PHE A CA 1
ATOM 4853 C C . PHE A 1 675 ? 5.455 4.791 -33.153 1.00 85.12 675 PHE A C 1
ATOM 4855 O O . PHE A 1 675 ? 6.659 5.051 -33.056 1.00 85.12 675 PHE A O 1
ATOM 4862 N N . SER A 1 676 ? 4.976 3.935 -34.063 1.00 80.50 676 SER A N 1
ATOM 4863 C CA . SER A 1 676 ? 5.798 3.357 -35.130 1.00 80.50 676 SER A CA 1
ATOM 4864 C C . SER A 1 676 ? 6.550 4.457 -35.891 1.00 80.50 676 SER A C 1
ATOM 4866 O O . SER A 1 676 ? 5.986 5.532 -36.112 1.00 80.50 676 SER A O 1
ATOM 4868 N N . PRO A 1 677 ? 7.801 4.215 -36.317 1.00 74.88 677 PRO A N 1
ATOM 4869 C CA . PRO A 1 677 ? 8.479 5.132 -37.221 1.00 74.88 677 PRO A CA 1
ATOM 4870 C C . PRO A 1 677 ? 7.663 5.330 -38.507 1.00 74.88 677 PRO A C 1
ATOM 4872 O O . PRO A 1 677 ? 7.197 4.363 -39.113 1.00 74.88 677 PRO A O 1
ATOM 4875 N N . ASP A 1 678 ? 7.499 6.588 -38.928 1.00 72.00 678 ASP A N 1
ATOM 4876 C CA . ASP A 1 678 ? 7.068 6.926 -40.291 1.00 72.00 678 ASP A CA 1
ATOM 4877 C C . ASP A 1 678 ? 8.087 6.394 -41.310 1.00 72.00 678 ASP A C 1
ATOM 4879 O O . ASP A 1 678 ? 9.200 6.043 -40.940 1.00 72.00 678 ASP A O 1
ATOM 4883 N N . ALA A 1 679 ? 7.782 6.424 -42.614 1.00 68.25 679 ALA A N 1
ATOM 4884 C CA . ALA A 1 679 ? 8.768 6.099 -43.650 1.00 68.25 679 ALA A CA 1
ATOM 4885 C C . ALA A 1 679 ? 10.031 6.980 -43.516 1.00 68.25 679 ALA A C 1
ATOM 4887 O O . ALA A 1 679 ? 10.055 8.137 -43.955 1.00 68.25 679 ALA A O 1
ATOM 4888 N N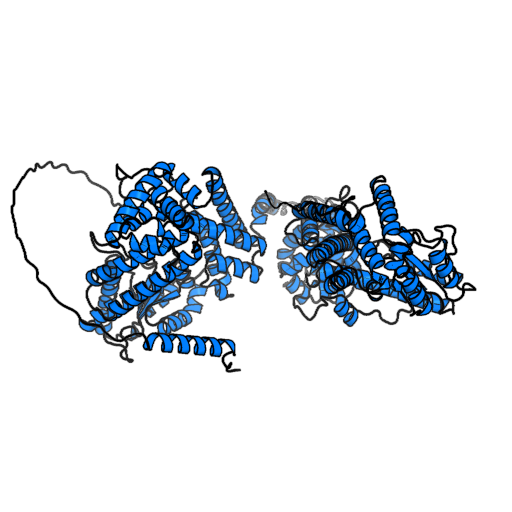 . ILE A 1 680 ? 11.080 6.431 -42.904 1.00 69.38 680 ILE A N 1
ATOM 4889 C CA . ILE A 1 680 ? 12.344 7.111 -42.638 1.00 69.38 680 ILE A CA 1
ATOM 4890 C C . ILE A 1 680 ? 13.122 7.203 -43.951 1.00 69.38 680 ILE A C 1
ATOM 4892 O O . ILE A 1 680 ? 13.341 6.213 -44.643 1.00 69.38 680 ILE A O 1
ATOM 4896 N N . ARG A 1 681 ? 13.482 8.430 -44.344 1.00 70.94 681 ARG A N 1
ATOM 4897 C CA . ARG A 1 681 ? 14.115 8.728 -45.645 1.00 70.94 681 ARG A CA 1
ATOM 4898 C C . ARG A 1 681 ? 15.445 9.476 -45.529 1.00 70.94 681 ARG A C 1
ATOM 4900 O O . ARG A 1 681 ? 16.005 9.833 -46.557 1.00 70.94 681 ARG A O 1
ATOM 4907 N N . SER A 1 682 ? 15.904 9.760 -44.311 1.00 82.81 682 SER A N 1
ATOM 4908 C CA . SER A 1 682 ? 17.186 10.418 -44.037 1.00 82.81 682 SER A CA 1
ATOM 4909 C C . SER A 1 682 ? 17.685 10.090 -42.629 1.00 82.81 682 SER A C 1
ATOM 4911 O O . SER A 1 682 ? 16.877 9.798 -41.740 1.00 82.81 682 SER A O 1
ATOM 4913 N N . ALA A 1 683 ? 19.001 10.199 -42.418 1.00 83.19 683 ALA A N 1
ATOM 4914 C CA . ALA A 1 683 ? 19.631 10.053 -41.104 1.00 83.19 683 ALA A CA 1
ATOM 4915 C C . ALA A 1 683 ? 19.062 11.050 -40.074 1.00 83.19 683 ALA A C 1
ATOM 4917 O O . ALA A 1 683 ? 18.764 10.669 -38.944 1.00 83.19 683 ALA A O 1
ATOM 4918 N N . ASP A 1 684 ? 18.779 12.291 -40.487 1.00 86.50 684 ASP A N 1
ATOM 4919 C CA . ASP A 1 684 ? 18.167 13.305 -39.618 1.00 86.50 684 ASP A CA 1
ATOM 4920 C C . ASP A 1 684 ? 16.779 12.900 -39.113 1.00 86.50 684 ASP A C 1
ATOM 4922 O O . ASP A 1 684 ? 16.466 13.073 -37.933 1.00 86.50 684 ASP A O 1
ATOM 4926 N N . ARG A 1 685 ? 15.934 12.343 -39.996 1.00 87.75 685 ARG A N 1
ATOM 4927 C CA . ARG A 1 685 ? 14.593 11.867 -39.619 1.00 87.75 685 ARG A CA 1
ATOM 4928 C C . ARG A 1 685 ? 14.675 10.645 -38.714 1.00 87.75 685 ARG A C 1
ATOM 4930 O O . ARG A 1 685 ? 13.876 10.550 -37.786 1.00 87.75 685 ARG A O 1
ATOM 4937 N N . LEU A 1 686 ? 15.645 9.758 -38.948 1.00 89.44 686 LEU A N 1
ATOM 4938 C CA . LEU A 1 686 ? 15.914 8.614 -38.078 1.00 89.44 686 LEU A CA 1
ATOM 4939 C C . LEU A 1 686 ? 16.316 9.069 -36.674 1.00 89.44 686 LEU A C 1
ATOM 4941 O O . LEU A 1 686 ? 15.725 8.639 -35.684 1.00 89.44 686 LEU A O 1
ATOM 4945 N N . GLY A 1 687 ? 17.262 10.005 -36.596 1.00 90.44 687 GLY A N 1
ATOM 4946 C CA . GLY A 1 687 ? 17.684 10.615 -35.342 1.00 90.44 687 GLY A CA 1
ATOM 4947 C C . GLY A 1 687 ? 16.537 11.335 -34.632 1.00 90.44 687 GLY A C 1
ATOM 4948 O O . GLY A 1 687 ? 16.367 11.185 -33.424 1.00 90.44 687 GLY A O 1
ATOM 4949 N N . ALA A 1 688 ? 15.704 12.081 -35.364 1.00 89.19 688 ALA A N 1
ATOM 4950 C CA . ALA A 1 688 ? 14.549 12.778 -34.801 1.00 89.19 688 ALA A CA 1
ATOM 4951 C C . ALA A 1 688 ? 13.499 11.811 -34.234 1.00 89.19 688 ALA A C 1
ATOM 4953 O O . ALA A 1 688 ? 13.035 12.018 -33.111 1.00 89.19 688 ALA A O 1
ATOM 4954 N N . TRP A 1 689 ? 13.166 10.741 -34.966 1.00 90.25 689 TRP A N 1
ATOM 4955 C CA . TRP A 1 689 ? 12.261 9.702 -34.475 1.00 90.25 689 TRP A CA 1
ATOM 4956 C C . TRP A 1 689 ? 12.823 9.033 -33.219 1.00 90.25 689 TRP A C 1
ATOM 4958 O O . TRP A 1 689 ? 12.135 8.985 -32.201 1.00 90.25 689 TRP A O 1
ATOM 4968 N N . ARG A 1 690 ? 14.092 8.604 -33.246 1.00 91.94 690 ARG A N 1
ATOM 4969 C CA . ARG A 1 690 ? 14.756 7.963 -32.102 1.00 91.94 690 ARG A CA 1
ATOM 4970 C C . ARG A 1 690 ? 14.750 8.858 -30.862 1.00 91.94 690 ARG A C 1
ATOM 4972 O O . ARG A 1 690 ? 14.390 8.400 -29.778 1.00 91.94 690 ARG A O 1
ATOM 4979 N N . ARG A 1 691 ? 15.098 10.142 -31.020 1.00 92.00 691 ARG A N 1
ATOM 4980 C CA . ARG A 1 691 ? 15.037 11.149 -29.946 1.00 92.00 691 ARG A CA 1
ATOM 4981 C C . ARG A 1 691 ? 13.633 11.263 -29.363 1.00 92.00 691 ARG A C 1
ATOM 4983 O O . ARG A 1 691 ? 13.471 11.186 -28.149 1.00 92.00 691 ARG A O 1
ATOM 4990 N N . GLY A 1 692 ? 12.623 11.397 -30.222 1.00 90.94 692 GLY A N 1
ATOM 4991 C CA . GLY A 1 692 ? 11.224 11.467 -29.806 1.00 90.94 692 GLY A CA 1
ATOM 4992 C C . GLY A 1 692 ? 10.745 10.196 -29.099 1.00 90.94 692 GLY A C 1
ATOM 4993 O O . GLY A 1 692 ? 10.062 10.286 -28.083 1.00 90.94 692 GLY A O 1
ATOM 4994 N N . ALA A 1 693 ? 11.129 9.015 -29.587 1.00 92.19 693 ALA A N 1
ATOM 4995 C CA . ALA A 1 693 ? 10.738 7.733 -29.011 1.00 92.19 693 ALA A CA 1
ATOM 4996 C C . ALA A 1 693 ? 11.327 7.533 -27.604 1.00 92.19 693 ALA A C 1
ATOM 4998 O O . ALA A 1 693 ? 10.586 7.230 -26.669 1.00 92.19 693 ALA A O 1
ATOM 4999 N N . ILE A 1 694 ? 12.630 7.785 -27.424 1.00 94.62 694 ILE A N 1
ATOM 5000 C CA . ILE A 1 694 ? 13.297 7.715 -26.111 1.00 94.62 694 ILE A CA 1
ATOM 5001 C C . ILE A 1 694 ? 12.681 8.730 -25.138 1.00 94.62 694 ILE A C 1
ATOM 5003 O O . ILE A 1 694 ? 12.409 8.394 -23.984 1.00 94.62 694 ILE A O 1
ATOM 5007 N N . ALA A 1 695 ? 12.393 9.945 -25.607 1.00 93.44 695 ALA A N 1
ATOM 5008 C CA . ALA A 1 695 ? 11.766 10.981 -24.795 1.00 93.44 695 ALA A CA 1
ATOM 5009 C C . ALA A 1 695 ? 10.341 10.612 -24.349 1.00 93.44 695 ALA A C 1
ATOM 5011 O O . ALA A 1 695 ? 9.978 10.837 -23.194 1.00 93.44 695 ALA A O 1
ATOM 5012 N N . ARG A 1 696 ? 9.543 9.974 -25.218 1.00 92.75 696 ARG A N 1
ATOM 5013 C CA . ARG A 1 696 ? 8.219 9.438 -24.851 1.00 92.75 696 ARG A CA 1
ATOM 5014 C C . ARG A 1 696 ? 8.331 8.333 -23.801 1.00 92.75 696 ARG A C 1
ATOM 5016 O O . ARG A 1 696 ? 7.576 8.358 -22.835 1.00 92.75 696 ARG A O 1
ATOM 5023 N N . VAL A 1 697 ? 9.284 7.406 -23.939 1.00 94.31 697 VAL A N 1
ATOM 5024 C CA . VAL A 1 697 ? 9.542 6.380 -22.909 1.00 94.31 697 VAL A CA 1
ATOM 5025 C C . VAL A 1 697 ? 9.912 7.038 -21.575 1.00 94.31 697 VAL A C 1
ATOM 5027 O O . VAL A 1 697 ? 9.340 6.682 -20.547 1.00 94.31 697 VAL A O 1
ATOM 5030 N N . ALA A 1 698 ? 10.798 8.040 -21.579 1.00 94.56 698 ALA A N 1
ATOM 5031 C CA . ALA A 1 698 ? 11.174 8.779 -20.373 1.00 94.56 698 ALA A CA 1
ATOM 5032 C C . ALA A 1 698 ? 9.966 9.457 -19.699 1.00 94.56 698 ALA A C 1
ATOM 5034 O O . ALA A 1 698 ? 9.804 9.354 -18.484 1.00 94.56 698 ALA A O 1
ATOM 5035 N N . ALA A 1 699 ? 9.087 10.092 -20.478 1.00 91.75 699 ALA A N 1
ATOM 5036 C CA . ALA A 1 699 ? 7.871 10.724 -19.968 1.00 91.75 699 ALA A CA 1
ATOM 5037 C C . ALA A 1 699 ? 6.882 9.714 -19.371 1.00 91.75 699 ALA A C 1
ATOM 5039 O O . ALA A 1 699 ? 6.367 9.928 -18.275 1.00 91.75 699 ALA A O 1
ATOM 5040 N N . LEU A 1 700 ? 6.640 8.596 -20.062 1.00 91.31 700 LEU A N 1
ATOM 5041 C CA . LEU A 1 700 ? 5.744 7.533 -19.593 1.00 91.31 700 LEU A CA 1
ATOM 5042 C C . LEU A 1 700 ? 6.264 6.873 -18.311 1.00 91.31 700 LEU A C 1
ATOM 5044 O O . LEU A 1 700 ? 5.482 6.570 -17.410 1.00 91.31 700 LEU A O 1
ATOM 5048 N N . VAL A 1 701 ? 7.584 6.702 -18.199 1.00 93.12 701 VAL A N 1
ATOM 5049 C CA . VAL A 1 701 ? 8.230 6.238 -16.969 1.00 93.12 701 VAL A CA 1
ATOM 5050 C C . VAL A 1 701 ? 8.083 7.278 -15.861 1.00 93.12 701 VAL A C 1
ATOM 5052 O O . VAL A 1 701 ? 7.689 6.911 -14.757 1.00 93.12 701 VAL A O 1
ATOM 5055 N N . ALA A 1 702 ? 8.352 8.564 -16.106 1.00 91.50 702 ALA A N 1
ATOM 5056 C CA . ALA A 1 702 ? 8.191 9.612 -15.089 1.00 91.50 702 ALA A CA 1
ATOM 5057 C C . ALA A 1 702 ? 6.758 9.640 -14.527 1.00 91.50 702 ALA A C 1
ATOM 5059 O O . ALA A 1 702 ? 6.580 9.659 -13.312 1.00 91.50 702 ALA A O 1
ATOM 5060 N N . ARG A 1 703 ? 5.757 9.502 -15.404 1.00 87.38 703 ARG A N 1
ATOM 5061 C CA . ARG A 1 703 ? 4.327 9.390 -15.065 1.00 87.38 703 ARG A CA 1
ATOM 5062 C C . ARG A 1 703 ? 3.946 8.123 -14.300 1.00 87.38 703 ARG A C 1
ATOM 5064 O O . ARG A 1 703 ? 2.916 8.102 -13.640 1.00 87.38 703 ARG A O 1
ATOM 5071 N N . GLY A 1 704 ? 4.745 7.063 -14.404 1.00 88.69 704 GLY A N 1
ATOM 5072 C CA . GLY A 1 704 ? 4.396 5.739 -13.887 1.00 88.69 704 GLY A CA 1
ATOM 5073 C C . GLY A 1 704 ? 3.404 4.961 -14.761 1.00 88.69 704 GLY A C 1
ATOM 5074 O O . GLY A 1 704 ? 2.973 3.884 -14.358 1.00 88.69 704 GLY A O 1
ATOM 5075 N N . ASP A 1 705 ? 3.077 5.460 -15.958 1.00 87.88 705 ASP A N 1
ATOM 5076 C CA . ASP A 1 705 ? 2.205 4.772 -16.922 1.00 87.88 705 ASP A CA 1
ATOM 5077 C C . ASP A 1 705 ? 2.899 3.556 -17.557 1.00 87.88 705 ASP A C 1
ATOM 5079 O O . ASP A 1 705 ? 2.249 2.560 -17.875 1.00 87.88 705 ASP A O 1
ATOM 5083 N N . MET A 1 706 ? 4.228 3.620 -17.706 1.00 90.50 706 MET A N 1
ATOM 5084 C CA . MET A 1 706 ? 5.068 2.518 -18.174 1.00 90.50 706 MET A CA 1
ATOM 5085 C C . MET A 1 706 ? 6.016 2.076 -17.055 1.00 90.50 706 MET A C 1
ATOM 5087 O O . MET A 1 706 ? 6.793 2.874 -16.526 1.00 90.50 706 MET A O 1
ATOM 5091 N N . ASN A 1 707 ? 5.966 0.790 -16.695 1.00 92.31 707 ASN A N 1
ATOM 5092 C CA . ASN A 1 707 ? 6.908 0.217 -15.736 1.00 92.31 707 ASN A CA 1
ATOM 5093 C C . ASN A 1 707 ? 8.294 0.005 -16.377 1.00 92.31 707 ASN A C 1
ATOM 5095 O O . ASN A 1 707 ? 8.457 0.051 -17.597 1.00 92.31 707 ASN A O 1
ATOM 5099 N N . PHE A 1 708 ? 9.312 -0.241 -15.552 1.00 94.31 708 PHE A N 1
ATOM 5100 C CA . PHE A 1 708 ? 10.679 -0.369 -16.057 1.00 94.31 708 PHE A CA 1
ATOM 5101 C C . PHE A 1 708 ? 10.941 -1.653 -16.858 1.00 94.31 708 PHE A C 1
ATOM 5103 O O . PHE A 1 708 ? 11.860 -1.653 -17.672 1.00 94.31 708 PHE A O 1
ATOM 5110 N N . ASP A 1 709 ? 10.146 -2.716 -16.680 1.00 91.56 709 ASP A N 1
ATOM 5111 C CA . ASP A 1 709 ? 10.253 -3.923 -17.515 1.00 91.56 709 ASP A CA 1
ATOM 5112 C C . ASP A 1 709 ? 9.839 -3.610 -18.959 1.00 91.56 709 ASP A C 1
ATOM 5114 O O . ASP A 1 709 ? 10.573 -3.886 -19.910 1.00 91.56 709 ASP A O 1
ATOM 5118 N N . ALA A 1 710 ? 8.691 -2.950 -19.124 1.00 92.25 710 ALA A N 1
ATOM 5119 C CA . ALA A 1 710 ? 8.203 -2.493 -20.415 1.00 92.25 710 ALA A CA 1
ATOM 5120 C C . ALA A 1 710 ? 9.109 -1.418 -21.021 1.00 92.25 710 ALA A C 1
ATOM 5122 O O . ALA A 1 710 ? 9.359 -1.451 -22.226 1.00 92.25 710 ALA A O 1
ATOM 5123 N N . ALA A 1 711 ? 9.643 -0.499 -20.211 1.00 94.44 711 ALA A N 1
ATOM 5124 C CA . ALA A 1 711 ? 10.587 0.510 -20.681 1.00 94.44 711 ALA A CA 1
ATOM 5125 C C . ALA A 1 711 ? 11.868 -0.133 -21.229 1.00 94.44 711 ALA A C 1
ATOM 5127 O O . ALA A 1 711 ? 12.278 0.195 -22.338 1.00 94.44 711 ALA A O 1
ATOM 5128 N N . ALA A 1 712 ? 12.464 -1.088 -20.506 1.00 92.56 712 ALA A N 1
ATOM 5129 C CA . ALA A 1 712 ? 13.658 -1.799 -20.960 1.00 92.56 712 ALA A CA 1
ATOM 5130 C C . ALA A 1 712 ? 13.414 -2.537 -22.289 1.00 92.56 712 ALA A C 1
ATOM 5132 O O . ALA A 1 712 ? 14.203 -2.393 -23.223 1.00 92.56 712 ALA A O 1
ATOM 5133 N N . ALA A 1 713 ? 12.288 -3.250 -22.408 1.00 91.12 713 ALA A N 1
ATOM 5134 C CA . ALA A 1 713 ? 11.904 -3.929 -23.646 1.00 91.12 713 ALA A CA 1
ATOM 5135 C C . ALA A 1 713 ? 11.649 -2.947 -24.806 1.00 91.12 713 ALA A C 1
ATOM 5137 O O . ALA A 1 713 ? 12.052 -3.198 -25.940 1.00 91.12 713 ALA A O 1
ATOM 5138 N N . THR A 1 714 ? 11.009 -1.807 -24.531 1.00 94.44 714 THR A N 1
ATOM 5139 C CA . THR A 1 714 ? 10.724 -0.776 -25.543 1.00 94.44 714 THR A CA 1
ATOM 5140 C C . THR A 1 714 ? 12.011 -0.140 -26.058 1.00 94.44 714 THR A C 1
ATOM 5142 O O . THR A 1 714 ? 12.168 0.024 -27.263 1.00 94.44 714 THR A O 1
ATOM 5145 N N . LEU A 1 715 ? 12.956 0.177 -25.169 1.00 93.81 715 LEU A N 1
ATOM 5146 C CA . LEU A 1 715 ? 14.258 0.736 -25.539 1.00 93.81 715 LEU A CA 1
ATOM 5147 C C . LEU A 1 715 ? 15.073 -0.228 -26.407 1.00 93.81 715 LEU A C 1
ATOM 5149 O O . LEU A 1 715 ? 15.731 0.205 -27.350 1.00 93.81 715 LEU A O 1
ATOM 5153 N N . GLU A 1 716 ? 14.995 -1.529 -26.129 1.00 90.50 716 GLU A N 1
ATOM 5154 C CA . GLU A 1 716 ? 15.644 -2.548 -26.952 1.00 90.50 716 GLU A CA 1
ATOM 5155 C C . GLU A 1 716 ? 15.051 -2.615 -28.365 1.00 90.50 716 GLU A C 1
ATOM 5157 O O . GLU A 1 716 ? 15.795 -2.628 -29.345 1.00 90.50 716 GLU A O 1
ATOM 5162 N N . LEU A 1 717 ? 13.722 -2.568 -28.486 1.00 90.81 717 LEU A N 1
ATOM 5163 C CA . LEU A 1 717 ? 13.062 -2.521 -29.791 1.00 90.81 717 LEU A CA 1
ATOM 5164 C C . LEU A 1 717 ? 13.328 -1.208 -30.540 1.00 90.81 717 LEU A C 1
ATOM 5166 O O . LEU A 1 717 ? 13.452 -1.226 -31.761 1.00 90.81 717 LEU A O 1
ATOM 5170 N N . ILE A 1 718 ? 13.462 -0.072 -29.844 1.00 92.81 718 ILE A N 1
ATOM 5171 C CA . ILE A 1 718 ? 13.862 1.198 -30.475 1.00 92.81 718 ILE A CA 1
ATOM 5172 C C . ILE A 1 718 ? 15.241 1.051 -31.129 1.00 92.81 718 ILE A C 1
ATOM 5174 O O . ILE A 1 718 ? 15.441 1.537 -32.244 1.00 92.81 718 ILE A O 1
ATOM 5178 N N . ASP A 1 719 ? 16.186 0.369 -30.477 1.00 91.25 719 ASP A N 1
ATOM 5179 C CA . ASP A 1 719 ? 17.501 0.085 -31.059 1.00 91.25 719 ASP A CA 1
ATOM 5180 C C . ASP A 1 719 ? 17.401 -0.840 -32.278 1.00 91.25 719 ASP A C 1
ATOM 5182 O O . ASP A 1 719 ? 18.011 -0.540 -33.303 1.00 91.25 719 ASP A O 1
ATOM 5186 N N . ASP A 1 720 ? 16.597 -1.904 -32.204 1.00 89.94 720 ASP A N 1
ATOM 5187 C CA . ASP A 1 720 ? 16.381 -2.833 -33.322 1.00 89.94 720 ASP A CA 1
ATOM 5188 C C . ASP A 1 720 ? 15.779 -2.132 -34.547 1.00 89.94 720 ASP A C 1
ATOM 5190 O O . ASP A 1 720 ? 16.298 -2.266 -35.656 1.00 89.94 720 ASP A O 1
ATOM 5194 N N . HIS A 1 721 ? 14.744 -1.313 -34.349 1.00 90.19 721 HIS A N 1
ATOM 5195 C CA . HIS A 1 721 ? 14.165 -0.494 -35.414 1.00 90.19 721 HIS A CA 1
ATOM 5196 C C . HIS A 1 721 ? 15.178 0.512 -35.973 1.00 90.19 721 HIS A C 1
ATOM 5198 O O . HIS A 1 721 ? 15.311 0.633 -37.187 1.00 90.19 721 HIS A O 1
ATOM 5204 N N . THR A 1 722 ? 15.965 1.167 -35.108 1.00 91.88 722 THR A N 1
ATOM 5205 C CA . THR A 1 722 ? 16.998 2.119 -35.553 1.00 91.88 722 THR A CA 1
ATOM 5206 C C . THR A 1 722 ? 18.037 1.441 -36.450 1.00 91.88 722 THR A C 1
ATOM 5208 O O . THR A 1 722 ? 18.409 1.988 -37.487 1.00 91.88 722 THR A O 1
ATOM 5211 N N . LEU A 1 723 ? 18.508 0.251 -36.065 1.00 92.06 723 LEU A N 1
ATOM 5212 C CA . LEU A 1 723 ? 19.474 -0.524 -36.844 1.00 92.06 723 LEU A CA 1
ATOM 5213 C C . LEU A 1 723 ? 18.873 -0.978 -38.180 1.00 92.06 723 LEU A C 1
ATOM 5215 O O . LEU A 1 723 ? 19.519 -0.814 -39.213 1.00 92.06 723 LEU A O 1
ATOM 5219 N N . ALA A 1 724 ? 17.648 -1.509 -38.175 1.00 90.44 724 ALA A N 1
ATOM 5220 C CA . ALA A 1 724 ? 16.970 -1.970 -39.386 1.00 90.44 724 ALA A CA 1
ATOM 5221 C C . ALA A 1 724 ? 16.753 -0.828 -40.393 1.00 90.44 724 ALA A C 1
ATOM 5223 O O . ALA A 1 724 ? 17.080 -0.975 -41.573 1.00 90.44 724 ALA A O 1
ATOM 5224 N N . ASP A 1 725 ? 16.280 0.328 -39.925 1.00 90.25 725 ASP A N 1
ATOM 5225 C CA . ASP A 1 725 ? 16.032 1.494 -40.774 1.00 90.25 725 ASP A CA 1
ATOM 5226 C C . ASP A 1 725 ? 17.338 2.117 -41.290 1.00 90.25 725 ASP A C 1
ATOM 5228 O O . ASP A 1 725 ? 17.408 2.539 -42.446 1.00 90.25 725 ASP A O 1
ATOM 5232 N N . ALA A 1 726 ? 18.405 2.126 -40.482 1.00 91.25 726 ALA A N 1
ATOM 5233 C CA . ALA A 1 726 ? 19.726 2.569 -40.926 1.00 91.25 726 ALA A CA 1
ATOM 5234 C C . ALA A 1 726 ? 20.299 1.657 -42.026 1.00 91.25 726 ALA A C 1
ATOM 5236 O O . ALA A 1 726 ? 20.865 2.159 -42.999 1.00 91.25 726 ALA A O 1
ATOM 5237 N N . VAL A 1 727 ? 20.127 0.333 -41.909 1.00 90.38 727 VAL A N 1
ATOM 5238 C CA . VAL A 1 727 ? 20.518 -0.627 -42.958 1.00 90.38 727 VAL A CA 1
ATOM 5239 C C . VAL A 1 727 ? 19.719 -0.386 -44.233 1.00 90.38 727 VAL A C 1
ATOM 5241 O O . VAL A 1 727 ? 20.309 -0.279 -45.309 1.00 90.38 727 VAL A O 1
ATOM 5244 N N . ALA A 1 728 ? 18.393 -0.273 -44.127 1.00 87.56 728 ALA A N 1
ATOM 5245 C CA . ALA A 1 728 ? 17.519 -0.043 -45.274 1.00 87.56 728 ALA A CA 1
ATOM 5246 C C . ALA A 1 728 ? 17.864 1.271 -45.993 1.00 87.56 728 ALA A C 1
ATOM 5248 O O . ALA A 1 728 ? 17.900 1.331 -47.223 1.00 87.56 728 ALA A O 1
ATOM 5249 N N . PHE A 1 729 ? 18.176 2.321 -45.230 1.00 86.88 729 PHE A N 1
ATOM 5250 C CA . PHE A 1 729 ? 18.567 3.610 -45.785 1.00 86.88 729 PHE A CA 1
ATOM 5251 C C . PHE A 1 729 ? 19.934 3.554 -46.484 1.00 86.88 729 PHE A C 1
ATOM 5253 O O . PHE A 1 729 ? 20.039 3.984 -47.633 1.00 86.88 729 PHE A O 1
ATOM 5260 N N . ALA A 1 730 ? 20.949 2.958 -45.849 1.00 88.94 730 ALA A N 1
ATOM 5261 C CA . ALA A 1 730 ? 22.268 2.775 -46.458 1.00 88.94 730 ALA A CA 1
ATOM 5262 C C . ALA A 1 730 ? 22.190 1.956 -47.757 1.00 88.94 730 ALA A C 1
ATOM 5264 O O . ALA A 1 730 ? 22.811 2.312 -48.760 1.00 88.94 730 ALA A O 1
ATOM 5265 N N . SER A 1 731 ? 21.391 0.886 -47.745 1.00 86.44 731 SER A N 1
ATOM 5266 C CA . SER A 1 731 ? 21.167 -0.011 -48.885 1.00 86.44 731 SER A CA 1
ATOM 5267 C C . SER A 1 731 ? 20.565 0.725 -50.079 1.00 86.44 731 SER A C 1
ATOM 5269 O O . SER A 1 731 ? 21.059 0.619 -51.204 1.00 86.44 731 SER A O 1
ATOM 5271 N N . LYS A 1 732 ? 19.566 1.575 -49.817 1.00 84.69 732 LYS A N 1
ATOM 5272 C CA . LYS A 1 732 ? 18.915 2.400 -50.835 1.00 84.69 732 LYS A CA 1
ATOM 5273 C C . LYS A 1 732 ? 19.845 3.450 -51.449 1.00 84.69 732 LYS A C 1
ATOM 5275 O O . LYS A 1 732 ? 19.774 3.669 -52.655 1.00 84.69 732 LYS A O 1
ATOM 5280 N N . GLU A 1 733 ? 20.689 4.108 -50.652 1.00 83.06 733 GLU A N 1
ATOM 5281 C CA . GLU A 1 733 ? 21.655 5.097 -51.165 1.00 83.06 733 GLU A CA 1
ATOM 5282 C C . GLU A 1 733 ? 22.761 4.446 -52.003 1.00 83.06 733 GLU A C 1
ATOM 5284 O O . GLU A 1 733 ? 23.174 4.998 -53.022 1.00 83.06 733 GLU A O 1
ATOM 5289 N N . ALA A 1 734 ? 23.222 3.263 -51.592 1.00 80.19 734 ALA A N 1
ATOM 5290 C CA . ALA A 1 734 ? 24.270 2.525 -52.288 1.00 80.19 734 ALA A CA 1
ATOM 5291 C C . ALA A 1 734 ? 23.757 1.697 -53.483 1.00 80.19 734 ALA A C 1
ATOM 5293 O O . ALA A 1 734 ? 24.562 1.230 -54.288 1.00 80.19 734 ALA A O 1
ATOM 5294 N N . GLY A 1 735 ? 22.438 1.504 -53.609 1.00 75.62 735 GLY A N 1
ATOM 5295 C CA . GLY A 1 735 ? 21.820 0.690 -54.659 1.00 75.62 735 GLY A CA 1
ATOM 5296 C C . GLY A 1 735 ? 22.045 -0.817 -54.489 1.00 75.62 735 GLY A C 1
ATOM 5297 O O . GLY A 1 735 ? 22.133 -1.531 -55.487 1.00 75.62 735 GLY A O 1
ATOM 5298 N N . SER A 1 736 ? 22.178 -1.297 -53.247 1.00 76.69 736 SER A N 1
ATOM 5299 C CA . SER A 1 736 ? 22.393 -2.712 -52.917 1.00 76.69 736 SER A CA 1
ATOM 5300 C C . SER A 1 736 ? 21.628 -3.095 -51.653 1.00 76.69 736 SER A C 1
ATOM 5302 O O . SER A 1 736 ? 21.954 -2.600 -50.578 1.00 76.69 736 SER A O 1
ATOM 5304 N N . ASP A 1 737 ? 20.665 -4.010 -51.782 1.00 74.44 737 ASP A N 1
ATOM 5305 C CA . ASP A 1 737 ? 19.796 -4.485 -50.689 1.00 74.44 737 ASP A CA 1
ATOM 5306 C C . ASP A 1 737 ? 20.366 -5.705 -49.939 1.00 74.44 737 ASP A C 1
ATOM 5308 O O . ASP A 1 737 ? 19.645 -6.411 -49.236 1.00 74.44 737 ASP A O 1
ATOM 5312 N N . ASP A 1 738 ? 21.660 -5.988 -50.110 1.00 80.75 738 ASP A N 1
ATOM 5313 C CA . ASP A 1 738 ? 22.283 -7.227 -49.629 1.00 80.75 738 ASP A CA 1
ATOM 5314 C C . ASP A 1 738 ? 22.852 -7.128 -48.198 1.00 80.75 738 ASP A C 1
ATOM 5316 O O . ASP A 1 738 ? 23.195 -8.137 -47.589 1.00 80.75 738 ASP A O 1
ATOM 5320 N N . LEU A 1 739 ? 22.945 -5.923 -47.622 1.00 86.75 739 LEU A N 1
ATOM 5321 C CA . LEU A 1 739 ? 23.492 -5.721 -46.277 1.00 86.75 739 LEU A CA 1
ATOM 5322 C C . LEU A 1 739 ? 22.457 -6.059 -45.191 1.00 86.75 739 LEU A C 1
ATOM 5324 O O . LEU A 1 739 ? 21.319 -5.598 -45.235 1.00 86.75 739 LEU A O 1
ATOM 5328 N N . GLY A 1 740 ? 22.881 -6.759 -44.140 1.00 88.12 740 GLY A N 1
ATOM 5329 C CA . GLY A 1 740 ? 22.102 -6.906 -42.911 1.00 88.12 740 GLY A CA 1
ATOM 5330 C C . GLY A 1 740 ? 22.960 -6.951 -41.649 1.00 88.12 740 GLY A C 1
ATOM 5331 O O . GLY A 1 740 ? 24.193 -6.956 -41.703 1.00 88.12 740 GLY A O 1
ATOM 5332 N N . VAL A 1 741 ? 22.298 -6.957 -40.488 1.00 91.38 741 VAL A N 1
ATOM 5333 C CA . VAL A 1 741 ? 22.950 -6.861 -39.175 1.00 91.38 741 VAL A CA 1
ATOM 5334 C C . VAL A 1 741 ? 22.620 -8.083 -38.329 1.00 91.38 741 VAL A C 1
ATOM 5336 O O . VAL A 1 741 ? 21.467 -8.481 -38.191 1.00 91.38 741 VAL A O 1
ATOM 5339 N N . ILE A 1 742 ? 23.643 -8.661 -37.712 1.00 91.06 742 ILE A N 1
ATOM 5340 C CA . ILE A 1 742 ? 23.514 -9.627 -36.625 1.00 91.06 742 ILE A CA 1
ATOM 5341 C C . ILE A 1 742 ? 23.750 -8.862 -35.324 1.00 91.06 742 ILE A C 1
ATOM 5343 O O . ILE A 1 742 ? 24.862 -8.393 -35.087 1.00 91.06 742 ILE A O 1
ATOM 5347 N N . ARG A 1 743 ? 22.724 -8.723 -34.482 1.00 90.81 743 ARG A N 1
ATOM 5348 C CA . ARG A 1 743 ? 22.829 -8.120 -33.147 1.00 90.81 743 ARG A CA 1
ATOM 5349 C C . ARG A 1 743 ? 23.047 -9.198 -32.093 1.00 90.81 743 ARG A C 1
ATOM 5351 O O . ARG A 1 743 ? 22.335 -10.201 -32.071 1.00 90.81 743 ARG A O 1
ATOM 5358 N N . PHE A 1 744 ? 23.988 -8.966 -31.184 1.00 88.62 744 PHE A N 1
ATOM 5359 C CA . PHE A 1 744 ? 24.219 -9.836 -30.030 1.00 88.62 744 PHE A CA 1
ATOM 5360 C C . PHE A 1 744 ? 23.417 -9.374 -28.805 1.00 88.62 744 PHE A C 1
ATOM 5362 O O . PHE A 1 744 ? 23.144 -8.183 -28.630 1.00 88.62 744 PHE A O 1
ATOM 5369 N N . ALA A 1 745 ? 23.026 -10.328 -27.957 1.00 83.44 745 ALA A N 1
ATOM 5370 C CA . ALA A 1 745 ? 22.333 -10.037 -26.706 1.00 83.44 745 ALA A CA 1
ATOM 5371 C C . ALA A 1 745 ? 23.242 -9.270 -25.727 1.00 83.44 745 ALA A C 1
ATOM 5373 O O . ALA A 1 745 ? 24.456 -9.462 -25.707 1.00 83.44 745 ALA A O 1
ATOM 5374 N N . SER A 1 746 ? 22.638 -8.405 -24.910 1.00 83.00 746 SER A N 1
ATOM 5375 C CA . SER A 1 746 ? 23.313 -7.659 -23.842 1.00 83.00 746 SER A CA 1
ATOM 5376 C C . SER A 1 746 ? 22.938 -8.249 -22.488 1.00 83.00 746 SER A C 1
ATOM 5378 O O . SER A 1 746 ? 21.752 -8.428 -22.209 1.00 83.00 746 SER A O 1
ATOM 5380 N N . ALA A 1 747 ? 23.929 -8.469 -21.623 1.00 78.50 747 ALA A N 1
ATOM 5381 C CA . ALA A 1 747 ? 23.732 -9.109 -20.324 1.00 78.50 747 ALA A CA 1
ATOM 5382 C C . ALA A 1 747 ? 22.783 -8.350 -19.374 1.00 78.50 747 ALA A C 1
ATOM 5384 O O . ALA A 1 747 ? 22.117 -8.959 -18.544 1.00 78.50 747 ALA A O 1
ATOM 5385 N N . ALA A 1 748 ? 22.706 -7.023 -19.500 1.00 77.00 748 ALA A N 1
ATOM 5386 C CA . ALA A 1 748 ? 21.810 -6.170 -18.715 1.00 77.00 748 ALA A CA 1
ATOM 5387 C C . ALA A 1 748 ? 20.747 -5.478 -19.585 1.00 77.00 748 ALA A C 1
ATOM 5389 O O . ALA A 1 748 ? 20.234 -4.422 -19.215 1.00 77.00 748 ALA A O 1
ATOM 5390 N N . GLY A 1 749 ? 20.456 -6.020 -20.771 1.00 80.00 749 GLY A N 1
ATOM 5391 C CA . GLY A 1 749 ? 19.502 -5.432 -21.711 1.00 80.00 749 GLY A CA 1
ATOM 5392 C C . GLY A 1 749 ? 19.960 -4.103 -22.325 1.00 80.00 749 GLY A C 1
ATOM 5393 O O . GLY A 1 749 ? 21.153 -3.766 -22.347 1.00 80.00 749 GLY A O 1
ATOM 5394 N N . ALA A 1 750 ? 19.001 -3.357 -22.877 1.00 75.62 750 ALA A N 1
ATOM 5395 C CA . ALA A 1 750 ? 19.260 -2.116 -23.592 1.00 75.62 750 ALA A CA 1
ATOM 5396 C C . ALA A 1 750 ? 19.501 -0.930 -22.646 1.00 75.62 750 ALA A C 1
ATOM 5398 O O . ALA A 1 750 ? 18.604 -0.441 -21.962 1.00 75.62 750 ALA A O 1
ATOM 5399 N N . ARG A 1 751 ? 20.734 -0.420 -22.665 1.00 85.69 751 ARG A N 1
ATOM 5400 C CA . ARG A 1 751 ? 21.104 0.870 -22.081 1.00 85.69 751 ARG A CA 1
ATOM 5401 C C . ARG A 1 751 ? 21.146 1.952 -23.153 1.00 85.69 751 ARG A C 1
ATOM 5403 O O . ARG A 1 751 ? 21.894 1.823 -24.121 1.00 85.69 751 ARG A O 1
ATOM 5410 N N . VAL A 1 752 ? 20.374 3.011 -22.958 1.00 87.88 752 VAL A N 1
ATOM 5411 C CA . VAL A 1 752 ? 20.347 4.200 -23.821 1.00 87.88 752 VAL A CA 1
ATOM 5412 C C . VAL A 1 752 ? 21.740 4.848 -23.880 1.00 87.88 752 VAL A C 1
ATOM 5414 O O . VAL A 1 752 ? 22.411 4.973 -22.852 1.00 87.88 752 VAL A O 1
ATOM 5417 N N . GLY A 1 753 ? 22.208 5.190 -25.086 1.00 84.62 753 GLY A N 1
ATOM 5418 C CA . GLY A 1 753 ? 23.560 5.714 -25.330 1.00 84.62 753 GLY A CA 1
ATOM 5419 C C . GLY A 1 753 ? 24.709 4.726 -25.059 1.00 84.62 753 GLY A C 1
ATOM 5420 O O . GLY A 1 753 ? 25.870 5.138 -25.002 1.00 84.62 753 GLY A O 1
ATOM 5421 N N . GLY A 1 754 ? 24.409 3.443 -24.822 1.00 85.69 754 GLY A N 1
ATOM 5422 C CA . GLY A 1 754 ? 25.393 2.373 -24.636 1.00 85.69 754 GLY A CA 1
ATOM 5423 C C . GLY A 1 754 ? 25.699 1.622 -25.939 1.00 85.69 754 GLY A C 1
ATOM 5424 O O . GLY A 1 754 ? 24.857 1.617 -26.839 1.00 85.69 754 GLY A O 1
ATOM 5425 N N . PRO A 1 755 ? 26.880 0.982 -26.057 1.00 87.38 755 PRO A N 1
ATOM 5426 C CA . PRO A 1 755 ? 27.268 0.283 -27.275 1.00 87.38 755 PRO A CA 1
ATOM 5427 C C . PRO A 1 755 ? 26.387 -0.940 -27.554 1.00 87.38 755 PRO A C 1
ATOM 5429 O O . PRO A 1 755 ? 25.946 -1.642 -26.637 1.00 87.38 755 PRO A O 1
ATOM 5432 N N . ARG A 1 756 ? 26.152 -1.213 -28.840 1.00 89.94 756 ARG A N 1
ATOM 5433 C CA . ARG A 1 756 ? 25.529 -2.446 -29.331 1.00 89.94 756 ARG A CA 1
ATOM 5434 C C . ARG A 1 756 ? 26.539 -3.282 -30.086 1.00 89.94 756 ARG A C 1
ATOM 5436 O O . ARG A 1 756 ? 27.026 -2.869 -31.134 1.00 89.94 756 ARG A O 1
ATOM 5443 N N . SER A 1 757 ? 26.823 -4.466 -29.559 1.00 90.19 757 SER A N 1
ATOM 5444 C CA . SER A 1 757 ? 27.645 -5.447 -30.254 1.00 90.19 757 SER A CA 1
ATOM 5445 C C . SER A 1 757 ? 26.890 -5.975 -31.471 1.00 90.19 757 SER A C 1
ATOM 5447 O O . SER A 1 757 ? 25.798 -6.539 -31.335 1.00 90.19 757 SER A O 1
ATOM 5449 N N . ILE A 1 758 ? 27.475 -5.798 -32.654 1.00 91.75 758 ILE A N 1
ATOM 5450 C CA . ILE A 1 758 ? 26.906 -6.221 -33.932 1.00 91.75 758 ILE A CA 1
ATOM 5451 C C . ILE A 1 758 ? 27.954 -6.878 -34.838 1.00 91.75 758 ILE A C 1
ATOM 5453 O O . ILE A 1 758 ? 29.161 -6.710 -34.667 1.00 91.75 758 ILE A O 1
ATOM 5457 N N . CYS A 1 759 ? 27.482 -7.596 -35.852 1.00 90.94 759 CYS A N 1
ATOM 5458 C CA . CYS A 1 759 ? 28.267 -8.043 -36.996 1.00 90.94 759 CYS A CA 1
ATOM 5459 C C . CYS A 1 759 ? 27.492 -7.733 -38.284 1.00 90.94 759 CYS A C 1
ATOM 5461 O O . CYS A 1 759 ? 26.274 -7.904 -38.327 1.00 90.94 759 CYS A O 1
ATOM 5463 N N . LEU A 1 760 ? 28.182 -7.250 -39.319 1.00 90.62 760 LEU A N 1
ATOM 5464 C CA . LEU A 1 760 ? 27.569 -6.967 -40.617 1.00 90.62 760 LEU A CA 1
ATOM 5465 C C . LEU A 1 760 ? 27.667 -8.194 -41.513 1.00 90.62 760 LEU A C 1
ATOM 5467 O O . LEU A 1 760 ? 28.730 -8.816 -41.614 1.00 90.62 760 LEU A O 1
ATOM 5471 N N . PHE A 1 761 ? 26.577 -8.514 -42.200 1.00 88.25 761 PHE A N 1
ATOM 5472 C CA . PHE A 1 761 ? 26.514 -9.648 -43.109 1.00 88.25 761 PHE A CA 1
ATOM 5473 C C . PHE A 1 761 ? 26.020 -9.230 -44.499 1.00 88.25 761 PHE A C 1
ATOM 5475 O O . PHE A 1 761 ? 25.309 -8.236 -44.628 1.00 88.25 761 PHE A O 1
ATOM 5482 N N . SER A 1 762 ? 26.399 -9.997 -45.524 1.00 87.75 762 SER A N 1
ATOM 5483 C CA . SER A 1 762 ? 25.893 -9.866 -46.897 1.00 87.75 762 SER A CA 1
ATOM 5484 C C . SER A 1 762 ? 25.894 -11.211 -47.629 1.00 87.75 762 SER A C 1
ATOM 5486 O O . SER A 1 762 ? 26.760 -12.036 -47.334 1.00 87.75 762 SER A O 1
ATOM 5488 N N . GLN A 1 763 ? 24.985 -11.471 -48.580 1.00 82.38 763 GLN A N 1
ATOM 5489 C CA . GLN A 1 763 ? 25.045 -12.694 -49.408 1.00 82.38 763 GLN A CA 1
ATOM 5490 C C . GLN A 1 763 ? 26.283 -12.691 -50.311 1.00 82.38 763 GLN A C 1
ATOM 5492 O O . GLN A 1 763 ? 26.923 -13.726 -50.499 1.00 82.38 763 GLN A O 1
ATOM 5497 N N . ASN A 1 764 ? 26.645 -11.523 -50.844 1.00 78.94 764 ASN A N 1
ATOM 5498 C CA . ASN A 1 764 ? 27.815 -11.300 -51.679 1.00 78.94 764 ASN A CA 1
ATOM 5499 C C . ASN A 1 764 ? 28.703 -10.199 -51.079 1.00 78.94 764 ASN A C 1
ATOM 5501 O O . ASN A 1 764 ? 28.245 -9.107 -50.752 1.00 78.94 764 ASN A O 1
ATOM 5505 N N . ALA A 1 765 ? 30.003 -10.476 -50.945 1.00 70.69 765 ALA A N 1
ATOM 5506 C CA . ALA A 1 765 ? 30.970 -9.515 -50.412 1.00 70.69 765 ALA A CA 1
ATOM 5507 C C . ALA A 1 765 ? 31.320 -8.388 -51.407 1.00 70.69 765 ALA A C 1
ATOM 5509 O O . ALA A 1 765 ? 31.823 -7.338 -51.003 1.00 70.69 765 ALA A O 1
ATOM 5510 N N . ALA A 1 766 ? 31.088 -8.585 -52.709 1.00 71.31 766 ALA A N 1
ATOM 5511 C CA . ALA A 1 766 ? 31.473 -7.622 -53.734 1.00 71.31 766 ALA A CA 1
ATOM 5512 C C . ALA A 1 766 ? 30.580 -6.367 -53.707 1.00 71.31 766 ALA A C 1
ATOM 5514 O O . ALA A 1 766 ? 29.372 -6.450 -53.896 1.00 71.31 766 ALA A O 1
ATOM 5515 N N . GLY A 1 767 ? 31.185 -5.190 -53.514 1.00 70.62 767 GLY A N 1
ATOM 5516 C CA . GLY A 1 767 ? 30.498 -3.892 -53.612 1.00 70.62 767 GLY A CA 1
ATOM 5517 C C . GLY A 1 767 ? 29.737 -3.433 -52.361 1.00 70.62 767 GLY A C 1
ATOM 5518 O O . GLY A 1 767 ? 29.266 -2.300 -52.339 1.00 70.62 767 GLY A O 1
ATOM 5519 N N . VAL A 1 768 ? 29.667 -4.246 -51.298 1.00 84.06 768 VAL A N 1
ATOM 5520 C CA . VAL A 1 768 ? 28.853 -3.960 -50.093 1.00 84.06 768 VAL A CA 1
ATOM 5521 C C . VAL A 1 768 ? 29.623 -3.206 -48.998 1.00 84.06 768 VAL A C 1
ATOM 5523 O O . VAL A 1 768 ? 29.025 -2.615 -48.100 1.00 84.06 768 VAL A O 1
ATOM 5526 N N . GLU A 1 769 ? 30.956 -3.118 -49.092 1.00 84.25 769 GLU A N 1
ATOM 5527 C CA . GLU A 1 769 ? 31.758 -2.313 -48.154 1.00 84.25 769 GLU A CA 1
ATOM 5528 C C . GLU A 1 769 ? 31.363 -0.829 -48.143 1.00 84.25 769 GLU A C 1
ATOM 5530 O O . GLU A 1 769 ? 31.422 -0.189 -47.092 1.00 84.25 769 GLU A O 1
ATOM 5535 N N . GLY A 1 770 ? 30.958 -0.279 -49.294 1.00 86.12 770 GLY A N 1
ATOM 5536 C CA . GLY A 1 770 ? 30.465 1.097 -49.388 1.00 86.12 770 GLY A CA 1
ATOM 5537 C C . GLY A 1 770 ? 29.187 1.291 -48.572 1.00 86.12 770 GLY A C 1
ATOM 5538 O O . GLY A 1 770 ? 29.121 2.197 -47.743 1.00 86.12 770 GLY A O 1
ATOM 5539 N N . THR A 1 771 ? 28.222 0.380 -48.733 1.00 88.69 771 THR A N 1
ATOM 5540 C CA . THR A 1 771 ? 26.974 0.340 -47.957 1.00 88.69 771 THR A CA 1
ATOM 5541 C C . THR A 1 771 ? 27.246 0.198 -46.461 1.00 88.69 771 THR A C 1
ATOM 5543 O O . THR A 1 771 ? 26.665 0.920 -45.657 1.00 88.69 771 THR A O 1
ATOM 5546 N N . ALA A 1 772 ? 28.171 -0.684 -46.073 1.00 90.00 772 ALA A N 1
ATOM 5547 C CA . ALA A 1 772 ? 28.539 -0.912 -44.677 1.00 90.00 772 ALA A CA 1
ATOM 5548 C C . ALA A 1 772 ? 29.180 0.320 -44.020 1.00 90.00 772 ALA A C 1
ATOM 5550 O O . ALA A 1 772 ? 28.834 0.669 -42.891 1.00 90.00 772 ALA A O 1
ATOM 5551 N N . ARG A 1 773 ? 30.090 1.009 -44.723 1.00 90.19 773 ARG A N 1
ATOM 5552 C CA . ARG A 1 773 ? 30.668 2.275 -44.240 1.00 90.19 773 ARG A CA 1
ATOM 5553 C C . ARG A 1 773 ? 29.592 3.347 -44.113 1.00 90.19 773 ARG A C 1
ATOM 5555 O O . ARG A 1 773 ? 29.511 3.983 -43.067 1.00 90.19 773 ARG A O 1
ATOM 5562 N N . ARG A 1 774 ? 28.708 3.467 -45.111 1.00 90.44 774 ARG A N 1
ATOM 5563 C CA . ARG A 1 774 ? 27.601 4.428 -45.063 1.00 90.44 774 ARG A CA 1
ATOM 5564 C C . ARG A 1 774 ? 26.649 4.158 -43.898 1.00 90.44 774 ARG A C 1
ATOM 5566 O O . ARG A 1 774 ? 26.266 5.098 -43.215 1.00 90.44 774 ARG A O 1
ATOM 5573 N N . PHE A 1 775 ? 26.319 2.896 -43.629 1.00 92.00 775 PHE A N 1
ATOM 5574 C CA . PHE A 1 775 ? 25.540 2.488 -42.457 1.00 92.00 775 PHE A CA 1
ATOM 5575 C C . PHE A 1 775 ? 26.187 2.954 -41.143 1.00 92.00 775 PHE A C 1
ATOM 5577 O O . PHE A 1 775 ? 25.513 3.544 -40.300 1.00 92.00 775 PHE A O 1
ATOM 5584 N N . ILE A 1 776 ? 27.498 2.745 -40.982 1.00 92.25 776 ILE A N 1
ATOM 5585 C CA . ILE A 1 776 ? 28.238 3.201 -39.794 1.00 92.25 776 ILE A CA 1
ATOM 5586 C C . ILE A 1 776 ? 28.206 4.731 -39.683 1.00 92.25 776 ILE A C 1
ATOM 5588 O O . ILE A 1 776 ? 28.044 5.255 -38.581 1.00 92.25 776 ILE A O 1
ATOM 5592 N N . ASP A 1 777 ? 28.332 5.448 -40.800 1.00 91.50 777 ASP A N 1
ATOM 5593 C CA . ASP A 1 777 ? 28.272 6.911 -40.815 1.00 91.50 777 ASP A CA 1
ATOM 5594 C C . ASP A 1 777 ? 26.872 7.428 -40.453 1.00 91.50 777 ASP A C 1
ATOM 5596 O O . ASP A 1 777 ? 26.758 8.317 -39.614 1.00 91.50 777 ASP A O 1
ATOM 5600 N N . ILE A 1 778 ? 25.800 6.800 -40.952 1.00 91.38 778 ILE A N 1
ATOM 5601 C CA . ILE A 1 778 ? 24.418 7.110 -40.543 1.00 91.38 778 ILE A CA 1
ATOM 5602 C C . ILE A 1 778 ? 24.256 6.949 -39.025 1.00 91.38 778 ILE A C 1
ATOM 5604 O O . ILE A 1 778 ? 23.700 7.827 -38.370 1.00 91.38 778 ILE A O 1
ATOM 5608 N N . LEU A 1 779 ? 24.776 5.868 -38.432 1.00 92.25 779 LEU A N 1
ATOM 5609 C CA . LEU A 1 779 ? 24.709 5.660 -36.979 1.00 92.25 779 LEU A CA 1
ATOM 5610 C C . LEU A 1 779 ? 25.515 6.688 -36.168 1.00 92.25 779 LEU A C 1
ATOM 5612 O O . LEU A 1 779 ? 25.221 6.899 -34.991 1.00 92.25 779 LEU A O 1
ATOM 5616 N N . ARG A 1 780 ? 26.510 7.342 -36.773 1.00 90.81 780 ARG A N 1
ATOM 5617 C CA . ARG A 1 780 ? 27.213 8.485 -36.168 1.00 90.81 780 ARG A CA 1
ATOM 5618 C C . ARG A 1 780 ? 26.423 9.788 -36.322 1.00 90.81 780 ARG A C 1
ATOM 5620 O O . ARG A 1 780 ? 26.527 10.651 -35.462 1.00 90.81 780 ARG A O 1
ATOM 5627 N N . GLU A 1 781 ? 25.620 9.919 -37.378 1.00 90.06 781 GLU A N 1
ATOM 5628 C CA . GLU A 1 781 ? 24.798 11.103 -37.677 1.00 90.06 781 GLU A CA 1
ATOM 5629 C C . GLU A 1 781 ? 23.503 11.186 -36.837 1.00 90.06 781 GLU A C 1
ATOM 5631 O O . GLU A 1 781 ? 23.006 12.280 -36.577 1.00 90.06 781 GLU A O 1
ATOM 5636 N N . ILE A 1 782 ? 22.938 10.058 -36.380 1.00 86.62 782 ILE A N 1
ATOM 5637 C CA . ILE A 1 782 ? 21.627 10.032 -35.687 1.00 86.62 782 ILE A CA 1
ATOM 5638 C C . ILE A 1 782 ? 21.591 10.770 -34.334 1.00 86.62 782 ILE A C 1
ATOM 5640 O O . ILE A 1 782 ? 20.502 11.158 -33.891 1.00 86.62 782 ILE A O 1
ATOM 5644 N N . GLY A 1 783 ? 22.734 10.997 -33.679 1.00 83.62 783 GLY A N 1
ATOM 5645 C CA . GLY A 1 783 ? 22.835 11.867 -32.503 1.00 83.62 783 GLY A CA 1
ATOM 5646 C C . GLY A 1 783 ? 23.886 11.459 -31.470 1.00 83.62 783 GLY A C 1
ATOM 5647 O O . GLY A 1 783 ? 24.496 10.398 -31.556 1.00 83.62 783 GLY A O 1
ATOM 5648 N N . ASP A 1 784 ? 24.029 12.308 -30.450 1.00 85.50 784 ASP A N 1
ATOM 5649 C CA . ASP A 1 784 ? 25.036 12.189 -29.392 1.00 85.50 784 ASP A CA 1
ATOM 5650 C C . ASP A 1 784 ? 24.436 11.818 -28.023 1.00 85.50 784 ASP A C 1
ATOM 5652 O O . ASP A 1 784 ? 23.220 11.841 -27.797 1.00 85.50 784 ASP A O 1
ATOM 5656 N N . GLY A 1 785 ? 25.312 11.494 -27.066 1.00 87.44 785 GLY A N 1
ATOM 5657 C CA . GLY A 1 785 ? 24.946 11.308 -25.661 1.00 87.44 785 GLY A CA 1
ATOM 5658 C C . GLY A 1 785 ? 23.965 10.154 -25.445 1.00 87.44 785 GLY A C 1
ATOM 5659 O O . GLY A 1 785 ? 24.236 9.021 -25.836 1.00 87.44 785 GLY A O 1
ATOM 5660 N N . VAL A 1 786 ? 22.832 10.431 -24.792 1.00 89.31 786 VAL A N 1
ATOM 5661 C CA . VAL A 1 786 ? 21.778 9.428 -24.556 1.00 89.31 786 VAL A CA 1
ATOM 5662 C C . VAL A 1 786 ? 21.114 8.977 -25.862 1.00 89.31 786 VAL A C 1
ATOM 5664 O O . VAL A 1 786 ? 20.707 7.830 -25.986 1.00 89.31 786 VAL A O 1
ATOM 5667 N N . PHE A 1 787 ? 21.061 9.821 -26.888 1.00 91.00 787 PHE A N 1
ATOM 5668 C CA . PHE A 1 787 ? 20.380 9.478 -28.139 1.00 91.00 787 PHE A CA 1
ATOM 5669 C C . PHE A 1 787 ? 21.261 8.711 -29.124 1.00 91.00 787 PHE A C 1
ATOM 5671 O O . PHE A 1 787 ? 20.739 8.132 -30.079 1.00 91.00 787 PHE A O 1
ATOM 5678 N N . ALA A 1 788 ? 22.569 8.662 -28.873 1.00 90.44 788 ALA A N 1
ATOM 5679 C CA . ALA A 1 788 ? 23.506 7.901 -29.679 1.00 90.44 788 ALA A CA 1
ATOM 5680 C C . ALA A 1 788 ? 23.169 6.401 -29.688 1.00 90.44 788 ALA A C 1
ATOM 5682 O O . ALA A 1 788 ? 22.614 5.846 -28.730 1.00 90.44 788 ALA A O 1
ATOM 5683 N N . LEU A 1 789 ? 23.558 5.733 -30.772 1.00 92.06 789 LEU A N 1
ATOM 5684 C CA . LEU A 1 789 ? 23.596 4.276 -30.859 1.00 92.06 789 LEU A CA 1
ATOM 5685 C C . LEU A 1 789 ? 25.003 3.837 -31.277 1.00 92.06 789 LEU A C 1
ATOM 5687 O O . LEU A 1 789 ? 25.221 3.476 -32.435 1.00 92.06 789 LEU A O 1
ATOM 5691 N N . PRO A 1 790 ? 25.987 3.911 -30.362 1.00 90.69 790 PRO A N 1
ATOM 5692 C CA . PRO A 1 790 ? 27.317 3.424 -30.671 1.00 90.69 790 PRO A CA 1
ATOM 5693 C C . PRO A 1 790 ? 27.251 1.922 -30.950 1.00 90.69 790 PRO A C 1
ATOM 5695 O O . PRO A 1 790 ? 26.515 1.180 -30.298 1.00 90.69 790 PRO A O 1
ATOM 5698 N N . VAL A 1 791 ? 28.034 1.467 -31.919 1.00 91.12 791 VAL A N 1
ATOM 5699 C CA . VAL A 1 791 ? 28.136 0.050 -32.270 1.00 91.12 791 VAL A CA 1
ATOM 5700 C C . VAL A 1 791 ? 29.534 -0.458 -31.976 1.00 91.12 791 VAL A C 1
ATOM 5702 O O . VAL A 1 791 ? 30.518 0.248 -32.191 1.00 91.12 791 VAL A O 1
ATOM 5705 N N . SER A 1 792 ? 29.601 -1.681 -31.463 1.00 88.94 792 SER A N 1
ATOM 5706 C CA . SER A 1 792 ? 30.841 -2.412 -31.246 1.00 88.94 792 SER A CA 1
ATOM 5707 C C . SER A 1 792 ? 30.886 -3.626 -32.169 1.00 88.94 792 SER A C 1
ATOM 5709 O O . SER A 1 792 ? 29.864 -4.261 -32.429 1.00 88.94 792 SER A O 1
ATOM 5711 N N . PHE A 1 793 ? 32.084 -3.961 -32.638 1.00 88.00 793 PHE A N 1
ATOM 5712 C CA . PHE A 1 793 ? 32.341 -5.137 -33.461 1.00 88.00 793 PHE A CA 1
ATOM 5713 C C . PHE A 1 793 ? 33.122 -6.219 -32.697 1.00 88.00 793 PHE A C 1
ATOM 5715 O O . PHE A 1 793 ? 33.655 -7.127 -33.324 1.00 88.00 793 PHE A O 1
ATOM 5722 N N . ASP A 1 794 ? 33.162 -6.176 -31.359 1.00 81.94 794 ASP A N 1
ATOM 5723 C CA . ASP A 1 794 ? 33.985 -7.066 -30.509 1.00 81.94 794 ASP A CA 1
ATOM 5724 C C . ASP A 1 794 ? 33.680 -8.569 -30.664 1.00 81.94 794 ASP A C 1
ATOM 5726 O O . ASP A 1 794 ? 34.454 -9.421 -30.230 1.00 81.94 794 ASP A O 1
ATOM 5730 N N . HIS A 1 795 ? 32.539 -8.919 -31.259 1.00 81.75 795 HIS A N 1
ATOM 5731 C CA . HIS A 1 795 ? 32.112 -10.305 -31.488 1.00 81.75 795 HIS A CA 1
ATOM 5732 C C . HIS A 1 795 ? 32.138 -10.703 -32.973 1.00 81.75 795 HIS A C 1
ATOM 5734 O O . HIS A 1 795 ? 31.596 -11.745 -33.359 1.00 81.75 795 HIS A O 1
ATOM 5740 N N . ARG A 1 796 ? 32.761 -9.880 -33.831 1.00 80.62 796 ARG A N 1
ATOM 5741 C CA . ARG A 1 796 ? 32.968 -10.219 -35.243 1.00 80.62 796 ARG A CA 1
ATOM 5742 C C . ARG A 1 796 ? 33.947 -11.383 -35.392 1.00 80.62 796 ARG A C 1
ATOM 5744 O O . ARG A 1 796 ? 34.876 -11.556 -34.603 1.00 80.62 796 ARG A O 1
ATOM 5751 N N . MET A 1 797 ? 33.734 -12.184 -36.427 1.00 80.38 797 MET A N 1
ATOM 5752 C CA . MET A 1 797 ? 34.453 -13.442 -36.636 1.00 80.38 797 MET A CA 1
ATOM 5753 C C . MET A 1 797 ? 35.938 -13.209 -36.879 1.00 80.38 797 MET A C 1
ATOM 5755 O O . MET A 1 797 ? 36.290 -12.527 -37.826 1.00 80.38 797 MET A O 1
ATOM 5759 N N . GLY A 1 798 ? 36.814 -13.779 -36.050 1.00 67.75 798 GLY A N 1
ATOM 5760 C CA . GLY A 1 798 ? 38.263 -13.555 -36.151 1.00 67.75 798 GLY A CA 1
ATOM 5761 C C . GLY A 1 798 ? 38.745 -12.220 -35.562 1.00 67.75 798 GLY A C 1
ATOM 5762 O O . GLY A 1 798 ? 39.904 -11.854 -35.758 1.00 67.75 798 GLY A O 1
ATOM 5763 N N . GLY A 1 799 ? 37.884 -11.503 -34.831 1.00 70.50 799 GLY A N 1
ATOM 5764 C CA . GLY A 1 799 ? 38.238 -10.272 -34.126 1.00 70.50 799 GLY A CA 1
ATOM 5765 C C . GLY A 1 799 ? 38.593 -9.123 -35.067 1.00 70.50 799 GLY A C 1
ATOM 5766 O O . GLY A 1 799 ? 38.109 -9.052 -36.200 1.00 70.50 799 GLY A O 1
ATOM 5767 N N . ASP A 1 800 ? 39.450 -8.207 -34.608 1.00 64.75 800 ASP A N 1
ATOM 5768 C CA . ASP A 1 800 ? 39.611 -6.922 -35.288 1.00 64.75 800 ASP A CA 1
ATOM 5769 C C . ASP A 1 800 ? 40.277 -6.957 -36.671 1.00 64.75 800 ASP A C 1
ATOM 5771 O O . ASP A 1 800 ? 40.101 -6.044 -37.483 1.00 64.75 800 ASP A O 1
ATOM 5775 N N . ALA A 1 801 ? 41.003 -8.036 -36.955 1.00 64.75 801 ALA A N 1
ATOM 5776 C CA . ALA A 1 801 ? 41.720 -8.251 -38.209 1.00 64.75 801 ALA A CA 1
ATOM 5777 C C . ALA A 1 801 ? 40.836 -8.823 -39.337 1.00 64.75 801 ALA A C 1
ATOM 5779 O O . ALA A 1 801 ? 41.321 -9.055 -40.445 1.00 64.75 801 ALA A O 1
ATOM 5780 N N . SER A 1 802 ? 39.557 -9.083 -39.063 1.00 73.25 802 SER A N 1
ATOM 5781 C CA . SER A 1 802 ? 38.624 -9.705 -40.005 1.00 73.25 802 SER A CA 1
ATOM 5782 C C . SER A 1 802 ? 37.924 -8.712 -40.936 1.00 73.25 802 SER A C 1
ATOM 5784 O O . SER A 1 802 ? 37.911 -7.499 -40.702 1.00 73.25 802 SER A O 1
ATOM 5786 N N . LYS A 1 803 ? 37.312 -9.247 -42.004 1.00 81.75 803 LYS A N 1
ATOM 5787 C CA . LYS A 1 803 ? 36.489 -8.474 -42.946 1.00 81.75 803 LYS A CA 1
ATOM 5788 C C . LYS A 1 803 ? 35.358 -7.760 -42.194 1.00 81.75 803 LYS A C 1
ATOM 5790 O O . LYS A 1 803 ? 34.759 -8.323 -41.283 1.00 81.75 803 LYS A O 1
ATOM 5795 N N . LEU A 1 804 ? 35.045 -6.530 -42.606 1.00 84.75 804 LEU A N 1
ATOM 5796 C CA . LEU A 1 804 ? 33.967 -5.742 -41.999 1.00 84.75 804 LEU A CA 1
ATOM 5797 C C . LEU A 1 804 ? 32.582 -6.359 -42.252 1.00 84.75 804 LEU A C 1
ATOM 5799 O O . LEU A 1 804 ? 31.737 -6.362 -41.362 1.00 84.75 804 LEU A O 1
ATOM 5803 N N . VAL A 1 805 ? 32.366 -6.869 -43.467 1.00 88.38 805 VAL A N 1
ATOM 5804 C CA . VAL A 1 805 ? 31.129 -7.527 -43.898 1.00 88.38 805 VAL A CA 1
ATOM 5805 C C . VAL A 1 805 ? 31.426 -8.994 -44.126 1.00 88.38 805 VAL A C 1
ATOM 5807 O O . VAL A 1 805 ? 32.430 -9.326 -44.763 1.00 88.38 805 VAL A O 1
ATOM 5810 N N . THR A 1 806 ? 30.549 -9.861 -43.627 1.00 87.19 806 THR A N 1
ATOM 5811 C CA . THR A 1 806 ? 30.774 -11.299 -43.708 1.00 87.19 806 THR A CA 1
ATOM 5812 C C . THR A 1 806 ? 29.714 -12.055 -44.496 1.00 87.19 806 THR A C 1
ATOM 5814 O O . THR A 1 806 ? 28.548 -11.670 -44.507 1.00 87.19 806 THR A O 1
ATOM 5817 N N . THR A 1 807 ? 30.118 -13.135 -45.166 1.00 88.38 807 THR A N 1
ATOM 5818 C CA . THR A 1 807 ? 29.221 -13.957 -45.989 1.00 88.38 807 THR A CA 1
ATOM 5819 C C . THR A 1 807 ? 28.694 -15.186 -45.238 1.00 88.38 807 THR A C 1
ATOM 5821 O O . THR A 1 807 ? 29.287 -15.601 -44.236 1.00 88.38 807 THR A O 1
ATOM 5824 N N . PRO A 1 808 ? 27.604 -15.820 -45.713 1.00 88.31 808 PRO A N 1
ATOM 5825 C CA . PRO A 1 808 ? 27.132 -17.095 -45.174 1.00 88.31 808 PRO A CA 1
ATOM 5826 C C . PRO A 1 808 ? 28.211 -18.189 -45.148 1.00 88.31 808 PRO A C 1
ATOM 5828 O O . PRO A 1 808 ? 28.258 -18.980 -44.205 1.00 88.31 808 PRO A O 1
ATOM 5831 N N . ASP A 1 809 ? 29.096 -18.228 -46.147 1.00 88.19 809 ASP A N 1
ATOM 5832 C CA . ASP A 1 809 ? 30.173 -19.221 -46.219 1.00 88.19 809 ASP A CA 1
ATOM 5833 C C . ASP A 1 809 ? 31.292 -18.933 -45.217 1.00 88.19 809 ASP A C 1
ATOM 5835 O O . ASP A 1 809 ? 31.741 -19.850 -44.526 1.00 88.19 809 ASP A O 1
ATOM 5839 N N . ASP A 1 810 ? 31.676 -17.661 -45.064 1.00 88.00 810 ASP A N 1
ATOM 5840 C CA . ASP A 1 810 ? 32.615 -17.233 -44.023 1.00 88.00 810 ASP A CA 1
ATOM 5841 C C . ASP A 1 810 ? 32.063 -17.597 -42.621 1.00 88.00 810 ASP A C 1
ATOM 5843 O O . ASP A 1 810 ? 32.786 -18.147 -41.789 1.00 88.00 810 ASP A O 1
ATOM 5847 N N . LEU A 1 811 ? 30.763 -17.364 -42.369 1.00 87.94 811 LEU A N 1
ATOM 5848 C CA . LEU A 1 811 ? 30.104 -17.715 -41.101 1.00 87.94 811 LEU A CA 1
ATOM 5849 C C . LEU A 1 811 ? 30.055 -19.224 -40.867 1.00 87.94 811 LEU A C 1
ATOM 5851 O O . LEU A 1 811 ? 30.331 -19.695 -39.761 1.00 87.94 811 LEU A O 1
ATOM 5855 N N . ARG A 1 812 ? 29.726 -20.002 -41.901 1.00 88.88 812 ARG A N 1
ATOM 5856 C CA . ARG A 1 812 ? 29.720 -21.466 -41.832 1.00 88.88 812 ARG A CA 1
ATOM 5857 C C . ARG A 1 812 ? 31.107 -22.001 -41.483 1.00 88.88 812 ARG A C 1
ATOM 5859 O O . ARG A 1 812 ? 31.211 -22.852 -40.596 1.00 88.88 812 ARG A O 1
ATOM 5866 N N . ALA A 1 813 ? 32.147 -21.510 -42.158 1.00 88.38 813 ALA A N 1
ATOM 5867 C CA . ALA A 1 813 ? 33.530 -21.903 -41.907 1.00 88.38 813 ALA A CA 1
ATOM 5868 C C . ALA A 1 813 ? 33.944 -21.545 -40.474 1.00 88.38 813 ALA A C 1
ATOM 5870 O O . ALA A 1 813 ? 34.403 -22.412 -39.731 1.00 88.38 813 ALA A O 1
ATOM 5871 N N . PHE A 1 814 ? 33.673 -20.313 -40.035 1.00 87.94 814 PHE A N 1
ATOM 5872 C CA . PHE A 1 814 ? 33.979 -19.865 -38.678 1.00 87.94 814 PHE A CA 1
ATOM 5873 C C . PHE A 1 814 ? 33.295 -20.724 -37.606 1.00 87.94 814 PHE A C 1
ATOM 5875 O O . PHE A 1 814 ? 33.971 -21.270 -36.735 1.00 87.94 814 PHE A O 1
ATOM 5882 N N . LEU A 1 815 ? 31.973 -20.919 -37.685 1.00 85.06 815 LEU A N 1
ATOM 5883 C CA . LEU A 1 815 ? 31.221 -21.700 -36.692 1.00 85.06 815 LEU A CA 1
ATOM 5884 C C . LEU A 1 815 ? 31.635 -23.182 -36.653 1.00 85.06 815 LEU A C 1
ATOM 5886 O O . LEU A 1 815 ? 31.522 -23.832 -35.608 1.00 85.06 815 LEU A O 1
ATOM 5890 N N . THR A 1 816 ? 32.117 -23.719 -37.776 1.00 83.56 816 THR A N 1
ATOM 5891 C CA . THR A 1 816 ? 32.520 -25.128 -37.893 1.00 83.56 816 THR A CA 1
ATOM 5892 C C . THR A 1 816 ? 33.959 -25.362 -37.436 1.00 83.56 816 THR A C 1
ATOM 5894 O O . THR A 1 816 ? 34.223 -26.370 -36.776 1.00 83.56 816 THR A O 1
ATOM 5897 N N . GLU A 1 817 ? 34.875 -24.450 -37.768 1.00 83.94 817 GLU A N 1
ATOM 5898 C CA . GLU A 1 817 ? 36.323 -24.671 -37.670 1.00 83.94 817 GLU A CA 1
ATOM 5899 C C . GLU A 1 817 ? 37.017 -23.813 -36.603 1.00 83.94 817 GLU A C 1
ATOM 5901 O O . GLU A 1 817 ? 38.031 -24.249 -36.061 1.00 83.94 817 GLU A O 1
ATOM 5906 N N . GLN A 1 818 ? 36.493 -22.622 -36.279 1.00 85.31 818 GLN A N 1
ATOM 5907 C CA . GLN A 1 818 ? 37.219 -21.602 -35.498 1.00 85.31 818 GLN A CA 1
ATOM 5908 C C . GLN A 1 818 ? 36.508 -21.144 -34.214 1.00 85.31 818 GLN A C 1
ATOM 5910 O O . GLN A 1 818 ? 37.181 -20.761 -33.261 1.00 85.31 818 GLN A O 1
ATOM 5915 N N . ALA A 1 819 ? 35.173 -21.183 -34.167 1.00 84.38 819 ALA A N 1
ATOM 5916 C CA . ALA A 1 819 ? 34.387 -20.597 -33.082 1.00 84.38 819 ALA A CA 1
ATOM 5917 C C . ALA A 1 819 ? 34.657 -21.256 -31.719 1.00 84.38 819 ALA A C 1
ATOM 5919 O O . ALA A 1 819 ? 34.367 -22.448 -31.516 1.00 84.38 819 ALA A O 1
ATOM 5920 N N . ILE A 1 820 ? 35.142 -20.450 -30.767 1.00 84.38 820 ILE A N 1
ATOM 5921 C CA . ILE A 1 820 ? 35.365 -20.867 -29.379 1.00 84.38 820 ILE A CA 1
ATOM 5922 C C . ILE A 1 820 ? 34.049 -20.885 -28.587 1.00 84.38 820 ILE A C 1
ATOM 5924 O O . ILE A 1 820 ? 32.982 -20.522 -29.084 1.00 84.38 820 ILE A O 1
ATOM 5928 N N . ALA A 1 821 ? 34.100 -21.334 -27.330 1.00 83.88 821 ALA A N 1
ATOM 5929 C CA . ALA A 1 821 ? 32.911 -21.465 -26.488 1.00 83.88 821 ALA A CA 1
ATOM 5930 C C . ALA A 1 821 ? 32.142 -20.140 -26.310 1.00 83.88 821 ALA A C 1
ATOM 5932 O O . ALA A 1 821 ? 30.913 -20.145 -26.369 1.00 83.88 821 ALA A O 1
ATOM 5933 N N . GLN A 1 822 ? 32.847 -19.013 -26.161 1.00 83.88 822 GLN A N 1
ATOM 5934 C CA . GLN A 1 822 ? 32.220 -17.692 -26.054 1.00 83.88 822 GLN A CA 1
ATOM 5935 C C . GLN A 1 822 ? 31.539 -17.255 -27.349 1.00 83.88 822 GLN A C 1
ATOM 5937 O O . GLN A 1 822 ? 30.413 -16.771 -27.300 1.00 83.88 822 GLN A O 1
ATOM 5942 N N . ASP A 1 823 ? 32.172 -17.478 -28.503 1.00 86.25 823 ASP A N 1
ATOM 5943 C CA . ASP A 1 823 ? 31.553 -17.166 -29.793 1.00 86.25 823 ASP A CA 1
ATOM 5944 C C . ASP A 1 823 ? 30.254 -17.950 -29.942 1.00 86.25 823 ASP A C 1
ATOM 5946 O O . ASP A 1 823 ? 29.204 -17.388 -30.235 1.00 86.25 823 ASP A O 1
ATOM 5950 N N . ARG A 1 824 ? 30.292 -19.253 -29.648 1.00 83.81 824 ARG A N 1
ATOM 5951 C CA . ARG A 1 824 ? 29.103 -20.110 -29.695 1.00 83.81 824 ARG A CA 1
ATOM 5952 C C . ARG A 1 824 ? 27.994 -19.590 -28.783 1.00 83.81 824 ARG A C 1
ATOM 5954 O O . ARG A 1 824 ? 26.845 -19.560 -29.212 1.00 83.81 824 ARG A O 1
ATOM 5961 N N . LEU A 1 825 ? 28.327 -19.142 -27.571 1.00 84.12 825 LEU A N 1
ATOM 5962 C CA . LEU A 1 825 ? 27.373 -18.521 -26.650 1.00 84.12 825 LEU A CA 1
ATOM 5963 C C . LEU A 1 825 ? 26.742 -17.265 -27.261 1.00 84.12 825 LEU A C 1
ATOM 5965 O O . LEU A 1 825 ? 25.517 -17.182 -27.331 1.00 84.12 825 LEU A O 1
ATOM 5969 N N . HIS A 1 826 ? 27.550 -16.332 -27.766 1.00 85.00 826 HIS A N 1
ATOM 5970 C CA . HIS A 1 826 ? 27.052 -15.093 -28.364 1.00 85.00 826 HIS A CA 1
ATOM 5971 C C . HIS A 1 826 ? 26.186 -15.356 -29.605 1.00 85.00 826 HIS A C 1
ATOM 5973 O O . HIS A 1 826 ? 25.061 -14.863 -29.687 1.00 85.00 826 HIS A O 1
ATOM 5979 N N . TYR A 1 827 ? 26.656 -16.185 -30.544 1.00 86.62 827 TYR A N 1
ATOM 5980 C CA . TYR A 1 827 ? 25.919 -16.521 -31.769 1.00 86.62 827 TYR A CA 1
ATOM 5981 C C . TYR A 1 827 ? 24.646 -17.340 -31.497 1.00 86.62 827 TYR A C 1
ATOM 5983 O O . TYR A 1 827 ? 23.699 -17.263 -32.277 1.00 86.62 827 TYR A O 1
ATOM 5991 N N . SER A 1 828 ? 24.565 -18.071 -30.377 1.00 81.44 828 SER A N 1
ATOM 5992 C CA . SER A 1 828 ? 23.351 -18.808 -29.984 1.00 81.44 828 SER A CA 1
ATOM 5993 C C . SER A 1 828 ? 22.183 -17.927 -29.552 1.00 81.44 828 SER A C 1
ATOM 5995 O O . SER A 1 828 ? 21.054 -18.403 -29.497 1.00 81.44 828 SER A O 1
ATOM 5997 N N . ARG A 1 829 ? 22.447 -16.658 -29.232 1.00 83.50 829 ARG A N 1
ATOM 5998 C CA . ARG A 1 829 ? 21.438 -15.656 -28.857 1.00 83.50 829 ARG A CA 1
ATOM 5999 C C . ARG A 1 829 ? 21.475 -14.435 -29.770 1.00 83.50 829 ARG A C 1
ATOM 6001 O O . ARG A 1 829 ? 20.852 -13.418 -29.473 1.00 83.50 829 ARG A O 1
ATOM 6008 N N . ALA A 1 830 ? 22.211 -14.538 -30.873 1.00 87.50 830 ALA A N 1
ATOM 6009 C CA . ALA A 1 830 ? 22.277 -13.500 -31.874 1.00 87.50 830 ALA A CA 1
ATOM 6010 C C . ALA A 1 830 ? 20.971 -13.443 -32.671 1.00 87.50 830 ALA A C 1
ATOM 6012 O O . ALA A 1 830 ? 20.384 -14.472 -33.021 1.00 87.50 830 ALA A O 1
ATOM 6013 N N . ARG A 1 831 ? 20.531 -12.224 -32.968 1.00 86.62 831 ARG A N 1
ATOM 6014 C CA . ARG A 1 831 ? 19.312 -11.935 -33.723 1.00 86.62 831 ARG A CA 1
ATOM 6015 C C . ARG A 1 831 ? 19.664 -11.227 -35.014 1.00 86.62 831 ARG A C 1
ATOM 6017 O O . ARG A 1 831 ? 20.584 -10.417 -35.049 1.00 86.62 831 ARG A O 1
ATOM 6024 N N . ILE A 1 832 ? 18.924 -11.536 -36.068 1.00 87.50 832 ILE A N 1
ATOM 6025 C CA . ILE A 1 832 ? 19.046 -10.826 -37.338 1.00 87.50 832 ILE A CA 1
ATOM 6026 C C . ILE A 1 832 ? 18.157 -9.588 -37.251 1.00 87.50 832 ILE A C 1
ATOM 6028 O O . ILE A 1 832 ? 16.991 -9.690 -36.875 1.00 87.50 832 ILE A O 1
ATOM 6032 N N . VAL A 1 833 ? 18.726 -8.433 -37.573 1.00 86.06 833 VAL A N 1
ATOM 6033 C CA . VAL A 1 833 ? 18.049 -7.140 -37.629 1.00 86.06 833 VAL A CA 1
ATOM 6034 C C . VAL A 1 833 ? 18.162 -6.613 -39.060 1.00 86.06 833 VAL A C 1
ATOM 6036 O O . VAL A 1 833 ? 19.261 -6.557 -39.619 1.00 86.06 833 VAL A O 1
ATOM 6039 N N . GLY A 1 834 ? 17.026 -6.250 -39.660 1.00 76.38 834 GLY A N 1
ATOM 6040 C CA . GLY A 1 834 ? 16.926 -5.869 -41.073 1.00 76.38 834 GLY A CA 1
ATOM 6041 C C . GLY A 1 834 ? 16.188 -6.923 -41.919 1.00 76.38 834 GLY A C 1
ATOM 6042 O O . GLY A 1 834 ? 15.292 -7.583 -41.389 1.00 76.38 834 GLY A O 1
ATOM 6043 N N . PRO A 1 835 ? 16.505 -7.065 -43.223 1.00 71.88 835 PRO A N 1
ATOM 6044 C CA . PRO A 1 835 ? 15.771 -7.954 -44.123 1.00 71.88 835 PRO A CA 1
ATOM 6045 C C . PRO A 1 835 ? 15.884 -9.426 -43.707 1.00 71.88 835 PRO A C 1
ATOM 6047 O O . PRO A 1 835 ? 16.944 -9.895 -43.282 1.00 71.88 835 PRO A O 1
ATOM 6050 N N . GLU A 1 836 ? 14.782 -10.165 -43.849 1.00 72.69 836 GLU A N 1
ATOM 6051 C CA . GLU A 1 836 ? 14.744 -11.594 -43.542 1.00 72.69 836 GLU A CA 1
ATOM 6052 C C . GLU A 1 836 ? 15.750 -12.369 -44.400 1.00 72.69 836 GLU A C 1
ATOM 6054 O O . GLU A 1 836 ? 15.786 -12.251 -45.626 1.00 72.69 836 GLU A O 1
ATOM 6059 N N . ASN A 1 837 ? 16.556 -13.209 -43.751 1.00 81.06 837 ASN A N 1
ATOM 6060 C CA . ASN A 1 837 ? 17.517 -14.064 -44.431 1.00 81.06 837 ASN A CA 1
ATOM 6061 C C . ASN A 1 837 ? 17.457 -15.488 -43.880 1.00 81.06 837 ASN A C 1
ATOM 6063 O O . ASN A 1 837 ? 18.091 -15.818 -42.876 1.00 81.06 837 ASN A O 1
ATOM 6067 N N . GLU A 1 838 ? 16.710 -16.351 -44.567 1.00 84.75 838 GLU A N 1
ATOM 6068 C CA . GLU A 1 838 ? 16.513 -17.736 -44.131 1.00 84.75 838 GLU A CA 1
ATOM 6069 C C . GLU A 1 838 ? 17.816 -18.549 -44.146 1.00 84.75 838 GLU A C 1
ATOM 6071 O O . GLU A 1 838 ? 18.017 -19.409 -43.290 1.00 84.75 838 GLU A O 1
ATOM 6076 N N . THR A 1 839 ? 18.750 -18.239 -45.052 1.00 85.31 839 THR A N 1
ATOM 6077 C CA . THR A 1 839 ? 20.056 -18.921 -45.109 1.00 85.31 839 THR A CA 1
ATOM 6078 C C . THR A 1 839 ? 20.874 -18.619 -43.858 1.00 85.31 839 THR A C 1
ATOM 6080 O O . THR A 1 839 ? 21.406 -19.526 -43.216 1.00 85.31 839 THR A O 1
ATOM 6083 N N . LEU A 1 840 ? 20.933 -17.345 -43.470 1.00 84.44 840 LEU A N 1
ATOM 6084 C CA . LEU A 1 840 ? 21.616 -16.910 -42.260 1.00 84.44 840 LEU A CA 1
ATOM 6085 C C . LEU A 1 840 ? 20.919 -17.436 -41.001 1.00 84.44 840 LEU A C 1
ATOM 6087 O O . LEU A 1 840 ? 21.575 -17.965 -40.102 1.00 84.44 840 LEU A O 1
ATOM 6091 N N . SER A 1 841 ? 19.588 -17.361 -40.960 1.00 85.31 841 SER A N 1
ATOM 6092 C CA . SER A 1 841 ? 18.780 -17.946 -39.892 1.00 85.31 841 SER A CA 1
ATOM 6093 C C . SER A 1 841 ? 19.080 -19.431 -39.722 1.00 85.31 841 SER A C 1
ATOM 6095 O O . SER A 1 841 ? 19.315 -19.867 -38.595 1.00 85.31 841 SER A O 1
ATOM 6097 N N . ALA A 1 842 ? 19.138 -20.197 -40.811 1.00 85.81 842 ALA A N 1
ATOM 6098 C CA . ALA A 1 842 ? 19.463 -21.616 -40.786 1.00 85.81 842 ALA A CA 1
ATOM 6099 C C . ALA A 1 842 ? 20.901 -21.882 -40.308 1.00 85.81 842 ALA A C 1
ATOM 6101 O O . ALA A 1 842 ? 21.109 -22.800 -39.516 1.00 85.81 842 ALA A O 1
ATOM 6102 N N . LEU A 1 843 ? 21.883 -21.071 -40.718 1.00 86.75 843 LEU A N 1
ATOM 6103 C CA . LEU A 1 843 ? 23.275 -21.194 -40.262 1.00 86.75 843 LEU A CA 1
ATOM 6104 C C . LEU A 1 843 ? 23.421 -20.935 -38.764 1.00 86.75 843 LEU A C 1
ATOM 6106 O O . LEU A 1 843 ? 24.051 -21.724 -38.062 1.00 86.75 843 LEU A O 1
ATOM 6110 N N . LEU A 1 844 ? 22.798 -19.872 -38.260 1.00 86.25 844 LEU A N 1
ATOM 6111 C CA . LEU A 1 844 ? 22.783 -19.560 -36.833 1.00 86.25 844 LEU A CA 1
ATOM 6112 C C . LEU A 1 844 ? 22.057 -20.662 -36.031 1.00 86.25 844 LEU A C 1
ATOM 6114 O O . LEU A 1 844 ? 22.529 -21.045 -34.961 1.00 86.25 844 LEU A O 1
ATOM 6118 N N . ARG A 1 845 ? 20.955 -21.234 -36.559 1.00 82.94 845 ARG A N 1
ATOM 6119 C CA . ARG A 1 845 ? 20.276 -22.402 -35.952 1.00 82.94 845 ARG A CA 1
ATOM 6120 C C . ARG A 1 845 ? 21.207 -23.613 -35.906 1.00 82.94 845 ARG A C 1
ATOM 6122 O O . ARG A 1 845 ? 21.338 -24.242 -34.861 1.00 82.94 845 ARG A O 1
ATOM 6129 N N . ALA A 1 846 ? 21.876 -23.925 -37.014 1.00 80.12 846 ALA A N 1
ATOM 6130 C CA . ALA A 1 846 ? 22.798 -25.053 -37.112 1.00 80.12 846 ALA A CA 1
ATOM 6131 C C . ALA A 1 846 ? 24.022 -24.890 -36.194 1.00 80.12 846 ALA A C 1
ATOM 6133 O O . ALA A 1 846 ? 24.453 -25.859 -35.569 1.00 80.12 846 ALA A O 1
ATOM 6134 N N . GLY A 1 847 ? 24.549 -23.668 -36.065 1.00 77.25 847 GLY A N 1
ATOM 6135 C CA . GLY A 1 847 ? 25.642 -23.339 -35.150 1.00 77.25 847 GLY A CA 1
ATOM 6136 C C . GLY A 1 847 ? 25.274 -23.573 -33.684 1.00 77.25 847 GLY A C 1
ATOM 6137 O O . GLY A 1 847 ? 26.054 -24.177 -32.946 1.00 77.25 847 GLY A O 1
ATOM 6138 N N . ALA A 1 848 ? 24.065 -23.169 -33.279 1.00 73.12 848 ALA A N 1
ATOM 6139 C CA . ALA A 1 848 ? 23.543 -23.410 -31.933 1.00 73.12 848 ALA A CA 1
ATOM 6140 C C . ALA A 1 848 ? 23.206 -24.894 -31.680 1.00 73.12 848 ALA A C 1
ATOM 6142 O O . ALA A 1 848 ? 23.410 -25.393 -30.577 1.00 73.12 848 ALA A O 1
ATOM 6143 N N . ALA A 1 849 ? 22.735 -25.619 -32.701 1.00 68.75 849 ALA A N 1
ATOM 6144 C CA . ALA A 1 849 ? 22.323 -27.023 -32.604 1.00 68.75 849 ALA A CA 1
ATOM 6145 C C . ALA A 1 849 ? 23.485 -28.039 -32.620 1.00 68.75 849 ALA A C 1
ATOM 6147 O O . ALA A 1 849 ? 23.251 -29.233 -32.439 1.00 68.75 849 ALA A O 1
ATOM 6148 N N . CYS A 1 850 ? 24.735 -27.603 -32.825 1.00 60.25 850 CYS A N 1
ATOM 6149 C CA . CYS A 1 850 ? 25.894 -28.492 -32.958 1.00 60.25 850 CYS A CA 1
ATOM 6150 C C . CYS A 1 850 ? 26.940 -28.333 -31.830 1.00 60.25 850 CYS A C 1
ATOM 6152 O O . CYS A 1 850 ? 28.107 -28.012 -32.105 1.00 60.25 850 CYS A O 1
ATOM 6154 N N . PRO A 1 851 ? 26.610 -28.578 -30.545 1.00 55.69 851 PRO A N 1
ATOM 6155 C CA . PRO A 1 851 ? 27.635 -28.748 -29.532 1.00 55.69 851 PRO A CA 1
ATOM 6156 C C . PRO A 1 851 ? 28.150 -30.189 -29.621 1.00 55.69 851 PRO A C 1
ATOM 6158 O O . PRO A 1 851 ? 27.581 -31.103 -29.031 1.00 55.69 851 PRO A O 1
ATOM 6161 N N . ARG A 1 852 ? 29.263 -30.418 -30.335 1.00 53.44 852 ARG A N 1
ATOM 6162 C CA . ARG A 1 852 ? 29.906 -31.749 -30.406 1.00 53.44 852 ARG A CA 1
ATOM 6163 C C . ARG A 1 852 ? 30.179 -32.363 -29.019 1.00 53.44 852 ARG A C 1
ATOM 6165 O O . ARG A 1 852 ? 30.319 -33.578 -28.951 1.00 53.44 852 ARG A O 1
ATOM 6172 N N . ARG A 1 853 ? 30.206 -31.559 -27.938 1.00 60.47 853 ARG A N 1
ATOM 6173 C CA . ARG A 1 853 ? 30.080 -31.952 -26.516 1.00 60.47 853 ARG A CA 1
ATOM 6174 C C . ARG A 1 853 ? 29.610 -30.747 -25.678 1.00 60.47 853 ARG A C 1
ATOM 6176 O O . ARG A 1 853 ? 30.455 -29.934 -25.309 1.00 60.47 853 ARG A O 1
ATOM 6183 N N . ALA A 1 854 ? 28.317 -30.621 -25.352 1.00 64.88 854 ALA A N 1
ATOM 6184 C CA . ALA A 1 854 ? 27.804 -29.516 -24.517 1.00 64.88 854 ALA A CA 1
ATOM 6185 C C . ALA A 1 854 ? 28.619 -29.342 -23.218 1.00 64.88 854 ALA A C 1
ATOM 6187 O O . ALA A 1 854 ? 29.012 -28.234 -22.870 1.00 64.88 854 ALA A O 1
ATOM 6188 N N . ASP A 1 855 ? 29.013 -30.446 -22.581 1.00 71.62 855 ASP A N 1
ATOM 6189 C CA . ASP A 1 855 ? 29.803 -30.421 -21.344 1.00 71.62 855 ASP A CA 1
ATOM 6190 C C . ASP A 1 855 ? 31.267 -29.970 -21.531 1.00 71.62 855 ASP A C 1
ATOM 6192 O O . ASP A 1 855 ? 31.929 -29.567 -20.575 1.00 71.62 855 ASP A O 1
ATOM 6196 N N . ALA A 1 856 ? 31.826 -30.042 -22.745 1.00 76.94 856 ALA A N 1
ATOM 6197 C CA . ALA A 1 856 ? 33.132 -29.440 -23.031 1.00 76.94 856 ALA A CA 1
ATOM 6198 C C . ALA A 1 856 ? 33.000 -27.920 -23.175 1.00 76.94 856 ALA A C 1
ATOM 6200 O O . ALA A 1 856 ? 33.763 -27.186 -22.554 1.00 76.94 856 ALA A O 1
ATOM 6201 N N . THR A 1 857 ? 31.975 -27.462 -23.901 1.00 77.12 857 THR A N 1
ATOM 6202 C CA . THR A 1 857 ? 31.654 -26.036 -24.039 1.00 77.12 857 THR A CA 1
ATOM 6203 C C . THR A 1 857 ? 31.398 -25.390 -22.678 1.00 77.12 857 THR A C 1
ATOM 6205 O O . THR A 1 857 ? 31.944 -24.327 -22.409 1.00 77.12 857 THR A O 1
ATOM 6208 N N . MET A 1 858 ? 30.672 -26.060 -21.778 1.00 78.06 858 MET A N 1
ATOM 6209 C CA . MET A 1 858 ? 30.441 -25.565 -20.415 1.00 78.06 858 MET A CA 1
ATOM 6210 C C . MET A 1 858 ? 31.731 -25.395 -19.604 1.00 78.06 858 MET A C 1
ATOM 6212 O O . MET A 1 858 ? 31.892 -24.396 -18.907 1.00 78.06 858 MET A O 1
ATOM 6216 N N . ARG A 1 859 ? 32.679 -26.334 -19.716 1.00 82.69 859 ARG A N 1
ATOM 6217 C CA . ARG A 1 859 ? 33.983 -26.225 -19.037 1.00 82.69 859 ARG A CA 1
ATOM 6218 C C . ARG A 1 859 ? 34.821 -25.070 -19.571 1.00 82.69 859 ARG A C 1
ATOM 6220 O O . ARG A 1 859 ? 35.516 -24.416 -18.799 1.00 82.69 859 ARG A O 1
ATOM 6227 N N . ASP A 1 860 ? 34.766 -24.819 -20.874 1.00 85.56 860 ASP A N 1
ATOM 6228 C CA . ASP A 1 860 ? 35.475 -23.690 -21.469 1.00 85.56 860 ASP A CA 1
ATOM 6229 C C . ASP A 1 860 ? 34.824 -22.357 -21.074 1.00 85.56 860 ASP A C 1
ATOM 6231 O O . ASP A 1 860 ? 35.537 -21.438 -20.679 1.00 85.56 860 ASP A O 1
ATOM 6235 N N . LEU A 1 861 ? 33.489 -22.274 -21.042 1.00 85.88 861 LEU A N 1
ATOM 6236 C CA . LEU A 1 861 ? 32.767 -21.112 -20.508 1.00 85.88 861 LEU A CA 1
ATOM 6237 C C . LEU A 1 861 ? 33.122 -20.825 -19.038 1.00 85.88 861 LEU A C 1
ATOM 6239 O O . LEU A 1 861 ? 33.327 -19.667 -18.673 1.00 85.88 861 LEU A O 1
ATOM 6243 N N . ASP A 1 862 ? 33.284 -21.859 -18.208 1.00 87.44 862 ASP A N 1
ATOM 6244 C CA . ASP A 1 862 ? 33.702 -21.712 -16.807 1.00 87.44 862 ASP A CA 1
ATOM 6245 C C . ASP A 1 862 ? 35.127 -21.156 -16.656 1.00 87.44 862 ASP A C 1
ATOM 6247 O O . ASP A 1 862 ? 35.381 -20.279 -15.821 1.00 87.44 862 ASP A O 1
ATOM 6251 N N . ARG A 1 863 ? 36.057 -21.582 -17.520 1.00 87.50 863 ARG A N 1
ATOM 6252 C CA . ARG A 1 863 ? 37.410 -20.999 -17.578 1.00 87.50 863 ARG A CA 1
ATOM 6253 C C . ARG A 1 863 ? 37.364 -19.522 -17.949 1.00 87.50 863 ARG A C 1
ATOM 6255 O O . ARG A 1 863 ? 38.055 -18.718 -17.325 1.00 87.50 863 ARG A O 1
ATOM 6262 N N . MET A 1 864 ? 36.537 -19.160 -18.924 1.00 85.19 864 MET A N 1
ATOM 6263 C CA . MET A 1 864 ? 36.404 -17.779 -19.389 1.00 85.19 864 MET A CA 1
ATOM 6264 C C . MET A 1 864 ? 35.777 -16.878 -18.334 1.00 85.19 864 MET A C 1
ATOM 6266 O O . MET A 1 864 ? 36.288 -15.792 -18.067 1.00 85.19 864 MET A O 1
ATOM 6270 N N . ARG A 1 865 ? 34.734 -17.359 -17.654 1.00 88.56 865 ARG A N 1
ATOM 6271 C CA . ARG A 1 865 ? 34.163 -16.687 -16.486 1.00 88.56 865 ARG A CA 1
ATOM 6272 C C . ARG A 1 865 ? 35.220 -16.457 -15.407 1.00 88.56 865 ARG A C 1
ATOM 6274 O O . ARG A 1 865 ? 35.352 -15.347 -14.901 1.00 88.56 865 ARG A O 1
ATOM 6281 N N . THR A 1 866 ? 36.011 -17.481 -15.090 1.00 88.19 866 THR A N 1
ATOM 6282 C CA . THR A 1 866 ? 37.097 -17.382 -14.103 1.00 88.19 866 THR A CA 1
ATOM 6283 C C . THR A 1 866 ? 38.137 -16.337 -14.509 1.00 88.19 866 THR A C 1
ATOM 6285 O O . THR A 1 866 ? 38.611 -15.581 -13.664 1.00 88.19 866 THR A O 1
ATOM 6288 N N . GLN A 1 867 ? 38.486 -16.259 -15.796 1.00 86.69 867 GLN A N 1
ATOM 6289 C CA . GLN A 1 867 ? 39.396 -15.239 -16.315 1.00 86.69 867 GLN A CA 1
ATOM 6290 C C . GLN A 1 867 ? 38.794 -13.832 -16.212 1.00 86.69 867 GLN A C 1
ATOM 6292 O O . GLN A 1 867 ? 39.472 -12.932 -15.721 1.00 86.69 867 GLN A O 1
ATOM 6297 N N . ARG A 1 868 ? 37.520 -13.659 -16.587 1.00 87.62 868 ARG A N 1
ATOM 6298 C CA . ARG A 1 868 ? 36.777 -12.393 -16.462 1.00 87.62 868 ARG A CA 1
ATOM 6299 C C . ARG A 1 868 ? 36.783 -11.876 -15.022 1.00 87.62 868 ARG A C 1
ATOM 6301 O O . ARG A 1 868 ? 37.066 -10.707 -14.794 1.00 87.62 868 ARG A O 1
ATOM 6308 N N . LEU A 1 869 ? 36.534 -12.750 -14.045 1.00 87.25 869 LEU A N 1
ATOM 6309 C CA . LEU A 1 869 ? 36.526 -12.386 -12.622 1.00 87.25 869 LEU A CA 1
ATOM 6310 C C . LEU A 1 869 ? 37.896 -11.922 -12.103 1.00 87.25 869 LEU A C 1
ATOM 6312 O O . LEU A 1 869 ? 37.951 -11.117 -11.179 1.00 87.25 869 LEU A O 1
ATOM 6316 N N . ARG A 1 870 ? 39.004 -12.393 -12.694 1.00 86.62 870 ARG A N 1
ATOM 6317 C CA . ARG A 1 870 ? 40.366 -11.966 -12.321 1.00 86.62 870 ARG A CA 1
ATOM 6318 C C . ARG A 1 870 ? 40.757 -10.600 -12.883 1.00 86.62 870 ARG A C 1
ATOM 6320 O O . ARG A 1 870 ? 41.721 -10.023 -12.399 1.00 86.62 870 ARG A O 1
ATOM 6327 N N . GLN A 1 871 ? 40.065 -10.122 -13.914 1.00 84.50 871 GLN A N 1
ATOM 6328 C CA . GLN A 1 871 ? 40.426 -8.910 -14.656 1.00 84.50 871 GLN A CA 1
ATOM 6329 C C . GLN A 1 871 ? 39.637 -7.663 -14.217 1.00 84.50 871 GLN A C 1
ATOM 6331 O O . GLN A 1 871 ? 39.709 -6.663 -14.915 1.00 84.50 871 GLN A O 1
ATOM 6336 N N . GLU A 1 872 ? 38.918 -7.715 -13.085 1.00 71.38 872 GLU A N 1
ATOM 6337 C CA . GLU A 1 872 ? 37.987 -6.668 -12.616 1.00 71.38 872 GLU A CA 1
ATOM 6338 C C . GLU A 1 872 ? 36.968 -6.258 -13.700 1.00 71.38 872 GLU A C 1
ATOM 6340 O O . GLU A 1 872 ? 37.186 -5.303 -14.445 1.00 71.38 872 GLU A O 1
ATOM 6345 N N . PRO A 1 873 ? 35.841 -6.983 -13.834 1.00 72.00 873 PRO A N 1
ATOM 6346 C CA . PRO A 1 873 ? 34.923 -6.772 -14.946 1.00 72.00 873 PRO A CA 1
ATOM 6347 C C . PRO A 1 873 ? 34.243 -5.401 -14.890 1.00 72.00 873 PRO A C 1
ATOM 6349 O O . PRO A 1 873 ? 33.854 -4.927 -13.821 1.00 72.00 873 PRO A O 1
ATOM 6352 N N . GLU A 1 874 ? 34.014 -4.812 -16.065 1.00 71.88 874 GLU A N 1
ATOM 6353 C CA . GLU A 1 874 ? 33.136 -3.653 -16.191 1.00 71.88 874 GLU A CA 1
ATOM 6354 C C . GLU A 1 874 ? 31.701 -4.056 -15.820 1.00 71.88 874 GLU A C 1
ATOM 6356 O O . GLU A 1 874 ? 31.159 -5.049 -16.311 1.00 71.88 874 GLU A O 1
ATOM 6361 N N . LEU A 1 875 ? 31.106 -3.302 -14.898 1.00 82.19 875 LEU A N 1
ATOM 6362 C CA . LEU A 1 875 ? 29.788 -3.584 -14.341 1.00 82.19 875 LEU A CA 1
ATOM 6363 C C . LEU A 1 875 ? 28.707 -2.847 -15.129 1.00 82.19 875 LEU A C 1
ATOM 6365 O O . LEU A 1 875 ? 28.855 -1.665 -15.443 1.00 82.19 875 LEU A O 1
ATOM 6369 N N . ALA A 1 876 ? 27.577 -3.510 -15.387 1.00 72.38 876 ALA A N 1
ATOM 6370 C CA . ALA A 1 876 ? 26.499 -2.911 -16.173 1.00 72.38 876 ALA A CA 1
ATOM 6371 C C . ALA A 1 876 ? 25.877 -1.686 -15.481 1.00 72.38 876 ALA A C 1
ATOM 6373 O O . ALA A 1 876 ? 25.479 -0.707 -16.126 1.00 72.38 876 ALA A O 1
ATOM 6374 N N . THR A 1 877 ? 25.800 -1.743 -14.150 1.00 81.81 877 THR A N 1
ATOM 6375 C CA . THR A 1 877 ? 25.332 -0.654 -13.291 1.00 81.81 877 THR A CA 1
ATOM 6376 C C . THR A 1 877 ? 26.163 -0.598 -12.006 1.00 81.81 877 THR A C 1
ATOM 6378 O O . THR A 1 877 ? 26.774 -1.599 -11.632 1.00 81.81 877 THR A O 1
ATOM 6381 N N . PRO A 1 878 ? 26.137 0.519 -11.259 1.00 82.31 878 PRO A N 1
ATOM 6382 C CA . PRO A 1 878 ? 26.839 0.625 -9.976 1.00 82.31 878 PRO A CA 1
ATOM 6383 C C . PRO A 1 878 ? 26.365 -0.343 -8.876 1.00 82.31 878 PRO A C 1
ATOM 6385 O O . PRO A 1 878 ? 27.014 -0.443 -7.833 1.00 82.31 878 PRO A O 1
ATOM 6388 N N . PHE A 1 879 ? 25.228 -1.016 -9.081 1.00 86.62 879 PHE A N 1
ATOM 6389 C CA . PHE A 1 879 ? 24.655 -1.996 -8.153 1.00 86.62 879 PHE A CA 1
ATOM 6390 C C . PHE A 1 879 ? 24.958 -3.445 -8.550 1.00 86.62 879 PHE A C 1
ATOM 6392 O O . PHE A 1 879 ? 24.710 -4.359 -7.764 1.00 86.62 879 PHE A O 1
ATOM 6399 N N . ASP A 1 880 ? 25.478 -3.652 -9.760 1.00 88.31 880 ASP A N 1
ATOM 6400 C CA . ASP A 1 880 ? 25.796 -4.971 -10.292 1.00 88.31 880 ASP A CA 1
ATOM 6401 C C . ASP A 1 880 ? 26.944 -5.627 -9.509 1.00 88.31 880 ASP A C 1
ATOM 6403 O O . ASP A 1 880 ? 27.730 -4.953 -8.835 1.00 88.31 880 ASP A O 1
ATOM 6407 N N . GLN A 1 881 ? 27.021 -6.953 -9.574 1.00 89.50 881 GLN A N 1
ATOM 6408 C CA . GLN A 1 881 ? 28.029 -7.738 -8.870 1.00 89.50 881 GLN A CA 1
ATOM 6409 C C . GLN A 1 881 ? 28.999 -8.366 -9.877 1.00 89.50 881 GLN A C 1
ATOM 6411 O O . GLN A 1 881 ? 28.559 -8.915 -10.885 1.00 89.50 881 GLN A O 1
ATOM 6416 N N . PRO A 1 882 ? 30.320 -8.346 -9.621 1.00 87.19 882 PRO A N 1
ATOM 6417 C CA . PRO A 1 882 ? 31.281 -8.974 -10.530 1.00 87.19 882 PRO A CA 1
ATOM 6418 C C . PRO A 1 882 ? 31.027 -10.484 -10.667 1.00 87.19 882 PRO A C 1
ATOM 6420 O O . PRO A 1 882 ? 31.121 -11.033 -11.771 1.00 87.19 882 PRO A O 1
ATOM 6423 N N . ASP A 1 883 ? 30.668 -11.115 -9.544 1.00 90.25 883 ASP A N 1
ATOM 6424 C CA . ASP A 1 883 ? 30.375 -12.535 -9.373 1.00 90.25 883 ASP A CA 1
ATOM 6425 C C . ASP A 1 883 ? 28.890 -12.725 -9.016 1.00 90.25 883 ASP A C 1
ATOM 6427 O O . ASP A 1 883 ? 28.438 -12.274 -7.962 1.00 90.25 883 ASP A O 1
ATOM 6431 N N . GLY A 1 884 ? 28.126 -13.378 -9.892 1.00 89.88 884 GLY A N 1
ATOM 6432 C CA . GLY A 1 884 ? 26.677 -13.578 -9.779 1.00 89.88 884 GLY A CA 1
ATOM 6433 C C . GLY A 1 884 ? 25.816 -12.452 -10.364 1.00 89.88 884 GLY A C 1
ATOM 6434 O O . GLY A 1 884 ? 24.596 -12.530 -10.278 1.00 89.88 884 GLY A O 1
ATOM 6435 N N . GLY A 1 885 ? 26.418 -11.411 -10.945 1.00 91.75 885 GLY A N 1
ATOM 6436 C CA . GLY A 1 885 ? 25.688 -10.298 -11.563 1.00 91.75 885 GLY A CA 1
ATOM 6437 C C . GLY A 1 885 ? 25.195 -10.572 -12.985 1.00 91.75 885 GLY A C 1
ATOM 6438 O O . GLY A 1 885 ? 25.142 -11.717 -13.443 1.00 91.75 885 GLY A O 1
ATOM 6439 N N . ALA A 1 886 ? 24.888 -9.498 -13.717 1.00 91.44 886 ALA A N 1
ATOM 6440 C CA . ALA A 1 886 ? 24.234 -9.554 -15.029 1.00 91.44 886 ALA A CA 1
ATOM 6441 C C . ALA A 1 886 ? 24.948 -10.483 -16.028 1.00 91.44 886 ALA A C 1
ATOM 6443 O O . ALA A 1 886 ? 24.312 -11.289 -16.706 1.00 91.44 886 ALA A O 1
ATOM 6444 N N . ALA A 1 887 ? 26.283 -10.420 -16.081 1.00 89.31 887 ALA A N 1
ATOM 6445 C CA . ALA A 1 887 ? 27.092 -11.255 -16.971 1.00 89.31 887 ALA A CA 1
ATOM 6446 C C . ALA A 1 887 ? 26.956 -12.761 -16.680 1.00 89.31 887 ALA A C 1
ATOM 6448 O O . ALA A 1 887 ? 26.988 -13.568 -17.606 1.00 89.31 887 ALA A O 1
ATOM 6449 N N . ASP A 1 888 ? 26.795 -13.150 -15.413 1.00 91.62 888 ASP A N 1
ATOM 6450 C CA . ASP A 1 888 ? 26.617 -14.557 -15.044 1.00 91.62 888 ASP A CA 1
ATOM 6451 C C . ASP A 1 888 ? 25.189 -15.038 -15.297 1.00 91.62 888 ASP A C 1
ATOM 6453 O O . ASP A 1 888 ? 25.001 -16.173 -15.730 1.00 91.62 888 ASP A O 1
ATOM 6457 N N . VAL A 1 889 ? 24.188 -14.176 -15.105 1.00 92.38 889 VAL A N 1
ATOM 6458 C CA . VAL A 1 889 ? 22.805 -14.475 -15.501 1.00 92.38 889 VAL A CA 1
ATOM 6459 C C . VAL A 1 889 ? 22.736 -14.755 -17.004 1.00 92.38 889 VAL A C 1
ATOM 6461 O O . VAL A 1 889 ? 22.195 -15.780 -17.423 1.00 92.38 889 VAL A O 1
ATOM 6464 N N . ASP A 1 890 ? 23.344 -13.888 -17.816 1.00 88.81 890 ASP A N 1
ATOM 6465 C CA . ASP A 1 890 ? 23.381 -14.032 -19.273 1.00 88.81 890 ASP A CA 1
ATOM 6466 C C . ASP A 1 890 ? 24.123 -15.301 -19.718 1.00 88.81 890 ASP A C 1
ATOM 6468 O O . ASP A 1 890 ? 23.652 -16.031 -20.598 1.00 88.81 890 ASP A O 1
ATOM 6472 N N . LEU A 1 891 ? 25.233 -15.613 -19.037 1.00 89.31 891 LEU A N 1
ATOM 6473 C CA . LEU A 1 891 ? 26.005 -16.837 -19.229 1.00 89.31 891 LEU A CA 1
ATOM 6474 C C . LEU A 1 891 ? 25.166 -18.090 -18.959 1.00 89.31 891 LEU A C 1
ATOM 6476 O O . LEU A 1 891 ? 25.197 -19.017 -19.769 1.00 89.31 891 LEU A O 1
ATOM 6480 N N . ILE A 1 892 ? 24.415 -18.140 -17.852 1.00 90.56 892 ILE A N 1
ATOM 6481 C CA . ILE A 1 892 ? 23.560 -19.290 -17.509 1.00 90.56 892 ILE A CA 1
ATOM 6482 C C . ILE A 1 892 ? 22.457 -19.458 -18.553 1.00 90.56 892 ILE A C 1
ATOM 6484 O O . ILE A 1 892 ? 22.276 -20.560 -19.072 1.00 90.56 892 ILE A O 1
ATOM 6488 N N . ILE A 1 893 ? 21.751 -18.377 -18.897 1.00 89.62 893 ILE A N 1
ATOM 6489 C CA . ILE A 1 893 ? 20.659 -18.415 -19.879 1.00 89.62 893 ILE A CA 1
ATOM 6490 C C . ILE A 1 893 ? 21.190 -18.880 -21.237 1.00 89.62 893 ILE A C 1
ATOM 6492 O O . ILE A 1 893 ? 20.650 -19.819 -21.817 1.00 89.62 893 ILE A O 1
ATOM 6496 N N . GLY A 1 894 ? 22.290 -18.299 -21.724 1.00 87.31 894 GLY A N 1
ATOM 6497 C CA . GLY A 1 894 ? 22.897 -18.717 -22.989 1.00 87.31 894 GLY A CA 1
ATOM 6498 C C . GLY A 1 894 ? 23.420 -20.155 -22.963 1.00 87.31 894 GLY A C 1
ATOM 6499 O O . GLY A 1 894 ? 23.299 -20.870 -23.955 1.00 87.31 894 GLY A O 1
ATOM 6500 N N . SER A 1 895 ? 23.931 -20.621 -21.823 1.00 86.44 895 SER A N 1
ATOM 6501 C CA . SER A 1 895 ? 24.367 -22.011 -21.644 1.00 86.44 895 SER A CA 1
ATOM 6502 C C . SER A 1 895 ? 23.205 -23.001 -21.729 1.00 86.44 895 SER A C 1
ATOM 6504 O O . SER A 1 895 ? 23.331 -24.053 -22.359 1.00 86.44 895 SER A O 1
ATOM 6506 N N . LEU A 1 896 ? 22.060 -22.664 -21.127 1.00 87.38 896 LEU A N 1
ATOM 6507 C CA . LEU A 1 896 ? 20.830 -23.450 -21.231 1.00 87.38 896 LEU A CA 1
ATOM 6508 C C . LEU A 1 896 ? 20.303 -23.453 -22.670 1.00 87.38 896 LEU A C 1
ATOM 6510 O O . LEU A 1 896 ? 19.984 -24.519 -23.197 1.00 87.38 896 LEU A O 1
ATOM 6514 N N . THR A 1 897 ? 20.291 -22.295 -23.337 1.00 86.88 897 THR A N 1
ATOM 6515 C CA . THR A 1 897 ? 19.925 -22.201 -24.756 1.00 86.88 897 THR A CA 1
ATOM 6516 C C . THR A 1 897 ? 20.818 -23.102 -25.603 1.00 86.88 897 THR A C 1
ATOM 6518 O O . THR A 1 897 ? 20.301 -23.938 -26.333 1.00 86.88 897 THR A O 1
ATOM 6521 N N . LEU A 1 898 ? 22.145 -23.030 -25.461 1.00 84.50 898 LEU A N 1
ATOM 6522 C CA . LEU A 1 898 ? 23.084 -23.897 -26.183 1.00 84.50 898 LEU A CA 1
ATOM 6523 C C . LEU A 1 898 ? 22.858 -25.390 -25.914 1.00 84.50 898 LEU A C 1
ATOM 6525 O O . LEU A 1 898 ? 22.914 -26.199 -26.840 1.00 84.50 898 LEU A O 1
ATOM 6529 N N . ARG A 1 899 ? 22.612 -25.768 -24.655 1.00 85.12 899 ARG A N 1
ATOM 6530 C CA . ARG A 1 899 ? 22.393 -27.168 -24.259 1.00 85.12 899 ARG A CA 1
ATOM 6531 C C . ARG A 1 899 ? 21.140 -27.753 -24.913 1.00 85.12 899 ARG A C 1
ATOM 6533 O O . ARG A 1 899 ? 21.141 -28.931 -25.264 1.00 85.12 899 ARG A O 1
ATOM 6540 N N . HIS A 1 900 ? 20.092 -26.946 -25.076 1.00 86.19 900 HIS A N 1
ATOM 6541 C CA . HIS A 1 900 ? 18.767 -27.418 -25.485 1.00 86.19 900 HIS A CA 1
ATOM 6542 C C . HIS A 1 900 ? 18.343 -26.992 -26.899 1.00 86.19 900 HIS A C 1
ATOM 6544 O O . HIS A 1 900 ? 17.369 -27.537 -27.414 1.00 86.19 900 HIS A O 1
ATOM 6550 N N . ALA A 1 901 ? 19.084 -26.105 -27.574 1.00 83.00 901 ALA A N 1
ATOM 6551 C CA . ALA A 1 901 ? 18.742 -25.576 -28.901 1.00 83.00 901 ALA A CA 1
ATOM 6552 C C . ALA A 1 901 ? 18.587 -26.655 -29.984 1.00 83.00 901 ALA A C 1
ATOM 6554 O O . ALA A 1 901 ? 17.790 -26.481 -30.901 1.00 83.00 901 ALA A O 1
ATOM 6555 N N . ALA A 1 902 ? 19.306 -27.779 -29.884 1.00 82.69 902 ALA A N 1
ATOM 6556 C CA . ALA A 1 902 ? 19.178 -28.880 -30.841 1.00 82.69 902 ALA A CA 1
ATOM 6557 C C . ALA A 1 902 ? 17.789 -29.548 -30.796 1.00 82.69 902 ALA A C 1
ATOM 6559 O O . ALA A 1 902 ? 17.242 -29.900 -31.838 1.00 82.69 902 ALA A O 1
ATOM 6560 N N . ALA A 1 903 ? 17.219 -29.704 -29.597 1.00 84.88 903 ALA A N 1
ATOM 6561 C CA . ALA A 1 903 ? 15.889 -30.281 -29.394 1.00 84.88 903 ALA A CA 1
ATOM 6562 C C . ALA A 1 903 ? 14.777 -29.217 -29.422 1.00 84.88 903 ALA A C 1
ATOM 6564 O O . ALA A 1 903 ? 13.646 -29.511 -29.802 1.00 84.88 903 ALA A O 1
ATOM 6565 N N . HIS A 1 904 ? 15.109 -27.971 -29.068 1.00 86.75 904 HIS A N 1
ATOM 6566 C CA . HIS A 1 904 ? 14.182 -26.842 -28.988 1.00 86.75 904 HIS A CA 1
ATOM 6567 C C . HIS A 1 904 ? 14.732 -25.618 -29.749 1.00 86.75 904 HIS A C 1
ATOM 6569 O O . HIS A 1 904 ? 15.156 -24.641 -29.125 1.00 86.75 904 HIS A O 1
ATOM 6575 N N . PRO A 1 905 ? 14.707 -25.619 -31.099 1.00 82.00 905 PRO A N 1
ATOM 6576 C CA . PRO A 1 905 ? 15.320 -24.558 -31.912 1.00 82.00 905 PRO A CA 1
ATOM 6577 C C . PRO A 1 905 ? 14.743 -23.156 -31.671 1.00 82.00 905 PRO A C 1
ATOM 6579 O O . PRO A 1 905 ? 15.441 -22.157 -31.828 1.00 82.00 905 PRO A O 1
ATOM 6582 N N . MET A 1 906 ? 13.477 -23.088 -31.249 1.00 84.44 906 MET A N 1
ATOM 6583 C CA . MET A 1 906 ? 12.760 -21.846 -30.940 1.00 84.44 906 MET A CA 1
ATOM 6584 C C . MET A 1 906 ? 13.386 -21.032 -29.796 1.00 84.44 906 MET A C 1
ATOM 6586 O O . MET A 1 906 ? 13.232 -19.816 -29.776 1.00 84.44 906 MET A O 1
ATOM 6590 N N . LEU A 1 907 ? 14.150 -21.653 -28.885 1.00 86.38 907 LEU A N 1
ATOM 6591 C CA . LEU A 1 907 ? 14.779 -20.961 -27.746 1.00 86.38 907 LEU A CA 1
ATOM 6592 C C . LEU A 1 907 ? 15.724 -19.821 -28.159 1.00 86.38 907 LEU A C 1
ATOM 6594 O O . LEU A 1 907 ? 15.955 -18.906 -27.376 1.00 86.38 907 LEU A O 1
ATOM 6598 N N . ARG A 1 908 ? 16.264 -19.866 -29.380 1.00 84.44 908 ARG A N 1
ATOM 6599 C CA . ARG A 1 908 ? 17.128 -18.817 -29.940 1.00 84.44 908 ARG A CA 1
ATOM 6600 C C . ARG A 1 908 ? 16.366 -17.524 -30.248 1.00 84.44 908 ARG A C 1
ATOM 6602 O O . ARG A 1 908 ? 16.923 -16.435 -30.155 1.00 84.44 908 ARG A O 1
ATOM 6609 N N . GLU A 1 909 ? 15.117 -17.657 -30.680 1.00 79.31 909 GLU A N 1
ATOM 6610 C CA . GLU A 1 909 ? 14.310 -16.543 -31.194 1.00 79.31 909 GLU A CA 1
ATOM 6611 C C . GLU A 1 909 ? 13.551 -15.829 -30.067 1.00 79.31 909 GLU A C 1
ATOM 6613 O O . GLU A 1 909 ? 13.209 -14.653 -30.180 1.00 79.31 909 GLU A O 1
ATOM 6618 N N . LEU A 1 910 ? 13.368 -16.513 -28.936 1.00 84.00 910 LEU A N 1
ATOM 6619 C CA . LEU A 1 910 ? 12.734 -15.979 -27.737 1.00 84.00 910 LEU A CA 1
ATOM 6620 C C . LEU A 1 910 ? 13.632 -14.972 -27.005 1.00 84.00 910 LEU A C 1
ATOM 6622 O O . LEU A 1 910 ? 14.860 -14.968 -27.132 1.00 84.00 910 LEU A O 1
ATOM 6626 N N . ASN A 1 911 ? 13.015 -14.057 -26.253 1.00 84.12 911 ASN A N 1
ATOM 6627 C CA . ASN A 1 911 ? 13.753 -13.231 -25.292 1.00 84.12 911 ASN A CA 1
ATOM 6628 C C . ASN A 1 911 ? 14.132 -14.074 -24.059 1.00 84.12 911 ASN A C 1
ATOM 6630 O O . ASN A 1 911 ? 13.702 -15.217 -23.920 1.00 84.12 911 ASN A O 1
ATOM 6634 N N . ALA A 1 912 ? 14.951 -13.519 -23.166 1.00 85.81 912 ALA A N 1
ATOM 6635 C CA . ALA A 1 912 ? 15.450 -14.241 -21.997 1.00 85.81 912 ALA A CA 1
ATOM 6636 C C . ALA A 1 912 ? 14.328 -14.812 -21.105 1.00 85.81 912 ALA A C 1
ATOM 6638 O O . ALA A 1 912 ? 14.419 -15.960 -20.673 1.00 85.81 912 ALA A O 1
ATOM 6639 N N . ALA A 1 913 ? 13.267 -14.038 -20.855 1.00 87.12 913 ALA A N 1
ATOM 6640 C CA . ALA A 1 913 ? 12.151 -14.459 -20.010 1.00 87.12 913 ALA A CA 1
ATOM 6641 C C . ALA A 1 913 ? 11.333 -15.579 -20.672 1.00 87.12 913 ALA A C 1
ATOM 6643 O O . ALA A 1 913 ? 11.102 -16.618 -20.056 1.00 87.12 913 ALA A O 1
ATOM 6644 N N . ASP A 1 914 ? 10.978 -15.409 -21.946 1.00 89.50 914 ASP A N 1
ATOM 6645 C CA . ASP A 1 914 ? 10.206 -16.392 -22.709 1.00 89.50 914 ASP A CA 1
ATOM 6646 C C . ASP A 1 914 ? 10.999 -17.688 -22.934 1.00 89.50 914 ASP A C 1
ATOM 6648 O O . ASP A 1 914 ? 10.430 -18.780 -22.920 1.00 89.50 914 ASP A O 1
ATOM 6652 N N . ALA A 1 915 ? 12.323 -17.595 -23.104 1.00 90.00 915 ALA A N 1
ATOM 6653 C CA . ALA A 1 915 ? 13.202 -18.756 -23.206 1.00 90.00 915 ALA A CA 1
ATOM 6654 C C . ALA A 1 915 ? 13.243 -19.553 -21.892 1.00 90.00 915 ALA A C 1
ATOM 6656 O O . ALA A 1 915 ? 13.133 -20.777 -21.921 1.00 90.00 915 ALA A O 1
ATOM 6657 N N . LEU A 1 916 ? 13.356 -18.880 -20.741 1.00 93.31 916 LEU A N 1
ATOM 6658 C CA . LEU A 1 916 ? 13.317 -19.525 -19.422 1.00 93.31 916 LEU A CA 1
ATOM 6659 C C . LEU A 1 916 ? 11.960 -20.184 -19.143 1.00 93.31 916 LEU A C 1
ATOM 6661 O O . LEU A 1 916 ? 11.912 -21.301 -18.631 1.00 93.31 916 LEU A O 1
ATOM 6665 N N . ASP A 1 917 ? 10.867 -19.527 -19.523 1.00 93.25 917 ASP A N 1
ATOM 6666 C CA . ASP A 1 917 ? 9.511 -20.064 -19.411 1.00 93.25 917 ASP A CA 1
ATOM 6667 C C . ASP A 1 917 ? 9.296 -21.283 -20.331 1.00 93.25 917 ASP A C 1
ATOM 6669 O O . ASP A 1 917 ? 8.752 -22.308 -19.917 1.00 93.25 917 ASP A O 1
ATOM 6673 N N . ALA A 1 918 ? 9.809 -21.242 -21.566 1.00 93.06 918 ALA A N 1
ATOM 6674 C CA . ALA A 1 918 ? 9.797 -22.388 -22.474 1.00 93.06 918 ALA A CA 1
ATOM 6675 C C . ALA A 1 918 ? 10.626 -23.574 -21.946 1.00 93.06 918 ALA A C 1
ATOM 6677 O O . ALA A 1 918 ? 10.172 -24.715 -22.034 1.00 93.06 918 ALA A O 1
ATOM 6678 N N . LEU A 1 919 ? 11.803 -23.318 -21.365 1.00 92.69 919 LEU A N 1
ATOM 6679 C CA . LEU A 1 919 ? 12.634 -24.343 -20.724 1.00 92.69 919 LEU A CA 1
ATOM 6680 C C . LEU A 1 919 ? 11.928 -24.977 -19.514 1.00 92.69 919 LEU A C 1
ATOM 6682 O O . LEU A 1 919 ? 12.000 -26.194 -19.343 1.00 92.69 919 LEU A O 1
ATOM 6686 N N . ALA A 1 920 ? 11.228 -24.179 -18.703 1.00 94.25 920 ALA A N 1
ATOM 6687 C CA . ALA A 1 920 ? 10.467 -24.670 -17.555 1.00 94.25 920 ALA A CA 1
ATOM 6688 C C . ALA A 1 920 ? 9.264 -25.522 -17.977 1.00 94.25 920 ALA A C 1
ATOM 6690 O O . ALA A 1 920 ? 9.050 -26.592 -17.419 1.00 94.25 920 ALA A O 1
ATOM 6691 N N . ARG A 1 921 ? 8.503 -25.095 -18.995 1.00 93.62 921 ARG A N 1
ATOM 6692 C CA . ARG A 1 921 ? 7.380 -25.881 -19.545 1.00 93.62 921 ARG A CA 1
ATOM 6693 C C . ARG A 1 921 ? 7.806 -27.211 -20.163 1.00 93.62 921 ARG A C 1
ATOM 6695 O O . ARG A 1 921 ? 6.987 -28.117 -20.261 1.00 93.62 921 ARG A O 1
ATOM 6702 N N . ALA A 1 922 ? 9.050 -27.300 -20.624 1.00 91.69 922 ALA A N 1
ATOM 6703 C CA . ALA A 1 922 ? 9.634 -28.520 -21.165 1.00 91.69 922 ALA A CA 1
ATOM 6704 C C . ALA A 1 922 ? 10.301 -29.401 -20.087 1.00 91.69 922 ALA A C 1
ATOM 6706 O O . ALA A 1 922 ? 10.969 -30.369 -20.444 1.00 91.69 922 ALA A O 1
ATOM 6707 N N . ASP A 1 923 ? 10.162 -29.059 -18.798 1.00 90.62 923 ASP A N 1
ATOM 6708 C CA . ASP A 1 923 ? 10.795 -29.734 -17.653 1.00 90.62 923 ASP A CA 1
ATOM 6709 C C . ASP A 1 923 ? 12.334 -29.837 -17.754 1.00 90.62 923 ASP A C 1
ATOM 6711 O O . ASP A 1 923 ? 12.964 -30.714 -17.161 1.00 90.62 923 ASP A O 1
ATOM 6715 N N . LEU A 1 924 ? 12.971 -28.923 -18.496 1.00 89.19 924 LEU A N 1
ATOM 6716 C CA . LEU A 1 924 ? 14.432 -28.880 -18.667 1.00 89.19 924 LEU A CA 1
ATOM 6717 C C . LEU A 1 924 ? 15.130 -28.123 -17.530 1.00 89.19 924 LEU A C 1
ATOM 6719 O O . LEU A 1 924 ? 16.303 -28.358 -17.242 1.00 89.19 924 LEU A O 1
ATOM 6723 N N . VAL A 1 925 ? 14.399 -27.222 -16.878 1.00 91.69 925 VAL A N 1
ATOM 6724 C CA . VAL A 1 925 ? 14.769 -26.545 -15.631 1.00 91.69 925 VAL A CA 1
ATOM 6725 C C . VAL A 1 925 ? 13.541 -26.494 -14.729 1.00 91.69 925 VAL A C 1
ATOM 6727 O O . VAL A 1 925 ? 12.413 -26.484 -15.218 1.00 91.69 925 VAL A O 1
ATOM 6730 N N . SER A 1 926 ? 13.728 -26.434 -13.410 1.00 93.12 926 SER A N 1
ATOM 6731 C CA . SER A 1 926 ? 12.580 -26.270 -12.514 1.00 93.12 926 SER A CA 1
ATOM 6732 C C . SER A 1 926 ? 11.952 -24.883 -12.680 1.00 93.12 926 SER A C 1
ATOM 6734 O O . SER A 1 926 ? 12.636 -23.897 -12.978 1.00 93.12 926 SER A O 1
ATOM 6736 N N . SER A 1 927 ? 10.647 -24.775 -12.418 1.00 91.81 927 SER A N 1
ATOM 6737 C CA . SER A 1 927 ? 9.946 -23.484 -12.439 1.00 91.81 927 SER A CA 1
ATOM 6738 C C . SER A 1 927 ? 10.544 -22.476 -11.450 1.00 91.81 927 SER A C 1
ATOM 6740 O O . SER A 1 927 ? 10.460 -21.270 -11.663 1.00 91.81 927 SER A O 1
ATOM 6742 N N . ASP A 1 928 ? 11.167 -22.949 -10.371 1.00 91.19 928 ASP A N 1
ATOM 6743 C CA . ASP A 1 928 ? 11.822 -22.088 -9.388 1.00 91.19 928 ASP A CA 1
ATOM 6744 C C . ASP A 1 928 ? 13.131 -21.481 -9.913 1.00 91.19 928 ASP A C 1
ATOM 6746 O O . ASP A 1 928 ? 13.346 -20.271 -9.810 1.00 91.19 928 ASP A O 1
ATOM 6750 N N . VAL A 1 929 ? 13.951 -22.295 -10.586 1.00 92.00 929 VAL A N 1
ATOM 6751 C CA . VAL A 1 929 ? 15.172 -21.848 -11.273 1.00 92.00 929 VAL A CA 1
ATOM 6752 C C . VAL A 1 929 ? 14.831 -20.822 -12.353 1.00 92.00 929 VAL A C 1
ATOM 6754 O O . VAL A 1 929 ? 15.447 -19.758 -12.410 1.00 92.00 929 VAL A O 1
ATOM 6757 N N . ALA A 1 930 ? 13.826 -21.114 -13.185 1.00 92.88 930 ALA A N 1
ATOM 6758 C CA . ALA A 1 930 ? 13.397 -20.214 -14.253 1.00 92.88 930 ALA A CA 1
ATOM 6759 C C . ALA A 1 930 ? 12.910 -18.862 -13.710 1.00 92.88 930 ALA A C 1
ATOM 6761 O O . ALA A 1 930 ? 13.341 -17.819 -14.200 1.00 92.88 930 ALA A O 1
ATOM 6762 N N . ARG A 1 931 ? 12.075 -18.863 -12.658 1.00 93.38 931 ARG A N 1
ATOM 6763 C CA . ARG A 1 931 ? 11.610 -17.626 -12.004 1.00 93.38 931 ARG A CA 1
ATOM 6764 C C . ARG A 1 931 ? 12.760 -16.826 -11.400 1.00 93.38 931 ARG A C 1
ATOM 6766 O O . ARG A 1 931 ? 12.789 -15.611 -11.566 1.00 93.38 931 ARG A O 1
ATOM 6773 N N . THR A 1 932 ? 13.708 -17.492 -10.744 1.00 93.12 932 THR A N 1
ATOM 6774 C CA . THR A 1 932 ? 14.865 -16.840 -10.111 1.00 93.12 932 THR A CA 1
ATOM 6775 C C . THR A 1 932 ? 15.754 -16.151 -11.148 1.00 93.12 932 THR A C 1
ATOM 6777 O O . THR A 1 932 ? 16.073 -14.971 -11.004 1.00 93.12 932 THR A O 1
ATOM 6780 N N . LEU A 1 933 ? 16.099 -16.845 -12.238 1.00 94.06 933 LEU A N 1
ATOM 6781 C CA . LEU A 1 933 ? 16.904 -16.274 -13.324 1.00 94.06 933 LEU A CA 1
ATOM 6782 C C . LEU A 1 933 ? 16.167 -15.147 -14.058 1.00 94.06 933 LEU A C 1
ATOM 6784 O O . LEU A 1 933 ? 16.780 -14.128 -14.374 1.00 94.06 933 LEU A O 1
ATOM 6788 N N . ALA A 1 934 ? 14.858 -15.291 -14.292 1.00 93.19 934 ALA A N 1
ATOM 6789 C CA . ALA A 1 934 ? 14.049 -14.249 -14.921 1.00 93.19 934 ALA A CA 1
ATOM 6790 C C . ALA A 1 934 ? 13.964 -12.991 -14.042 1.00 93.19 934 ALA A C 1
ATOM 6792 O O . ALA A 1 934 ? 14.099 -11.877 -14.549 1.00 93.19 934 ALA A O 1
ATOM 6793 N N . ALA A 1 935 ? 13.804 -13.159 -12.725 1.00 93.12 935 ALA A N 1
ATOM 6794 C CA . ALA A 1 935 ? 13.784 -12.057 -11.769 1.00 93.12 935 ALA A CA 1
ATOM 6795 C C . ALA A 1 935 ? 15.136 -11.329 -11.699 1.00 93.12 935 ALA A C 1
ATOM 6797 O O . ALA A 1 935 ? 15.162 -10.098 -11.762 1.00 93.12 935 ALA A O 1
ATOM 6798 N N . ALA A 1 936 ? 16.250 -12.069 -11.652 1.00 93.94 936 ALA A N 1
ATOM 6799 C CA . ALA A 1 936 ? 17.597 -11.497 -11.663 1.00 93.94 936 ALA A CA 1
ATOM 6800 C C . ALA A 1 936 ? 17.893 -10.750 -12.979 1.00 93.94 936 ALA A C 1
ATOM 6802 O O . ALA A 1 936 ? 18.356 -9.609 -12.958 1.00 93.94 936 ALA A O 1
ATOM 6803 N N . HIS A 1 937 ? 17.561 -11.343 -14.131 1.00 92.94 937 HIS A N 1
ATOM 6804 C CA . HIS A 1 937 ? 17.716 -10.693 -15.437 1.00 92.94 937 HIS A CA 1
ATOM 6805 C C . HIS A 1 937 ? 16.877 -9.407 -15.531 1.00 92.94 937 HIS A C 1
ATOM 6807 O O . HIS A 1 937 ? 17.388 -8.354 -15.916 1.00 92.94 937 HIS A O 1
ATOM 6813 N N . GLY A 1 938 ? 15.599 -9.471 -15.134 1.00 92.94 938 GLY A N 1
ATOM 6814 C CA . GLY A 1 938 ? 14.701 -8.314 -15.105 1.00 92.94 938 GLY A CA 1
ATOM 6815 C C . GLY A 1 938 ? 15.215 -7.200 -14.192 1.00 92.94 938 GLY A C 1
ATOM 6816 O O . GLY A 1 938 ? 15.236 -6.039 -14.590 1.00 92.94 938 GLY A O 1
ATOM 6817 N N . PHE A 1 939 ? 15.723 -7.542 -13.005 1.00 94.69 939 PHE A N 1
ATOM 6818 C CA . PHE A 1 939 ? 16.333 -6.585 -12.079 1.00 94.69 939 PHE A CA 1
ATOM 6819 C C . PHE A 1 939 ? 17.471 -5.781 -12.732 1.00 94.69 939 PHE A C 1
ATOM 6821 O O . PHE A 1 939 ? 17.463 -4.547 -12.678 1.00 94.69 939 PHE A O 1
ATOM 6828 N N . HIS A 1 940 ? 18.410 -6.453 -13.408 1.00 92.56 940 HIS A N 1
ATOM 6829 C CA . HIS A 1 940 ? 19.511 -5.776 -14.101 1.00 92.56 940 HIS A CA 1
ATOM 6830 C C . HIS A 1 940 ? 19.028 -4.931 -15.286 1.00 92.56 940 HIS A C 1
ATOM 6832 O O . HIS A 1 940 ? 19.488 -3.798 -15.448 1.00 92.56 940 HIS A O 1
ATOM 6838 N N . ALA A 1 941 ? 18.070 -5.434 -16.072 1.00 92.38 941 ALA A N 1
ATOM 6839 C CA . ALA A 1 941 ? 17.497 -4.708 -17.205 1.00 92.38 941 ALA A CA 1
ATOM 6840 C C . ALA A 1 941 ? 16.788 -3.413 -16.777 1.00 92.38 941 ALA A C 1
ATOM 6842 O O . ALA A 1 941 ? 17.029 -2.352 -17.359 1.00 92.38 941 ALA A O 1
ATOM 6843 N N . ARG A 1 942 ? 15.976 -3.463 -15.713 1.00 94.56 942 ARG A N 1
ATOM 6844 C CA . ARG A 1 942 ? 15.270 -2.289 -15.176 1.00 94.56 942 ARG A CA 1
ATOM 6845 C C . ARG A 1 942 ? 16.230 -1.212 -14.678 1.00 94.56 942 ARG A C 1
ATOM 6847 O O . ARG A 1 942 ? 16.059 -0.036 -15.003 1.00 94.56 942 ARG A O 1
ATOM 6854 N N . LEU A 1 943 ? 17.261 -1.598 -13.923 1.00 93.31 943 LEU A N 1
ATOM 6855 C CA . LEU A 1 943 ? 18.272 -0.654 -13.436 1.00 93.31 943 LEU A CA 1
ATOM 6856 C C . LEU A 1 943 ? 19.097 -0.056 -14.579 1.00 93.31 943 LEU A C 1
ATOM 6858 O O . LEU A 1 943 ? 19.375 1.143 -14.569 1.00 93.31 943 LEU A O 1
ATOM 6862 N N . SER A 1 944 ? 19.452 -0.864 -15.580 1.00 91.81 944 SER A N 1
ATOM 6863 C CA . SER A 1 944 ? 20.156 -0.411 -16.784 1.00 91.81 944 SER A CA 1
ATOM 6864 C C . SER A 1 944 ? 19.335 0.623 -17.562 1.00 91.81 944 SER A C 1
ATOM 6866 O O . SER A 1 944 ? 19.861 1.681 -17.919 1.00 91.81 944 SER A O 1
ATOM 6868 N N . ALA A 1 945 ? 18.030 0.383 -17.732 1.00 93.06 945 ALA A N 1
ATOM 6869 C CA . ALA A 1 945 ? 17.106 1.324 -18.362 1.00 93.06 945 ALA A CA 1
ATOM 6870 C C . ALA A 1 945 ? 16.999 2.642 -17.575 1.00 93.06 945 ALA A C 1
ATOM 6872 O O . ALA A 1 945 ? 17.155 3.714 -18.159 1.00 93.06 945 ALA A O 1
ATOM 6873 N N . ALA A 1 946 ? 16.813 2.582 -16.251 1.00 93.50 946 ALA A N 1
ATOM 6874 C CA . ALA A 1 946 ? 16.743 3.771 -15.396 1.00 93.50 946 ALA A CA 1
ATOM 6875 C C . ALA A 1 946 ? 18.030 4.611 -15.458 1.00 93.50 946 ALA A C 1
ATOM 6877 O O . ALA A 1 946 ? 17.981 5.823 -15.673 1.00 93.50 946 ALA A O 1
ATOM 6878 N N . CYS A 1 947 ? 19.193 3.964 -15.339 1.00 90.94 947 CYS A N 1
ATOM 6879 C CA . CYS A 1 947 ? 20.490 4.635 -15.427 1.00 90.94 947 CYS A CA 1
ATOM 6880 C C . CYS A 1 947 ? 20.752 5.196 -16.833 1.00 90.94 947 CYS A C 1
ATOM 6882 O O . CYS A 1 947 ? 21.359 6.257 -16.971 1.00 90.94 947 CYS A O 1
ATOM 6884 N N . GLY A 1 948 ? 20.319 4.485 -17.879 1.00 90.56 948 GLY A N 1
ATOM 6885 C CA . GLY A 1 948 ? 20.427 4.913 -19.273 1.00 90.56 948 GLY A CA 1
ATOM 6886 C C . GLY A 1 948 ? 19.606 6.167 -19.558 1.00 90.56 948 GLY A C 1
ATOM 6887 O O . GLY A 1 948 ? 20.157 7.146 -20.054 1.00 90.56 948 GLY A O 1
ATOM 6888 N N . LEU A 1 949 ? 18.323 6.168 -19.182 1.00 93.31 949 LEU A N 1
ATOM 6889 C CA . LEU A 1 949 ? 17.420 7.308 -19.378 1.00 93.31 949 LEU A CA 1
ATOM 6890 C C . LEU A 1 949 ? 17.879 8.556 -18.608 1.00 93.31 949 LEU A C 1
ATOM 6892 O O . LEU A 1 949 ? 17.776 9.670 -19.120 1.00 93.31 949 LEU A O 1
ATOM 6896 N N . ALA A 1 950 ? 18.435 8.380 -17.409 1.00 90.69 950 ALA A N 1
ATOM 6897 C CA . ALA A 1 950 ? 19.001 9.475 -16.621 1.00 90.69 950 ALA A CA 1
ATOM 6898 C C . ALA A 1 950 ? 20.387 9.945 -17.110 1.00 90.69 950 ALA A C 1
ATOM 6900 O O . ALA A 1 950 ? 20.930 10.923 -16.596 1.00 90.69 950 ALA A O 1
ATOM 6901 N N . GLY A 1 951 ? 21.012 9.233 -18.057 1.00 88.06 951 GLY A N 1
ATOM 6902 C CA . GLY A 1 951 ? 22.397 9.487 -18.468 1.00 88.06 951 GLY A CA 1
ATOM 6903 C C . GLY A 1 951 ? 23.426 9.255 -17.348 1.00 88.06 951 GLY A C 1
ATOM 6904 O O . GLY A 1 951 ? 24.541 9.774 -17.406 1.00 88.06 951 GLY A O 1
ATOM 6905 N N . TRP A 1 952 ? 23.078 8.484 -16.315 1.00 86.94 952 TRP A N 1
ATOM 6906 C CA . TRP A 1 952 ? 23.874 8.337 -15.098 1.00 86.94 952 TRP A CA 1
ATOM 6907 C C . TRP A 1 952 ? 24.828 7.140 -15.174 1.00 86.94 952 TRP A C 1
ATOM 6909 O O . TRP A 1 952 ? 24.402 5.986 -15.117 1.00 86.94 952 TRP A O 1
ATOM 6919 N N . LYS A 1 953 ? 26.133 7.406 -15.322 1.00 74.19 953 LYS A N 1
ATOM 6920 C CA . LYS A 1 953 ? 27.172 6.373 -15.525 1.00 74.19 953 LYS A CA 1
ATOM 6921 C C . LYS A 1 953 ? 28.054 6.097 -14.301 1.00 74.19 953 LYS A C 1
ATOM 6923 O O . LYS A 1 953 ? 28.526 4.976 -14.165 1.00 74.19 953 LYS A O 1
ATOM 6928 N N . ASP A 1 954 ? 28.258 7.073 -13.415 1.00 71.38 954 ASP A N 1
ATOM 6929 C CA . ASP A 1 954 ? 29.236 6.972 -12.322 1.00 71.38 954 ASP A CA 1
ATOM 6930 C C . ASP A 1 954 ? 28.643 7.403 -10.972 1.00 71.38 954 ASP A C 1
ATOM 6932 O O . ASP A 1 954 ? 28.459 8.591 -10.695 1.00 71.38 954 ASP A O 1
ATOM 6936 N N . ALA A 1 955 ? 28.386 6.416 -10.109 1.00 68.19 955 ALA A N 1
ATOM 6937 C CA . ALA A 1 955 ? 27.856 6.639 -8.769 1.00 68.19 955 ALA A CA 1
ATOM 6938 C C . ALA A 1 955 ? 28.849 7.286 -7.799 1.00 68.19 955 ALA A C 1
ATOM 6940 O O . ALA A 1 955 ? 28.419 7.896 -6.823 1.00 68.19 955 ALA A O 1
ATOM 6941 N N . ARG A 1 956 ? 30.162 7.148 -8.030 1.00 65.38 956 ARG A N 1
ATOM 6942 C CA . ARG A 1 956 ? 31.190 7.699 -7.134 1.00 65.38 956 ARG A CA 1
ATOM 6943 C C . ARG A 1 956 ? 31.385 9.187 -7.379 1.00 65.38 956 ARG A C 1
ATOM 6945 O O . ARG A 1 956 ? 31.521 9.945 -6.427 1.00 65.38 956 ARG A O 1
ATOM 6952 N N . ARG A 1 957 ? 31.380 9.606 -8.648 1.00 69.75 957 ARG A N 1
ATOM 6953 C CA . ARG A 1 957 ? 31.480 11.028 -9.021 1.00 69.75 957 ARG A CA 1
ATOM 6954 C C . ARG A 1 957 ? 30.184 11.788 -8.781 1.00 69.75 957 ARG A C 1
ATOM 6956 O O . ARG A 1 957 ? 30.229 12.976 -8.483 1.00 69.75 957 ARG A O 1
ATOM 6963 N N . ARG A 1 958 ? 29.037 11.120 -8.933 1.00 75.88 958 ARG A N 1
ATOM 6964 C CA . ARG A 1 958 ? 27.721 11.747 -8.796 1.00 75.88 958 ARG A CA 1
ATOM 6965 C C . ARG A 1 958 ? 26.773 10.818 -8.028 1.00 75.88 958 ARG A C 1
ATOM 6967 O O . ARG A 1 958 ? 26.046 10.052 -8.663 1.00 75.88 958 ARG A O 1
ATOM 6974 N N . PRO A 1 959 ? 26.787 10.837 -6.684 1.00 80.88 959 PRO A N 1
ATOM 6975 C CA . PRO A 1 959 ? 25.893 9.999 -5.895 1.00 80.88 959 PRO A CA 1
ATOM 6976 C C . PRO A 1 959 ? 24.425 10.361 -6.174 1.00 80.88 959 PRO A C 1
ATOM 6978 O O . PRO A 1 959 ? 24.126 11.527 -6.453 1.00 80.88 959 PRO A O 1
ATOM 6981 N N . PRO A 1 960 ? 23.508 9.381 -6.128 1.00 85.19 960 PRO A N 1
ATOM 6982 C CA . PRO A 1 960 ? 22.099 9.629 -6.388 1.00 85.19 960 PRO A CA 1
ATOM 6983 C C . PRO A 1 960 ? 21.514 10.524 -5.290 1.00 85.19 960 PRO A C 1
ATOM 6985 O O . PRO A 1 960 ? 21.602 10.211 -4.102 1.00 85.19 960 PRO A O 1
ATOM 6988 N N . ARG A 1 961 ? 20.906 11.642 -5.692 1.00 85.94 961 ARG A N 1
ATOM 6989 C CA . ARG A 1 961 ? 20.077 12.470 -4.809 1.00 85.94 961 ARG A CA 1
ATOM 6990 C C . ARG A 1 961 ? 18.748 11.766 -4.525 1.00 85.94 961 ARG A C 1
ATOM 6992 O O . ARG A 1 961 ? 18.393 10.799 -5.198 1.00 85.94 961 ARG A O 1
ATOM 6999 N N . ARG A 1 962 ? 18.013 12.253 -3.522 1.00 83.81 962 ARG A N 1
ATOM 7000 C CA . ARG A 1 962 ? 16.807 11.614 -2.968 1.00 83.81 962 ARG A CA 1
ATOM 7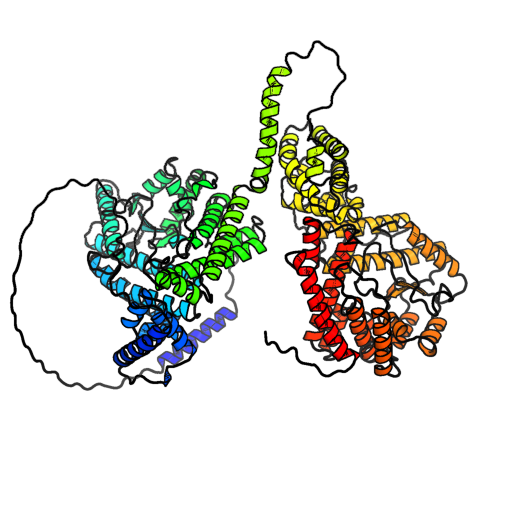001 C C . ARG A 1 962 ? 15.804 11.160 -4.039 1.00 83.81 962 ARG A C 1
ATOM 7003 O O . ARG A 1 962 ? 15.425 9.992 -4.039 1.00 83.81 962 ARG A O 1
ATOM 7010 N N . ARG A 1 963 ? 15.412 12.046 -4.963 1.00 85.69 963 ARG A N 1
ATOM 7011 C CA . ARG A 1 963 ? 14.397 11.748 -5.995 1.00 85.69 963 ARG A CA 1
ATOM 7012 C C . ARG A 1 963 ? 14.863 10.708 -7.006 1.00 85.69 963 ARG A C 1
ATOM 7014 O O . ARG A 1 963 ? 14.186 9.705 -7.224 1.00 85.69 963 ARG A O 1
ATOM 7021 N N . PHE A 1 964 ? 16.075 10.856 -7.528 1.00 89.88 964 PHE A N 1
ATOM 7022 C CA . PHE A 1 964 ? 16.656 9.830 -8.389 1.00 89.88 964 PHE A CA 1
ATOM 7023 C C . PHE A 1 964 ? 16.862 8.495 -7.658 1.00 89.88 964 PHE A C 1
ATOM 7025 O O . PHE A 1 964 ? 16.674 7.432 -8.244 1.00 89.88 964 PHE A O 1
ATOM 7032 N N . GLY A 1 965 ? 17.165 8.528 -6.357 1.00 90.31 965 GLY A N 1
ATOM 7033 C CA . GLY A 1 965 ? 17.186 7.342 -5.503 1.00 90.31 965 GLY A CA 1
ATOM 7034 C C . GLY A 1 965 ? 15.841 6.609 -5.464 1.00 90.31 965 GLY A C 1
ATOM 7035 O O . GLY A 1 965 ? 15.814 5.389 -5.608 1.00 90.31 965 GLY A O 1
ATOM 7036 N N . GLN A 1 966 ? 14.726 7.340 -5.368 1.00 90.19 966 GLN A N 1
ATOM 7037 C CA . GLN A 1 966 ? 13.370 6.777 -5.447 1.00 90.19 966 GLN A CA 1
ATOM 7038 C C . GLN A 1 966 ? 13.067 6.202 -6.837 1.00 90.19 966 GLN A C 1
ATOM 7040 O O . GLN A 1 966 ? 12.468 5.132 -6.945 1.00 90.19 966 GLN A O 1
ATOM 7045 N N . LEU A 1 967 ? 13.522 6.860 -7.909 1.00 92.31 967 LEU A N 1
ATOM 7046 C CA . LEU A 1 967 ? 13.387 6.343 -9.273 1.00 92.31 967 LEU A CA 1
ATOM 7047 C C . LEU A 1 967 ? 14.121 5.002 -9.443 1.00 92.31 967 LEU A C 1
ATOM 7049 O O . LEU A 1 967 ? 13.571 4.065 -10.025 1.00 92.31 967 LEU A O 1
ATOM 7053 N N . LEU A 1 968 ? 15.340 4.900 -8.903 1.00 92.81 968 LEU A N 1
ATOM 7054 C CA . LEU A 1 968 ? 16.132 3.669 -8.886 1.00 92.81 968 LEU A CA 1
ATOM 7055 C C . LEU A 1 968 ? 15.483 2.583 -8.018 1.00 92.81 968 LEU A C 1
ATOM 7057 O O . LEU A 1 968 ? 15.441 1.428 -8.436 1.00 92.81 968 LEU A O 1
ATOM 7061 N N . ALA A 1 969 ? 14.935 2.940 -6.853 1.00 92.69 969 ALA A N 1
ATOM 7062 C CA . ALA A 1 969 ? 14.206 2.014 -5.985 1.00 92.69 969 ALA A CA 1
ATOM 7063 C C . ALA A 1 969 ? 12.977 1.436 -6.704 1.00 92.69 969 ALA A C 1
ATOM 7065 O O . ALA A 1 969 ? 12.794 0.217 -6.759 1.00 92.69 969 ALA A O 1
ATOM 7066 N N . ARG A 1 970 ? 12.210 2.296 -7.387 1.00 94.00 970 ARG A N 1
ATOM 7067 C CA . ARG A 1 970 ? 11.074 1.900 -8.230 1.00 94.00 970 ARG A CA 1
ATOM 7068 C C . ARG A 1 970 ? 11.496 0.983 -9.379 1.00 94.00 970 ARG A C 1
ATOM 7070 O O . ARG A 1 970 ? 10.794 0.018 -9.664 1.00 94.00 970 ARG A O 1
ATOM 7077 N N . ALA A 1 971 ? 12.635 1.246 -10.023 1.00 93.94 971 ALA A N 1
ATOM 7078 C CA . ALA A 1 971 ? 13.191 0.363 -11.052 1.00 93.94 971 ALA A CA 1
ATOM 7079 C C . ALA A 1 971 ? 13.620 -1.000 -10.485 1.00 93.94 971 ALA A C 1
ATOM 7081 O O . ALA A 1 971 ? 13.388 -2.036 -11.103 1.00 93.94 971 ALA A O 1
ATOM 7082 N N . ALA A 1 972 ? 14.201 -1.025 -9.289 1.00 92.19 972 ALA A N 1
ATOM 7083 C CA . ALA A 1 972 ? 14.571 -2.260 -8.605 1.00 92.19 972 ALA A CA 1
ATOM 7084 C C . ALA A 1 972 ? 13.358 -3.046 -8.066 1.00 92.19 972 ALA A C 1
ATOM 7086 O O . ALA A 1 972 ? 13.467 -4.259 -7.888 1.00 92.19 972 ALA A O 1
ATOM 7087 N N . GLY A 1 973 ? 12.210 -2.393 -7.858 1.00 90.94 973 GLY A N 1
ATOM 7088 C CA . GLY A 1 973 ? 11.023 -2.988 -7.237 1.00 90.94 973 GLY A CA 1
ATOM 7089 C C . GLY A 1 973 ? 11.088 -3.004 -5.706 1.00 90.94 973 GLY A C 1
ATOM 7090 O O . GLY A 1 973 ? 10.534 -3.903 -5.081 1.00 90.94 973 GLY A O 1
ATOM 7091 N N . VAL A 1 974 ? 11.789 -2.036 -5.108 1.00 90.44 974 VAL A N 1
ATOM 7092 C CA . VAL A 1 974 ? 11.966 -1.874 -3.654 1.00 90.44 974 VAL A CA 1
ATOM 7093 C C . VAL A 1 974 ? 11.489 -0.491 -3.202 1.00 90.44 974 VAL A C 1
ATOM 7095 O O . VAL A 1 974 ? 11.299 0.400 -4.028 1.00 90.44 974 VAL A O 1
ATOM 7098 N N . SER A 1 975 ? 11.291 -0.300 -1.895 1.00 80.19 975 SER A N 1
ATOM 7099 C CA . SER A 1 975 ? 10.792 0.965 -1.337 1.00 80.19 975 SER A CA 1
ATOM 7100 C C . SER A 1 975 ? 11.831 2.087 -1.293 1.00 80.19 975 SER A C 1
ATOM 7102 O O . SER A 1 975 ? 11.476 3.251 -1.451 1.00 80.19 975 SER A O 1
ATOM 7104 N N . ASP A 1 976 ? 13.112 1.756 -1.111 1.00 85.50 976 ASP A N 1
ATOM 7105 C CA . ASP A 1 976 ? 14.179 2.748 -0.968 1.00 85.50 976 ASP A CA 1
ATOM 7106 C C . ASP A 1 976 ? 15.498 2.313 -1.630 1.00 85.50 976 ASP A C 1
ATOM 7108 O O . ASP A 1 976 ? 15.778 1.126 -1.819 1.00 85.50 976 ASP A O 1
ATOM 7112 N N . LEU A 1 977 ? 16.338 3.298 -1.959 1.00 86.50 977 LEU A N 1
ATOM 7113 C CA . LEU A 1 977 ? 17.657 3.123 -2.560 1.00 86.50 977 LEU A CA 1
ATOM 7114 C C . LEU A 1 977 ? 18.551 2.190 -1.727 1.00 86.50 977 LEU A C 1
ATOM 7116 O O . LEU A 1 977 ? 19.312 1.397 -2.289 1.00 86.50 977 LEU A O 1
ATOM 7120 N N . SER A 1 978 ? 18.460 2.267 -0.395 1.00 87.12 978 SER A N 1
ATOM 7121 C CA . SER A 1 978 ? 19.263 1.445 0.520 1.00 87.12 978 SER A CA 1
ATOM 7122 C C . SER A 1 978 ? 19.013 -0.061 0.357 1.00 87.12 978 SER A C 1
ATOM 7124 O O . SER A 1 978 ? 19.932 -0.855 0.561 1.00 87.12 978 SER A O 1
ATOM 7126 N N . ALA A 1 979 ? 17.819 -0.460 -0.096 1.00 89.62 979 ALA A N 1
ATOM 7127 C CA . ALA A 1 979 ? 17.436 -1.857 -0.292 1.00 89.62 979 ALA A CA 1
ATOM 7128 C C . ALA A 1 979 ? 17.953 -2.470 -1.609 1.00 89.62 979 ALA A C 1
ATOM 7130 O O . ALA A 1 979 ? 18.007 -3.695 -1.734 1.00 89.62 979 ALA A O 1
ATOM 7131 N N . ILE A 1 980 ? 18.392 -1.656 -2.579 1.00 90.69 980 ILE A N 1
ATOM 7132 C CA . ILE A 1 980 ? 18.852 -2.150 -3.891 1.00 90.69 980 ILE A CA 1
ATOM 7133 C C . ILE A 1 980 ? 20.110 -3.010 -3.748 1.00 90.69 980 ILE A C 1
ATOM 7135 O O . ILE A 1 980 ? 20.218 -4.062 -4.374 1.00 90.69 980 ILE A O 1
ATOM 7139 N N . ARG A 1 981 ? 21.073 -2.576 -2.926 1.00 88.62 981 ARG A N 1
ATOM 7140 C CA . ARG A 1 981 ? 22.348 -3.288 -2.756 1.00 88.62 981 ARG A CA 1
ATOM 7141 C C . ARG A 1 981 ? 22.167 -4.651 -2.069 1.00 88.62 981 ARG A C 1
ATOM 7143 O O . ARG A 1 981 ? 22.674 -5.620 -2.627 1.00 88.62 981 ARG A O 1
ATOM 7150 N N . PRO A 1 982 ? 21.446 -4.774 -0.936 1.00 90.06 982 PRO A N 1
ATOM 7151 C CA . PRO A 1 982 ? 21.108 -6.078 -0.363 1.00 90.06 982 PRO A CA 1
ATOM 7152 C C . PRO A 1 982 ? 20.400 -7.002 -1.358 1.00 90.06 982 PRO A C 1
ATOM 7154 O O . PRO A 1 982 ? 20.769 -8.167 -1.475 1.00 90.06 982 PRO A O 1
ATOM 7157 N N . LEU A 1 983 ? 19.442 -6.476 -2.129 1.00 90.88 983 LEU A N 1
ATOM 7158 C CA . LEU A 1 983 ? 18.725 -7.266 -3.130 1.00 90.88 983 LEU A CA 1
ATOM 7159 C C . LEU A 1 983 ? 19.650 -7.754 -4.258 1.00 90.88 983 LEU A C 1
ATOM 7161 O O . LEU A 1 983 ? 19.586 -8.919 -4.640 1.00 90.88 983 LEU A O 1
ATOM 7165 N N . ALA A 1 984 ? 20.546 -6.896 -4.757 1.00 90.94 984 ALA A N 1
ATOM 7166 C CA . ALA A 1 984 ? 21.544 -7.273 -5.758 1.00 90.94 984 ALA A CA 1
ATOM 7167 C C . ALA A 1 984 ? 22.496 -8.367 -5.247 1.00 90.94 984 ALA A C 1
ATOM 7169 O O . ALA A 1 984 ? 22.829 -9.288 -5.990 1.00 90.94 984 ALA A O 1
ATOM 7170 N N . VAL A 1 985 ? 22.914 -8.290 -3.977 1.00 91.38 985 VAL A N 1
ATOM 7171 C CA . VAL A 1 985 ? 23.740 -9.326 -3.337 1.00 91.38 985 VAL A CA 1
ATOM 7172 C C . VAL A 1 985 ? 22.969 -10.641 -3.220 1.00 91.38 985 VAL A C 1
ATOM 7174 O O . VAL A 1 985 ? 23.513 -11.681 -3.585 1.00 91.38 985 VAL A O 1
ATOM 7177 N N . GLY A 1 986 ? 21.702 -10.596 -2.798 1.00 92.38 986 GLY A N 1
ATOM 7178 C CA . GLY A 1 986 ? 20.842 -11.778 -2.705 1.00 92.38 986 GLY A CA 1
ATOM 7179 C C . GLY A 1 986 ? 20.628 -12.467 -4.057 1.00 92.38 986 GLY A C 1
ATOM 7180 O O . GLY A 1 986 ? 20.797 -13.682 -4.161 1.00 92.38 986 GLY A O 1
ATOM 7181 N N . TYR A 1 987 ? 20.349 -11.703 -5.122 1.00 93.38 987 TYR A N 1
ATOM 7182 C CA . TYR A 1 987 ? 20.296 -12.263 -6.477 1.00 93.38 987 TYR A CA 1
ATOM 7183 C C . TYR A 1 987 ? 21.636 -12.871 -6.886 1.00 93.38 987 TYR A C 1
ATOM 7185 O O . TYR A 1 987 ? 21.663 -13.981 -7.410 1.00 93.38 987 TYR A O 1
ATOM 7193 N N . ALA A 1 988 ? 22.752 -12.198 -6.605 1.00 93.19 988 ALA A N 1
ATOM 7194 C CA . ALA A 1 988 ? 24.069 -12.714 -6.951 1.00 93.19 988 ALA A CA 1
ATOM 7195 C C . ALA A 1 988 ? 24.404 -14.026 -6.224 1.00 93.19 988 ALA A C 1
ATOM 7197 O O . ALA A 1 988 ? 24.978 -14.930 -6.827 1.00 93.19 988 ALA A O 1
ATOM 7198 N N . GLU A 1 989 ? 24.016 -14.179 -4.956 1.00 93.50 989 GLU A N 1
ATOM 7199 C CA . GLU A 1 989 ? 24.151 -15.436 -4.208 1.00 93.50 989 GLU A CA 1
ATOM 7200 C C . GLU A 1 989 ? 23.362 -16.576 -4.851 1.00 93.50 989 GLU A C 1
ATOM 7202 O O . GLU A 1 989 ? 23.917 -17.651 -5.101 1.00 93.50 989 GLU A O 1
ATOM 7207 N N . GLN A 1 990 ? 22.096 -16.324 -5.184 1.00 93.06 990 GLN A N 1
ATOM 7208 C CA . GLN A 1 990 ? 21.239 -17.301 -5.853 1.00 93.06 990 GLN A CA 1
ATOM 7209 C C . GLN A 1 990 ? 21.798 -17.682 -7.229 1.00 93.06 990 GLN A C 1
ATOM 7211 O O . GLN A 1 990 ? 21.909 -18.864 -7.549 1.00 93.06 990 GLN A O 1
ATOM 7216 N N . VAL A 1 991 ? 22.226 -16.701 -8.026 1.00 94.25 991 VAL A N 1
ATOM 7217 C CA . VAL A 1 991 ? 22.816 -16.920 -9.353 1.00 94.25 991 VAL A CA 1
ATOM 7218 C C . VAL A 1 991 ? 24.115 -17.719 -9.256 1.00 94.25 991 VAL A C 1
ATOM 7220 O O . VAL A 1 991 ? 24.315 -18.630 -10.056 1.00 94.25 991 VAL A O 1
ATOM 7223 N N . ARG A 1 992 ? 24.977 -17.464 -8.263 1.00 92.31 992 ARG A N 1
ATOM 7224 C CA . ARG A 1 992 ? 26.191 -18.270 -8.027 1.00 92.31 992 ARG A CA 1
ATOM 7225 C C . ARG A 1 992 ? 25.862 -19.720 -7.689 1.00 92.31 992 ARG A C 1
ATOM 7227 O O . ARG A 1 992 ? 26.510 -20.627 -8.216 1.00 92.31 992 ARG A O 1
ATOM 7234 N N . ALA A 1 993 ? 24.857 -19.947 -6.845 1.00 89.56 993 ALA A N 1
ATOM 7235 C CA . ALA A 1 993 ? 24.404 -21.293 -6.505 1.00 89.56 993 ALA A CA 1
ATOM 7236 C C . ALA A 1 993 ? 23.860 -22.026 -7.743 1.00 89.56 993 ALA A C 1
ATOM 7238 O O . ALA A 1 993 ? 24.273 -23.151 -8.035 1.00 89.56 993 ALA A O 1
ATOM 7239 N N . LEU A 1 994 ? 23.010 -21.357 -8.526 1.00 90.75 994 LEU A N 1
ATOM 7240 C CA . LEU A 1 994 ? 22.464 -21.893 -9.774 1.00 90.75 994 LEU A CA 1
ATOM 7241 C C . LEU A 1 994 ? 23.550 -22.150 -10.817 1.00 90.75 994 LEU A C 1
ATOM 7243 O O . LEU A 1 994 ? 23.528 -23.182 -11.484 1.00 90.75 994 LEU A O 1
ATOM 7247 N N . TYR A 1 995 ? 24.536 -21.264 -10.934 1.00 89.50 995 TYR A N 1
ATOM 7248 C CA . TYR A 1 995 ? 25.689 -21.462 -11.803 1.00 89.50 995 TYR A CA 1
ATOM 7249 C C . TYR A 1 995 ? 26.472 -22.724 -11.410 1.00 89.50 995 TYR A C 1
ATOM 7251 O O . TYR A 1 995 ? 26.759 -23.568 -12.260 1.00 89.50 995 TYR A O 1
ATOM 7259 N N . ALA A 1 996 ? 26.770 -22.911 -10.120 1.00 86.12 996 ALA A N 1
ATOM 7260 C CA . ALA A 1 996 ? 27.461 -24.106 -9.634 1.00 86.12 996 ALA A CA 1
ATOM 7261 C C . ALA A 1 996 ? 26.670 -25.399 -9.918 1.00 86.12 996 ALA A C 1
ATOM 7263 O O . ALA A 1 996 ? 27.254 -26.429 -10.266 1.00 86.12 996 ALA A O 1
ATOM 7264 N N . GLN A 1 997 ? 25.342 -25.347 -9.823 1.00 84.12 997 GLN A N 1
ATOM 7265 C CA . GLN A 1 997 ? 24.473 -26.483 -10.120 1.00 84.12 997 GLN A CA 1
ATOM 7266 C C . GLN A 1 997 ? 24.400 -26.781 -11.627 1.00 84.12 997 GLN A C 1
ATOM 7268 O O . GLN A 1 997 ? 24.637 -27.910 -12.052 1.00 84.12 997 GLN A O 1
ATOM 7273 N N . ILE A 1 998 ? 24.083 -25.774 -12.443 1.00 80.00 998 ILE A N 1
ATOM 7274 C CA . ILE A 1 998 ? 23.731 -25.926 -13.863 1.00 80.00 998 ILE A CA 1
ATOM 7275 C C . ILE A 1 998 ? 24.977 -25.995 -14.752 1.00 80.00 998 ILE A C 1
ATOM 7277 O O . ILE A 1 998 ? 25.040 -26.805 -15.681 1.00 80.00 998 ILE A O 1
ATOM 7281 N N . ALA A 1 999 ? 25.971 -25.143 -14.489 1.00 75.75 999 ALA A N 1
ATOM 7282 C CA . ALA A 1 999 ? 27.172 -25.044 -15.313 1.00 75.75 999 ALA A CA 1
ATOM 7283 C C . ALA A 1 999 ? 28.291 -25.982 -14.845 1.00 75.75 999 ALA A C 1
ATOM 7285 O O . ALA A 1 999 ? 28.974 -26.567 -15.685 1.00 75.75 999 ALA A O 1
ATOM 7286 N N . GLN A 1 1000 ? 28.459 -26.169 -13.529 1.00 73.06 1000 GLN A N 1
ATOM 7287 C CA . GLN A 1 1000 ? 29.527 -27.016 -12.971 1.00 73.06 1000 GLN A CA 1
ATOM 7288 C C . GLN A 1 1000 ? 29.067 -28.434 -12.591 1.00 73.06 1000 GLN A C 1
ATOM 7290 O O . GLN A 1 1000 ? 29.912 -29.271 -12.272 1.00 73.06 1000 GLN A O 1
ATOM 7295 N N . GLY A 1 1001 ? 27.760 -28.725 -12.620 1.00 68.25 1001 GLY A N 1
ATOM 7296 C CA . GLY A 1 1001 ? 27.213 -30.052 -12.313 1.00 68.25 1001 GLY A CA 1
ATOM 7297 C C . GLY A 1 1001 ? 27.390 -30.484 -10.853 1.00 68.25 1001 GLY A C 1
ATOM 7298 O O . GLY A 1 1001 ? 27.427 -31.682 -10.570 1.00 68.25 1001 GLY A O 1
ATOM 7299 N N . ARG A 1 1002 ? 27.554 -29.535 -9.919 1.00 67.62 1002 ARG A N 1
ATOM 7300 C CA . ARG A 1 1002 ? 27.701 -29.839 -8.487 1.00 67.62 1002 ARG A CA 1
ATOM 7301 C C . ARG A 1 1002 ? 26.332 -30.169 -7.871 1.00 67.62 1002 ARG A C 1
ATOM 7303 O O . ARG A 1 1002 ? 25.364 -29.471 -8.176 1.00 67.62 1002 ARG A O 1
ATOM 7310 N N . PRO A 1 1003 ? 26.223 -31.198 -7.006 1.00 47.34 1003 PRO A N 1
ATOM 7311 C CA . PRO A 1 1003 ? 24.972 -31.496 -6.316 1.00 47.34 1003 PRO A CA 1
ATOM 7312 C C . PRO A 1 1003 ? 24.562 -30.313 -5.433 1.00 47.34 1003 PRO A C 1
ATOM 7314 O O . PRO A 1 1003 ? 25.417 -29.659 -4.832 1.00 47.34 1003 PRO A O 1
ATOM 7317 N N . SER A 1 1004 ? 23.256 -30.044 -5.365 1.00 44.19 1004 SER A N 1
ATOM 7318 C CA . SER A 1 1004 ? 22.684 -28.961 -4.566 1.00 44.19 1004 SER A CA 1
ATOM 7319 C C . SER A 1 1004 ? 23.110 -29.106 -3.105 1.00 44.19 1004 SER A C 1
ATOM 7321 O O . SER A 1 1004 ? 22.640 -30.006 -2.406 1.00 44.19 1004 SER A O 1
ATOM 7323 N N . GLN A 1 1005 ? 23.983 -28.223 -2.624 1.00 43.97 1005 GLN A N 1
ATOM 7324 C CA . GLN A 1 1005 ? 24.052 -27.963 -1.192 1.00 43.97 1005 GLN A CA 1
ATOM 7325 C C . GLN A 1 1005 ? 22.758 -27.224 -0.864 1.00 43.97 1005 GLN A C 1
ATOM 7327 O O . GLN A 1 1005 ? 22.563 -26.098 -1.315 1.00 43.97 1005 GLN A O 1
ATOM 7332 N N . GLY A 1 1006 ? 21.817 -27.920 -0.224 1.00 35.19 1006 GLY A N 1
ATOM 7333 C CA . GLY A 1 1006 ? 20.524 -27.347 0.120 1.00 35.19 1006 GLY A CA 1
ATOM 7334 C C . GLY A 1 1006 ? 20.720 -26.031 0.865 1.00 35.19 1006 GLY A C 1
ATOM 7335 O O . GLY A 1 1006 ? 21.519 -25.963 1.796 1.00 35.19 1006 GLY A O 1
ATOM 7336 N N . LEU A 1 1007 ? 19.990 -24.998 0.445 1.00 36.94 1007 LEU A N 1
ATOM 7337 C CA . LEU A 1 1007 ? 19.711 -23.844 1.287 1.00 36.94 1007 LEU A CA 1
ATOM 7338 C C . LEU A 1 1007 ? 18.955 -24.380 2.507 1.00 36.94 1007 LEU A C 1
ATOM 7340 O O . LEU A 1 1007 ? 17.741 -24.576 2.458 1.00 36.94 1007 LEU A O 1
ATOM 7344 N N . SER A 1 1008 ? 19.688 -24.708 3.570 1.00 28.94 1008 SER A N 1
ATOM 7345 C CA . SER A 1 1008 ? 19.110 -24.892 4.891 1.00 28.94 1008 SER A CA 1
ATOM 7346 C C . SER A 1 1008 ? 18.501 -23.554 5.281 1.00 28.94 1008 SER A C 1
ATOM 7348 O O . SER A 1 1008 ? 19.214 -22.599 5.589 1.00 28.94 1008 SER A O 1
ATOM 7350 N N . VAL A 1 1009 ? 17.178 -23.482 5.208 1.00 33.38 1009 VAL A N 1
ATOM 7351 C CA . VAL A 1 1009 ? 16.396 -22.479 5.918 1.00 33.38 1009 VAL A CA 1
ATOM 7352 C C . VAL A 1 1009 ? 16.480 -22.854 7.396 1.00 33.38 1009 VAL A C 1
ATOM 7354 O O . VAL A 1 1009 ? 15.625 -23.566 7.900 1.00 33.38 1009 VAL A O 1
ATOM 7357 N N . ASP A 1 1010 ? 17.566 -22.444 8.042 1.00 28.73 1010 ASP A N 1
ATOM 7358 C CA . ASP A 1 1010 ? 17.703 -22.359 9.493 1.00 28.73 1010 ASP A CA 1
ATOM 7359 C C . ASP A 1 1010 ? 18.435 -21.043 9.780 1.00 28.73 1010 ASP A C 1
ATOM 7361 O O . ASP A 1 1010 ? 19.603 -20.883 9.411 1.00 28.73 1010 ASP A O 1
ATOM 7365 N N . GLY A 1 1011 ? 17.718 -20.092 10.388 1.00 29.95 1011 GLY A N 1
ATOM 7366 C CA . GLY A 1 1011 ? 18.196 -18.756 10.751 1.00 29.95 1011 GLY A CA 1
ATOM 7367 C C . GLY A 1 1011 ? 17.094 -17.715 10.721 1.00 29.95 1011 GLY A C 1
ATOM 7368 O O . GLY A 1 1011 ? 17.049 -16.975 9.716 1.00 29.95 1011 GLY A O 1
#

Sequence (1011 aa):
MGIMSGRPSRADRAIKEARRAKAAAAAEAAEPAASPQEKSPQSTLSANADGSGTPSGTASGTGPSVTAGATGRASDPAAPPLGTATAIARLEEWRLALAKELGEAPAAGRDEPRRMLAMLNVLGRTRRTAESAFQRPAVAAAAAAGKVDETLDDALADLESLAAGSGGPDALNKGLAPIRARIDLTLDVAEIAGWRTAQETSEARTWFAERAVDLALKWLLRSAVARGEIGKGASGRIDEGVFILAGGDFATRDLVGGKPIEAVVVYGGERFAGDAARMAERAFVRLGAELRDALNGGRGEPLVYSLKTPLGDGVNGQGVTESAARLAKLVATPQTTKLAQWIAGGRIVAGDVAAGGSFLEEIDGALWNAIPAPTIDDSAESDGRVDSRTAFDAFRRIAMFLRHREGPTRPCFRSVRVAEAMTAAADCGLMPRETATRLSAAAAFALAAASRARMVGGDASAEENAKAIASLCGFADYELFEAALIGGVAQADDALATLAGGAQAAFAPFRQAASSVSASGAASATASAKAEMQGEAPNQPNGVDATTLEQLGFTDGSAASARIDGWAARWADDRGVAPRFAAIAPGLLTAFGETMQPDDAARLFDRLLANNNLSTCELSAGLSNPATQDILATALGDLTASIEPITTTEEGAALLFAVDGNLQPRTAAEFFQRFSPDAIRSADRLGAWRRGAIARVAALVARGDMNFDAAAATLELIDDHTLADAVAFASKEAGSDDLGVIRFASAAGARVGGPRSICLFSQNAAGVEGTARRFIDILREIGDGVFALPVSFDHRMGGDASKLVTTPDDLRAFLTEQAIAQDRLHYSRARIVGPENETLSALLRAGAACPRRADATMRDLDRMRTQRLRQEPELATPFDQPDGGAADVDLIIGSLTLRHAAAHPMLRELNAADALDALARADLVSSDVARTLAAAHGFHARLSAACGLAGWKDARRRPPRRRFGQLLARAAGVSDLSAIRPLAVGYAEQVRALYAQIAQGRPSQGLSVDG